Protein 4M70 (pdb70)

Foldseek 3Di:
DVLLLVLLVVLLVLQVVLCVQLVDDCVVLSVLSVVLSVLVCQVVLSVQSNVLSVVLSVLSVVLSVQCVVDPDDVSNVVSSVSNVVSSVVSSVSSVVSSVVNVVVVVD/DACPPPDPVRLVVQLVVQLCLQAPDDPVQVVFDHDHSVVSSVQSVVQLVVLLVVLVVVVVVDPDDRSVSSVVSSVVSSVVVSVVVRVD/DFLVLLLVLLVLLLVLQVVLCVQLVDDCVVLSVLSVVLSVVSVVVVSVVLSVQSNVLSVVLSVLSVVLSVQLVVPPDDVSNVVSVVSNVVSSVVSSVSSVVSSVVNVVVVVD/DACPPPDPVVLVVQLVVQLCVQAPPDPVQPVFDHDHSVVSSVQSVVQLVVLLVVLVVVVVPDDVDSSVVSVVSSVCSSVVVSVVVRVVD/DLLLVLLVLLLVLLVVLCVQLVDDCPVLNVLSVVLSVVVVVVLVVLSVVSNVLSVVLSVLSNVLSVQLVVPPDDVSNVVSVVSNVVSSVVSSVSSVVSSVVNVVVVVD/DAAPPPDDPVVLVVQLVVQLCPQADPDPVQPVFDHDHSVVSSVLSNVQLVVLLVVLVVVCVVDDDDNSVSSVVSSVVSSVVSSCVVRVVGD/DLVLLLVLLVLLLVLQVVLCVQLVDDCVVLSVLSVVLSVLSVPDVLVVLSVQSNVLSVVLSVLSNVLSVQCVVPPDDVSNVVSSVSNVVSSVVSSVSSVVSSVVVVVVVVVD/DLLLVLLVLLLVLQVVLCVLQVDDCVVLSVLSVVLSVLVCVVLVVLSVVSNVLSNVLSVLSNVLSVQLNVPPDPVSNVVSVVSNVVSSVVSSVVSVVSSVVNVVVVVD/DCQLVVQLVPVVDPDPVLPVVVSNVLSVVQQVVQVVFPVCSSVVSSVVSSCVVSVD/DLVVQLVVLLVLDPPDDVVQLVVQLVVQLVVVSVVVNPVNVVCSNVSSVVSNVVRD

Secondary structure (P-SEA, 3-state):
caaaaaaaaaaaaaaaaaaaaccccaaaaaaaaaaaaaaaccaaaaaaaaaaaaaaaaaaaaaaaaaaacccaaaaaaaaaaaaaaaaaaaaaaaaaaaaaaaaaac/ccccccccaaaaaaaaaaaaaaaaccccccccbbbbcaaaaaaaaaaaaaaaaaaaaaaaaacccccaaaaaaaaaaaaaaaaaaaaaacc/cccccccaaaaaaaaaaaaaaacccccccccbbbbcaaaaaaaaaaaaaaaaaaaaaaaaacccccaaaaaaaaaaaaaaaaaaaaac/caaaaaaaaaaaaaaaaaaaaaccccaaaaaaaaaaaacccccaaaaaaaaaaaaaaaaaaaaaaaaaaaaaacccaaaaaaaaaaaaaaaaaaaaaaaaaaaaaaaaaacc/caaaaaaaaaaaaaaaaaaaccccaaaaaaaaaaaaaaaaccaaaaaaaaaaaaaaaaaaaaaaaaaaaacccaaaaaaaaaaaaaaaaaaaaaaaaaaaaaaaaacc/cccccccaaaaaaaaaaaaaaaccccccccccccccaaaaaaaaaaaaaaaaaaaaaaaaacccccaaaaaaaaaaaaaaaaaaaaaac/caaaaaaaaaaacccccccccaaaaaaaaaaaaaaaccaaaaaaaaaaaaaaaaac/ccaaaaaaaaaaaaaaaaaaaaaccccaaaaaaaaaaaaccccccaaaaaaaaaaaaaaaaaaaaaaaaaaaaacccaaaaaaaaaaaaaaaaaaaaaaaaaaaaaaaaaac/caaaaaaaaaaaaaaaaaaaccccaaaaaaaaaaaacccccaaaaaaaaaaaaaaaaaaaaaaaaaaaaacccaaaaaaaaaaaaaaaaaaaaaaaaaaaaaaaaaac/caaaaaaaaaccccccccaaaaaaaaaaaaaaaaaaaaccccaaaaaaaaaaaacc

CATH classification: 1.20.5.4130

InterPro domains:
  IPR002182 NB-ARC [PF00931] (146-310)
  IPR027417 P-loop containing nucleoside triphosphate hydrolase [G3DSA:3.40.50.300] (124-285)
  IPR027417 P-loop containing nucleoside triphosphate hydrolase [SSF52540] (133-393)
  IPR032675 Leucine-rich repeat domain superfamily [G3DSA:3.80.10.10] (493-711)
  IPR032675 Leucine-rich repeat domain superfamily [G3DSA:3.80.10.10] (739-885)
  IPR036388 Winged helix-like DNA-binding domain superfamily [G3DSA:1.10.10.10] (379-469)
  IPR038005 Virus X resistance protein-like, coiled-coil domain [cd14798] (2-115)
  IPR042197 Apoptotic protease-activating factors, helical domain [G3DSA:1.10.8.430] (293-378)
  IPR044974 Disease resistance protein, plants [PTHR23155] (49-838)
  IPR055414 Disease resistance R13L4/SHOC-2-like, LRR domain [PF23598] (522-821)
  IPR058922 Disease resistance protein, winged helix domain [PF23559] (395-465)

Nearest PDB structures (foldseek):
  4m70-assembly2_E  TM=9.970E-01  e=7.737E-13  Solanum tuberosum
  5a5i-assembly1_A  TM=3.729E-01  e=7.135E+00  Homo sapiens
  6tay-assembly1_A  TM=3.222E-01  e=8.067E+00  Mus musculus
  4m70-assembly3_I  TM=1.009E+00  e=3.673E-14  Solanum tuberosum
  4m70-assembly5_Q  TM=9.892E-01  e=1.577E-13  Solanum tuberosum

Solvent-accessible surface area: 43031 Å² total; per-residue (Å²): 49,66,111,0,80,49,0,0,34,23,0,8,139,8,0,59,109,4,44,152,93,12,53,3,91,0,57,74,19,36,90,42,0,94,21,2,38,40,17,16,166,88,103,127,9,22,86,69,1,32,116,21,0,89,52,0,24,96,85,0,54,43,36,7,140,66,8,146,122,30,160,73,154,92,73,102,53,120,3,18,32,54,0,5,38,4,0,13,16,0,2,65,23,1,14,62,14,1,45,100,33,35,56,61,75,127,135,106,130,16,1,63,11,62,150,71,6,41,146,26,0,35,105,33,0,22,76,20,0,17,55,84,65,38,12,6,101,136,57,221,52,60,70,159,145,82,0,37,115,37,0,96,98,10,6,79,28,0,31,59,4,0,30,14,21,50,118,139,76,136,119,70,61,8,18,48,0,3,38,17,0,0,40,0,0,13,34,21,6,19,34,42,13,84,195,102,71,1,40,2,0,68,4,1,0,15,5,0,6,68,7,0,65,69,4,42,153,34,6,43,6,48,0,52,62,13,45,88,55,0,102,33,1,35,31,1,3,115,131,133,38,47,22,50,19,7,8,30,1,0,24,6,1,8,39,0,10,57,74,0,12,38,35,8,12,54,14,44,46,13,168,81,126,91,70,87,28,113,1,7,1,35,1,2,5,0,0,27,15,0,4,43,24,1,6,49,10,0,40,90,2,3,59,60,56,93,129,110,93,16,5,74,8,41,152,82,1,52,149,48,0,31,111,34,1,22,82,16,0,24,58,76,63,35,11,6,124,136,51,168,45,43,65,161,140,79,0,39,111,34,0,102,85,9,7,71,8,0,36,58,3,0,38,24,22,40,110,142,60,116,138,30,83,2,33,39,0,4,36,18,0,0,46,0,0,13,32,20,8,20,23,40,2,76,142,63,85,13,1,60,6,0,0,23,6,0,6,58,5,0,65,57,3,39,144,27,6,57,9,53,0,56,65,12,39,86,55,0,97,34,2,42,31,0,7,117,143,83,58,64,125,15,23,55,29,1,4,67,5,0,12,42,0,9,76,78,0,13,38,35,6,13,62,0,49,66,25,169,88,130,72,68,62,13,69,6,0,1,39,0,5,2,1,0,28,18,0,6,46,21,0,5,48,3,0,42,90,4,6,56,71,48,86,123,157,79,94,7,2,73,13,40,154,89,4,59,136,77,4,35,100,69,0,27,88,6,1,29,56,83,49,39,13,4,103,112,36,149,46,22,71,174,152,79,0,42,107,13,0,101,88,8,7,77,41,0,30,70,86,0,37,117,62,28,99,160,137,74,130,42,57,5,33,63,1,5,30,37,4,0,119,42,0,0,80,50,0,6,90,43,2,85,161,34,102,122,2,53,5,0,75,9,0,0,20,6,0,5,79,6,0,64,69,4,46,157,33,15,64,5,83,0,57,73,11,41,86,108,0,102,72,18,41,62,68,11,146,148,102,29,24,20,63,18,7,10,21,1,0,15,1,0,6,37,0,6,54,73,1,13,37,33,5,10,62,3,49,49,28,163,76,78,60,75,62,6,77,3,8,2,20,1,2,2,4,0,18,3,0,7,40,18,1,36,47,0,1,117,84,17,76,68,43,62,128,90,217,90,65,1,71,25,0,1,28,8,0,4,113,5,0,67,78,4,46,160,43,30,65,10,88,0,58,78,12,40,88,55,0,105,34,2,35,34,8,18,151,159,46,61,63,108,18,33,18,34,0,16,15,3,0,10,26,0,17,48,70,0,21,43,34,4,8,56,9,96,55,22,167,77,128,132,35,108,46,151,4,35,19,28,0,5,6,4,0,34,5,0,4,28,19,2,8,46,4,0,38,64,31,3,54,65,54,91,132,189,134,22,36,117,84,1,29,84,12,40,75,67,102,43,42,16,15,100,192,181,128,16,46,147,35,0,103,121,8,34,85,16,3,153,80,38,118,52,49,72,56,0,55,0,0,1,27,11,0,17,12,62,62,85,179,99,74,78,35,29,22,64,66,41,51,117,93,25,74,118,88,68,124,130,138,86,18,24,58,41,0,48,12,4,0,16,15,36,22,26,62,23,97,157,143,84,90,47,13,70,67,10,22,62,34,4,54,62,15,9,109

Organism: Solanum tuberosum (NCBI:txid4113)

Structure (mmCIF, N/CA/C/O backbone):
data_4M70
#
_entry.id   4M70
#
_cell.length_a   74.085
_cell.length_b   91.142
_cell.length_c   87.762
_cell.angle_alpha   90.00
_cell.angle_beta   101.26
_cell.angle_gamma   90.00
#
_symmetry.space_group_name_H-M   'P 1 21 1'
#
loop_
_entity.id
_entity.type
_entity.pdbx_description
1 polymer 'Rx protein'
2 polymer 'Ran GTPase activating protein 2'
3 polymer 'Ran GTPase activating protein 2'
4 water water
#
loop_
_atom_site.group_PDB
_atom_site.id
_atom_site.type_symbol
_atom_site.label_atom_id
_atom_site.label_alt_id
_atom_site.label_comp_id
_atom_site.label_asym_id
_atom_site.label_entity_id
_atom_site.label_seq_id
_atom_site.pdbx_PDB_ins_code
_atom_site.Cartn_x
_atom_site.Cartn_y
_atom_site.Cartn_z
_atom_site.occupancy
_atom_site.B_iso_or_equiv
_atom_site.auth_seq_id
_atom_site.auth_comp_id
_atom_site.auth_asym_id
_atom_site.auth_atom_id
_atom_site.pdbx_PDB_model_num
ATOM 1 N N . GLY A 1 3 ? -26.271 6.085 69.716 1.00 59.84 -1 GLY A N 1
ATOM 2 C CA . GLY A 1 3 ? -26.399 5.053 68.702 1.00 66.87 -1 GLY A CA 1
ATOM 3 C C . GLY A 1 3 ? -27.348 3.940 69.109 1.00 63.85 -1 GLY A C 1
ATOM 4 O O . GLY A 1 3 ? -27.732 3.103 68.290 1.00 72.61 -1 GLY A O 1
ATOM 5 N N . ALA A 1 4 ? -27.733 3.939 70.381 1.00 64.02 0 ALA A N 1
ATOM 6 C CA . ALA A 1 4 ? -28.571 2.887 70.953 1.00 60.90 0 ALA A CA 1
ATOM 7 C C . ALA A 1 4 ? -29.984 2.845 70.365 1.00 55.94 0 ALA A C 1
ATOM 8 O O . ALA A 1 4 ? -30.542 1.767 70.128 1.00 59.34 0 ALA A O 1
ATOM 10 N N . MET A 1 5 ? -30.561 4.021 70.147 1.00 59.85 1 MET A N 1
ATOM 11 C CA . MET A 1 5 ? -31.920 4.123 69.631 1.00 60.25 1 MET A CA 1
ATOM 12 C C . MET A 1 5 ? -31.978 3.647 68.196 1.00 57.90 1 MET A C 1
ATOM 13 O O . MET A 1 5 ? -32.897 2.922 67.801 1.00 53.42 1 MET A O 1
ATOM 18 N N . ALA A 1 6 ? -30.979 4.062 67.425 1.00 62.23 2 ALA A N 1
ATOM 19 C CA . ALA A 1 6 ? -30.846 3.644 66.042 1.00 55.87 2 ALA A CA 1
ATOM 20 C C . ALA A 1 6 ? -30.604 2.142 65.954 1.00 56.49 2 ALA A C 1
ATOM 21 O O . ALA A 1 6 ? -31.201 1.462 65.120 1.00 61.01 2 ALA A O 1
ATOM 23 N N . TYR A 1 7 ? -29.717 1.630 66.805 1.00 57.97 3 TYR A N 1
ATOM 24 C CA . TYR A 1 7 ? -29.434 0.197 66.835 1.00 56.42 3 TYR A CA 1
ATOM 25 C C . TYR A 1 7 ? -30.719 -0.583 67.105 1.00 59.20 3 TYR A C 1
ATOM 26 O O . TYR A 1 7 ? -31.028 -1.553 66.402 1.00 55.26 3 TYR A O 1
ATOM 35 N N . ALA A 1 8 ? -31.473 -0.143 68.109 1.00 54.28 4 ALA A N 1
ATOM 36 C CA . ALA A 1 8 ? -32.709 -0.828 68.479 1.00 53.44 4 ALA A CA 1
ATOM 37 C C . ALA A 1 8 ? -33.744 -0.784 67.358 1.00 46.35 4 ALA A C 1
ATOM 38 O O . ALA A 1 8 ? -34.385 -1.791 67.046 1.00 47.95 4 ALA A O 1
ATOM 40 N N . ALA A 1 9 ? -33.897 0.385 66.747 1.00 50.87 5 ALA A N 1
ATOM 41 C CA . ALA A 1 9 ? -34.864 0.556 65.671 1.00 52.29 5 ALA A CA 1
ATOM 42 C C . ALA A 1 9 ? -34.528 -0.285 64.436 1.00 53.00 5 ALA A C 1
ATOM 43 O O . ALA A 1 9 ? -35.407 -0.942 63.866 1.00 49.48 5 ALA A O 1
ATOM 45 N N . VAL A 1 10 ? -33.262 -0.258 64.027 1.00 51.89 6 VAL A N 1
ATOM 46 C CA . VAL A 1 10 ? -32.806 -1.050 62.885 1.00 46.08 6 VAL A CA 1
ATOM 47 C C . VAL A 1 10 ? -32.953 -2.543 63.167 1.00 49.05 6 VAL A C 1
ATOM 48 O O . VAL A 1 10 ? -33.358 -3.312 62.294 1.00 50.23 6 VAL A O 1
ATOM 52 N N . THR A 1 11 ? -32.664 -2.944 64.403 1.00 55.28 7 THR A N 1
ATOM 53 C CA . THR A 1 11 ? -32.842 -4.339 64.814 1.00 56.09 7 THR A CA 1
ATOM 54 C C . THR A 1 11 ? -34.303 -4.765 64.683 1.00 51.95 7 THR A C 1
ATOM 55 O O . THR A 1 11 ? -34.623 -5.854 64.167 1.00 50.44 7 THR A O 1
ATOM 59 N N . SER A 1 12 ? -35.187 -3.884 65.133 1.00 50.42 8 SER A N 1
ATOM 60 C CA . SER A 1 12 ? -36.612 -4.149 65.054 1.00 56.55 8 SER A CA 1
ATOM 61 C C . SER A 1 12 ? -37.064 -4.251 63.593 1.00 53.60 8 SER A C 1
ATOM 62 O O . SER A 1 12 ? -37.881 -5.108 63.248 1.00 53.56 8 SER A O 1
ATOM 65 N N . LEU A 1 13 ? -36.512 -3.394 62.737 1.00 46.91 9 LEU A N 1
ATOM 66 C CA . LEU A 1 13 ? -36.831 -3.420 61.309 1.00 52.90 9 LEU A CA 1
ATOM 67 C C . LEU A 1 13 ? -36.356 -4.717 60.642 1.00 51.79 9 LEU A C 1
ATOM 68 O O . LEU A 1 13 ? -37.035 -5.264 59.769 1.00 50.24 9 LEU A O 1
ATOM 73 N N . MET A 1 14 ? -35.179 -5.188 61.046 1.00 48.84 10 MET A N 1
ATOM 74 C CA . MET A 1 14 ? -34.630 -6.448 60.554 1.00 49.52 10 MET A CA 1
ATOM 75 C C . MET A 1 14 ? -35.595 -7.577 60.916 1.00 56.63 10 MET A C 1
ATOM 76 O O . MET A 1 14 ? -35.973 -8.403 60.066 1.00 52.66 10 MET A O 1
ATOM 81 N N . ARG A 1 15 ? -35.997 -7.601 62.184 1.00 49.29 11 ARG A N 1
ATOM 82 C CA . ARG A 1 15 ? -36.937 -8.610 62.671 1.00 49.98 11 ARG A CA 1
ATOM 83 C C . ARG A 1 15 ? -38.275 -8.560 61.914 1.00 50.37 11 ARG A C 1
ATOM 84 O O . ARG A 1 15 ? -38.856 -9.600 61.572 1.00 54.06 11 ARG A O 1
ATOM 92 N N . THR A 1 16 ? -38.749 -7.344 61.648 1.00 51.50 12 THR A N 1
ATOM 93 C CA . THR A 1 16 ? -39.998 -7.135 60.919 1.00 48.96 12 THR A CA 1
ATOM 94 C C . THR A 1 16 ? -39.892 -7.660 59.493 1.00 53.92 12 THR A C 1
ATOM 95 O O . THR A 1 16 ? -40.811 -8.303 58.971 1.00 48.90 12 THR A O 1
ATOM 99 N N . ILE A 1 17 ? -38.743 -7.405 58.878 1.00 54.43 13 ILE A N 1
ATOM 100 C CA . ILE A 1 17 ? -38.483 -7.884 57.532 1.00 50.21 13 ILE A CA 1
ATOM 101 C C . ILE A 1 17 ? -38.506 -9.408 57.497 1.00 53.47 13 ILE A C 1
ATOM 102 O O . ILE A 1 17 ? -39.126 -9.999 56.612 1.00 54.85 13 ILE A O 1
ATOM 107 N N . HIS A 1 18 ? -37.852 -10.050 58.462 1.00 48.67 14 HIS A N 1
ATOM 108 C CA . HIS A 1 18 ? -37.913 -11.510 58.523 1.00 55.91 14 HIS A CA 1
ATOM 109 C C . HIS A 1 18 ? -39.335 -12.051 58.744 1.00 59.95 14 HIS A C 1
ATOM 110 O O . HIS A 1 18 ? -39.704 -13.076 58.156 1.00 56.43 14 HIS A O 1
ATOM 117 N N . GLN A 1 19 ? -40.127 -11.381 59.585 1.00 53.62 15 GLN A N 1
ATOM 118 C CA . GLN A 1 19 ? -41.526 -11.779 59.773 1.00 54.78 15 GLN A CA 1
ATOM 119 C C . GLN A 1 19 ? -42.308 -11.691 58.458 1.00 55.44 15 GLN A C 1
ATOM 120 O O . GLN A 1 19 ? -43.099 -12.590 58.118 1.00 53.76 15 GLN A O 1
ATOM 126 N N . SER A 1 20 ? -42.072 -10.608 57.720 1.00 46.62 16 SER A N 1
ATOM 127 C CA . SER A 1 20 ? -42.692 -10.430 56.415 1.00 56.09 16 SER A CA 1
ATOM 128 C C . SER A 1 20 ? -42.244 -11.526 55.455 1.00 58.26 16 SER A C 1
ATOM 129 O O . SER A 1 20 ? -43.040 -12.006 54.662 1.00 60.74 16 SER A O 1
ATOM 132 N N . MET A 1 21 ? -40.972 -11.913 55.526 1.00 59.54 17 MET A N 1
ATOM 133 C CA . MET A 1 21 ? -40.452 -12.980 54.667 1.00 62.73 17 MET A CA 1
ATOM 134 C C . MET A 1 21 ? -41.143 -14.300 54.964 1.00 68.81 17 MET A C 1
ATOM 135 O O . MET A 1 21 ? -41.548 -15.022 54.053 1.00 63.72 17 MET A O 1
ATOM 140 N N . GLU A 1 22 ? -41.277 -14.603 56.252 1.00 60.92 18 GLU A N 1
ATOM 141 C CA . GLU A 1 22 ? -41.949 -15.820 56.685 1.00 63.91 18 GLU A CA 1
ATOM 142 C C . GLU A 1 22 ? -43.390 -15.856 56.199 1.00 67.16 18 GLU A C 1
ATOM 143 O O . GLU A 1 22 ? -43.883 -16.902 55.773 1.00 70.42 18 GLU A O 1
ATOM 149 N N . LEU A 1 23 ? -44.069 -14.714 56.261 1.00 63.18 19 LEU A N 1
ATOM 150 C CA . LEU A 1 23 ? -45.472 -14.685 55.859 1.00 62.87 19 LEU A CA 1
ATOM 151 C C . LEU A 1 23 ? -45.683 -14.675 54.345 1.00 62.03 19 LEU A C 1
ATOM 152 O O . LEU A 1 23 ? -46.553 -15.377 53.824 1.00 66.61 19 LEU A O 1
ATOM 157 N N . THR A 1 24 ? -44.873 -13.890 53.647 1.00 56.58 20 THR A N 1
ATOM 158 C CA . THR A 1 24 ? -45.098 -13.589 52.240 1.00 61.33 20 THR A CA 1
ATOM 159 C C . THR A 1 24 ? -44.234 -14.438 51.317 1.00 64.42 20 THR A C 1
ATOM 160 O O . THR A 1 24 ? -44.605 -14.686 50.170 1.00 63.97 20 THR A O 1
ATOM 164 N N . GLY A 1 25 ? -43.073 -14.865 51.803 1.00 62.14 21 GLY A N 1
ATOM 165 C CA . GLY A 1 25 ? -42.179 -15.644 50.969 1.00 64.09 21 GLY A CA 1
ATOM 166 C C . GLY A 1 25 ? -41.316 -14.753 50.097 1.00 69.77 21 GLY A C 1
ATOM 167 O O . GLY A 1 25 ? -40.476 -15.242 49.339 1.00 70.85 21 GLY A O 1
ATOM 168 N N . CYS A 1 26 ? -41.525 -13.442 50.208 1.00 63.57 22 CYS A N 1
ATOM 169 C CA . CYS A 1 26 ? -40.778 -12.473 49.413 1.00 63.69 22 CYS A CA 1
ATOM 170 C C . CYS A 1 26 ? -39.287 -12.556 49.684 1.00 67.09 22 CYS A C 1
ATOM 171 O O . CYS A 1 26 ? -38.859 -12.928 50.781 1.00 64.28 22 CYS A O 1
ATOM 174 N N . ASP A 1 27 ? -38.503 -12.196 48.672 1.00 62.39 23 ASP A N 1
ATOM 175 C CA . ASP A 1 27 ? -37.057 -12.215 48.791 1.00 61.02 23 ASP A CA 1
ATOM 176 C C . ASP A 1 27 ? -36.615 -10.876 49.344 1.00 63.17 23 ASP A C 1
ATOM 177 O O . ASP A 1 27 ? -36.352 -9.935 48.596 1.00 64.03 23 ASP A O 1
ATOM 182 N N . LEU A 1 28 ? -36.558 -10.790 50.668 1.00 62.02 24 LEU A N 1
ATOM 183 C CA . LEU A 1 28 ? -36.211 -9.542 51.328 1.00 58.35 24 LEU A CA 1
ATOM 184 C C . LEU A 1 28 ? -34.859 -9.641 52.032 1.00 55.67 24 LEU A C 1
ATOM 185 O O . LEU A 1 28 ? -34.397 -8.674 52.639 1.00 56.74 24 LEU A O 1
ATOM 190 N N . GLN A 1 29 ? -34.226 -10.807 51.945 1.00 61.03 25 GLN A N 1
ATOM 191 C CA . GLN A 1 29 ? -32.933 -11.024 52.597 1.00 61.71 25 GLN A CA 1
ATOM 192 C C . GLN A 1 29 ? -31.835 -10.009 52.221 1.00 59.77 25 GLN A C 1
ATOM 193 O O . GLN A 1 29 ? -31.020 -9.662 53.072 1.00 63.97 25 GLN A O 1
ATOM 199 N N . PRO A 1 30 ? -31.787 -9.547 50.952 1.00 63.56 26 PRO A N 1
ATOM 200 C CA . PRO A 1 30 ? -30.796 -8.497 50.671 1.00 62.84 26 PRO A CA 1
ATOM 201 C C . PRO A 1 30 ? -31.002 -7.235 51.509 1.00 59.00 26 PRO A C 1
ATOM 202 O O . PRO A 1 30 ? -30.018 -6.640 51.971 1.00 57.60 26 PRO A O 1
ATOM 206 N N . PHE A 1 31 ? -32.259 -6.845 51.713 1.00 63.35 27 PHE A N 1
ATOM 207 C CA . PHE A 1 31 ? -32.568 -5.703 52.566 1.00 53.53 27 PHE A CA 1
ATOM 208 C C . PHE A 1 31 ? -32.086 -5.969 53.983 1.00 50.51 27 PHE A C 1
ATOM 209 O O . PHE A 1 31 ? -31.477 -5.107 54.615 1.00 57.57 27 PHE A O 1
ATOM 217 N N . TYR A 1 32 ? -32.363 -7.173 54.466 1.00 48.45 28 TYR A N 1
ATOM 218 C CA . TYR A 1 32 ? -31.961 -7.599 55.801 1.00 52.25 28 TYR A CA 1
ATOM 219 C C . TYR A 1 32 ? -30.441 -7.483 55.966 1.00 59.55 28 TYR A C 1
ATOM 220 O O . TYR A 1 32 ? -29.961 -6.934 56.956 1.00 56.95 28 TYR A O 1
ATOM 229 N N . GLU A 1 33 ? -29.693 -7.993 54.991 1.00 59.93 29 GLU A N 1
ATOM 230 C CA . GLU A 1 33 ? -28.231 -7.976 55.044 1.00 53.85 29 GLU A CA 1
ATOM 231 C C . GLU A 1 33 ? -27.668 -6.560 54.986 1.00 53.42 29 GLU A C 1
ATOM 232 O O . GLU A 1 33 ? -26.721 -6.225 55.708 1.00 58.80 29 GLU A O 1
ATOM 238 N N . LYS A 1 34 ? -28.253 -5.727 54.131 1.00 51.34 30 L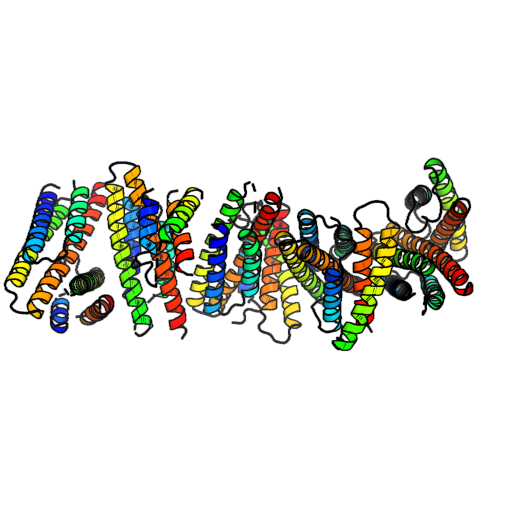YS A N 1
ATOM 239 C CA . LYS A 1 34 ? -27.820 -4.340 54.035 1.00 50.33 30 LYS A CA 1
ATOM 240 C C . LYS A 1 34 ? -28.079 -3.597 55.344 1.00 51.76 30 LYS A C 1
ATOM 241 O O . LYS A 1 34 ? -27.245 -2.806 55.812 1.00 51.34 30 LYS A O 1
ATOM 247 N N . LEU A 1 35 ? -29.219 -3.898 55.957 1.00 52.87 31 LEU A N 1
ATOM 248 C CA . LEU A 1 35 ? -29.583 -3.303 57.234 1.00 44.57 31 LEU A CA 1
ATOM 249 C C . LEU A 1 35 ? -28.651 -3.714 58.352 1.00 51.10 31 LEU A C 1
ATOM 250 O O . LEU A 1 35 ? -28.189 -2.879 59.128 1.00 54.14 31 LEU A O 1
ATOM 255 N N . LYS A 1 36 ? -28.368 -5.011 58.409 1.00 55.17 32 LYS A N 1
ATOM 256 C CA . LYS A 1 36 ? -27.466 -5.577 59.400 1.00 56.38 32 LYS A CA 1
ATOM 257 C C . LYS A 1 36 ? -26.093 -4.937 59.274 1.00 58.18 32 LYS A C 1
ATOM 258 O O . LYS A 1 36 ? -25.473 -4.569 60.272 1.00 60.94 32 LYS A O 1
ATOM 264 N N . SER A 1 37 ? -25.615 -4.827 58.039 1.00 53.93 33 SER A N 1
ATOM 265 C CA . SER A 1 37 ? -24.316 -4.219 57.776 1.00 51.99 33 SER A CA 1
ATOM 266 C C . SER A 1 37 ? -24.258 -2.749 58.211 1.00 59.39 33 SER A C 1
ATOM 267 O O . SER A 1 37 ? -23.289 -2.310 58.853 1.00 61.16 33 SER A O 1
ATOM 270 N N . LEU A 1 38 ? -25.315 -1.999 57.901 1.00 57.77 34 LEU A N 1
ATOM 271 C CA . LEU A 1 38 ? -25.367 -0.596 58.294 1.00 53.34 34 LEU A CA 1
ATOM 272 C C . LEU A 1 38 ? -25.408 -0.466 59.818 1.00 56.97 34 LEU A C 1
ATOM 273 O O . LEU A 1 38 ? -24.797 0.447 60.401 1.00 54.67 34 LEU A O 1
ATOM 278 N N . ARG A 1 39 ? -26.111 -1.398 60.460 1.00 54.05 35 ARG A N 1
ATOM 279 C CA . ARG A 1 39 ? -26.233 -1.384 61.909 1.00 55.31 35 ARG A CA 1
ATOM 280 C C . ARG A 1 39 ? -24.860 -1.658 62.507 1.00 60.63 35 ARG A C 1
ATOM 281 O O . ARG A 1 39 ? -24.458 -1.035 63.495 1.00 56.77 35 ARG A O 1
ATOM 289 N N . ALA A 1 40 ? -24.149 -2.597 61.886 1.00 56.04 36 ALA A N 1
ATOM 290 C CA . ALA A 1 40 ? -22.789 -2.935 62.279 1.00 58.31 36 ALA A CA 1
ATOM 291 C C . ALA A 1 40 ? -21.899 -1.707 62.215 1.00 57.66 36 ALA A C 1
ATOM 292 O O . ALA A 1 40 ? -21.029 -1.504 63.063 1.00 65.13 36 ALA A O 1
ATOM 294 N N . ILE A 1 41 ? -22.131 -0.886 61.197 1.00 55.38 37 ILE A N 1
ATOM 295 C CA . ILE A 1 41 ? -21.393 0.361 61.071 1.00 51.71 37 ILE A CA 1
ATOM 296 C C . ILE A 1 41 ? -21.711 1.301 62.228 1.00 63.36 37 ILE A C 1
ATOM 297 O O . ILE A 1 41 ? -20.798 1.900 62.803 1.00 64.33 37 ILE A O 1
ATOM 302 N N . LEU A 1 42 ? -22.993 1.431 62.576 1.00 66.15 38 LEU A N 1
ATOM 303 C CA . LEU A 1 42 ? -23.359 2.320 63.683 1.00 61.91 38 LEU A CA 1
ATOM 304 C C . LEU A 1 42 ? -22.709 1.947 65.011 1.00 68.63 38 LEU A C 1
ATOM 305 O O . LEU A 1 42 ? -22.227 2.821 65.732 1.00 74.62 38 LEU A O 1
ATOM 310 N N . GLU A 1 43 ? -22.669 0.654 65.321 1.00 65.44 39 GLU A N 1
ATOM 311 C CA . GLU A 1 43 ? -22.107 0.207 66.593 1.00 68.84 39 GLU A CA 1
ATOM 312 C C . GLU A 1 43 ? -20.605 0.472 66.661 1.00 76.63 39 GLU A C 1
ATOM 313 O O . GLU A 1 43 ? -20.166 1.450 67.266 1.00 78.18 39 GLU A O 1
ATOM 319 N N . LEU A 1 55 ? -25.655 14.763 65.831 1.00 62.49 51 LEU A N 1
ATOM 320 C CA . LEU A 1 55 ? -25.743 13.315 65.679 1.00 67.91 51 LEU A CA 1
ATOM 321 C C . LEU A 1 55 ? -27.055 12.781 66.248 1.00 69.45 51 LEU A C 1
ATOM 322 O O . LEU A 1 55 ? -27.648 11.851 65.698 1.00 70.51 51 LEU A O 1
ATOM 327 N N . THR A 1 56 ? -27.495 13.366 67.357 1.00 63.80 52 THR A N 1
ATOM 328 C CA . THR A 1 56 ? -28.753 12.971 67.982 1.00 66.98 52 THR A CA 1
ATOM 329 C C . THR A 1 56 ? -29.881 13.192 66.981 1.00 64.30 52 THR A C 1
ATOM 330 O O . THR A 1 56 ? -30.826 12.407 66.902 1.00 63.52 52 THR A O 1
ATOM 334 N N . ILE A 1 57 ? -29.755 14.260 66.199 1.00 64.04 53 ILE A N 1
ATOM 335 C CA . ILE A 1 57 ? -30.714 14.560 65.146 1.00 66.20 53 ILE A CA 1
ATOM 336 C C . ILE A 1 57 ? -30.742 13.428 64.122 1.00 64.62 53 ILE A C 1
ATOM 337 O O . ILE A 1 57 ? -31.818 12.960 63.737 1.00 67.59 53 ILE A O 1
ATOM 342 N N . LEU A 1 58 ? -29.563 12.970 63.709 1.00 62.14 54 LEU A N 1
ATOM 343 C CA . LEU A 1 58 ? -29.473 11.842 62.785 1.00 62.44 54 LEU A CA 1
ATOM 344 C C . LEU A 1 58 ? -30.106 10.587 63.380 1.00 60.40 54 LEU A C 1
ATOM 345 O O . LEU A 1 58 ? -30.770 9.824 62.675 1.00 58.57 54 LEU A O 1
ATOM 350 N N . GLU A 1 59 ? -29.900 10.378 64.677 1.00 59.20 55 GLU A N 1
ATOM 351 C CA . GLU A 1 59 ? -30.462 9.215 65.352 1.00 62.28 55 GLU A CA 1
ATOM 352 C C . GLU A 1 59 ? -31.988 9.289 65.347 1.00 57.84 55 GLU A C 1
ATOM 353 O O . GLU A 1 59 ? -32.664 8.276 65.171 1.00 63.23 55 GLU A O 1
ATOM 359 N N . VAL A 1 60 ? -32.523 10.490 65.553 1.00 57.24 56 VAL A N 1
ATOM 360 C CA . VAL A 1 60 ? -33.962 10.714 65.459 1.00 62.03 56 VAL A CA 1
ATOM 361 C C . VAL A 1 60 ? -34.442 10.339 64.058 1.00 62.48 56 VAL A C 1
ATOM 362 O O . VAL A 1 60 ? -35.445 9.628 63.898 1.00 59.39 56 VAL A O 1
ATOM 366 N N . GLU A 1 61 ? -33.700 10.795 63.052 1.00 55.30 57 GLU A N 1
ATOM 367 C CA . GLU A 1 61 ? -34.029 10.500 61.657 1.00 59.62 57 GLU A CA 1
ATOM 368 C C . GLU A 1 61 ? -34.104 8.989 61.380 1.00 61.12 57 GLU A C 1
ATOM 369 O O . GLU A 1 61 ? -35.102 8.489 60.834 1.00 60.03 57 GLU A O 1
ATOM 375 N N . ILE A 1 62 ? -33.067 8.266 61.803 1.00 51.48 58 ILE A N 1
ATOM 376 C CA . ILE A 1 62 ? -33.014 6.819 61.624 1.00 50.61 58 ILE A CA 1
ATOM 377 C C . ILE A 1 62 ? -34.133 6.102 62.372 1.00 58.41 58 ILE A C 1
ATOM 378 O O . ILE A 1 62 ? -34.796 5.216 61.822 1.00 54.95 58 ILE A O 1
ATOM 383 N N . VAL A 1 63 ? -34.336 6.486 63.627 1.00 51.33 59 VAL A N 1
ATOM 384 C CA . VAL A 1 63 ? -35.374 5.878 64.449 1.00 52.72 59 VAL A CA 1
ATOM 385 C C . VAL A 1 63 ? -36.767 6.011 63.843 1.00 52.41 59 VAL A C 1
ATOM 386 O O . VAL A 1 63 ? -37.470 5.003 63.651 1.00 55.66 59 VAL A O 1
ATOM 390 N N . GLU A 1 64 ? -37.160 7.242 63.522 1.00 54.30 60 GLU A N 1
ATOM 391 C CA . GLU A 1 64 ? -38.498 7.450 62.977 1.00 57.00 60 GLU A CA 1
ATOM 392 C C . GLU A 1 64 ? -38.642 6.770 61.614 1.00 56.89 60 GLU A C 1
ATOM 393 O O . GLU A 1 64 ? -39.667 6.129 61.352 1.00 57.60 60 GLU A O 1
ATOM 399 N N . VAL A 1 65 ? -37.642 6.924 60.744 1.00 54.31 61 VAL A N 1
ATOM 400 C CA . VAL A 1 65 ? -37.695 6.264 59.436 1.00 52.96 61 VAL A CA 1
ATOM 401 C C . VAL A 1 65 ? -37.880 4.746 59.568 1.00 52.29 61 VAL A C 1
ATOM 402 O O . VAL A 1 65 ? -38.730 4.147 58.895 1.00 57.66 61 VAL A O 1
ATOM 406 N N . ALA A 1 66 ? -37.103 4.134 60.454 1.00 49.52 62 ALA A N 1
ATOM 407 C CA . ALA A 1 66 ? -37.159 2.691 60.654 1.00 49.16 62 ALA A CA 1
ATOM 408 C C . ALA A 1 66 ? -38.521 2.232 61.181 1.00 54.56 62 ALA A C 1
ATOM 409 O O . ALA A 1 66 ? -39.101 1.258 60.690 1.00 51.32 62 ALA A O 1
ATOM 411 N N . TYR A 1 67 ? -39.023 2.929 62.194 1.00 53.30 63 TYR A N 1
ATOM 412 C CA . TYR A 1 67 ? -40.303 2.557 62.780 1.00 52.32 63 TYR A CA 1
ATOM 413 C C . TYR A 1 67 ? -41.458 2.723 61.772 1.00 52.03 63 TYR A C 1
ATOM 414 O O . TYR A 1 67 ? -42.333 1.847 61.652 1.00 51.65 63 TYR A O 1
ATOM 423 N N . THR A 1 68 ? -41.432 3.826 61.025 1.00 46.37 64 THR A N 1
ATOM 424 C CA . THR A 1 68 ? -42.424 4.081 59.974 1.00 53.17 64 THR A CA 1
ATOM 425 C C . THR A 1 68 ? -42.417 2.957 58.933 1.00 52.60 64 THR A C 1
ATOM 426 O O . THR A 1 68 ? -43.473 2.409 58.544 1.00 51.52 64 THR A O 1
ATOM 430 N N . THR A 1 69 ? -41.212 2.613 58.492 1.00 49.45 65 THR A N 1
ATOM 431 C CA . THR A 1 69 ? -41.034 1.542 57.522 1.00 49.66 65 THR A CA 1
ATOM 432 C C . THR A 1 69 ? -41.601 0.242 58.075 1.00 49.11 65 THR A C 1
ATOM 433 O O . THR A 1 69 ? -42.219 -0.544 57.350 1.00 47.82 65 THR A O 1
ATOM 437 N N . GLU A 1 70 ? -41.380 0.025 59.368 1.00 47.03 66 GLU A N 1
ATOM 438 C CA . GLU A 1 70 ? -41.901 -1.155 60.048 1.00 52.71 66 GLU A CA 1
ATOM 439 C C . GLU A 1 70 ? -43.403 -1.231 59.911 1.00 48.64 66 GLU A C 1
ATOM 440 O O . GLU A 1 70 ? -43.955 -2.275 59.542 1.00 49.68 66 GLU A O 1
ATOM 446 N N . ASP A 1 71 ? -44.056 -0.110 60.198 1.00 52.65 67 ASP A N 1
ATOM 447 C CA . ASP A 1 71 ? -45.510 -0.048 60.109 1.00 50.56 67 ASP A CA 1
ATOM 448 C C . ASP A 1 71 ? -46.001 -0.377 58.701 1.00 53.47 67 ASP A C 1
ATOM 449 O O . ASP A 1 71 ? -46.949 -1.159 58.520 1.00 53.94 67 ASP A O 1
ATOM 454 N N . MET A 1 72 ? -45.332 0.196 57.703 1.00 52.32 68 MET A N 1
ATOM 455 C CA . MET A 1 72 ? -45.708 -0.035 56.305 1.00 50.88 68 MET A CA 1
ATOM 456 C C . MET A 1 72 ? -45.516 -1.485 55.839 1.00 50.21 68 MET A C 1
ATOM 457 O O . MET A 1 72 ? -46.373 -2.049 55.148 1.00 46.67 68 MET A O 1
ATOM 462 N N . VAL A 1 73 ? -44.390 -2.083 56.216 1.00 48.33 69 VAL A N 1
ATOM 463 C CA . VAL A 1 73 ? -44.117 -3.473 55.877 1.00 47.35 69 VAL A CA 1
ATOM 464 C C . VAL A 1 73 ? -45.130 -4.405 56.553 1.00 52.56 69 VAL A C 1
ATOM 465 O O . VAL A 1 73 ? -45.634 -5.344 55.930 1.00 49.58 69 VAL A O 1
ATOM 469 N N . ASP A 1 74 ? -45.427 -4.138 57.824 1.00 50.70 70 ASP A N 1
ATOM 470 C CA . ASP A 1 74 ? -46.439 -4.907 58.550 1.00 46.67 70 ASP A CA 1
ATOM 471 C C . ASP A 1 74 ? -47.792 -4.843 57.831 1.00 44.60 70 ASP A C 1
ATOM 472 O O . ASP A 1 74 ? -48.453 -5.873 57.595 1.00 49.85 70 ASP A O 1
ATOM 477 N N . SER A 1 75 ? -48.188 -3.622 57.475 1.00 45.09 71 SER A N 1
ATOM 478 C CA . SER A 1 75 ? -49.480 -3.385 56.838 1.00 48.82 71 SER A CA 1
ATOM 479 C C . SER A 1 75 ? -49.594 -4.071 55.481 1.00 55.16 71 SER A C 1
ATOM 480 O O . SER A 1 75 ? -50.575 -4.769 55.197 1.00 54.99 71 SER A O 1
ATOM 483 N N . GLU A 1 76 ? -48.566 -3.900 54.655 1.00 56.65 72 GLU A N 1
ATOM 484 C CA . GLU A 1 76 ? -48.581 -4.466 53.317 1.00 48.97 72 GLU A CA 1
ATOM 485 C C . GLU A 1 76 ? -48.460 -5.986 53.327 1.00 50.24 72 GLU A C 1
ATOM 486 O O . GLU A 1 76 ? -49.024 -6.663 52.468 1.00 56.30 72 GLU A O 1
ATOM 492 N N . SER A 1 77 ? -47.743 -6.521 54.309 1.00 46.52 73 SER A N 1
ATOM 493 C CA . SER A 1 77 ? -47.679 -7.965 54.488 1.00 46.82 73 SER A CA 1
ATOM 494 C C . SER A 1 77 ? -49.066 -8.490 54.854 1.00 59.90 73 SER A C 1
ATOM 495 O O . SER A 1 77 ? -49.482 -9.565 54.386 1.00 56.27 73 SER A O 1
ATOM 498 N N . ARG A 1 78 ? -49.774 -7.744 55.706 1.00 52.06 74 ARG A N 1
ATOM 499 C CA . ARG A 1 78 ? -51.166 -8.081 55.988 1.00 56.39 74 ARG A CA 1
ATOM 500 C C . ARG A 1 78 ? -51.988 -8.066 54.699 1.00 57.92 74 ARG A C 1
ATOM 501 O O . ARG A 1 78 ? -52.846 -8.928 54.494 1.00 55.99 74 ARG A O 1
ATOM 509 N N . ASN A 1 79 ? -51.711 -7.104 53.822 1.00 53.93 75 ASN A N 1
ATOM 510 C CA . ASN A 1 79 ? -52.393 -7.058 52.529 1.00 59.65 75 ASN A CA 1
ATOM 511 C C . ASN A 1 79 ? -52.069 -8.267 51.644 1.00 57.06 75 ASN A C 1
ATOM 512 O O . ASN A 1 79 ? -52.922 -8.722 50.881 1.00 63.84 75 ASN A O 1
ATOM 517 N N . VAL A 1 80 ? -50.849 -8.793 51.762 1.00 59.91 76 VAL A N 1
ATOM 518 C CA . VAL A 1 80 ? -50.464 -10.027 51.071 1.00 56.32 76 VAL A CA 1
ATOM 519 C C . VAL A 1 80 ? -51.268 -11.209 51.613 1.00 65.55 76 VAL A C 1
ATOM 520 O O . VAL A 1 80 ? -51.743 -12.054 50.849 1.00 62.27 76 VAL A O 1
ATOM 524 N N . PHE A 1 81 ? -51.418 -11.267 52.934 1.00 58.71 77 PHE A N 1
ATOM 525 C CA . PHE A 1 81 ? -52.198 -12.341 53.547 1.00 56.67 77 PHE A CA 1
ATOM 526 C C . PHE A 1 81 ? -53.640 -12.319 53.058 1.00 55.15 77 PHE A C 1
ATOM 527 O O . PHE A 1 81 ? -54.243 -13.365 52.824 1.00 61.84 77 PHE A O 1
ATOM 535 N N . LEU A 1 82 ? -54.181 -11.120 52.893 1.00 52.87 78 LEU A N 1
ATOM 536 C CA . LEU A 1 82 ? -55.575 -10.951 52.522 1.00 54.38 78 LEU A CA 1
ATOM 537 C C . LEU A 1 82 ? -55.782 -11.022 51.014 1.00 64.45 78 LEU A C 1
ATOM 538 O O . LEU A 1 82 ? -56.914 -10.923 50.539 1.00 65.33 78 LEU A O 1
ATOM 543 N N . ALA A 1 83 ? -54.690 -11.180 50.266 1.00 64.22 79 ALA A N 1
ATOM 544 C CA . ALA A 1 83 ? -54.761 -11.162 48.808 1.00 60.24 79 ALA A CA 1
ATOM 545 C C . ALA A 1 83 ? -55.724 -12.211 48.262 1.00 62.57 79 ALA A C 1
ATOM 546 O O . ALA A 1 83 ? -55.588 -13.406 48.530 1.00 65.25 79 ALA A O 1
ATOM 548 N N . GLN A 1 84 ? -56.696 -11.739 47.489 1.00 63.03 80 GLN A N 1
ATOM 549 C CA . GLN A 1 84 ? -57.716 -12.590 46.892 1.00 66.55 80 GLN A CA 1
ATOM 550 C C . GLN A 1 84 ? -57.354 -12.976 45.461 1.00 71.13 80 GLN A C 1
ATOM 551 O O . GLN A 1 84 ? -57.952 -13.881 44.876 1.00 70.48 80 GLN A O 1
ATOM 557 N N . ASN A 1 85 ? -56.366 -12.279 44.906 1.00 64.30 81 ASN A N 1
ATOM 558 C CA . ASN A 1 85 ? -55.939 -12.515 43.532 1.00 61.01 81 ASN A CA 1
ATOM 559 C C . ASN A 1 85 ? -54.490 -12.142 43.249 1.00 65.75 81 ASN A C 1
ATOM 560 O O . ASN A 1 85 ? -53.768 -11.678 44.133 1.00 67.86 81 ASN A O 1
ATOM 565 N N . LEU A 1 86 ? -54.074 -12.368 42.007 1.00 62.75 82 LEU A N 1
ATOM 566 C CA . LEU A 1 86 ? -52.704 -12.117 41.583 1.00 61.10 82 LEU A CA 1
ATOM 567 C C . LEU A 1 86 ? -52.354 -10.625 41.612 1.00 63.87 82 LEU A C 1
ATOM 568 O O . LEU A 1 86 ? -51.246 -10.249 42.010 1.00 64.27 82 LEU A O 1
ATOM 573 N N . GLU A 1 87 ? -53.301 -9.777 41.213 1.00 62.83 83 GLU A N 1
ATOM 574 C CA . GLU A 1 87 ? -53.070 -8.331 41.177 1.00 60.22 83 GLU A CA 1
ATOM 575 C C . GLU A 1 87 ? -52.874 -7.725 42.566 1.00 61.94 83 GLU A C 1
ATOM 576 O O . GLU A 1 87 ? -51.948 -6.938 42.784 1.00 63.85 83 GLU A O 1
ATOM 582 N N . GLU A 1 88 ? -53.743 -8.101 43.501 1.00 61.48 84 GLU A N 1
ATOM 583 C CA . GLU A 1 88 ? -53.687 -7.577 44.863 1.00 58.23 84 GLU A CA 1
ATOM 584 C C . GLU A 1 88 ? -52.373 -8.005 45.508 1.00 58.86 84 GLU A C 1
ATOM 585 O O . GLU A 1 88 ? -51.681 -7.210 46.168 1.00 68.36 84 GLU A O 1
ATOM 591 N N . ARG A 1 89 ? -52.029 -9.267 45.272 1.00 52.45 85 ARG A N 1
ATOM 592 C CA . ARG A 1 89 ? -50.801 -9.863 45.772 1.00 55.93 85 ARG A CA 1
ATOM 593 C C . ARG A 1 89 ? -49.569 -9.118 45.277 1.00 63.78 85 ARG A C 1
ATOM 594 O O . ARG A 1 89 ? -48.705 -8.714 46.068 1.00 62.03 85 ARG A O 1
ATOM 602 N N . SER A 1 90 ? -49.498 -8.932 43.963 1.00 59.73 86 SER A N 1
ATOM 603 C CA . SER A 1 90 ? -48.347 -8.271 43.364 1.00 56.78 86 SER A CA 1
ATOM 604 C C . SER A 1 90 ? -48.225 -6.818 43.797 1.00 57.40 86 SER A C 1
ATOM 605 O O . SER A 1 90 ? -47.125 -6.338 44.056 1.00 60.52 86 SER A O 1
ATOM 608 N N . ARG A 1 91 ? -49.353 -6.119 43.862 1.00 55.17 87 ARG A N 1
ATOM 609 C CA . ARG A 1 91 ? -49.344 -4.733 44.313 1.00 58.90 87 ARG A CA 1
ATOM 610 C C . ARG A 1 91 ? -48.788 -4.641 45.735 1.00 63.18 87 ARG A C 1
ATOM 611 O O . ARG A 1 91 ? -47.959 -3.773 46.030 1.00 59.29 87 ARG A O 1
ATOM 619 N N . ALA A 1 92 ? -49.241 -5.536 46.612 1.00 59.53 88 ALA A N 1
ATOM 620 C CA . ALA A 1 92 ? -48.736 -5.542 47.988 1.00 60.62 88 ALA A CA 1
ATOM 621 C C . ALA A 1 92 ? -47.233 -5.865 48.089 1.00 55.41 88 ALA A C 1
ATOM 622 O O . ALA A 1 92 ? -46.488 -5.189 48.824 1.00 58.43 88 ALA A O 1
ATOM 624 N N . MET A 1 93 ? -46.787 -6.883 47.350 1.00 57.81 89 MET A N 1
ATOM 625 C CA . MET A 1 93 ? -45.364 -7.232 47.329 1.00 55.52 89 MET A CA 1
ATOM 626 C C . MET A 1 93 ? -44.536 -6.047 46.853 1.00 58.69 89 MET A C 1
ATOM 627 O O . MET A 1 93 ? -43.527 -5.680 47.468 1.00 62.82 89 MET A O 1
ATOM 632 N N . TRP A 1 94 ? -44.999 -5.437 45.766 1.00 58.79 90 TRP A N 1
ATOM 633 C CA . TRP A 1 94 ? -44.341 -4.288 45.166 1.00 56.68 90 TRP A CA 1
ATOM 634 C C . TRP A 1 94 ? -44.224 -3.177 46.187 1.00 59.77 90 TRP A C 1
ATOM 635 O O . TRP A 1 94 ? -43.194 -2.497 46.277 1.00 61.02 90 TRP A O 1
ATOM 646 N N . GLU A 1 95 ? -45.293 -2.986 46.950 1.00 54.94 91 GLU A N 1
ATOM 647 C CA . GLU A 1 95 ? -45.302 -1.944 47.957 1.00 55.28 91 GLU A CA 1
ATOM 648 C C . GLU A 1 95 ? -44.232 -2.214 49.023 1.00 54.01 91 GLU A C 1
ATOM 649 O O . GLU A 1 95 ? -43.523 -1.293 49.461 1.00 55.40 91 GLU A O 1
ATOM 655 N N . ILE A 1 96 ? -44.112 -3.478 49.431 1.00 53.07 92 ILE A N 1
ATOM 656 C CA . ILE A 1 96 ? -43.058 -3.866 50.375 1.00 50.00 92 ILE A CA 1
ATOM 657 C C . ILE A 1 96 ? -41.651 -3.565 49.844 1.00 53.45 92 ILE A C 1
ATOM 658 O O . ILE A 1 96 ? -40.821 -2.967 50.548 1.00 53.08 92 ILE A O 1
ATOM 663 N N . PHE A 1 97 ? -41.394 -3.982 48.605 1.00 51.22 93 PHE A N 1
ATOM 664 C CA . PHE A 1 97 ? -40.085 -3.768 47.981 1.00 57.08 93 PHE A CA 1
ATOM 665 C C . PHE A 1 97 ? -39.742 -2.284 47.915 1.00 50.70 93 PHE A C 1
ATOM 666 O O . PHE A 1 97 ? -38.646 -1.860 48.298 1.00 56.68 93 PHE A O 1
ATOM 674 N N . PHE A 1 98 ? -40.704 -1.502 47.438 1.00 54.62 94 PHE A N 1
ATOM 675 C CA . PHE A 1 98 ? -40.520 -0.072 47.245 1.00 48.16 94 PHE A CA 1
ATOM 676 C C . PHE A 1 98 ? -40.237 0.643 48.557 1.00 57.75 94 PHE A C 1
ATOM 677 O O . PHE A 1 98 ? -39.309 1.466 48.646 1.00 58.48 94 PHE A O 1
ATOM 685 N N . VAL A 1 99 ? -41.034 0.331 49.578 1.00 53.50 95 VAL A N 1
ATOM 686 C CA . VAL A 1 99 ? -40.831 0.977 50.867 1.00 53.73 95 VAL A CA 1
ATOM 687 C C . VAL A 1 99 ? -39.481 0.588 51.471 1.00 53.33 95 VAL A C 1
ATOM 688 O O . VAL A 1 99 ? -38.777 1.443 52.020 1.00 51.14 95 VAL A O 1
ATOM 692 N N . LEU A 1 100 ? -39.094 -0.678 51.327 1.00 50.13 96 LEU A N 1
ATOM 693 C CA . LEU A 1 100 ? -37.816 -1.104 51.884 1.00 52.24 96 LEU A CA 1
ATOM 694 C C . LEU A 1 100 ? -36.616 -0.466 51.191 1.00 52.22 96 LEU A C 1
ATOM 695 O O . LEU A 1 100 ? -35.639 -0.105 51.848 1.00 55.43 96 LEU A O 1
ATOM 700 N N . GLU A 1 101 ? -36.686 -0.317 49.872 1.00 54.88 97 GLU A N 1
ATOM 701 C CA . GLU A 1 101 ? -35.625 0.391 49.153 1.00 56.90 97 GLU A CA 1
ATOM 702 C C . GLU A 1 101 ? -35.564 1.885 49.527 1.00 61.24 97 GLU A C 1
ATOM 703 O O . GLU A 1 101 ? -34.468 2.433 49.707 1.00 51.52 97 GLU A O 1
ATOM 709 N N . GLN A 1 102 ? -36.721 2.548 49.616 1.00 54.66 98 GLN A N 1
ATOM 710 C CA . GLN A 1 102 ? -36.739 3.956 50.038 1.00 55.13 98 GLN A CA 1
ATOM 711 C C . GLN A 1 102 ? -36.100 4.119 51.422 1.00 53.25 98 GLN A C 1
ATOM 712 O O . GLN A 1 102 ? -35.250 5.002 51.657 1.00 60.78 98 GLN A O 1
ATOM 718 N N . ALA A 1 103 ? -36.517 3.241 52.329 1.00 57.84 99 ALA A N 1
ATOM 719 C CA . ALA A 1 103 ? -36.034 3.241 53.702 1.00 52.87 99 ALA A CA 1
ATOM 720 C C . ALA A 1 103 ? -34.530 3.019 53.743 1.00 53.58 99 ALA A C 1
ATOM 721 O O . ALA A 1 103 ? -33.811 3.725 54.450 1.00 54.27 99 ALA A O 1
ATOM 723 N N . LEU A 1 104 ? -34.058 2.032 52.987 1.00 46.85 100 LEU A N 1
ATOM 724 C CA . LEU A 1 104 ? -32.631 1.733 52.955 1.00 56.12 100 LEU A CA 1
ATOM 725 C C . LEU A 1 104 ? -31.804 2.864 52.359 1.00 53.01 100 LEU A C 1
ATOM 726 O O . LEU A 1 104 ? -30.675 3.091 52.789 1.00 54.76 100 LEU A O 1
ATOM 731 N N . GLU A 1 105 ? -32.352 3.565 51.370 1.00 54.80 101 GLU A N 1
ATOM 732 C CA . GLU A 1 105 ? -31.656 4.727 50.828 1.00 54.65 101 GLU A CA 1
ATOM 733 C C . GLU A 1 105 ? -31.518 5.804 51.904 1.00 58.86 101 GLU A C 1
ATOM 734 O O . GLU A 1 105 ? -30.428 6.369 52.105 1.00 53.40 101 GLU A O 1
ATOM 740 N N . CYS A 1 106 ? -32.617 6.067 52.613 1.00 53.68 102 CYS A N 1
ATOM 741 C CA . CYS A 1 106 ? -32.576 7.058 53.688 1.00 50.62 102 CYS A CA 1
ATOM 742 C C . CYS A 1 106 ? -31.590 6.701 54.805 1.00 54.93 102 CYS A C 1
ATOM 743 O O . CYS A 1 106 ? -30.767 7.531 55.208 1.00 57.68 102 CYS A O 1
ATOM 746 N N . ILE A 1 107 ? -31.667 5.464 55.289 1.00 52.22 103 ILE A N 1
ATOM 747 C CA . ILE A 1 107 ? -30.789 5.006 56.362 1.00 49.70 103 ILE A CA 1
ATOM 748 C C . ILE A 1 107 ? -29.323 4.969 55.932 1.00 52.60 103 ILE A C 1
ATOM 749 O O . ILE A 1 107 ? -28.442 5.330 56.709 1.00 55.58 103 ILE A O 1
ATOM 754 N N . ASP A 1 108 ? -29.064 4.556 54.694 1.00 54.09 104 ASP A N 1
ATOM 755 C CA . ASP A 1 108 ? -27.698 4.558 54.175 1.00 48.42 104 ASP A CA 1
ATOM 756 C C . ASP A 1 108 ? -27.136 5.979 54.161 1.00 57.66 104 ASP A C 1
ATOM 757 O O . ASP A 1 108 ? -26.025 6.231 54.658 1.00 60.97 104 ASP A O 1
ATOM 762 N N . SER A 1 109 ? -27.925 6.910 53.627 1.00 55.37 105 SER A N 1
ATOM 763 C CA . SER A 1 109 ? -27.524 8.314 53.588 1.00 57.76 105 SER A CA 1
ATOM 764 C C . SER A 1 109 ? -27.235 8.866 54.987 1.00 60.63 105 SER A C 1
ATOM 765 O O . SER A 1 109 ? -26.190 9.496 55.227 1.00 60.47 105 SER A O 1
ATOM 768 N N . THR A 1 110 ? -28.147 8.591 55.916 1.00 58.32 106 THR A N 1
ATOM 769 C CA . THR A 1 110 ? -28.012 9.093 57.276 1.00 54.72 106 THR A CA 1
ATOM 770 C C . THR A 1 110 ? -26.797 8.498 57.983 1.00 57.61 106 THR A C 1
ATOM 771 O O . THR A 1 110 ? -26.119 9.187 58.736 1.00 61.00 106 THR A O 1
ATOM 775 N N . VAL A 1 111 ? -26.522 7.222 57.738 1.00 57.92 107 VAL A N 1
ATOM 776 C CA . VAL A 1 111 ? -25.382 6.563 58.371 1.00 56.13 107 VAL A CA 1
ATOM 777 C C . VAL A 1 111 ? -24.055 7.084 57.814 1.00 62.54 107 VAL A C 1
ATOM 778 O O . VAL A 1 111 ? -23.076 7.230 58.555 1.00 61.01 107 VAL A O 1
ATOM 782 N N . LYS A 1 112 ? -24.023 7.385 56.517 1.00 58.25 108 LYS A N 1
ATOM 783 C CA . LYS A 1 112 ? -22.822 7.985 55.930 1.00 58.41 108 LYS A CA 1
ATOM 784 C C . LYS A 1 112 ? -22.565 9.387 56.493 1.00 65.93 108 LYS A C 1
ATOM 785 O O . LYS A 1 112 ? -21.429 9.737 56.855 1.00 65.76 108 LYS A O 1
ATOM 791 N N . GLN A 1 113 ? -23.634 10.170 56.608 1.00 63.68 109 GLN A N 1
ATOM 792 C CA . GLN A 1 113 ? -23.539 11.478 57.250 1.00 63.67 109 GLN A CA 1
ATOM 793 C C . GLN A 1 113 ? -23.078 11.327 58.702 1.00 68.18 109 GLN A C 1
ATOM 794 O O . GLN A 1 113 ? -22.323 12.150 59.223 1.00 75.65 109 GLN A O 1
ATOM 800 N N . TRP A 1 114 ? -23.560 10.269 59.344 1.00 67.21 110 TRP A N 1
ATOM 801 C CA . TRP A 1 114 ? -23.205 9.929 60.714 1.00 64.85 110 TRP A CA 1
ATOM 802 C C . TRP A 1 114 ? -21.699 9.716 60.804 1.00 69.41 110 TRP A C 1
ATOM 803 O O . TRP A 1 114 ? -21.066 10.145 61.764 1.00 68.36 110 TRP A O 1
ATOM 814 N N . MET A 1 115 ? -21.136 9.028 59.815 1.00 64.11 111 MET A N 1
ATOM 815 C CA . MET A 1 115 ? -19.693 8.798 59.768 1.00 68.33 111 MET A CA 1
ATOM 816 C C . MET A 1 115 ? -18.921 10.108 59.588 1.00 70.05 111 MET A C 1
ATOM 817 O O . MET A 1 115 ? -17.902 10.356 60.257 1.00 73.36 111 MET A O 1
ATOM 822 N N . ALA A 1 116 ? -19.424 10.950 58.689 1.00 68.21 112 ALA A N 1
ATOM 823 C CA . ALA A 1 116 ? -18.788 12.236 58.414 1.00 66.90 112 ALA A CA 1
ATOM 824 C C . ALA A 1 116 ? -18.752 13.101 59.669 1.00 78.39 112 ALA A C 1
ATOM 825 O O . ALA A 1 116 ? -17.764 13.785 59.938 1.00 77.44 112 ALA A O 1
ATOM 827 N N . THR A 1 117 ? -19.838 13.057 60.434 1.00 74.24 113 THR A N 1
ATOM 828 C CA . THR A 1 117 ? -19.946 13.808 61.679 1.00 69.68 113 THR A CA 1
ATOM 829 C C . THR A 1 117 ? -19.047 13.160 62.730 1.00 76.66 113 THR A C 1
ATOM 830 O O . THR A 1 117 ? -18.484 13.839 63.590 1.00 84.01 113 THR A O 1
ATOM 834 N N . SER A 1 118 ? -18.925 11.838 62.651 1.00 74.08 114 SER A N 1
ATOM 835 C CA . SER A 1 118 ? -18.088 11.072 63.569 1.00 76.13 114 SER A CA 1
ATOM 836 C C . SER A 1 118 ? -16.615 11.423 63.378 1.00 81.80 114 SER A C 1
ATOM 837 O O . SER A 1 118 ? -15.807 11.250 64.293 1.00 85.03 114 SER A O 1
ATOM 840 N N . ASP A 1 119 ? -16.263 11.913 62.191 1.00 79.81 115 ASP A N 1
ATOM 841 C CA . ASP A 1 119 ? -14.907 12.416 61.980 1.00 78.43 115 ASP A CA 1
ATOM 842 C C . ASP A 1 119 ? -14.770 13.847 62.513 1.00 85.66 115 ASP A C 1
ATOM 843 O O . ASP A 1 119 ? -13.983 14.097 63.427 1.00 94.14 115 ASP A O 1
ATOM 848 N N . SER A 1 120 ? -15.539 14.775 61.943 1.00 86.22 116 SER A N 1
ATOM 849 C CA . SER A 1 120 ? -15.592 16.165 62.411 1.00 89.53 116 SER A CA 1
ATOM 850 C C . SER A 1 120 ? -16.709 16.941 61.722 1.00 86.76 116 SER A C 1
ATOM 851 O O . SER A 1 120 ? -17.358 16.437 60.809 1.00 89.93 116 SER A O 1
ATOM 854 N N . ILE B 2 2 ? 25.190 -16.378 9.620 1.00 71.09 16 ILE E N 1
ATOM 855 C CA . ILE B 2 2 ? 24.388 -17.565 9.347 1.00 74.27 16 ILE E CA 1
ATOM 856 C C . ILE B 2 2 ? 24.818 -18.122 7.972 1.00 72.99 16 ILE E C 1
ATOM 857 O O . ILE B 2 2 ? 25.607 -17.480 7.280 1.00 67.43 16 ILE E O 1
ATOM 862 N N . LYS B 2 3 ? 24.312 -19.291 7.571 1.00 69.48 17 LYS E N 1
ATOM 863 C CA . LYS B 2 3 ? 24.654 -19.875 6.278 1.00 56.94 17 LYS E CA 1
ATOM 864 C C . LYS B 2 3 ? 23.416 -20.084 5.423 1.00 48.80 17 LYS E C 1
ATOM 865 O O . LYS B 2 3 ? 22.664 -21.039 5.621 1.00 59.47 17 LYS E O 1
ATOM 871 N N . LEU B 2 4 ? 23.244 -19.206 4.445 1.00 51.78 18 LEU E N 1
ATOM 872 C CA . LEU B 2 4 ? 22.107 -19.238 3.536 1.00 54.14 18 LEU E CA 1
ATOM 873 C C . LEU B 2 4 ? 22.488 -19.922 2.249 1.00 46.37 18 LEU E C 1
ATOM 874 O O . LEU B 2 4 ? 21.637 -20.480 1.555 1.00 50.69 18 LEU E O 1
ATOM 879 N N . TRP B 2 5 ? 23.769 -19.849 1.913 1.00 44.63 19 TRP E N 1
ATOM 880 C CA . TRP B 2 5 ? 24.226 -20.401 0.649 1.00 46.14 19 TRP E CA 1
ATOM 881 C C . TRP B 2 5 ? 24.606 -21.875 0.769 1.00 50.72 19 TRP E C 1
ATOM 882 O O . TRP B 2 5 ? 25.233 -22.292 1.747 1.00 46.25 19 TRP E O 1
ATOM 893 N N . PRO B 2 6 ? 24.186 -22.679 -0.218 1.00 49.38 20 PRO E N 1
ATOM 894 C CA . PRO B 2 6 ? 23.324 -22.208 -1.309 1.00 42.81 20 PRO E CA 1
ATOM 895 C C . PRO B 2 6 ? 21.844 -22.352 -0.981 1.00 48.88 20 PRO E C 1
ATOM 896 O O . PRO B 2 6 ? 21.465 -23.196 -0.173 1.00 45.53 20 PRO E O 1
ATOM 900 N N . PRO B 2 7 ? 21.006 -21.511 -1.600 1.00 50.14 21 PRO E N 1
ATOM 901 C CA . PRO B 2 7 ? 19.571 -21.643 -1.365 1.00 47.30 21 PRO E CA 1
ATOM 902 C C . PRO B 2 7 ? 19.054 -22.944 -1.964 1.00 50.83 21 PRO E C 1
ATOM 903 O O . PRO B 2 7 ? 19.546 -23.387 -2.998 1.00 45.19 21 PRO E O 1
ATOM 907 N N . SER B 2 8 ? 18.066 -23.545 -1.315 1.00 46.49 22 SER E N 1
ATOM 908 C CA . SER B 2 8 ? 17.432 -24.747 -1.833 1.00 44.78 22 SER E CA 1
ATOM 909 C C . SER B 2 8 ? 16.673 -24.436 -3.117 1.00 50.08 22 SER E C 1
ATOM 910 O O . SER B 2 8 ? 16.400 -23.269 -3.421 1.00 47.51 22 SER E O 1
ATOM 913 N N . GLU B 2 9 ? 16.317 -25.482 -3.860 1.00 46.90 23 GLU E N 1
ATOM 914 C CA . GLU B 2 9 ? 15.518 -25.320 -5.068 1.00 53.08 23 GLU E CA 1
ATOM 915 C C . GLU B 2 9 ? 14.177 -24.645 -4.764 1.00 52.84 23 GLU E C 1
ATOM 916 O O . GLU B 2 9 ? 13.688 -23.838 -5.557 1.00 50.14 23 GLU E O 1
ATOM 922 N N . ASN B 2 10 ? 13.585 -24.975 -3.620 1.00 49.80 24 ASN E N 1
ATOM 923 C CA . ASN B 2 10 ? 12.327 -24.355 -3.213 1.00 48.95 24 ASN E CA 1
ATOM 924 C C . ASN B 2 10 ? 12.473 -22.851 -2.939 1.00 46.61 24 ASN E C 1
ATOM 925 O O . ASN B 2 10 ? 11.642 -22.039 -3.372 1.00 50.03 24 ASN E O 1
ATOM 930 N N . THR B 2 11 ? 13.539 -22.490 -2.226 1.00 44.50 25 THR E N 1
ATOM 931 C CA . THR B 2 11 ? 13.870 -21.083 -1.986 1.00 52.08 25 THR E CA 1
ATOM 932 C C . THR B 2 11 ? 14.114 -20.336 -3.292 1.00 47.90 25 THR E C 1
ATOM 933 O O . THR B 2 11 ? 13.615 -19.224 -3.491 1.00 46.45 25 THR E O 1
ATOM 937 N N . ARG B 2 12 ? 14.878 -20.956 -4.185 1.00 43.17 26 ARG E N 1
ATOM 938 C CA . ARG B 2 12 ? 15.158 -20.355 -5.484 1.00 50.32 26 ARG E CA 1
ATOM 939 C C . ARG B 2 12 ? 13.867 -20.162 -6.273 1.00 50.93 26 ARG E C 1
ATOM 940 O O . ARG B 2 12 ? 13.710 -19.183 -6.991 1.00 48.23 26 ARG E O 1
ATOM 948 N N . LYS B 2 13 ? 12.939 -21.095 -6.111 1.00 52.75 27 LYS E N 1
ATOM 949 C CA . LYS B 2 13 ? 11.642 -21.036 -6.770 1.00 47.85 27 LYS E CA 1
ATOM 950 C C . LYS B 2 13 ? 10.832 -19.846 -6.251 1.00 49.02 27 LYS E C 1
ATOM 951 O O . LYS B 2 13 ? 10.195 -19.108 -7.027 1.00 47.95 27 LYS E O 1
ATOM 957 N N . MET B 2 14 ? 10.864 -19.646 -4.936 1.00 40.50 28 MET E N 1
ATOM 958 C CA . MET B 2 14 ? 10.211 -18.475 -4.377 1.00 43.78 28 MET E CA 1
ATOM 959 C C . MET B 2 14 ? 10.849 -17.194 -4.896 1.00 46.64 28 MET E C 1
ATOM 960 O O . MET B 2 14 ? 10.157 -16.211 -5.164 1.00 43.18 28 MET E O 1
ATOM 965 N N . LEU B 2 15 ? 12.174 -17.188 -5.004 1.00 44.41 29 LEU E N 1
ATOM 966 C CA . LEU B 2 15 ? 12.859 -15.988 -5.467 1.00 45.82 29 LEU E CA 1
ATOM 967 C C . LEU B 2 15 ? 12.529 -15.694 -6.927 1.00 51.02 29 LEU E C 1
ATOM 968 O O . LEU B 2 15 ? 12.386 -14.532 -7.305 1.00 46.15 29 LEU E O 1
ATOM 973 N N . VAL B 2 16 ? 12.389 -16.744 -7.736 1.00 49.63 30 VAL E N 1
ATOM 974 C CA . VAL B 2 16 ? 11.936 -16.601 -9.119 1.00 45.40 30 VAL E CA 1
ATOM 975 C C . VAL B 2 16 ? 10.547 -15.976 -9.145 1.00 51.15 30 VAL E C 1
ATOM 976 O O . VAL B 2 16 ? 10.259 -15.108 -9.975 1.00 44.01 30 VAL E O 1
ATOM 980 N N . GLU B 2 17 ? 9.689 -16.412 -8.223 1.00 44.74 31 GLU E N 1
ATOM 981 C CA . GLU B 2 17 ? 8.351 -15.831 -8.126 1.00 55.81 31 GLU E CA 1
ATOM 982 C C . GLU B 2 17 ? 8.405 -14.340 -7.773 1.00 51.65 31 GLU E C 1
ATOM 983 O O . GLU B 2 17 ? 7.729 -13.508 -8.394 1.00 48.62 31 GLU E O 1
ATOM 989 N N . ARG B 2 18 ? 9.209 -14.014 -6.768 1.00 44.61 32 ARG E N 1
ATOM 990 C CA . ARG B 2 18 ? 9.427 -12.633 -6.361 1.00 50.88 32 ARG E CA 1
ATOM 991 C C . ARG B 2 18 ? 9.925 -11.769 -7.520 1.00 47.46 32 ARG E C 1
ATOM 992 O O . ARG B 2 18 ? 9.438 -10.662 -7.722 1.00 44.29 32 ARG E O 1
ATOM 1000 N N . MET B 2 19 ? 10.880 -12.284 -8.285 1.00 46.34 33 MET E N 1
ATOM 1001 C CA . MET B 2 19 ? 11.461 -11.540 -9.403 1.00 50.09 33 MET E CA 1
ATOM 1002 C C . MET B 2 19 ? 10.447 -11.355 -10.534 1.00 52.49 33 MET E C 1
ATOM 1003 O O . MET B 2 19 ? 10.417 -10.311 -11.212 1.00 44.68 33 MET E O 1
ATOM 1008 N N . THR B 2 20 ? 9.597 -12.366 -10.702 1.00 47.58 34 THR E N 1
ATOM 1009 C CA . THR B 2 20 ? 8.494 -12.311 -11.656 1.00 49.20 34 THR E CA 1
ATOM 1010 C C . THR B 2 20 ? 7.520 -11.192 -11.291 1.00 53.42 34 THR E C 1
ATOM 1011 O O . THR B 2 20 ? 7.127 -10.389 -12.142 1.00 49.55 34 THR E O 1
ATOM 1015 N N . ASN B 2 21 ? 7.149 -11.144 -10.015 1.00 45.14 35 ASN E N 1
ATOM 1016 C CA . ASN B 2 21 ? 6.298 -10.079 -9.491 1.00 52.27 35 ASN E CA 1
ATOM 1017 C C . ASN B 2 21 ? 6.969 -8.715 -9.668 1.00 57.84 35 ASN E C 1
ATOM 1018 O O . ASN B 2 21 ? 6.309 -7.712 -9.951 1.00 52.66 35 ASN E O 1
ATOM 1023 N N . ASN B 2 22 ? 8.283 -8.691 -9.464 1.00 49.20 36 ASN E N 1
ATOM 1024 C CA . ASN B 2 22 ? 9.083 -7.485 -9.620 1.00 54.58 36 ASN E CA 1
ATOM 1025 C C . ASN B 2 22 ? 8.976 -6.912 -11.025 1.00 53.76 36 ASN E C 1
ATOM 1026 O O . ASN B 2 22 ? 8.848 -5.701 -11.211 1.00 50.21 36 ASN E O 1
ATOM 1031 N N . LEU B 2 23 ? 9.029 -7.793 -12.017 1.00 51.94 37 LEU E N 1
ATOM 1032 C CA . LEU B 2 23 ? 8.956 -7.353 -13.404 1.00 60.13 37 LEU E CA 1
ATOM 1033 C C . LEU B 2 23 ? 7.521 -7.052 -13.849 1.00 62.53 37 LEU E C 1
ATOM 1034 O O . LEU B 2 23 ? 7.304 -6.205 -14.716 1.00 58.04 37 LEU E O 1
ATOM 1039 N N . SER B 2 24 ? 6.548 -7.739 -13.252 1.00 57.93 38 SER E N 1
ATOM 1040 C CA . SER B 2 24 ? 5.161 -7.640 -13.712 1.00 64.53 38 SER E CA 1
ATOM 1041 C C . SER B 2 24 ? 4.273 -6.610 -13.004 1.00 64.24 38 SER E C 1
ATOM 1042 O O . SER B 2 24 ? 3.295 -6.137 -13.585 1.00 66.43 38 SER E O 1
ATOM 1045 N N . SER B 2 25 ? 4.588 -6.267 -11.759 1.00 53.87 39 SER E N 1
ATOM 1046 C CA . SER B 2 25 ? 3.751 -5.318 -11.027 1.00 62.49 39 SER E CA 1
ATOM 1047 C C . SER B 2 25 ? 4.580 -4.380 -10.160 1.00 61.43 39 SER E C 1
ATOM 1048 O O . SER B 2 25 ? 5.410 -4.823 -9.367 1.00 53.95 39 SER E O 1
ATOM 1051 N N . PRO B 2 26 ? 4.320 -3.071 -10.289 1.00 66.10 40 PRO E N 1
ATOM 1052 C CA . PRO B 2 26 ? 5.138 -2.011 -9.689 1.00 65.18 40 PRO E CA 1
ATOM 1053 C C . PRO B 2 26 ? 4.947 -1.858 -8.182 1.00 65.37 40 PRO E C 1
ATOM 1054 O O . PRO B 2 26 ? 3.848 -2.042 -7.665 1.00 57.68 40 PRO E O 1
ATOM 1058 N N . THR B 2 27 ? 6.040 -1.551 -7.491 1.00 61.59 41 THR E N 1
ATOM 1059 C CA . THR B 2 27 ? 6.019 -1.173 -6.080 1.00 50.32 41 THR E CA 1
ATOM 1060 C C . THR B 2 27 ? 6.659 0.202 -5.940 1.00 58.48 41 THR E C 1
ATOM 1061 O O . THR B 2 27 ? 6.945 0.861 -6.944 1.00 56.45 41 THR E O 1
ATOM 1065 N N . ILE B 2 28 ? 6.901 0.633 -4.704 1.00 53.59 42 ILE E N 1
ATOM 1066 C CA . ILE B 2 28 ? 7.547 1.920 -4.465 1.00 61.11 42 ILE E CA 1
ATOM 1067 C C . ILE B 2 28 ? 8.966 1.929 -5.043 1.00 57.75 42 ILE E C 1
ATOM 1068 O O . ILE B 2 28 ? 9.490 2.988 -5.389 1.00 54.84 42 ILE E O 1
ATOM 1073 N N . PHE B 2 29 ? 9.560 0.745 -5.194 1.00 48.52 43 PHE E N 1
ATOM 1074 C CA . PHE B 2 29 ? 10.936 0.634 -5.681 1.00 59.03 43 PHE E CA 1
ATOM 1075 C C . PHE B 2 29 ? 11.036 0.724 -7.205 1.00 52.99 43 PHE E C 1
ATOM 1076 O O . PHE B 2 29 ? 12.112 0.986 -7.750 1.00 50.51 43 PHE E O 1
ATOM 1084 N N . THR B 2 30 ? 9.921 0.504 -7.896 1.00 54.73 44 THR E N 1
ATOM 1085 C CA . THR B 2 30 ? 9.937 0.440 -9.359 1.00 59.01 44 THR E CA 1
ATOM 1086 C C . THR B 2 30 ? 8.862 1.308 -10.017 1.00 58.63 44 THR E C 1
ATOM 1087 O O . THR B 2 30 ? 8.517 1.109 -11.183 1.00 61.11 44 THR E O 1
ATOM 1091 N N . ARG B 2 31 ? 8.346 2.274 -9.269 1.00 52.55 45 ARG E N 1
ATOM 1092 C CA . ARG B 2 31 ? 7.258 3.127 -9.742 1.00 71.41 45 ARG E CA 1
ATOM 1093 C C . ARG B 2 31 ? 7.656 4.065 -10.883 1.00 69.84 45 ARG E C 1
ATOM 1094 O O . ARG B 2 31 ? 6.796 4.542 -11.627 1.00 70.90 45 ARG E O 1
ATOM 1102 N N . LYS B 2 32 ? 8.955 4.315 -11.025 1.00 69.47 46 LYS E N 1
ATOM 1103 C CA . LYS B 2 32 ? 9.463 5.171 -12.093 1.00 70.68 46 LYS E CA 1
ATOM 1104 C C . LYS B 2 32 ? 9.420 4.462 -13.446 1.00 73.88 46 LYS E C 1
ATOM 1105 O O . LYS B 2 32 ? 9.578 5.093 -14.492 1.00 69.55 46 LYS E O 1
ATOM 1111 N N . TYR B 2 33 ? 9.227 3.145 -13.419 1.00 66.46 47 TYR E N 1
ATOM 1112 C CA . TYR B 2 33 ? 9.300 2.337 -14.633 1.00 64.27 47 TYR E CA 1
ATOM 1113 C C . TYR B 2 33 ? 7.974 1.666 -14.949 1.00 66.47 47 TYR E C 1
ATOM 1114 O O . TYR B 2 33 ? 7.158 1.445 -14.060 1.00 68.35 47 TYR E O 1
ATOM 1123 N N . ARG B 2 34 ? 7.765 1.333 -16.217 1.00 68.45 48 ARG E N 1
ATOM 1124 C CA . ARG B 2 34 ? 6.590 0.560 -16.607 1.00 72.93 48 ARG E CA 1
ATOM 1125 C C . ARG B 2 34 ? 6.821 -0.920 -16.297 1.00 67.63 48 ARG E C 1
ATOM 1126 O O . ARG B 2 34 ? 7.914 -1.316 -15.892 1.00 58.72 48 ARG E O 1
ATOM 1134 N N . SER B 2 35 ? 5.789 -1.737 -16.447 1.00 77.64 49 SER E N 1
ATOM 1135 C CA . SER B 2 35 ? 5.917 -3.153 -16.127 1.00 74.58 49 SER E CA 1
ATOM 1136 C C . SER B 2 35 ? 5.900 -4.041 -17.362 1.00 72.22 49 SER E C 1
ATOM 1137 O O . SER B 2 35 ? 5.529 -3.609 -18.454 1.00 70.89 49 SER E O 1
ATOM 1140 N N . LEU B 2 36 ? 6.307 -5.291 -17.176 1.00 71.46 50 LEU E N 1
ATOM 1141 C CA . LEU B 2 36 ? 6.225 -6.293 -18.226 1.00 71.24 50 LEU E CA 1
ATOM 1142 C C . LEU B 2 36 ? 4.990 -7.137 -17.970 1.00 64.00 50 LEU E C 1
ATOM 1143 O O . LEU B 2 36 ? 4.400 -7.074 -16.890 1.00 67.87 50 LEU E O 1
ATOM 1148 N N . SER B 2 37 ? 4.606 -7.943 -18.951 1.00 66.66 51 SER E N 1
ATOM 1149 C CA . SER B 2 37 ? 3.525 -8.903 -18.758 1.00 74.75 51 SER E CA 1
ATOM 1150 C C . SER B 2 37 ? 4.024 -10.084 -17.921 1.00 72.12 51 SER E C 1
ATOM 1151 O O . SER B 2 37 ? 5.229 -10.350 -17.870 1.00 61.51 51 SER E O 1
ATOM 1154 N N . LYS B 2 38 ? 3.106 -10.784 -17.257 1.00 64.84 52 LYS E N 1
ATOM 1155 C CA . LYS B 2 38 ? 3.487 -11.885 -16.375 1.00 62.30 52 LYS E CA 1
ATOM 1156 C C . LYS B 2 38 ? 4.270 -12.973 -17.106 1.00 58.50 52 LYS E C 1
ATOM 1157 O O . LYS B 2 38 ? 5.147 -13.606 -16.521 1.00 61.29 52 LYS E O 1
ATOM 1163 N N . GLU B 2 39 ? 3.949 -13.189 -18.379 1.00 67.40 53 GLU E N 1
ATOM 1164 C CA . GLU B 2 39 ? 4.640 -14.182 -19.200 1.00 70.47 53 GLU E CA 1
ATOM 1165 C C . GLU B 2 39 ? 6.114 -13.801 -19.397 1.00 65.78 53 GLU E C 1
ATOM 1166 O O . GLU B 2 39 ? 7.030 -14.578 -19.065 1.00 59.61 53 GLU E O 1
ATOM 1172 N N . GLU B 2 40 ? 6.342 -12.606 -19.940 1.00 72.74 54 GLU E N 1
ATOM 1173 C CA . GLU B 2 40 ? 7.705 -12.123 -20.161 1.00 66.59 54 GLU E CA 1
ATOM 1174 C C . GLU B 2 40 ? 8.452 -11.951 -18.857 1.00 65.09 54 GLU E C 1
ATOM 1175 O O . GLU B 2 40 ? 9.661 -12.211 -18.782 1.00 59.53 54 GLU E O 1
ATOM 1181 N N . ALA B 2 41 ? 7.722 -11.523 -17.833 1.00 65.22 55 ALA E N 1
ATOM 1182 C CA . ALA B 2 41 ? 8.298 -11.379 -16.512 1.00 63.80 55 ALA E CA 1
ATOM 1183 C C . ALA B 2 41 ? 8.841 -12.719 -16.050 1.00 61.51 55 ALA E C 1
ATOM 1184 O O . ALA B 2 41 ? 9.978 -12.799 -15.591 1.00 46.65 55 ALA E O 1
ATOM 1186 N N . ALA B 2 42 ? 8.032 -13.769 -16.191 1.00 49.41 56 ALA E N 1
ATOM 1187 C CA . ALA B 2 42 ? 8.430 -15.103 -15.753 1.00 56.09 56 ALA E CA 1
ATOM 1188 C C . ALA B 2 42 ? 9.639 -15.625 -16.521 1.00 56.08 56 ALA E C 1
ATOM 1189 O O . ALA B 2 42 ? 10.575 -16.181 -15.925 1.00 52.27 56 ALA E O 1
ATOM 1191 N N . LYS B 2 43 ? 9.615 -15.461 -17.841 1.00 54.87 57 LYS E N 1
ATOM 1192 C CA . LYS B 2 43 ? 10.737 -15.911 -18.669 1.00 59.96 57 LYS E CA 1
ATOM 1193 C C . LYS B 2 43 ? 12.054 -15.230 -18.247 1.00 57.55 57 LYS E C 1
ATOM 1194 O O . LYS B 2 43 ? 13.089 -15.897 -17.988 1.00 51.45 57 LYS E O 1
ATOM 1200 N N . ASN B 2 44 ? 12.011 -13.900 -18.167 1.00 51.63 58 ASN E N 1
ATOM 1201 C CA . ASN B 2 44 ? 13.204 -13.160 -17.769 1.00 57.53 58 ASN E CA 1
ATOM 1202 C C . ASN B 2 44 ? 13.675 -13.541 -16.373 1.00 57.74 58 ASN E C 1
ATOM 1203 O O . ASN B 2 44 ? 14.857 -13.808 -16.163 1.00 48.23 58 ASN E O 1
ATOM 1208 N N . ALA B 2 45 ? 12.731 -13.628 -15.441 1.00 47.33 59 ALA E N 1
ATOM 1209 C CA . ALA B 2 45 ? 13.038 -13.958 -14.055 1.00 50.48 59 ALA E CA 1
ATOM 1210 C C . ALA B 2 45 ? 13.738 -15.302 -13.921 1.00 50.87 59 ALA E C 1
ATOM 1211 O O . ALA B 2 45 ? 14.765 -15.409 -13.243 1.00 48.75 59 ALA E O 1
ATOM 1213 N N . GLU B 2 46 ? 13.193 -16.323 -14.575 1.00 45.57 60 GLU E N 1
ATOM 1214 C CA . GLU B 2 46 ? 13.782 -17.651 -14.470 1.00 53.43 60 GLU E CA 1
ATOM 1215 C C . GLU B 2 46 ? 15.195 -17.703 -15.082 1.00 50.03 60 GLU E C 1
ATOM 1216 O O . GLU B 2 46 ? 16.134 -18.270 -14.469 1.00 51.30 60 GLU E O 1
ATOM 1222 N N . GLU B 2 47 ? 15.366 -17.077 -16.251 1.00 47.78 61 GLU E N 1
ATOM 1223 C CA . GLU B 2 47 ? 16.697 -17.059 -16.868 1.00 53.51 61 GLU E CA 1
ATOM 1224 C C . GLU B 2 47 ? 17.739 -16.316 -16.009 1.00 49.49 61 GLU E C 1
ATOM 1225 O O . GLU B 2 47 ? 18.873 -16.799 -15.791 1.00 51.02 61 GLU E O 1
ATOM 1231 N N . ILE B 2 48 ? 17.349 -15.137 -15.531 1.00 47.98 62 ILE E N 1
ATOM 1232 C CA . ILE B 2 48 ? 18.230 -14.312 -14.712 1.00 50.80 62 ILE E CA 1
ATOM 1233 C C . ILE B 2 48 ? 18.629 -15.056 -13.453 1.00 49.09 62 ILE E C 1
ATOM 1234 O O . ILE B 2 48 ? 19.811 -15.114 -13.106 1.00 41.13 62 ILE E O 1
ATOM 1239 N N . GLU B 2 49 ? 17.637 -15.628 -12.772 1.00 43.93 63 GLU E N 1
ATOM 1240 C CA . GLU B 2 49 ? 17.908 -16.340 -11.532 1.00 46.39 63 GLU E CA 1
ATOM 1241 C C . GLU B 2 49 ? 18.893 -17.470 -11.758 1.00 42.40 63 GLU E C 1
ATOM 1242 O O . GLU B 2 49 ? 19.812 -17.665 -10.956 1.00 40.97 63 GLU E O 1
ATOM 1248 N N . ASP B 2 50 ? 18.704 -18.228 -12.835 1.00 42.82 64 ASP E N 1
ATOM 1249 C CA . ASP B 2 50 ? 19.630 -19.331 -13.080 1.00 48.05 64 ASP E CA 1
ATOM 1250 C C . ASP B 2 50 ? 21.066 -18.842 -13.361 1.00 47.89 64 ASP E C 1
ATOM 1251 O O . ASP B 2 50 ? 22.038 -19.413 -12.840 1.00 42.19 64 ASP E O 1
ATOM 1256 N N . ALA B 2 51 ? 21.214 -17.819 -14.202 1.00 51.37 65 ALA E N 1
ATOM 1257 C CA . ALA B 2 51 ? 22.559 -17.292 -14.484 1.00 50.34 65 ALA E CA 1
ATOM 1258 C C . ALA B 2 51 ? 23.247 -16.753 -13.216 1.00 48.02 65 ALA E C 1
ATOM 1259 O O . ALA B 2 51 ? 24.429 -17.042 -12.945 1.00 41.91 65 ALA E O 1
ATOM 1261 N N . ALA B 2 52 ? 22.500 -15.961 -12.450 1.00 43.46 66 ALA E N 1
ATOM 1262 C CA . ALA B 2 52 ? 22.991 -15.399 -11.193 1.00 45.11 66 ALA E CA 1
ATOM 1263 C C . ALA B 2 52 ? 23.398 -16.489 -10.197 1.00 45.27 66 ALA E C 1
ATOM 1264 O O . ALA B 2 52 ? 24.439 -16.379 -9.537 1.00 44.16 66 ALA E O 1
ATOM 1266 N N . PHE B 2 53 ? 22.563 -17.519 -10.060 1.00 42.20 67 PHE E N 1
ATOM 1267 C CA . PHE B 2 53 ? 22.901 -18.641 -9.190 1.00 42.35 67 PHE E CA 1
ATOM 1268 C C . PHE B 2 53 ? 24.177 -19.321 -9.655 1.00 38.81 67 PHE E C 1
ATOM 1269 O O . PHE B 2 53 ? 25.038 -19.643 -8.846 1.00 41.98 67 PHE E O 1
ATOM 1277 N N . THR B 2 54 ? 24.283 -19.580 -10.952 1.00 43.57 68 THR E N 1
ATOM 1278 C CA . THR B 2 54 ? 25.490 -20.218 -11.485 1.00 45.69 68 THR E CA 1
ATOM 1279 C C . THR B 2 54 ? 26.764 -19.437 -11.147 1.00 44.36 68 THR E C 1
ATOM 1280 O O . THR B 2 54 ? 27.746 -20.011 -10.640 1.00 42.86 68 THR E O 1
ATOM 1284 N N . ILE B 2 55 ? 26.755 -18.136 -11.431 1.00 42.60 69 ILE E N 1
ATOM 1285 C CA . ILE B 2 55 ? 27.924 -17.307 -11.122 1.00 45.66 69 ILE E CA 1
ATOM 1286 C C . ILE B 2 55 ? 28.223 -17.316 -9.617 1.00 44.64 69 ILE E C 1
ATOM 1287 O O . ILE B 2 55 ? 29.356 -17.591 -9.197 1.00 42.47 69 ILE E O 1
ATOM 1292 N N . ALA B 2 56 ? 27.204 -17.038 -8.804 1.00 45.96 70 ALA E N 1
ATOM 1293 C CA . ALA B 2 56 ? 27.407 -16.928 -7.360 1.00 44.46 70 ALA E CA 1
ATOM 1294 C C . ALA B 2 56 ? 27.878 -18.241 -6.723 1.00 42.77 70 ALA E C 1
ATOM 1295 O O . ALA B 2 56 ? 28.681 -18.239 -5.784 1.00 38.87 70 ALA E O 1
ATOM 1297 N N . ASN B 2 57 ? 27.343 -19.354 -7.208 1.00 37.34 71 ASN E N 1
ATOM 1298 C CA . ASN B 2 57 ? 27.718 -20.674 -6.705 1.00 52.92 71 ASN E CA 1
ATOM 1299 C C . ASN B 2 57 ? 29.134 -21.037 -7.118 1.00 46.35 71 ASN E C 1
ATOM 1300 O O . ASN B 2 57 ? 29.884 -21.623 -6.335 1.00 48.09 71 ASN E O 1
ATOM 1305 N N . GLN B 2 58 ? 29.500 -20.698 -8.353 1.00 50.52 72 GLN E N 1
ATOM 1306 C CA . GLN B 2 58 ? 30.877 -20.912 -8.794 1.00 46.50 72 GLN E CA 1
ATOM 1307 C C . GLN B 2 58 ? 31.826 -20.124 -7.890 1.00 52.07 72 GLN E C 1
ATOM 1308 O O . GLN B 2 58 ? 32.899 -20.609 -7.520 1.00 52.36 72 GLN E O 1
ATOM 1314 N N . HIS B 2 59 ? 31.423 -18.903 -7.543 1.00 47.41 73 HIS E N 1
ATOM 1315 C CA . HIS B 2 59 ? 32.169 -18.097 -6.577 1.00 49.69 73 HIS E CA 1
ATOM 1316 C C . HIS B 2 59 ? 32.291 -18.794 -5.231 1.00 48.83 73 HIS E C 1
ATOM 1317 O O . HIS B 2 59 ? 33.370 -18.849 -4.638 1.00 44.26 73 HIS E O 1
ATOM 1324 N N . TYR B 2 60 ? 31.172 -19.341 -4.768 1.00 48.31 74 TYR E N 1
ATOM 1325 C CA . TYR B 2 60 ? 31.097 -19.993 -3.473 1.00 50.48 74 TYR E CA 1
ATOM 1326 C C . TYR B 2 60 ? 31.986 -21.225 -3.367 1.00 50.24 74 TYR E C 1
ATOM 1327 O O . TYR B 2 60 ? 32.631 -21.437 -2.342 1.00 50.86 74 TYR E O 1
ATOM 1336 N N . GLU B 2 61 ? 32.020 -22.026 -4.427 1.00 47.43 75 GLU E N 1
ATOM 1337 C CA . GLU B 2 61 ? 32.827 -23.249 -4.458 1.00 68.59 75 GLU E CA 1
ATOM 1338 C C . GLU B 2 61 ? 34.339 -22.999 -4.450 1.00 64.54 75 GLU E C 1
ATOM 1339 O O . GLU B 2 61 ? 35.129 -23.895 -4.140 1.00 53.44 75 GLU E O 1
ATOM 1345 N N . LYS B 2 62 ? 34.732 -21.808 -4.882 1.00 58.78 76 LYS E N 1
ATOM 1346 C CA . LYS B 2 62 ? 36.128 -21.379 -4.823 1.00 72.91 76 LYS E CA 1
ATOM 1347 C C . LYS B 2 62 ? 36.473 -20.697 -3.492 1.00 72.28 76 LYS E C 1
ATOM 1348 O O . LYS B 2 62 ? 37.595 -20.229 -3.301 1.00 71.00 76 LYS E O 1
ATOM 1354 N N . GLU B 2 63 ? 35.507 -20.641 -2.579 1.00 62.55 77 GLU E N 1
ATOM 1355 C CA . GLU B 2 63 ? 35.681 -19.899 -1.334 1.00 73.40 77 GLU E CA 1
ATOM 1356 C C . GLU B 2 63 ? 35.696 -20.883 -0.163 1.00 77.09 77 GLU E C 1
ATOM 1357 O O . GLU B 2 63 ? 34.651 -21.391 0.251 1.00 79.29 77 GLU E O 1
ATOM 1363 N N . PRO B 2 64 ? 36.897 -21.142 0.385 1.00 79.46 78 PRO E N 1
ATOM 1364 C CA . PRO B 2 64 ? 37.130 -22.055 1.515 1.00 82.96 78 PRO E CA 1
ATOM 1365 C C . PRO B 2 64 ? 36.618 -21.515 2.846 1.00 87.42 78 PRO E C 1
ATOM 1366 O O . PRO B 2 64 ? 36.036 -22.269 3.628 1.00 86.68 78 PRO E O 1
ATOM 1370 N N . ASP B 2 65 ? 36.898 -20.246 3.113 1.00 87.43 79 ASP E N 1
ATOM 1371 C CA . ASP B 2 65 ? 36.603 -19.596 4.383 1.00 87.93 79 ASP E CA 1
ATOM 1372 C C . ASP B 2 65 ? 35.127 -19.165 4.510 1.00 82.31 79 ASP E C 1
ATOM 1373 O O . ASP B 2 65 ? 34.328 -19.337 3.588 1.00 73.87 79 ASP E O 1
ATOM 1378 N N . GLY B 2 66 ? 34.787 -18.616 5.674 1.00 84.29 80 GLY E N 1
ATOM 1379 C CA . GLY B 2 66 ? 33.492 -18.016 5.971 1.00 79.02 80 GLY E CA 1
ATOM 1380 C C . GLY B 2 66 ? 32.184 -18.792 5.945 1.00 66.97 80 GLY E C 1
ATOM 1381 O O . GLY B 2 66 ? 32.157 -20.014 6.036 1.00 70.20 80 GLY E O 1
ATOM 1382 N N . ASP B 2 67 ? 31.093 -18.032 5.877 1.00 54.67 81 ASP E N 1
ATOM 1383 C CA . ASP B 2 67 ? 29.715 -18.533 5.912 1.00 67.73 81 ASP E CA 1
ATOM 1384 C C . ASP B 2 67 ? 28.968 -18.626 4.578 1.00 65.00 81 ASP E C 1
ATOM 1385 O O . ASP B 2 67 ? 27.832 -19.106 4.538 1.00 72.87 81 ASP E O 1
ATOM 1390 N N . GLY B 2 68 ? 29.581 -18.146 3.504 1.00 50.89 82 GLY E N 1
ATOM 1391 C CA . GLY B 2 68 ? 28.903 -18.060 2.222 1.00 49.84 82 GLY E CA 1
ATOM 1392 C C . GLY B 2 68 ? 28.191 -16.728 2.017 1.00 53.72 82 GLY E C 1
ATOM 1393 O O . GLY B 2 68 ? 27.451 -16.548 1.046 1.00 42.79 82 GLY E O 1
ATOM 1394 N N . SER B 2 69 ? 28.433 -15.782 2.922 1.00 47.08 83 SER E N 1
ATOM 1395 C CA . SER B 2 69 ? 27.822 -14.458 2.835 1.00 55.48 83 SER E CA 1
ATOM 1396 C C . SER B 2 69 ? 28.159 -13.752 1.523 1.00 47.69 83 SER E C 1
ATOM 1397 O O . SER B 2 69 ? 27.300 -13.097 0.934 1.00 46.70 83 SER E O 1
ATOM 1400 N N . SER B 2 70 ? 29.401 -13.891 1.062 1.00 49.00 84 SER E N 1
ATOM 1401 C CA . SER B 2 70 ? 29.830 -13.234 -0.172 1.00 43.57 84 SER E CA 1
ATOM 1402 C C . SER B 2 70 ? 29.053 -13.748 -1.386 1.00 47.49 84 SER E C 1
ATOM 1403 O O . SER B 2 70 ? 28.763 -12.992 -2.327 1.00 47.98 84 SER E O 1
ATOM 1406 N N . ALA B 2 71 ? 28.722 -15.035 -1.365 1.00 44.10 85 ALA E N 1
ATOM 1407 C CA . ALA B 2 71 ? 27.929 -15.636 -2.433 1.00 45.13 85 ALA E CA 1
ATOM 1408 C C . ALA B 2 71 ? 26.494 -15.112 -2.392 1.00 41.86 85 ALA E C 1
ATOM 1409 O O . ALA B 2 71 ? 25.905 -14.807 -3.432 1.00 47.21 85 ALA E O 1
ATOM 1411 N N . VAL B 2 72 ? 25.942 -15.017 -1.186 1.00 45.32 86 VAL E N 1
ATOM 1412 C CA . VAL B 2 72 ? 24.601 -14.477 -0.980 1.00 40.73 86 VAL E CA 1
ATOM 1413 C C . VAL B 2 72 ? 24.500 -13.063 -1.530 1.00 41.44 86 VAL E C 1
ATOM 1414 O O . VAL B 2 72 ? 23.573 -12.736 -2.288 1.00 45.81 86 VAL E O 1
ATOM 1418 N N . GLN B 2 73 ? 25.469 -12.234 -1.151 1.00 41.38 87 GLN E N 1
ATOM 1419 C CA . GLN B 2 73 ? 25.527 -10.842 -1.583 1.00 48.11 87 GLN E CA 1
ATOM 1420 C C . GLN B 2 73 ? 25.678 -10.708 -3.086 1.00 48.59 87 GLN E C 1
ATOM 1421 O O . GLN B 2 73 ? 24.975 -9.908 -3.726 1.00 45.73 87 GLN E O 1
ATOM 1427 N N . LEU B 2 74 ? 26.581 -11.508 -3.650 1.00 39.68 88 LEU E N 1
ATOM 1428 C CA . LEU B 2 74 ? 26.785 -11.501 -5.087 1.00 38.69 88 LEU E CA 1
ATOM 1429 C C . LEU B 2 74 ? 25.526 -11.894 -5.864 1.00 38.31 88 LEU E C 1
ATOM 1430 O O . LEU B 2 74 ? 25.152 -11.237 -6.841 1.00 43.97 88 LEU E O 1
ATOM 1435 N N . TYR B 2 75 ? 24.877 -12.961 -5.414 1.00 38.66 89 TYR E N 1
ATOM 1436 C CA . TYR B 2 75 ? 23.623 -13.450 -5.987 1.00 41.30 89 TYR E CA 1
ATOM 1437 C C . TYR B 2 75 ? 22.500 -12.409 -5.961 1.00 39.51 89 TYR E C 1
ATOM 1438 O O . TYR B 2 75 ? 21.880 -12.108 -6.992 1.00 41.80 89 TYR E O 1
ATOM 1447 N N . ALA B 2 76 ? 22.244 -11.860 -4.777 1.00 35.88 90 ALA E N 1
ATOM 1448 C CA . ALA B 2 76 ? 21.163 -10.885 -4.618 1.00 42.71 90 ALA E CA 1
ATOM 1449 C C . ALA B 2 76 ? 21.420 -9.648 -5.477 1.00 36.92 90 ALA E C 1
ATOM 1450 O O . ALA B 2 76 ? 20.508 -9.112 -6.140 1.00 42.86 90 ALA E O 1
ATOM 1452 N N . ARG B 2 77 ? 22.677 -9.215 -5.493 1.00 50.30 91 ARG E N 1
ATOM 1453 C CA . ARG B 2 77 ? 23.075 -8.093 -6.334 1.00 44.53 91 ARG E CA 1
ATOM 1454 C C . ARG B 2 77 ? 22.859 -8.361 -7.829 1.00 43.04 91 ARG E C 1
ATOM 1455 O O . ARG B 2 77 ? 22.323 -7.512 -8.546 1.00 42.21 91 ARG E O 1
ATOM 1463 N N . GLU B 2 78 ? 23.291 -9.529 -8.301 1.00 45.61 92 GLU E N 1
ATOM 1464 C CA . GLU B 2 78 ? 23.063 -9.906 -9.695 1.00 45.64 92 GLU E CA 1
ATOM 1465 C C . GLU B 2 78 ? 21.582 -9.884 -10.068 1.00 44.82 92 GLU E C 1
ATOM 1466 O O . GLU B 2 78 ? 21.189 -9.277 -11.077 1.00 38.72 92 GLU E O 1
ATOM 1472 N N . CYS B 2 79 ? 20.768 -10.552 -9.250 1.00 38.51 93 CYS E N 1
ATOM 1473 C CA . CYS B 2 79 ? 19.329 -10.618 -9.504 1.00 46.76 93 CYS E CA 1
ATOM 1474 C C . CYS B 2 79 ? 18.696 -9.230 -9.614 1.00 39.84 93 CYS E C 1
ATOM 1475 O O . CYS B 2 79 ? 18.023 -8.908 -10.611 1.00 43.71 93 CYS E O 1
ATOM 1478 N N . SER B 2 80 ? 18.934 -8.402 -8.600 1.00 36.87 94 SER E N 1
ATOM 1479 C CA . SER B 2 80 ? 18.350 -7.067 -8.586 1.00 43.84 94 SER E CA 1
ATOM 1480 C C . SER B 2 80 ? 18.822 -6.207 -9.756 1.00 47.39 94 SER E C 1
ATOM 1481 O O . SER B 2 80 ? 18.025 -5.506 -10.404 1.00 43.01 94 SER E O 1
ATOM 1484 N N . LYS B 2 81 ? 20.125 -6.256 -10.019 1.00 44.69 95 LYS E N 1
ATOM 1485 C CA . LYS B 2 81 ? 20.701 -5.420 -11.060 1.00 45.93 95 LYS E CA 1
ATOM 1486 C C . LYS B 2 81 ? 20.164 -5.808 -12.438 1.00 49.25 95 LYS E C 1
ATOM 1487 O O . LYS B 2 81 ? 19.927 -4.945 -13.285 1.00 49.84 95 LYS E O 1
ATOM 1493 N N . LEU B 2 82 ? 19.983 -7.100 -12.688 1.00 49.13 96 LEU E N 1
ATOM 1494 C CA . LEU B 2 82 ? 19.394 -7.463 -13.973 1.00 48.18 96 LEU E CA 1
ATOM 1495 C C . LEU B 2 82 ? 17.906 -7.121 -14.085 1.00 54.89 96 LEU E C 1
ATOM 1496 O O . LEU B 2 82 ? 17.442 -6.714 -15.164 1.00 49.32 96 LEU E O 1
ATOM 1501 N N . ILE B 2 83 ? 17.166 -7.269 -12.984 1.00 49.52 97 ILE E N 1
ATOM 1502 C CA . ILE B 2 83 ? 15.765 -6.854 -12.983 1.00 53.58 97 ILE E CA 1
ATOM 1503 C C . ILE B 2 83 ? 15.665 -5.377 -13.380 1.00 51.60 97 ILE E C 1
ATOM 1504 O O . ILE B 2 83 ? 14.858 -5.001 -14.249 1.00 51.10 97 ILE E O 1
ATOM 1509 N N . LEU B 2 84 ? 16.507 -4.545 -12.769 1.00 51.04 98 LEU E N 1
ATOM 1510 C CA . LEU B 2 84 ? 16.511 -3.117 -13.100 1.00 60.76 98 LEU E CA 1
ATOM 1511 C C . LEU B 2 84 ? 16.995 -2.838 -14.516 1.00 60.60 98 LEU E C 1
ATOM 1512 O O . LEU B 2 84 ? 16.496 -1.926 -15.169 1.00 65.73 98 LEU E O 1
ATOM 1517 N N . GLU B 2 85 ? 17.982 -3.596 -14.977 1.00 54.93 99 GLU E N 1
ATOM 1518 C CA . GLU B 2 85 ? 18.460 -3.426 -16.344 1.00 63.82 99 GLU E CA 1
ATOM 1519 C C . GLU B 2 85 ? 17.323 -3.675 -17.330 1.00 67.82 99 GLU E C 1
ATOM 1520 O O . GLU B 2 85 ? 17.254 -3.041 -18.388 1.00 67.92 99 GLU E O 1
ATOM 1526 N N . ILE B 2 86 ? 16.429 -4.600 -16.986 1.00 58.25 100 ILE E N 1
ATOM 1527 C CA . ILE B 2 86 ? 15.245 -4.810 -17.812 1.00 59.84 100 ILE E CA 1
ATOM 1528 C C . ILE B 2 86 ? 14.220 -3.681 -17.694 1.00 66.30 100 ILE E C 1
ATOM 1529 O O . ILE B 2 86 ? 13.722 -3.193 -18.709 1.00 65.20 100 ILE E O 1
ATOM 1534 N N . LEU B 2 87 ? 13.933 -3.238 -16.471 1.00 57.56 101 LEU E N 1
ATOM 1535 C CA . LEU B 2 87 ? 12.925 -2.187 -16.281 1.00 59.28 101 LEU E CA 1
ATOM 1536 C C . LEU B 2 87 ? 13.309 -0.806 -16.843 1.00 67.78 101 LEU E C 1
ATOM 1537 O O . LEU B 2 87 ? 12.451 -0.069 -17.338 1.00 67.78 101 LEU E O 1
ATOM 1542 N N . LYS B 2 88 ? 14.591 -0.461 -16.758 1.00 65.91 102 LYS E N 1
ATOM 1543 C CA . LYS B 2 88 ? 15.083 0.849 -17.191 1.00 77.01 102 LYS E CA 1
ATOM 1544 C C . LYS B 2 88 ? 14.912 1.112 -18.684 1.00 72.24 102 LYS E C 1
ATOM 1545 O O . LYS B 2 88 ? 14.784 2.263 -19.106 1.00 79.54 102 LYS E O 1
ATOM 1551 N N . LYS B 2 89 ? 14.913 0.047 -19.478 1.00 66.65 103 LYS E N 1
ATOM 1552 C CA . LYS B 2 89 ? 14.747 0.171 -20.922 1.00 71.01 103 LYS E CA 1
ATOM 1553 C C . LYS B 2 89 ? 13.330 0.598 -21.297 1.00 75.10 103 LYS E C 1
ATOM 1554 O O . LYS B 2 89 ? 12.505 0.893 -20.431 1.00 78.76 103 LYS E O 1
ATOM 1560 N N . ALA C 1 1 ? 17.408 22.980 7.716 1.00 72.83 -3 ALA L N 1
ATOM 1561 C CA . ALA C 1 1 ? 16.143 22.252 7.719 1.00 76.07 -3 ALA L CA 1
ATOM 1562 C C . ALA C 1 1 ? 16.109 21.215 6.601 1.00 67.38 -3 ALA L C 1
ATOM 1563 O O . ALA C 1 1 ? 15.688 20.074 6.805 1.00 67.19 -3 ALA L O 1
ATOM 1565 N N . ALA C 1 2 ? 16.549 21.623 5.415 1.00 74.34 -2 ALA L N 1
ATOM 1566 C CA . ALA C 1 2 ? 16.558 20.735 4.258 1.00 68.51 -2 ALA L CA 1
ATOM 1567 C C . ALA C 1 2 ? 17.516 19.566 4.461 1.00 63.64 -2 ALA L C 1
ATOM 1568 O O . ALA C 1 2 ? 18.655 19.755 4.891 1.00 64.55 -2 ALA L O 1
ATOM 1570 N N . GLY C 1 3 ? 17.045 18.359 4.154 1.00 68.07 -1 GLY L N 1
ATOM 1571 C CA . GLY C 1 3 ? 17.859 17.160 4.277 1.00 57.08 -1 GLY L CA 1
ATOM 1572 C C . GLY C 1 3 ? 17.702 16.460 5.618 1.00 58.84 -1 GLY L C 1
ATOM 1573 O O . GLY C 1 3 ? 18.132 15.317 5.782 1.00 52.86 -1 GLY L O 1
ATOM 1574 N N . ALA C 1 4 ? 17.068 17.135 6.573 1.00 57.98 0 ALA L N 1
ATOM 1575 C CA . ALA C 1 4 ? 16.933 16.611 7.933 1.00 57.30 0 ALA L CA 1
ATOM 1576 C C . ALA C 1 4 ? 16.049 15.367 8.028 1.00 51.18 0 ALA L C 1
ATOM 1577 O O . ALA C 1 4 ? 16.381 14.408 8.737 1.00 56.14 0 ALA L O 1
ATOM 1579 N N . MET C 1 5 ? 14.917 15.387 7.326 1.00 55.87 1 MET L N 1
ATOM 1580 C CA . MET C 1 5 ? 13.993 14.252 7.359 1.00 59.34 1 MET L CA 1
ATOM 1581 C C . MET C 1 5 ? 14.591 13.032 6.651 1.00 52.72 1 MET L C 1
ATOM 1582 O O . MET C 1 5 ? 14.480 11.904 7.136 1.00 51.78 1 MET L O 1
ATOM 1587 N N . ALA C 1 6 ? 15.220 13.258 5.502 1.00 58.63 2 ALA L N 1
ATOM 1588 C CA . ALA C 1 6 ? 15.876 12.171 4.778 1.00 55.17 2 ALA L CA 1
ATOM 1589 C C . ALA C 1 6 ? 17.029 11.604 5.600 1.00 51.87 2 ALA L C 1
ATOM 1590 O O . ALA C 1 6 ? 17.184 10.388 5.696 1.00 52.57 2 ALA L O 1
ATOM 1592 N N . TYR C 1 7 ? 17.833 12.487 6.192 1.00 54.69 3 TYR L N 1
ATOM 1593 C CA . TYR C 1 7 ? 18.931 12.061 7.058 1.00 55.57 3 TYR L CA 1
ATOM 1594 C C . TYR C 1 7 ? 18.411 11.176 8.188 1.00 58.52 3 TYR L C 1
ATOM 1595 O O . TYR C 1 7 ? 18.972 10.107 8.461 1.00 52.48 3 TYR L O 1
ATOM 1604 N N . ALA C 1 8 ? 17.337 11.626 8.837 1.00 48.00 4 ALA L N 1
ATOM 1605 C CA . ALA C 1 8 ? 16.750 10.888 9.954 1.00 51.22 4 ALA L CA 1
ATOM 1606 C C . ALA C 1 8 ? 16.203 9.528 9.529 1.00 46.64 4 ALA L C 1
ATOM 1607 O O . ALA C 1 8 ? 16.342 8.534 10.249 1.00 45.73 4 ALA L O 1
ATOM 1609 N N . ALA C 1 9 ? 15.530 9.497 8.385 1.00 45.67 5 ALA L N 1
ATOM 1610 C CA . ALA C 1 9 ? 14.974 8.251 7.869 1.00 46.22 5 ALA L CA 1
ATOM 1611 C C . ALA C 1 9 ? 16.083 7.252 7.518 1.00 52.19 5 ALA L C 1
ATOM 1612 O O . ALA C 1 9 ? 15.995 6.064 7.848 1.00 44.20 5 ALA L O 1
ATOM 1614 N N . VAL C 1 10 ? 17.126 7.729 6.845 1.00 43.46 6 VAL L N 1
ATOM 1615 C CA . VAL C 1 10 ? 18.232 6.846 6.494 1.00 44.33 6 VAL L CA 1
ATOM 1616 C C . VAL C 1 10 ? 18.915 6.316 7.765 1.00 45.58 6 VAL L C 1
ATOM 1617 O O . VAL C 1 10 ? 19.261 5.132 7.852 1.00 43.52 6 VAL L O 1
ATOM 1621 N N . THR C 1 11 ? 19.054 7.185 8.768 1.00 47.35 7 THR L N 1
ATOM 1622 C CA . THR C 1 11 ? 19.624 6.794 10.062 1.00 50.61 7 THR L CA 1
ATOM 1623 C C . THR C 1 11 ? 18.791 5.711 10.749 1.00 48.44 7 THR L C 1
ATOM 1624 O O . THR C 1 11 ? 19.318 4.727 11.298 1.00 51.13 7 THR L O 1
ATOM 1628 N N . SER C 1 12 ? 17.480 5.900 10.706 1.00 51.27 8 SER L N 1
ATOM 1629 C CA . SER C 1 12 ? 16.557 4.945 11.290 1.00 55.30 8 SER L CA 1
ATOM 1630 C C . SER C 1 12 ? 16.631 3.596 10.569 1.00 50.57 8 SER L C 1
ATOM 1631 O O . SER C 1 12 ? 16.553 2.538 11.201 1.00 53.47 8 SER L O 1
ATOM 1634 N N . LEU C 1 13 ? 16.776 3.640 9.248 1.00 46.84 9 LEU L N 1
ATOM 1635 C CA . LEU C 1 13 ? 16.919 2.422 8.454 1.00 50.54 9 LEU L CA 1
ATOM 1636 C C . LEU C 1 13 ? 18.215 1.683 8.788 1.00 46.03 9 LEU L C 1
ATOM 1637 O O . LEU C 1 13 ? 18.233 0.454 8.853 1.00 44.86 9 LEU L O 1
ATOM 1642 N N . MET C 1 14 ? 19.293 2.442 8.990 1.00 47.89 10 MET L N 1
ATOM 1643 C CA . MET C 1 14 ? 20.583 1.876 9.389 1.00 50.71 10 MET L CA 1
ATOM 1644 C C . MET C 1 14 ? 20.442 1.140 10.711 1.00 52.72 10 MET L C 1
ATOM 1645 O O . MET C 1 14 ? 20.885 -0.015 10.843 1.00 49.45 10 MET L O 1
ATOM 1650 N N . ARG C 1 15 ? 19.829 1.813 11.691 1.00 44.86 11 ARG L N 1
ATOM 1651 C CA . ARG C 1 15 ? 19.599 1.198 12.997 1.00 46.12 11 ARG L CA 1
ATOM 1652 C C . ARG C 1 15 ? 18.761 -0.072 12.868 1.00 48.89 11 ARG L C 1
ATOM 1653 O O . ARG C 1 15 ? 19.046 -1.095 13.508 1.00 50.90 11 ARG L O 1
ATOM 1661 N N . THR C 1 16 ? 17.737 -0.006 12.020 1.00 45.10 12 THR L N 1
ATOM 1662 C CA . THR C 1 16 ? 16.849 -1.148 11.808 1.00 47.95 12 THR L CA 1
ATOM 1663 C C . THR C 1 16 ? 17.616 -2.330 11.220 1.00 48.57 12 THR L C 1
ATOM 1664 O O . THR C 1 16 ? 17.401 -3.488 11.593 1.00 52.29 12 THR L O 1
ATOM 1668 N N . ILE C 1 17 ? 18.516 -2.018 10.299 1.00 51.86 13 ILE L N 1
ATOM 1669 C CA . ILE C 1 17 ? 19.355 -3.028 9.673 1.00 53.47 13 ILE L CA 1
ATOM 1670 C C . ILE C 1 17 ? 20.259 -3.694 10.709 1.00 55.22 13 ILE L C 1
ATOM 1671 O O . ILE C 1 17 ? 20.370 -4.923 10.733 1.00 57.36 13 ILE L O 1
ATOM 1676 N N . HIS C 1 18 ? 20.891 -2.897 11.572 1.00 50.90 14 HIS L N 1
ATOM 1677 C CA . HIS C 1 18 ? 21.704 -3.478 12.650 1.00 54.35 14 HIS L CA 1
ATOM 1678 C C . HIS C 1 18 ? 20.905 -4.350 13.628 1.00 55.37 14 HIS L C 1
ATOM 1679 O O . HIS C 1 18 ? 21.387 -5.406 14.065 1.00 58.10 14 HIS L O 1
ATOM 1686 N N . GLN C 1 19 ? 19.697 -3.915 13.977 1.00 52.41 15 GLN L N 1
ATOM 1687 C CA . GLN C 1 19 ? 18.826 -4.721 14.833 1.00 55.42 15 GLN L CA 1
ATOM 1688 C C . GLN C 1 19 ? 18.487 -6.056 14.168 1.00 55.73 15 GLN L C 1
ATOM 1689 O O . GLN C 1 19 ? 18.471 -7.129 14.814 1.00 51.97 15 GLN L O 1
ATOM 1695 N N . SER C 1 20 ? 18.217 -5.986 12.869 1.00 48.93 16 SER L N 1
ATOM 1696 C CA . SER C 1 20 ? 17.934 -7.187 12.106 1.00 51.94 16 SER L CA 1
ATOM 1697 C C . SER C 1 20 ? 19.154 -8.105 12.117 1.00 55.63 16 SER L C 1
ATOM 1698 O O . SER C 1 20 ? 19.013 -9.321 12.226 1.00 52.75 16 SER L O 1
ATOM 1701 N N . MET C 1 21 ? 20.347 -7.522 12.024 1.00 54.66 17 MET L N 1
ATOM 1702 C CA . MET C 1 21 ? 21.577 -8.317 12.073 1.00 58.39 17 MET L CA 1
ATOM 1703 C C . MET C 1 21 ? 21.735 -9.023 13.412 1.00 70.11 17 MET L C 1
ATOM 1704 O O . MET C 1 21 ? 22.110 -10.200 13.445 1.00 67.17 17 MET L O 1
ATOM 1709 N N . GLU C 1 22 ? 21.467 -8.314 14.511 1.00 59.37 18 GLU L N 1
ATOM 1710 C CA . GLU C 1 22 ? 21.521 -8.944 15.832 1.00 59.64 18 GLU L CA 1
ATOM 1711 C C . GLU C 1 22 ? 20.542 -10.102 15.945 1.00 66.46 18 GLU L C 1
ATOM 1712 O O . GLU C 1 22 ? 20.843 -11.119 16.573 1.00 69.05 18 GLU L O 1
ATOM 1718 N N . LEU C 1 23 ? 19.353 -9.947 15.373 1.00 60.12 19 LEU L N 1
ATOM 1719 C CA . LEU C 1 23 ? 18.368 -11.016 15.502 1.00 57.50 19 LEU L CA 1
ATOM 1720 C C . LEU C 1 23 ? 18.639 -12.218 14.585 1.00 61.82 19 LEU L C 1
ATOM 1721 O O . LEU C 1 23 ? 18.473 -13.366 14.993 1.00 60.17 19 LEU L O 1
ATOM 1726 N N . THR C 1 24 ? 19.057 -11.958 13.352 1.00 60.19 20 THR L N 1
ATOM 1727 C CA . THR C 1 24 ? 19.126 -13.006 12.337 1.00 60.70 20 THR L CA 1
ATOM 1728 C C . THR C 1 24 ? 20.527 -13.573 12.135 1.00 61.42 20 THR L C 1
ATOM 1729 O O . THR C 1 24 ? 20.674 -14.719 11.726 1.00 63.95 20 THR L O 1
ATOM 1733 N N . GLY C 1 25 ? 21.547 -12.763 12.402 1.00 58.33 21 GLY L N 1
ATOM 1734 C CA . GLY C 1 25 ? 22.927 -13.173 12.212 1.00 57.78 21 GLY L CA 1
ATOM 1735 C C . GLY C 1 25 ? 23.395 -12.976 10.782 1.00 66.51 21 GLY L C 1
ATOM 1736 O O . GLY C 1 25 ? 24.567 -13.195 10.463 1.00 65.59 21 GLY L O 1
ATOM 1737 N N . CYS C 1 26 ? 22.471 -12.572 9.916 1.00 59.56 22 CYS L N 1
ATOM 1738 C CA . CYS C 1 26 ? 22.802 -12.296 8.527 1.00 58.03 22 CYS L CA 1
ATOM 1739 C C . CYS C 1 26 ? 23.733 -11.095 8.440 1.00 61.23 22 CYS L C 1
ATOM 1740 O O . CYS C 1 26 ? 23.674 -10.188 9.280 1.00 56.60 22 CYS L O 1
ATOM 1743 N N . ASP C 1 27 ? 24.586 -11.095 7.420 1.00 56.37 23 ASP L N 1
ATOM 1744 C CA . ASP C 1 27 ? 25.534 -10.013 7.201 1.00 53.42 23 ASP L CA 1
ATOM 1745 C C . ASP C 1 27 ? 24.976 -8.930 6.280 1.00 62.53 23 ASP L C 1
ATOM 1746 O O . ASP C 1 27 ? 25.078 -9.025 5.055 1.00 53.76 23 ASP L O 1
ATOM 1751 N N . LEU C 1 28 ? 24.410 -7.889 6.879 1.00 56.21 24 LEU L N 1
ATOM 1752 C CA . LEU C 1 28 ? 23.770 -6.819 6.127 1.00 52.92 24 LEU L CA 1
ATOM 1753 C C . LEU C 1 28 ? 24.652 -5.581 6.146 1.00 52.97 24 LEU L C 1
ATOM 1754 O O . LEU C 1 28 ? 24.279 -4.525 5.632 1.00 55.91 24 LEU L O 1
ATOM 1759 N N . GLN C 1 29 ? 25.830 -5.726 6.744 1.00 57.05 25 GLN L N 1
ATOM 1760 C CA . GLN C 1 29 ? 26.771 -4.619 6.902 1.00 55.98 25 GLN L CA 1
ATOM 1761 C C . GLN C 1 29 ? 27.157 -3.851 5.627 1.00 56.56 25 GLN L C 1
ATOM 1762 O O . GLN C 1 29 ? 27.352 -2.643 5.691 1.00 56.27 25 GLN L O 1
ATOM 1768 N N . PRO C 1 30 ? 27.305 -4.539 4.478 1.00 57.98 26 PRO L N 1
ATOM 1769 C CA . PRO C 1 30 ? 27.561 -3.727 3.279 1.00 58.91 26 PRO L CA 1
ATOM 1770 C C . PRO C 1 30 ? 26.442 -2.730 2.979 1.00 51.23 26 PRO L C 1
ATOM 1771 O O . PRO C 1 30 ? 26.727 -1.603 2.561 1.00 51.36 26 PRO L O 1
ATOM 1775 N N . PHE C 1 31 ? 25.195 -3.141 3.196 1.00 57.30 27 PHE L N 1
ATOM 1776 C CA . PHE C 1 31 ? 24.057 -2.247 3.007 1.00 52.96 27 PHE L CA 1
ATOM 1777 C C . PHE C 1 31 ? 24.144 -1.078 3.983 1.00 46.40 27 PHE L C 1
ATOM 1778 O O . PHE C 1 31 ? 23.896 0.071 3.619 1.00 45.89 27 PHE L O 1
ATOM 1786 N N . TYR C 1 32 ? 24.475 -1.390 5.233 1.00 48.42 28 TYR L N 1
ATOM 1787 C CA . TYR C 1 32 ? 24.643 -0.388 6.282 1.00 49.73 28 TYR L CA 1
ATOM 1788 C C . TYR C 1 32 ? 25.689 0.648 5.888 1.00 56.30 28 TYR L C 1
ATOM 1789 O O . TYR C 1 32 ? 25.449 1.855 5.985 1.00 57.06 28 TYR L O 1
ATOM 1798 N N . GLU C 1 33 ? 26.840 0.166 5.426 1.00 54.46 29 GLU L N 1
ATOM 1799 C CA . GLU C 1 33 ? 27.960 1.025 5.066 1.00 49.72 29 GLU L CA 1
ATOM 1800 C C . GLU C 1 33 ? 27.626 1.907 3.872 1.00 52.63 29 GLU L C 1
ATOM 1801 O O . GLU C 1 33 ? 27.970 3.097 3.836 1.00 54.19 29 GLU L O 1
ATOM 1807 N N . LYS C 1 34 ? 26.966 1.316 2.882 1.00 47.93 30 LYS L N 1
ATOM 1808 C CA . LYS C 1 34 ? 26.563 2.084 1.713 1.00 50.19 30 LYS L CA 1
ATOM 1809 C C . LYS C 1 34 ? 25.529 3.144 2.099 1.00 44.74 30 LYS L C 1
ATOM 1810 O O . LYS C 1 34 ? 25.534 4.247 1.554 1.00 45.74 30 LYS L O 1
ATOM 1816 N N . LEU C 1 35 ? 24.654 2.805 3.046 1.00 49.09 31 LEU L N 1
ATOM 1817 C CA . LEU C 1 35 ? 23.658 3.755 3.540 1.00 49.75 31 LEU L CA 1
ATOM 1818 C C . LEU C 1 35 ? 24.322 4.926 4.252 1.00 48.74 31 LEU L C 1
ATOM 1819 O O . LEU C 1 35 ? 23.970 6.071 4.006 1.00 52.69 31 LEU L O 1
ATOM 1824 N N . LYS C 1 36 ? 25.303 4.636 5.102 1.00 51.28 32 LYS L N 1
ATOM 1825 C CA . LYS C 1 36 ? 26.065 5.675 5.797 1.00 53.85 32 LYS L CA 1
ATOM 1826 C C . LYS C 1 36 ? 26.729 6.611 4.797 1.00 55.81 32 LYS L C 1
ATOM 1827 O O . LYS C 1 36 ? 26.629 7.859 4.899 1.00 51.71 32 LYS L O 1
ATOM 1833 N N . SER C 1 37 ? 27.374 6.001 3.804 1.00 46.20 33 SER L N 1
ATOM 1834 C CA . SER C 1 37 ? 28.061 6.775 2.781 1.00 47.21 33 SER L CA 1
ATOM 1835 C C . SER C 1 37 ? 27.092 7.676 2.021 1.00 48.69 33 SER L C 1
ATOM 1836 O O . SER C 1 37 ? 27.384 8.850 1.789 1.00 49.04 33 SER L O 1
ATOM 1839 N N . LEU C 1 38 ? 25.929 7.139 1.664 1.00 47.16 34 LEU L N 1
ATOM 1840 C CA . LEU C 1 38 ? 24.919 7.926 0.956 1.00 49.90 34 LEU L CA 1
ATOM 1841 C C . LEU C 1 38 ? 24.359 9.052 1.823 1.00 50.98 34 LEU L C 1
ATOM 1842 O O . LEU C 1 38 ? 24.093 10.157 1.335 1.00 46.39 34 LEU L O 1
ATOM 1847 N N . ARG C 1 39 ? 24.217 8.770 3.114 1.00 50.40 35 ARG L N 1
ATOM 1848 C CA . ARG C 1 39 ? 23.654 9.712 4.073 1.00 51.74 35 ARG L CA 1
ATOM 1849 C C . ARG C 1 39 ? 24.555 10.927 4.213 1.00 57.43 35 ARG L C 1
ATOM 1850 O O . ARG C 1 39 ? 24.075 12.050 4.437 1.00 52.51 35 ARG L O 1
ATOM 1858 N N . ALA C 1 40 ? 25.862 10.701 4.090 1.00 52.27 36 ALA L N 1
ATOM 1859 C CA . ALA C 1 40 ? 26.808 11.816 4.170 1.00 48.70 36 ALA L CA 1
ATOM 1860 C C . ALA C 1 40 ? 26.441 12.984 3.245 1.00 47.67 36 ALA L C 1
ATOM 1861 O O . ALA C 1 40 ? 26.637 14.146 3.607 1.00 54.38 36 ALA L O 1
ATOM 1863 N N . ILE C 1 41 ? 25.907 12.683 2.063 1.00 44.66 37 ILE L N 1
ATOM 1864 C CA . ILE C 1 41 ? 25.481 13.735 1.138 1.00 47.48 37 ILE L CA 1
ATOM 1865 C C . ILE C 1 41 ? 24.339 14.549 1.745 1.00 59.21 37 ILE L C 1
ATOM 1866 O O . ILE C 1 41 ? 24.350 15.781 1.699 1.00 58.15 37 ILE L O 1
ATOM 1871 N N . LEU C 1 42 ? 23.364 13.851 2.322 1.00 54.23 38 LEU L N 1
ATOM 1872 C CA . LEU C 1 42 ? 22.213 14.501 2.938 1.00 60.83 38 LEU L CA 1
ATOM 1873 C C . LEU C 1 42 ? 22.671 15.409 4.071 1.00 66.24 38 LEU L C 1
ATOM 1874 O O . LEU C 1 42 ? 22.118 16.491 4.272 1.00 71.82 38 LEU L O 1
ATOM 1879 N N . GLU C 1 43 ? 23.681 14.961 4.812 1.00 59.39 39 GLU L N 1
ATOM 1880 C CA . GLU C 1 43 ? 24.208 15.742 5.930 1.00 64.25 39 GLU L CA 1
ATOM 1881 C C . GLU C 1 43 ? 24.880 17.045 5.482 1.00 76.64 39 GLU L C 1
ATOM 1882 O O . GLU C 1 43 ? 25.157 17.919 6.310 1.00 75.62 39 GLU L O 1
ATOM 1888 N N . LYS C 1 44 ? 25.109 17.176 4.173 1.00 74.21 40 LYS L N 1
ATOM 1889 C CA . LYS C 1 44 ? 25.876 18.288 3.596 1.00 75.50 40 LYS L CA 1
ATOM 1890 C C . LYS C 1 44 ? 27.341 18.272 4.032 1.00 78.41 40 LYS L C 1
ATOM 1891 O O . LYS C 1 44 ? 28.245 18.285 3.196 1.00 74.26 40 LYS L O 1
ATOM 1897 N N . GLU C 1 53 ? 13.267 23.321 -3.842 1.00 63.65 49 GLU L N 1
ATOM 1898 C CA . GLU C 1 53 ? 12.017 22.600 -4.060 1.00 64.65 49 GLU L CA 1
ATOM 1899 C C . GLU C 1 53 ? 12.209 21.273 -4.796 1.00 63.25 49 GLU L C 1
ATOM 1900 O O . GLU C 1 53 ? 11.546 20.282 -4.478 1.00 55.18 49 GLU L O 1
ATOM 1906 N N . GLY C 1 54 ? 13.091 21.252 -5.791 1.00 59.27 50 GLY L N 1
ATOM 1907 C CA . GLY C 1 54 ? 13.394 20.003 -6.471 1.00 62.29 50 GLY L CA 1
ATOM 1908 C C . GLY C 1 54 ? 14.045 19.043 -5.491 1.00 59.37 50 GLY L C 1
ATOM 1909 O O . GLY C 1 54 ? 13.768 17.827 -5.473 1.00 64.67 50 GLY L O 1
ATOM 1910 N N . LEU C 1 55 ? 14.876 19.615 -4.626 1.00 52.08 51 LEU L N 1
ATOM 1911 C CA . LEU C 1 55 ? 15.546 18.845 -3.598 1.00 59.80 51 LEU L CA 1
ATOM 1912 C C . LEU C 1 55 ? 14.549 18.313 -2.586 1.00 66.71 51 LEU L C 1
ATOM 1913 O O . LEU C 1 55 ? 14.725 17.208 -2.073 1.00 56.54 51 LEU L O 1
ATOM 1918 N N . THR C 1 56 ? 13.523 19.104 -2.277 1.00 60.30 52 THR L N 1
ATOM 1919 C CA . THR C 1 56 ? 12.498 18.667 -1.341 1.00 61.09 52 THR L CA 1
ATOM 1920 C C . THR C 1 56 ? 11.791 17.429 -1.890 1.00 52.15 52 THR L C 1
ATOM 1921 O O . THR C 1 56 ? 11.496 16.488 -1.156 1.00 53.23 52 THR L O 1
ATOM 1925 N N . ILE C 1 57 ? 11.546 17.434 -3.197 1.00 51.23 53 ILE L N 1
ATOM 1926 C CA . ILE C 1 57 ? 10.923 16.303 -3.876 1.00 58.98 53 ILE L CA 1
ATOM 1927 C C . ILE C 1 57 ? 11.810 15.052 -3.786 1.00 64.03 53 ILE L C 1
ATOM 1928 O O . ILE C 1 57 ? 11.334 13.952 -3.432 1.00 60.85 53 ILE L O 1
ATOM 1933 N N . LEU C 1 58 ? 13.103 15.218 -4.070 1.00 52.23 54 LEU L N 1
ATOM 1934 C CA . LEU C 1 58 ? 14.023 14.085 -3.933 1.00 59.40 54 LEU L CA 1
ATOM 1935 C C . LEU C 1 58 ? 14.041 13.575 -2.481 1.00 54.99 54 LEU L C 1
ATOM 1936 O O . LEU C 1 58 ? 14.081 12.360 -2.227 1.00 54.77 54 LEU L O 1
ATOM 1941 N N . GLU C 1 59 ? 13.967 14.507 -1.534 1.00 53.40 55 GLU L N 1
ATOM 1942 C CA . GLU C 1 59 ? 13.942 14.172 -0.113 1.00 57.16 55 GLU L CA 1
ATOM 1943 C C . GLU C 1 59 ? 12.697 13.355 0.244 1.00 51.14 55 GLU L C 1
ATOM 1944 O O . GLU C 1 59 ? 12.767 12.417 1.049 1.00 48.46 55 GLU L O 1
ATOM 1950 N N . VAL C 1 60 ? 11.560 13.723 -0.346 1.00 48.43 56 VAL L N 1
ATOM 1951 C CA . VAL C 1 60 ? 10.333 12.960 -0.166 1.00 53.89 56 VAL L CA 1
ATOM 1952 C C . VAL C 1 60 ? 10.562 11.531 -0.628 1.00 55.92 56 VAL L C 1
ATOM 1953 O O . VAL C 1 60 ? 10.212 10.582 0.086 1.00 47.29 56 VAL L O 1
ATOM 1957 N N . GLU C 1 61 ? 11.175 11.376 -1.805 1.00 54.31 57 GLU L N 1
ATOM 1958 C CA . GLU C 1 61 ? 11.463 10.020 -2.293 1.00 54.49 57 GLU L CA 1
ATOM 1959 C C . GLU C 1 61 ? 12.314 9.204 -1.316 1.00 47.80 57 GLU L C 1
ATOM 1960 O O . GLU C 1 61 ? 12.015 8.029 -1.043 1.00 48.89 57 GLU L O 1
ATOM 1966 N N . ILE C 1 62 ? 13.374 9.817 -0.795 1.00 47.00 58 ILE L N 1
ATOM 1967 C CA . ILE C 1 62 ? 14.229 9.106 0.157 1.00 45.60 58 ILE L CA 1
ATOM 1968 C C . ILE C 1 62 ? 13.471 8.701 1.414 1.00 53.21 58 ILE L C 1
ATOM 1969 O O . ILE C 1 62 ? 13.572 7.556 1.873 1.00 43.73 58 ILE L O 1
ATOM 1974 N N . VAL C 1 63 ? 12.701 9.636 1.960 1.00 44.39 59 VAL L N 1
ATOM 1975 C CA . VAL C 1 63 ? 11.909 9.374 3.156 1.00 49.61 59 VAL L CA 1
ATOM 1976 C C . VAL C 1 63 ? 10.950 8.195 2.950 1.00 44.99 59 VAL L C 1
ATOM 1977 O O . VAL C 1 63 ? 10.887 7.278 3.783 1.00 48.72 59 VAL L O 1
ATOM 1981 N N . GLU C 1 64 ? 10.214 8.216 1.840 1.00 48.92 60 GLU L N 1
ATOM 1982 C CA . GLU C 1 64 ? 9.258 7.148 1.532 1.00 51.26 60 GLU L CA 1
ATOM 1983 C C . GLU C 1 64 ? 9.940 5.780 1.404 1.00 48.38 60 GLU L C 1
ATOM 1984 O O . GLU C 1 64 ? 9.512 4.780 2.017 1.00 50.27 60 GLU L O 1
ATOM 1990 N N . VAL C 1 65 ? 10.998 5.740 0.599 1.00 49.23 61 VAL L N 1
ATOM 1991 C CA . VAL C 1 65 ? 11.724 4.490 0.396 1.00 49.74 61 VAL L CA 1
ATOM 1992 C C . VAL C 1 65 ? 12.274 3.929 1.702 1.00 40.65 61 VAL L C 1
ATOM 1993 O O . VAL C 1 65 ? 12.075 2.754 2.025 1.00 45.98 61 VAL L O 1
ATOM 1997 N N . ALA C 1 66 ? 12.914 4.795 2.479 1.00 47.75 62 ALA L N 1
ATOM 1998 C CA . ALA C 1 66 ? 13.513 4.386 3.743 1.00 45.70 62 ALA L CA 1
ATOM 1999 C C . ALA C 1 66 ? 12.468 3.862 4.720 1.00 51.97 62 ALA L C 1
ATOM 2000 O O . ALA C 1 66 ? 12.685 2.823 5.358 1.00 44.38 62 ALA L O 1
ATOM 2002 N N . TYR C 1 67 ? 11.345 4.570 4.862 1.00 46.11 63 TYR L N 1
ATOM 2003 C CA . TYR C 1 67 ? 10.331 4.112 5.813 1.00 47.90 63 TYR L CA 1
ATOM 2004 C C . TYR C 1 67 ? 9.728 2.766 5.423 1.00 44.71 63 TYR L C 1
ATOM 2005 O O . TYR C 1 67 ? 9.572 1.867 6.268 1.00 47.14 63 TYR L O 1
ATOM 2014 N N . THR C 1 68 ? 9.395 2.633 4.140 1.00 40.06 64 THR L N 1
ATOM 2015 C CA . THR C 1 68 ? 8.828 1.385 3.642 1.00 45.74 64 THR L CA 1
ATOM 2016 C C . THR C 1 68 ? 9.783 0.222 3.901 1.00 51.91 64 THR L C 1
ATOM 2017 O O . THR C 1 68 ? 9.399 -0.833 4.431 1.00 44.42 64 THR L O 1
ATOM 2021 N N . THR C 1 69 ? 11.037 0.438 3.524 1.00 47.43 65 THR L N 1
ATOM 2022 C CA . THR C 1 69 ? 12.072 -0.573 3.687 1.00 47.66 65 THR L CA 1
ATOM 2023 C C . THR C 1 69 ? 12.257 -0.959 5.143 1.00 46.17 65 THR L C 1
ATOM 2024 O O . THR C 1 69 ? 12.420 -2.132 5.469 1.00 45.69 65 THR L O 1
ATOM 2028 N N . GLU C 1 70 ? 12.214 0.043 6.014 1.00 43.78 66 GLU L N 1
ATOM 2029 C CA . GLU C 1 70 ? 12.344 -0.157 7.452 1.00 45.80 66 GLU L CA 1
ATOM 2030 C C . GLU C 1 70 ? 11.260 -1.093 7.956 1.00 50.60 66 GLU L C 1
ATOM 2031 O O . GLU C 1 70 ? 11.527 -2.073 8.679 1.00 46.67 66 GLU L O 1
ATOM 2037 N N . ASP C 1 71 ? 10.028 -0.782 7.560 1.00 46.77 67 ASP L N 1
ATOM 2038 C CA . ASP C 1 71 ? 8.892 -1.611 7.932 1.00 48.79 67 ASP L CA 1
ATOM 2039 C C . ASP C 1 71 ? 9.058 -3.053 7.437 1.00 47.19 67 ASP L C 1
ATOM 2040 O O . ASP C 1 71 ? 8.773 -4.008 8.170 1.00 49.03 67 ASP L O 1
ATOM 2045 N N . MET C 1 72 ? 9.519 -3.202 6.196 1.00 45.89 68 MET L N 1
ATOM 2046 C CA . MET C 1 72 ? 9.735 -4.526 5.597 1.00 50.40 68 MET L CA 1
ATOM 2047 C C . MET C 1 72 ? 10.830 -5.346 6.300 1.00 39.88 68 MET L C 1
ATOM 2048 O O . MET C 1 72 ? 10.664 -6.542 6.541 1.00 44.14 68 MET L O 1
ATOM 2053 N N . VAL C 1 73 ? 11.941 -4.698 6.635 1.00 44.46 69 VAL L N 1
ATOM 2054 C CA . VAL C 1 73 ? 13.033 -5.365 7.336 1.00 48.13 69 VAL L CA 1
ATOM 2055 C C . VAL C 1 73 ? 12.562 -5.807 8.723 1.00 49.53 69 VAL L C 1
ATOM 2056 O O . VAL C 1 73 ? 12.846 -6.930 9.152 1.00 47.33 69 VAL L O 1
ATOM 2060 N N . ASP C 1 74 ? 11.836 -4.927 9.418 1.00 47.32 70 ASP L N 1
ATOM 2061 C CA . ASP C 1 74 ? 11.262 -5.291 10.719 1.00 41.93 70 ASP L CA 1
ATOM 2062 C C . ASP C 1 74 ? 10.356 -6.515 10.614 1.00 40.59 70 ASP L C 1
ATOM 2063 O O . ASP C 1 74 ? 10.464 -7.473 11.400 1.00 47.73 70 ASP L O 1
ATOM 2068 N N . SER C 1 75 ? 9.457 -6.471 9.636 1.00 45.71 71 SER L N 1
ATOM 2069 C CA . SER C 1 75 ? 8.474 -7.533 9.446 1.00 47.68 71 SER L CA 1
ATOM 2070 C C . SER C 1 75 ? 9.136 -8.870 9.122 1.00 49.01 71 SER L C 1
ATOM 2071 O O . SER C 1 75 ? 8.785 -9.905 9.697 1.00 45.97 71 SER L O 1
ATOM 2074 N N . GLU C 1 76 ? 10.093 -8.849 8.203 1.00 45.47 72 GLU L N 1
ATOM 2075 C CA . GLU C 1 76 ? 10.765 -10.081 7.811 1.00 46.44 72 GLU L CA 1
ATOM 2076 C C . GLU C 1 76 ? 11.673 -10.628 8.908 1.00 45.37 72 GLU L C 1
ATOM 2077 O O . GLU C 1 76 ? 11.818 -11.840 9.035 1.00 45.66 72 GLU L O 1
ATOM 2083 N N . SER C 1 77 ? 12.252 -9.745 9.718 1.00 45.18 73 SER L N 1
ATOM 2084 C CA . SER C 1 77 ? 13.016 -10.195 10.876 1.00 46.08 73 SER L CA 1
ATOM 2085 C C . SER C 1 77 ? 12.093 -10.917 11.858 1.00 53.68 73 SER L C 1
ATOM 2086 O O . SER C 1 77 ? 12.447 -11.967 12.429 1.00 52.39 73 SER L O 1
ATOM 2089 N N . ARG C 1 78 ? 10.904 -10.352 12.060 1.00 47.84 74 ARG L N 1
ATOM 2090 C CA . ARG C 1 78 ? 9.903 -11.035 12.867 1.00 53.61 74 ARG L CA 1
ATOM 2091 C C . ARG C 1 78 ? 9.540 -12.389 12.255 1.00 53.98 74 ARG L C 1
ATOM 2092 O O . ARG C 1 78 ? 9.332 -13.368 12.977 1.00 48.13 74 ARG L O 1
ATOM 2100 N N . ASN C 1 79 ? 9.457 -12.447 10.928 1.00 51.08 75 ASN L N 1
ATOM 2101 C CA . ASN C 1 79 ? 9.180 -13.716 10.260 1.00 52.56 75 ASN L CA 1
ATOM 2102 C C . ASN C 1 79 ? 10.299 -14.731 10.476 1.00 48.67 75 ASN L C 1
ATOM 2103 O O . ASN C 1 79 ? 10.050 -15.935 10.516 1.00 51.94 75 ASN L O 1
ATOM 2108 N N . VAL C 1 80 ? 11.530 -14.239 10.604 1.00 50.15 76 VAL L N 1
ATOM 2109 C CA . VAL C 1 80 ? 12.668 -15.102 10.911 1.00 52.27 76 VAL L CA 1
ATOM 2110 C C . VAL C 1 80 ? 12.469 -15.683 12.300 1.00 61.63 76 VAL L C 1
ATOM 2111 O O . VAL C 1 80 ? 12.655 -16.883 12.511 1.00 52.29 76 VAL L O 1
ATOM 2115 N N . PHE C 1 81 ? 12.071 -14.831 13.243 1.00 55.65 77 PHE L N 1
ATOM 2116 C CA . PHE C 1 81 ? 11.813 -15.302 14.606 1.00 52.59 77 PHE L CA 1
ATOM 2117 C C . PHE C 1 81 ? 10.651 -16.296 14.674 1.00 54.11 77 PHE L C 1
ATOM 2118 O O . PHE C 1 81 ? 10.696 -17.262 15.437 1.00 56.57 77 PHE L O 1
ATOM 2126 N N . LEU C 1 82 ? 9.607 -16.055 13.885 1.00 53.78 78 LEU L N 1
ATOM 2127 C CA . LEU C 1 82 ? 8.398 -16.872 13.956 1.00 51.83 78 LEU L CA 1
ATOM 2128 C C . LEU C 1 82 ? 8.489 -18.136 13.111 1.00 59.78 78 LEU L C 1
ATOM 2129 O O . LEU C 1 82 ? 7.614 -19.000 13.177 1.00 54.73 78 LEU L O 1
ATOM 2134 N N . ALA C 1 83 ? 9.562 -18.253 12.338 1.00 59.95 79 ALA L N 1
ATOM 2135 C CA . ALA C 1 83 ? 9.730 -19.378 11.428 1.00 55.75 79 ALA L CA 1
ATOM 2136 C C . ALA C 1 83 ? 9.693 -20.707 12.170 1.00 54.82 79 ALA L C 1
ATOM 2137 O O . ALA C 1 83 ? 10.400 -20.887 13.163 1.00 51.56 79 ALA L O 1
ATOM 2139 N N . GLN C 1 84 ? 8.855 -21.625 11.701 1.00 48.51 80 GLN L N 1
ATOM 2140 C CA . GLN C 1 84 ? 8.727 -22.930 12.338 1.00 58.91 80 GLN L CA 1
ATOM 2141 C C . GLN C 1 84 ? 9.666 -23.974 11.720 1.00 64.40 80 GLN L C 1
ATOM 2142 O O . GLN C 1 84 ? 9.790 -25.081 12.246 1.00 60.91 80 GLN L O 1
ATOM 2148 N N . ASN C 1 85 ? 10.298 -23.625 10.599 1.00 55.92 81 ASN L N 1
ATOM 2149 C CA . ASN C 1 85 ? 11.300 -24.489 9.964 1.00 56.84 81 ASN L CA 1
ATOM 2150 C C . ASN C 1 85 ? 12.323 -23.672 9.173 1.00 58.97 81 ASN L C 1
ATOM 2151 O O . ASN C 1 85 ? 12.194 -22.452 9.058 1.00 50.82 81 ASN L O 1
ATOM 2156 N N . LEU C 1 86 ? 13.341 -24.342 8.636 1.00 56.10 82 LEU L N 1
ATOM 2157 C CA . LEU C 1 86 ? 14.408 -23.657 7.909 1.00 55.32 82 LEU L CA 1
ATOM 2158 C C . LEU C 1 86 ? 13.981 -23.008 6.597 1.00 51.62 82 LEU L C 1
ATOM 2159 O O . LEU C 1 86 ? 14.530 -21.982 6.221 1.00 53.11 82 LEU L O 1
ATOM 2164 N N . GLU C 1 87 ? 13.045 -23.619 5.882 1.00 49.56 83 GLU L N 1
ATOM 2165 C CA . GLU C 1 87 ? 12.604 -23.070 4.602 1.00 51.56 83 GLU L CA 1
ATOM 2166 C C . GLU C 1 87 ? 11.979 -21.686 4.762 1.00 53.83 83 GLU L C 1
ATOM 2167 O O . GLU C 1 87 ? 12.302 -20.751 4.023 1.00 51.09 83 GLU L O 1
ATOM 2173 N N . GLU C 1 88 ? 11.094 -21.563 5.743 1.00 53.83 84 GLU L N 1
ATOM 2174 C CA . GLU C 1 88 ? 10.410 -20.312 6.037 1.00 47.74 84 GLU L CA 1
ATOM 2175 C C . GLU C 1 88 ? 11.384 -19.243 6.518 1.00 44.30 84 GLU L C 1
ATOM 2176 O O . GLU C 1 88 ? 11.345 -18.083 6.075 1.00 56.60 84 GLU L O 1
ATOM 2182 N N . ARG C 1 89 ? 12.285 -19.663 7.399 1.00 45.13 85 ARG L N 1
ATOM 2183 C CA . ARG C 1 89 ? 13.302 -18.794 7.984 1.00 53.44 85 ARG L CA 1
ATOM 2184 C C . ARG C 1 89 ? 14.199 -18.219 6.899 1.00 55.77 85 ARG L C 1
ATOM 2185 O O . ARG C 1 89 ? 14.428 -17.002 6.822 1.00 50.20 85 ARG L O 1
ATOM 2193 N N . SER C 1 90 ? 14.689 -19.123 6.054 1.00 51.04 86 SER L N 1
ATOM 2194 C CA . SER C 1 90 ? 15.586 -18.782 4.967 1.00 50.89 86 SER L CA 1
ATOM 2195 C C . SER C 1 90 ? 14.874 -17.861 3.994 1.00 45.44 86 SER L C 1
ATOM 2196 O O . SER C 1 90 ? 15.451 -16.883 3.520 1.00 46.11 86 SER L O 1
ATOM 2199 N N . ARG C 1 91 ? 13.606 -18.156 3.728 1.00 46.32 87 ARG L N 1
ATOM 2200 C CA . ARG C 1 91 ? 12.795 -17.282 2.892 1.00 51.82 87 ARG L CA 1
ATOM 2201 C C . ARG C 1 91 ? 12.774 -15.848 3.408 1.00 53.54 87 ARG L C 1
ATOM 2202 O O . ARG C 1 91 ? 12.986 -14.896 2.644 1.00 49.35 87 ARG L O 1
ATOM 2210 N N . ALA C 1 92 ? 12.547 -15.703 4.709 1.00 48.78 88 ALA L N 1
ATOM 2211 C CA . ALA C 1 92 ? 12.512 -14.381 5.319 1.00 51.16 88 ALA L CA 1
ATOM 2212 C C . ALA C 1 92 ? 13.854 -13.645 5.221 1.00 48.53 88 ALA L C 1
ATOM 2213 O O . ALA C 1 92 ? 13.907 -12.437 4.899 1.00 49.04 88 ALA L O 1
ATOM 2215 N N . MET C 1 93 ? 14.938 -14.367 5.497 1.00 52.46 89 MET L N 1
ATOM 2216 C CA . MET C 1 93 ? 16.270 -13.768 5.381 1.00 54.46 89 MET L CA 1
ATOM 2217 C C . MET C 1 93 ? 16.546 -13.275 3.949 1.00 43.85 89 MET L C 1
ATOM 2218 O O . MET C 1 93 ? 17.016 -12.131 3.721 1.00 49.09 89 MET L O 1
ATOM 2223 N N . TRP C 1 94 ? 16.240 -14.139 2.984 1.00 50.17 90 TRP L N 1
ATOM 2224 C CA . TRP C 1 94 ? 16.429 -13.807 1.576 1.00 50.65 90 TRP L CA 1
ATOM 2225 C C . TRP C 1 94 ? 15.628 -12.571 1.209 1.00 53.25 90 TRP L C 1
ATOM 2226 O O . TRP C 1 94 ? 16.113 -11.708 0.461 1.00 49.33 90 TRP L O 1
ATOM 2237 N N . GLU C 1 95 ? 14.410 -12.482 1.735 1.00 47.87 91 GLU L N 1
ATOM 2238 C CA . GLU C 1 95 ? 13.599 -11.298 1.494 1.00 47.67 91 GLU L CA 1
ATOM 2239 C C . GLU C 1 95 ? 14.296 -10.051 2.006 1.00 43.22 91 GLU L C 1
ATOM 2240 O O . GLU C 1 95 ? 14.308 -9.031 1.319 1.00 40.79 91 GLU L O 1
ATOM 2246 N N . ILE C 1 96 ? 14.911 -10.140 3.184 1.00 41.73 92 ILE L N 1
ATOM 2247 C CA . ILE C 1 96 ? 15.651 -8.985 3.701 1.00 44.69 92 ILE L CA 1
ATOM 2248 C C . ILE C 1 96 ? 16.739 -8.537 2.720 1.00 51.67 92 ILE L C 1
ATOM 2249 O O . ILE C 1 96 ? 16.821 -7.339 2.374 1.00 42.33 92 ILE L O 1
ATOM 2254 N N . PHE C 1 97 ? 17.542 -9.488 2.237 1.00 46.09 93 PHE L N 1
ATOM 2255 C CA . PHE C 1 97 ? 18.562 -9.151 1.226 1.00 46.53 93 PHE L CA 1
ATOM 2256 C C . PHE C 1 97 ? 18.010 -8.512 -0.055 1.00 43.00 93 PHE L C 1
ATOM 2257 O O . PHE C 1 97 ? 18.529 -7.492 -0.535 1.00 42.52 93 PHE L O 1
ATOM 2265 N N . PHE C 1 98 ? 16.974 -9.118 -0.627 1.00 42.04 94 PHE L N 1
ATOM 2266 C CA . PHE C 1 98 ? 16.431 -8.625 -1.897 1.00 43.77 94 PHE L CA 1
ATOM 2267 C C . PHE C 1 98 ? 15.830 -7.215 -1.753 1.00 43.61 94 PHE L C 1
ATOM 2268 O O . PHE C 1 98 ? 16.089 -6.311 -2.576 1.00 48.15 94 PHE L O 1
ATOM 2276 N N . VAL C 1 99 ? 15.057 -7.014 -0.690 1.00 47.19 95 VAL L N 1
ATOM 2277 C CA . VAL C 1 99 ? 14.463 -5.696 -0.457 1.00 48.83 95 VAL L CA 1
ATOM 2278 C C . VAL C 1 99 ? 15.542 -4.632 -0.199 1.00 43.25 95 VAL L C 1
ATOM 2279 O O . VAL C 1 99 ? 15.411 -3.494 -0.649 1.00 39.90 95 VAL L O 1
ATOM 2283 N N . LEU C 1 100 ? 16.604 -4.993 0.520 1.00 43.20 96 LEU L N 1
ATOM 2284 C CA . LEU C 1 100 ? 17.681 -4.031 0.768 1.00 48.42 96 LEU L CA 1
ATOM 2285 C C . LEU C 1 100 ? 18.443 -3.687 -0.523 1.00 47.73 96 LEU L C 1
ATOM 2286 O O . LEU C 1 100 ? 18.925 -2.559 -0.687 1.00 44.77 96 LEU L O 1
ATOM 2291 N N . GLU C 1 101 ? 18.567 -4.653 -1.434 1.00 45.27 97 GLU L N 1
ATOM 2292 C CA . GLU C 1 101 ? 19.165 -4.341 -2.737 1.00 52.06 97 GLU L CA 1
ATOM 2293 C C . GLU C 1 101 ? 18.319 -3.305 -3.483 1.00 53.52 97 GLU L C 1
ATOM 2294 O O . GLU C 1 101 ? 18.847 -2.302 -4.013 1.00 47.60 97 GLU L O 1
ATOM 2300 N N . GLN C 1 102 ? 17.008 -3.543 -3.523 1.00 40.76 98 GLN L N 1
ATOM 2301 C CA . GLN C 1 102 ? 16.110 -2.580 -4.173 1.00 48.61 98 GLN L CA 1
ATOM 2302 C C . GLN C 1 102 ? 16.171 -1.181 -3.534 1.00 43.21 98 GLN L C 1
ATOM 2303 O O . GLN C 1 102 ? 16.259 -0.154 -4.230 1.00 44.16 98 GLN L O 1
ATOM 2309 N N . ALA C 1 103 ? 16.121 -1.157 -2.207 1.00 43.79 99 ALA L N 1
ATOM 2310 C CA . ALA C 1 103 ? 16.136 0.086 -1.449 1.00 47.95 99 ALA L CA 1
ATOM 2311 C C . ALA C 1 103 ? 17.418 0.870 -1.686 1.00 50.63 99 ALA L C 1
ATOM 2312 O O . ALA C 1 103 ? 17.366 2.074 -1.954 1.00 45.74 99 ALA L O 1
ATOM 2314 N N . LEU C 1 104 ? 18.561 0.190 -1.604 1.00 44.36 100 LEU L N 1
ATOM 2315 C CA . LEU C 1 104 ? 19.843 0.862 -1.810 1.00 49.29 100 LEU L CA 1
ATOM 2316 C C . LEU C 1 104 ? 19.981 1.384 -3.224 1.00 47.09 100 LEU L C 1
ATOM 2317 O O . LEU C 1 104 ? 20.528 2.470 -3.426 1.00 51.22 100 LEU L O 1
ATOM 2322 N N . GLU C 1 105 ? 19.475 0.642 -4.207 1.00 48.42 101 GLU L N 1
ATOM 2323 C CA . GLU C 1 105 ? 19.491 1.186 -5.565 1.00 48.95 101 GLU L CA 1
ATOM 2324 C C . GLU C 1 105 ? 18.647 2.453 -5.718 1.00 51.89 101 GLU L C 1
ATOM 2325 O O . GLU C 1 105 ? 19.100 3.429 -6.337 1.00 47.86 101 GLU L O 1
ATOM 2331 N N . CYS C 1 106 ? 17.428 2.440 -5.173 1.00 45.99 102 CYS L N 1
ATOM 2332 C CA . CYS C 1 106 ? 16.573 3.629 -5.242 1.00 47.05 102 CYS L CA 1
ATOM 2333 C C . CYS C 1 106 ? 17.205 4.841 -4.560 1.00 42.92 102 CYS L C 1
ATOM 2334 O O . CYS C 1 106 ? 17.238 5.951 -5.116 1.00 47.49 102 CYS L O 1
ATOM 2337 N N . ILE C 1 107 ? 17.708 4.624 -3.351 1.00 39.83 103 ILE L N 1
ATOM 2338 C CA . ILE C 1 107 ? 18.307 5.713 -2.593 1.00 44.36 103 ILE L CA 1
ATOM 2339 C C . ILE C 1 107 ? 19.558 6.233 -3.297 1.00 47.38 103 ILE L C 1
ATOM 2340 O O . ILE C 1 107 ? 19.789 7.437 -3.323 1.00 44.41 103 ILE L O 1
ATOM 2345 N N . ASP C 1 108 ? 20.341 5.334 -3.896 1.00 46.59 104 ASP L N 1
ATOM 2346 C CA . ASP C 1 108 ? 21.519 5.739 -4.669 1.00 42.74 104 ASP L CA 1
ATOM 2347 C C . ASP C 1 108 ? 21.145 6.621 -5.855 1.00 47.71 104 ASP L C 1
ATOM 2348 O O . ASP C 1 108 ? 21.773 7.660 -6.101 1.00 46.93 104 ASP L O 1
ATOM 2353 N N . SER C 1 109 ? 20.134 6.194 -6.606 1.00 43.31 105 SER L N 1
ATOM 2354 C CA . SER C 1 109 ? 19.660 6.991 -7.735 1.00 53.49 105 SER L CA 1
ATOM 2355 C C . SER C 1 109 ? 19.206 8.391 -7.305 1.00 52.41 105 SER L C 1
ATOM 2356 O O . SER C 1 109 ? 19.590 9.413 -7.905 1.00 51.18 105 SER L O 1
ATOM 2359 N N . THR C 1 110 ? 18.410 8.435 -6.241 1.00 51.56 106 THR L N 1
ATOM 2360 C CA . THR C 1 110 ? 17.887 9.708 -5.766 1.00 50.81 106 THR L CA 1
ATOM 2361 C C . THR C 1 110 ? 19.003 10.613 -5.251 1.00 50.73 106 THR L C 1
ATOM 2362 O O . THR C 1 110 ? 18.979 11.819 -5.479 1.00 48.16 106 THR L O 1
ATOM 2366 N N . VAL C 1 111 ? 19.987 10.026 -4.575 1.00 47.18 107 VAL L N 1
ATOM 2367 C CA . VAL C 1 111 ? 21.108 10.790 -4.031 1.00 48.51 107 VAL L CA 1
ATOM 2368 C C . VAL C 1 111 ? 22.014 11.329 -5.142 1.00 52.73 107 VAL L C 1
ATOM 2369 O O . VAL C 1 111 ? 22.542 12.438 -5.029 1.00 45.60 107 VAL L O 1
ATOM 2373 N N . LYS C 1 112 ? 22.185 10.562 -6.218 1.00 53.11 108 LYS L N 1
ATOM 2374 C CA . LYS C 1 112 ? 22.933 11.061 -7.376 1.00 56.50 108 LYS L CA 1
ATOM 2375 C C . LYS C 1 112 ? 22.201 12.238 -8.022 1.00 60.61 108 LYS L C 1
ATOM 2376 O O . LYS C 1 112 ? 22.830 13.227 -8.446 1.00 51.06 108 LYS L O 1
ATOM 2382 N N . GLN C 1 113 ? 20.875 12.125 -8.104 1.00 53.83 109 GLN L N 1
ATOM 2383 C CA . GLN C 1 113 ? 20.056 13.250 -8.560 1.00 57.57 109 GLN L CA 1
ATOM 2384 C C . GLN C 1 113 ? 20.201 14.459 -7.628 1.00 59.84 109 GLN L C 1
ATOM 2385 O O . GLN C 1 113 ? 20.241 15.607 -8.080 1.00 58.98 109 GLN L O 1
ATOM 2391 N N . TRP C 1 114 ? 20.273 14.189 -6.327 1.00 58.11 110 TRP L N 1
ATOM 2392 C CA . TRP C 1 114 ? 20.452 15.219 -5.309 1.00 58.88 110 TRP L CA 1
ATOM 2393 C C . TRP C 1 114 ? 21.765 15.960 -5.538 1.00 65.12 110 TRP L C 1
ATOM 2394 O O . TRP C 1 114 ? 21.812 17.185 -5.489 1.00 58.07 110 TRP L O 1
ATOM 2405 N N . MET C 1 115 ? 22.830 15.211 -5.797 1.00 60.44 111 MET L N 1
ATOM 2406 C CA . MET C 1 115 ? 24.139 15.808 -6.043 1.00 60.97 111 MET L CA 1
ATOM 2407 C C . MET C 1 115 ? 24.106 16.652 -7.315 1.00 58.61 111 MET L C 1
ATOM 2408 O O . MET C 1 115 ? 24.621 17.777 -7.341 1.00 54.39 111 MET L O 1
ATOM 2413 N N . ALA C 1 116 ? 23.474 16.121 -8.359 1.00 53.35 112 ALA L N 1
ATOM 2414 C CA . ALA C 1 116 ? 23.375 16.847 -9.622 1.00 59.75 112 ALA L CA 1
ATOM 2415 C C . ALA C 1 116 ? 22.601 18.163 -9.501 1.00 73.05 112 ALA L C 1
ATOM 2416 O O . ALA C 1 116 ? 22.982 19.172 -10.099 1.00 66.27 112 ALA L O 1
ATOM 2418 N N . THR C 1 117 ? 21.508 18.144 -8.742 1.00 68.34 113 THR L N 1
ATOM 2419 C CA . THR C 1 117 ? 20.686 19.338 -8.556 1.00 66.63 113 THR L CA 1
ATOM 2420 C C . THR C 1 117 ? 21.358 20.345 -7.623 1.00 70.82 113 THR L C 1
ATOM 2421 O O . THR C 1 117 ? 21.305 21.555 -7.849 1.00 73.53 113 THR L O 1
ATOM 2425 N N . SER C 1 118 ? 22.009 19.832 -6.585 1.00 65.12 114 SER L N 1
ATOM 2426 C CA . SER C 1 118 ? 22.718 20.667 -5.626 1.00 66.47 114 SER L CA 1
ATOM 2427 C C . SER C 1 118 ? 23.949 21.317 -6.259 1.00 78.94 114 SER L C 1
ATOM 2428 O O . SER C 1 118 ? 24.400 22.373 -5.811 1.00 77.39 114 SER L O 1
ATOM 2431 N N . ASP C 1 119 ? 24.477 20.699 -7.314 1.00 73.28 115 ASP L N 1
ATOM 2432 C CA . ASP C 1 119 ? 25.600 21.282 -8.041 1.00 76.88 115 ASP L CA 1
ATOM 2433 C C . ASP C 1 119 ? 25.154 22.357 -9.030 1.00 77.33 115 ASP L C 1
ATOM 2434 O O . ASP C 1 119 ? 25.971 23.139 -9.509 1.00 85.80 115 ASP L O 1
ATOM 2439 N N . SER C 1 120 ? 23.858 22.402 -9.325 1.00 79.93 116 SER L N 1
ATOM 2440 C CA . SER C 1 120 ? 23.316 23.439 -10.202 1.00 86.61 116 SER L CA 1
ATOM 2441 C C . SER C 1 120 ? 23.080 24.741 -9.448 1.00 85.65 116 SER L C 1
ATOM 2442 O O . SER C 1 120 ? 21.995 24.974 -8.926 1.00 85.75 116 SER L O 1
ATOM 2445 N N . ILE D 2 2 ? -12.545 11.670 8.520 1.00 77.66 16 ILE J N 1
ATOM 2446 C CA . ILE D 2 2 ? -12.739 12.610 7.419 1.00 77.06 16 ILE J CA 1
ATOM 2447 C C . ILE D 2 2 ? -11.426 12.945 6.703 1.00 74.14 16 ILE J C 1
ATOM 2448 O O . ILE D 2 2 ? -10.633 12.045 6.417 1.00 80.17 16 ILE J O 1
ATOM 2453 N N . LYS D 2 3 ? -11.191 14.224 6.412 1.00 70.33 17 LYS J N 1
ATOM 2454 C CA . LYS D 2 3 ? -9.958 14.624 5.733 1.00 60.09 17 LYS J CA 1
ATOM 2455 C C . LYS D 2 3 ? -9.181 15.598 6.606 1.00 57.02 17 LYS J C 1
ATOM 2456 O O . LYS D 2 3 ? -9.617 16.723 6.851 1.00 62.78 17 LYS J O 1
ATOM 2462 N N . LEU D 2 4 ? -8.022 15.146 7.067 1.00 50.92 18 LEU J N 1
ATOM 2463 C CA . LEU D 2 4 ? -7.213 15.885 8.027 1.00 49.03 18 LEU J CA 1
ATOM 2464 C C . LEU D 2 4 ? -6.155 16.747 7.367 1.00 52.76 18 LEU J C 1
ATOM 2465 O O . LEU D 2 4 ? -5.747 17.768 7.922 1.00 58.30 18 LEU J O 1
ATOM 2470 N N . TRP D 2 5 ? -5.701 16.343 6.186 1.00 48.76 19 TRP J N 1
ATOM 2471 C CA . TRP D 2 5 ? -4.636 17.080 5.535 1.00 49.09 19 TRP J CA 1
ATOM 2472 C C . TRP D 2 5 ? -5.163 18.232 4.683 1.00 51.60 19 TRP J C 1
ATOM 2473 O O . TRP D 2 5 ? -6.121 18.067 3.931 1.00 50.71 19 TRP J O 1
ATOM 2484 N N . PRO D 2 6 ? -4.526 19.410 4.800 1.00 52.36 20 PRO J N 1
ATOM 2485 C CA . PRO D 2 6 ? -3.421 19.671 5.733 1.00 46.52 20 PRO J CA 1
ATOM 2486 C C . PRO D 2 6 ? -3.908 20.184 7.081 1.00 55.02 20 PRO J C 1
ATOM 2487 O O . PRO D 2 6 ? -4.991 20.756 7.158 1.00 52.99 20 PRO J O 1
ATOM 2491 N N . PRO D 2 7 ? -3.121 19.972 8.145 1.00 55.42 21 PRO J N 1
ATOM 2492 C CA . PRO D 2 7 ? -3.536 20.560 9.419 1.00 46.96 21 PRO J CA 1
ATOM 2493 C C . PRO D 2 7 ? -3.439 22.080 9.340 1.00 56.85 21 PRO J C 1
ATOM 2494 O O . PRO D 2 7 ? -2.551 22.615 8.658 1.00 41.40 21 PRO J O 1
ATOM 2498 N N . SER D 2 8 ? -4.343 22.762 10.036 1.00 42.59 22 SER J N 1
ATOM 2499 C CA . SER D 2 8 ? -4.344 24.212 10.114 1.00 43.27 22 SER J CA 1
ATOM 2500 C C . SER D 2 8 ? -3.117 24.695 10.864 1.00 49.17 22 SER J C 1
ATOM 2501 O O . SER D 2 8 ? -2.443 23.909 11.538 1.00 44.62 22 SER J O 1
ATOM 2504 N N . GLU D 2 9 ? -2.842 25.992 10.765 1.00 44.69 23 GLU J N 1
ATOM 2505 C CA . GLU D 2 9 ? -1.736 26.589 11.500 1.00 49.65 23 GLU J CA 1
ATOM 2506 C C . GLU D 2 9 ? -1.898 26.373 12.994 1.00 49.05 23 GLU J C 1
ATOM 2507 O O . GLU D 2 9 ? -0.920 26.122 13.699 1.00 52.03 23 GLU J O 1
ATOM 2513 N N . ASN D 2 10 ? -3.135 26.461 13.476 1.00 54.31 24 ASN J N 1
ATOM 2514 C CA . ASN D 2 10 ? -3.408 26.228 14.884 1.00 43.51 24 ASN J CA 1
ATOM 2515 C C . ASN D 2 10 ? -3.143 24.781 15.308 1.00 47.21 24 ASN J C 1
ATOM 2516 O O . ASN D 2 10 ? -2.567 24.533 16.369 1.00 50.53 24 ASN J O 1
ATOM 2521 N N . THR D 2 11 ? -3.589 23.830 14.491 1.00 44.96 25 THR J N 1
ATOM 2522 C CA . THR D 2 11 ? -3.314 22.414 14.743 1.00 49.35 25 THR J CA 1
ATOM 2523 C C . THR D 2 11 ? -1.805 22.134 14.731 1.00 48.88 25 THR J C 1
ATOM 2524 O O . THR D 2 11 ? -1.291 21.408 15.586 1.00 52.83 25 THR J O 1
ATOM 2528 N N . ARG D 2 12 ? -1.102 22.707 13.758 1.00 47.93 26 ARG J N 1
ATOM 2529 C CA . ARG D 2 12 ? 0.349 22.566 13.690 1.00 50.70 26 ARG J CA 1
ATOM 2530 C C . ARG D 2 12 ? 1.019 23.169 14.927 1.00 54.27 26 ARG J C 1
ATOM 2531 O O . ARG D 2 12 ? 2.000 22.632 15.434 1.00 49.92 26 ARG J O 1
ATOM 2539 N N . LYS D 2 13 ? 0.463 24.270 15.422 1.00 56.67 27 LYS J N 1
ATOM 2540 C CA . LYS D 2 13 ? 0.977 24.934 16.616 1.00 48.05 27 LYS J CA 1
ATOM 2541 C C . LYS D 2 13 ? 0.764 24.058 17.851 1.00 54.54 27 LYS J C 1
ATOM 2542 O O . LYS D 2 13 ? 1.647 23.945 18.714 1.00 55.96 27 LYS J O 1
ATOM 2548 N N . MET D 2 14 ? -0.411 23.435 17.923 1.00 48.89 28 MET J N 1
ATOM 2549 C CA . MET D 2 14 ? -0.724 22.500 18.995 1.00 47.01 28 MET J CA 1
ATOM 2550 C C . MET D 2 14 ? 0.251 21.336 18.976 1.00 51.78 28 MET J C 1
ATOM 2551 O O . MET D 2 14 ? 0.714 20.883 20.021 1.00 51.04 28 MET J O 1
ATOM 2556 N N . LEU D 2 15 ? 0.546 20.850 17.776 1.00 49.17 29 LEU J N 1
ATOM 2557 C CA . LEU D 2 15 ? 1.460 19.729 17.615 1.00 50.34 29 LEU J CA 1
ATOM 2558 C C . LEU D 2 15 ? 2.896 20.112 17.988 1.00 53.60 29 LEU J C 1
ATOM 2559 O O . LEU D 2 15 ? 3.612 19.317 18.599 1.00 54.29 29 LEU J O 1
ATOM 2564 N N . VAL D 2 16 ? 3.301 21.335 17.652 1.00 48.36 30 VAL J N 1
ATOM 2565 C CA . VAL D 2 16 ? 4.585 21.856 18.118 1.00 50.57 30 VAL J CA 1
ATOM 2566 C C . VAL D 2 16 ? 4.627 21.892 19.648 1.00 57.54 30 VAL J C 1
ATOM 2567 O O . VAL D 2 16 ? 5.634 21.519 20.255 1.00 55.70 30 VAL J O 1
ATOM 2571 N N . GLU D 2 17 ? 3.522 22.307 20.267 1.00 50.54 31 GLU J N 1
ATOM 2572 C CA . GLU D 2 17 ? 3.439 22.336 21.726 1.00 54.11 31 GLU J CA 1
ATOM 2573 C C . GLU D 2 17 ? 3.579 20.938 22.324 1.00 56.09 31 GLU J C 1
ATOM 2574 O O . GLU D 2 17 ? 4.351 20.724 23.263 1.00 58.99 31 GLU J O 1
ATOM 2580 N N . ARG D 2 18 ? 2.823 19.997 21.766 1.00 50.11 32 ARG J N 1
ATOM 2581 C CA . ARG D 2 18 ? 2.876 18.596 22.167 1.00 53.71 32 ARG J CA 1
ATOM 2582 C C . ARG D 2 18 ? 4.285 18.018 22.065 1.00 49.78 32 ARG J C 1
ATOM 2583 O O . ARG D 2 18 ? 4.732 17.287 22.946 1.00 55.07 32 ARG J O 1
ATOM 2591 N N . MET D 2 19 ? 4.967 18.331 20.972 1.00 49.47 33 MET J N 1
ATOM 2592 C CA . MET D 2 19 ? 6.317 17.824 20.740 1.00 56.56 33 MET J CA 1
ATOM 2593 C C . MET D 2 19 ? 7.315 18.467 21.706 1.00 63.52 33 MET J C 1
ATOM 2594 O O . MET D 2 19 ? 8.281 17.827 22.153 1.00 62.79 33 MET J O 1
ATOM 2599 N N . THR D 2 20 ? 7.053 19.729 22.042 1.00 58.63 34 THR J N 1
ATOM 2600 C CA . THR D 2 20 ? 7.831 20.433 23.053 1.00 56.08 34 THR J CA 1
ATOM 2601 C C . THR D 2 20 ? 7.682 19.722 24.391 1.00 62.22 34 THR J C 1
ATOM 2602 O O . THR D 2 20 ? 8.672 19.500 25.084 1.00 66.57 34 THR J O 1
ATOM 2606 N N . ASN D 2 21 ? 6.451 19.369 24.756 1.00 52.31 35 ASN J N 1
ATOM 2607 C CA . ASN D 2 21 ? 6.231 18.588 25.967 1.00 53.78 35 ASN J CA 1
ATOM 2608 C C . ASN D 2 21 ? 6.935 17.235 25.907 1.00 65.34 35 ASN J C 1
ATOM 2609 O O . ASN D 2 21 ? 7.517 16.790 26.898 1.00 68.78 35 ASN J O 1
ATOM 2614 N N . ASN D 2 22 ? 6.878 16.587 24.745 1.00 57.27 36 ASN J N 1
ATOM 2615 C CA . ASN D 2 22 ? 7.509 15.283 24.565 1.00 58.92 36 ASN J CA 1
ATOM 2616 C C . ASN D 2 22 ? 8.999 15.366 24.860 1.00 60.96 36 ASN J C 1
ATOM 2617 O O . ASN D 2 22 ? 9.559 14.490 25.515 1.00 61.82 36 ASN J O 1
ATOM 2622 N N . LEU D 2 23 ? 9.630 16.439 24.391 1.00 56.96 37 LEU J N 1
ATOM 2623 C CA . LEU D 2 23 ? 11.063 16.620 24.605 1.00 63.01 37 LEU J 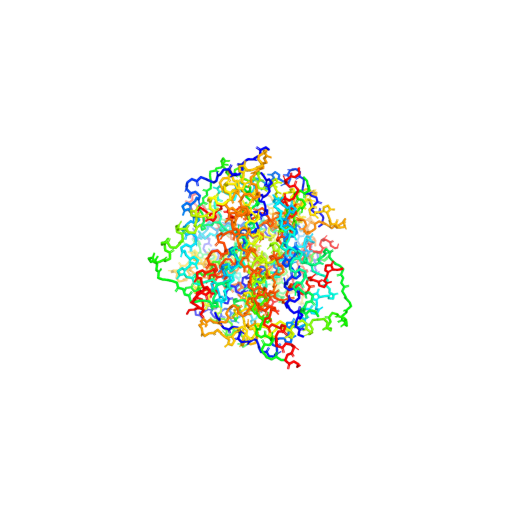CA 1
ATOM 2624 C C . LEU D 2 23 ? 11.413 17.131 26.006 1.00 70.68 37 LEU J C 1
ATOM 2625 O O . LEU D 2 23 ? 12.482 16.821 26.533 1.00 74.00 37 LEU J O 1
ATOM 2630 N N . SER D 2 24 ? 10.511 17.903 26.609 1.00 66.53 38 SER J N 1
ATOM 2631 C CA . SER D 2 24 ? 10.797 18.563 27.882 1.00 66.43 38 SER J CA 1
ATOM 2632 C C . SER D 2 24 ? 10.355 17.772 29.112 1.00 69.72 38 SER J C 1
ATOM 2633 O O . SER D 2 24 ? 10.920 17.938 30.193 1.00 77.30 38 SER J O 1
ATOM 2636 N N . SER D 2 25 ? 9.358 16.907 28.953 1.00 61.68 39 SER J N 1
ATOM 2637 C CA . SER D 2 25 ? 8.851 16.157 30.093 1.00 64.21 39 SER J CA 1
ATOM 2638 C C . SER D 2 25 ? 8.505 14.726 29.717 1.00 69.16 39 SER J C 1
ATOM 2639 O O . SER D 2 25 ? 7.762 14.487 28.766 1.00 70.57 39 SER J O 1
ATOM 2642 N N . PRO D 2 26 ? 9.041 13.768 30.484 1.00 75.42 40 PRO J N 1
ATOM 2643 C CA . PRO D 2 26 ? 8.929 12.340 30.183 1.00 73.86 40 PRO J CA 1
ATOM 2644 C C . PRO D 2 26 ? 7.561 11.783 30.536 1.00 68.38 40 PRO J C 1
ATOM 2645 O O . PRO D 2 26 ? 6.978 12.162 31.550 1.00 72.34 40 PRO J O 1
ATOM 2649 N N . THR D 2 27 ? 7.071 10.877 29.700 1.00 64.94 41 THR J N 1
ATOM 2650 C CA . THR D 2 27 ? 5.869 10.111 29.988 1.00 58.10 41 THR J CA 1
ATOM 2651 C C . THR D 2 27 ? 6.255 8.641 29.937 1.00 66.08 41 THR J C 1
ATOM 2652 O O . THR D 2 27 ? 7.441 8.310 29.876 1.00 64.49 41 THR J O 1
ATOM 2656 N N . ILE D 2 28 ? 5.261 7.761 29.960 1.00 58.46 42 ILE J N 1
ATOM 2657 C CA . ILE D 2 28 ? 5.509 6.329 29.869 1.00 62.47 42 ILE J CA 1
ATOM 2658 C C . ILE D 2 28 ? 6.183 5.945 28.549 1.00 61.94 42 ILE J C 1
ATOM 2659 O O . ILE D 2 28 ? 6.894 4.940 28.473 1.00 68.33 42 ILE J O 1
ATOM 2664 N N . PHE D 2 29 ? 5.994 6.767 27.522 1.00 59.66 43 PHE J N 1
ATOM 2665 C CA . PHE D 2 29 ? 6.535 6.450 26.205 1.00 61.53 43 PHE J CA 1
ATOM 2666 C C . PHE D 2 29 ? 8.005 6.837 26.089 1.00 60.51 43 PHE J C 1
ATOM 2667 O O . PHE D 2 29 ? 8.711 6.367 25.196 1.00 54.50 43 PHE J O 1
ATOM 2675 N N . THR D 2 30 ? 8.464 7.697 26.992 1.00 63.07 44 THR J N 1
ATOM 2676 C CA . THR D 2 30 ? 9.827 8.216 26.922 1.00 64.09 44 THR J CA 1
ATOM 2677 C C . THR D 2 30 ? 10.572 8.117 28.255 1.00 65.37 44 THR J C 1
ATOM 2678 O O . THR D 2 30 ? 11.554 8.830 28.461 1.00 66.58 44 THR J O 1
ATOM 2682 N N . ARG D 2 31 ? 10.129 7.239 29.155 1.00 61.53 45 ARG J N 1
ATOM 2683 C CA . ARG D 2 31 ? 10.743 7.182 30.486 1.00 73.95 45 ARG J CA 1
ATOM 2684 C C . ARG D 2 31 ? 12.190 6.691 30.454 1.00 74.80 45 ARG J C 1
ATOM 2685 O O . ARG D 2 31 ? 12.956 6.933 31.387 1.00 79.25 45 ARG J O 1
ATOM 2693 N N . LYS D 2 32 ? 12.560 5.995 29.386 1.00 76.43 46 LYS J N 1
ATOM 2694 C CA . LYS D 2 32 ? 13.919 5.483 29.248 1.00 72.94 46 LYS J CA 1
ATOM 2695 C C . LYS D 2 32 ? 14.937 6.561 28.900 1.00 76.37 46 LYS J C 1
ATOM 2696 O O . LYS D 2 32 ? 16.144 6.345 29.013 1.00 75.07 46 LYS J O 1
ATOM 2702 N N . TYR D 2 33 ? 14.453 7.723 28.481 1.00 72.77 47 TYR J N 1
ATOM 2703 C CA . TYR D 2 33 ? 15.345 8.758 27.984 1.00 66.25 47 TYR J CA 1
ATOM 2704 C C . TYR D 2 33 ? 15.309 10.002 28.856 1.00 71.45 47 TYR J C 1
ATOM 2705 O O . TYR D 2 33 ? 14.328 10.257 29.559 1.00 74.63 47 TYR J O 1
ATOM 2714 N N . ARG D 2 34 ? 16.391 10.774 28.807 1.00 72.14 48 ARG J N 1
ATOM 2715 C CA . ARG D 2 34 ? 16.447 12.056 29.495 1.00 76.11 48 ARG J CA 1
ATOM 2716 C C . ARG D 2 34 ? 15.705 13.110 28.682 1.00 76.52 48 ARG J C 1
ATOM 2717 O O . ARG D 2 34 ? 15.306 12.856 27.546 1.00 74.12 48 ARG J O 1
ATOM 2725 N N . SER D 2 35 ? 15.517 14.289 29.262 1.00 80.96 49 SER J N 1
ATOM 2726 C CA . SER D 2 35 ? 14.775 15.351 28.594 1.00 77.03 49 SE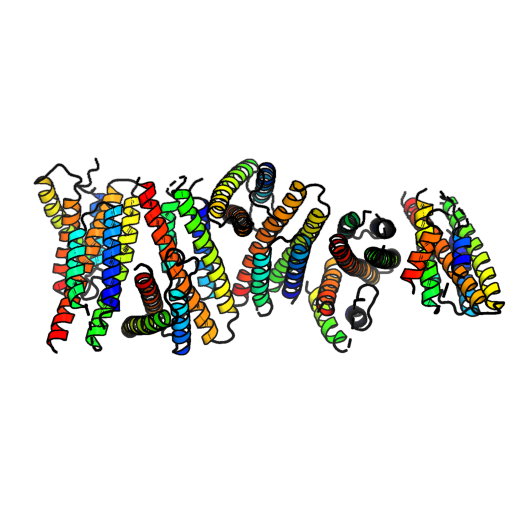R J CA 1
ATOM 2727 C C . SER D 2 35 ? 15.679 16.486 28.133 1.00 75.15 49 SER J C 1
ATOM 2728 O O . SER D 2 35 ? 16.839 16.577 28.535 1.00 81.39 49 SER J O 1
ATOM 2731 N N . LEU D 2 36 ? 15.134 17.344 27.278 1.00 72.89 50 LEU J N 1
ATOM 2732 C CA . LEU D 2 36 ? 15.809 18.562 26.859 1.00 73.94 50 LEU J CA 1
ATOM 2733 C C . LEU D 2 36 ? 15.232 19.691 27.698 1.00 73.28 50 LEU J C 1
ATOM 2734 O O . LEU D 2 36 ? 14.223 19.508 28.382 1.00 74.20 50 LEU J O 1
ATOM 2739 N N . SER D 2 37 ? 15.866 20.856 27.658 1.00 73.17 51 SER J N 1
ATOM 2740 C CA . SER D 2 37 ? 15.297 22.030 28.308 1.00 78.93 51 SER J CA 1
ATOM 2741 C C . SER D 2 37 ? 14.152 22.558 27.449 1.00 77.64 51 SER J C 1
ATOM 2742 O O . SER D 2 37 ? 14.138 22.327 26.238 1.00 71.67 51 SER J O 1
ATOM 2745 N N . LYS D 2 38 ? 13.206 23.267 28.068 1.00 69.39 52 LYS J N 1
ATOM 2746 C CA . LYS D 2 38 ? 12.022 23.775 27.365 1.00 66.78 52 LYS J CA 1
ATOM 2747 C C . LYS D 2 38 ? 12.408 24.663 26.194 1.00 70.13 52 LYS J C 1
ATOM 2748 O O . LYS D 2 38 ? 11.715 24.718 25.181 1.00 76.95 52 LYS J O 1
ATOM 2754 N N . GLU D 2 39 ? 13.517 25.370 26.362 1.00 74.68 53 GLU J N 1
ATOM 2755 C CA . GLU D 2 39 ? 14.044 26.269 25.352 1.00 73.82 53 GLU J CA 1
ATOM 2756 C C . GLU D 2 39 ? 14.429 25.499 24.086 1.00 74.58 53 GLU J C 1
ATOM 2757 O O . GLU D 2 39 ? 13.872 25.710 22.985 1.00 73.36 53 GLU J O 1
ATOM 2763 N N . GLU D 2 40 ? 15.366 24.574 24.261 1.00 75.26 54 GLU J N 1
ATOM 2764 C CA . GLU D 2 40 ? 15.860 23.765 23.159 1.00 75.06 54 GLU J CA 1
ATOM 2765 C C . GLU D 2 40 ? 14.745 22.862 22.637 1.00 73.83 54 GLU J C 1
ATOM 2766 O O . GLU D 2 40 ? 14.664 22.592 21.439 1.00 72.90 54 GLU J O 1
ATOM 2772 N N . ALA D 2 41 ? 13.896 22.394 23.549 1.00 72.49 55 ALA J N 1
ATOM 2773 C CA . ALA D 2 41 ? 12.751 21.563 23.186 1.00 68.55 55 ALA J CA 1
ATOM 2774 C C . ALA D 2 41 ? 11.833 22.300 22.225 1.00 67.28 55 ALA J C 1
ATOM 2775 O O . ALA D 2 41 ? 11.399 21.735 21.227 1.00 61.80 55 ALA J O 1
ATOM 2777 N N . ALA D 2 42 ? 11.520 23.551 22.545 1.00 62.83 56 ALA J N 1
ATOM 2778 C CA . ALA D 2 42 ? 10.652 24.360 21.698 1.00 61.75 56 ALA J CA 1
ATOM 2779 C C . ALA D 2 42 ? 11.296 24.566 20.335 1.00 61.05 56 ALA J C 1
ATOM 2780 O O . ALA D 2 42 ? 10.637 24.425 19.288 1.00 66.73 56 ALA J O 1
ATOM 2782 N N . LYS D 2 43 ? 12.590 24.889 20.354 1.00 64.75 57 LYS J N 1
ATOM 2783 C CA . LYS D 2 43 ? 13.333 25.096 19.110 1.00 67.17 57 LYS J CA 1
ATOM 2784 C C . LYS D 2 43 ? 13.283 23.862 18.190 1.00 63.66 57 LYS J C 1
ATOM 2785 O O . LYS D 2 43 ? 12.871 23.942 17.014 1.00 63.40 57 LYS J O 1
ATOM 2791 N N . ASN D 2 44 ? 13.676 22.718 18.744 1.00 59.58 58 ASN J N 1
ATOM 2792 C CA . ASN D 2 44 ? 13.681 21.466 17.998 1.00 62.04 58 ASN J CA 1
ATOM 2793 C C . ASN D 2 44 ? 12.291 21.090 17.520 1.00 61.93 58 ASN J C 1
ATOM 2794 O O . ASN D 2 44 ? 12.122 20.673 16.377 1.00 60.68 58 ASN J O 1
ATOM 2799 N N . ALA D 2 45 ? 11.300 21.257 18.392 1.00 56.04 59 ALA J N 1
ATOM 2800 C CA . ALA D 2 45 ? 9.921 20.923 18.054 1.00 56.45 59 ALA J CA 1
ATOM 2801 C C . ALA D 2 45 ? 9.460 21.696 16.826 1.00 60.28 59 ALA J C 1
ATOM 2802 O O . ALA D 2 45 ? 8.886 21.111 15.898 1.00 61.98 59 ALA J O 1
ATOM 2804 N N . GLU D 2 46 ? 9.702 23.006 16.813 1.00 58.18 60 GLU J N 1
ATOM 2805 C CA . GLU D 2 46 ? 9.277 23.794 15.657 1.00 57.41 60 GLU J CA 1
ATOM 2806 C C . GLU D 2 46 ? 10.047 23.430 14.377 1.00 58.05 60 GLU J C 1
ATOM 2807 O O . GLU D 2 46 ? 9.458 23.355 13.286 1.00 63.57 60 GLU J O 1
ATOM 2813 N N . GLU D 2 47 ? 11.355 23.202 14.503 1.00 58.06 61 GLU J N 1
ATOM 2814 C CA . GLU D 2 47 ? 12.150 22.827 13.329 1.00 62.13 61 GLU J CA 1
ATOM 2815 C C . GLU D 2 47 ? 11.659 21.508 12.717 1.00 50.30 61 GLU J C 1
ATOM 2816 O O . GLU D 2 47 ? 11.446 21.398 11.495 1.00 60.25 61 GLU J O 1
ATOM 2822 N N . ILE D 2 48 ? 11.470 20.520 13.586 1.00 55.44 62 ILE J N 1
ATOM 2823 C CA . ILE D 2 48 ? 11.003 19.198 13.185 1.00 59.47 62 ILE J CA 1
ATOM 2824 C C . ILE D 2 48 ? 9.638 19.286 12.534 1.00 51.97 62 ILE J C 1
ATOM 2825 O O . ILE D 2 48 ? 9.419 18.719 11.463 1.00 44.23 62 ILE J O 1
ATOM 2830 N N . GLU D 2 49 ? 8.718 19.994 13.187 1.00 51.56 63 GLU J N 1
ATOM 2831 C CA . GLU D 2 49 ? 7.375 20.137 12.639 1.00 47.50 63 GLU J CA 1
ATOM 2832 C C . GLU D 2 49 ? 7.416 20.770 11.256 1.00 47.17 63 GLU J C 1
ATOM 2833 O O . GLU D 2 49 ? 6.706 20.328 10.352 1.00 47.73 63 GLU J O 1
ATOM 2839 N N . ASP D 2 50 ? 8.243 21.803 11.096 1.00 50.70 64 ASP J N 1
ATOM 2840 C CA . ASP D 2 50 ? 8.367 22.489 9.809 1.00 51.57 64 ASP J CA 1
ATOM 2841 C C . ASP D 2 50 ? 8.886 21.586 8.681 1.00 53.10 64 ASP J C 1
ATOM 2842 O O . ASP D 2 50 ? 8.313 21.542 7.573 1.00 51.27 64 ASP J O 1
ATOM 2847 N N . ALA D 2 51 ? 9.969 20.864 8.958 1.00 58.38 65 ALA J N 1
ATOM 2848 C CA . ALA D 2 51 ? 10.526 19.957 7.955 1.00 51.65 65 ALA J CA 1
ATOM 2849 C C . ALA D 2 51 ? 9.535 18.846 7.599 1.00 48.23 65 ALA J C 1
ATOM 2850 O O . ALA D 2 51 ? 9.277 18.555 6.417 1.00 48.11 65 ALA J O 1
ATOM 2852 N N . ALA D 2 52 ? 8.968 18.246 8.638 1.00 49.75 66 ALA J N 1
ATOM 2853 C CA . ALA D 2 52 ? 7.997 17.174 8.473 1.00 45.86 66 ALA J CA 1
ATOM 2854 C C . ALA D 2 52 ? 6.808 17.623 7.639 1.00 44.99 66 ALA J C 1
ATOM 2855 O O . ALA D 2 52 ? 6.380 16.906 6.731 1.00 48.06 66 ALA J O 1
ATOM 2857 N N . PHE D 2 53 ? 6.283 18.810 7.942 1.00 50.29 67 PHE J N 1
ATOM 2858 C CA . PHE D 2 53 ? 5.163 19.360 7.189 1.00 48.32 67 PHE J CA 1
ATOM 2859 C C . PHE D 2 53 ? 5.529 19.543 5.737 1.00 45.02 67 PHE J C 1
ATOM 2860 O O . PHE D 2 53 ? 4.772 19.147 4.850 1.00 48.88 67 PHE J O 1
ATOM 2868 N N . THR D 2 54 ? 6.693 20.137 5.494 1.00 49.96 68 THR J N 1
ATOM 2869 C CA . THR D 2 54 ? 7.140 20.369 4.124 1.00 47.24 68 THR J CA 1
ATOM 2870 C C . THR D 2 54 ? 7.162 19.0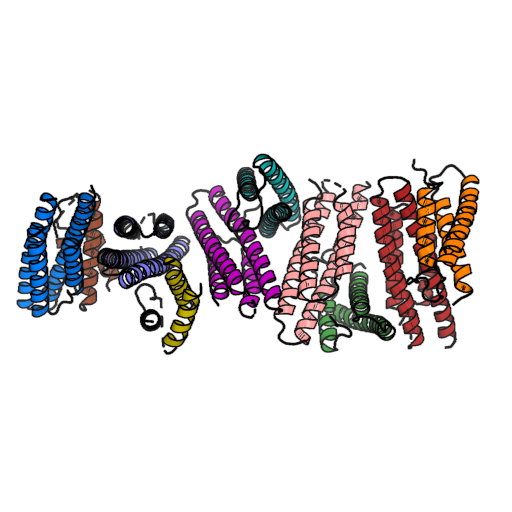64 3.324 1.00 48.75 68 THR J C 1
ATOM 2871 O O . THR D 2 54 ? 6.589 18.975 2.221 1.00 46.57 68 THR J O 1
ATOM 2875 N N . ILE D 2 55 ? 7.798 18.047 3.901 1.00 47.26 69 ILE J N 1
ATOM 2876 C CA . ILE D 2 55 ? 7.870 16.733 3.267 1.00 44.53 69 ILE J CA 1
ATOM 2877 C C . ILE D 2 55 ? 6.494 16.119 3.009 1.00 51.67 69 ILE J C 1
ATOM 2878 O O . ILE D 2 55 ? 6.191 15.692 1.888 1.00 44.86 69 ILE J O 1
ATOM 2883 N N . ALA D 2 56 ? 5.669 16.076 4.054 1.00 45.00 70 ALA J N 1
ATOM 2884 C CA . ALA D 2 56 ? 4.365 15.427 3.976 1.00 48.26 70 ALA J CA 1
ATOM 2885 C C . ALA D 2 56 ? 3.438 16.114 2.981 1.00 51.06 70 ALA J C 1
ATOM 2886 O O . ALA D 2 56 ? 2.707 15.449 2.248 1.00 49.51 70 ALA J O 1
ATOM 2888 N N . ASN D 2 57 ? 3.475 17.444 2.957 1.00 46.40 71 ASN J N 1
ATOM 2889 C CA . ASN D 2 57 ? 2.646 18.216 2.045 1.00 51.85 71 ASN J CA 1
ATOM 2890 C C . ASN D 2 57 ? 3.117 18.036 0.611 1.00 54.63 71 ASN J C 1
ATOM 2891 O O . ASN D 2 57 ? 2.299 17.944 -0.303 1.00 58.70 71 ASN J O 1
ATOM 2896 N N . GLN D 2 58 ? 4.435 17.995 0.412 1.00 55.01 72 GLN J N 1
ATOM 2897 C CA . GLN D 2 58 ? 4.968 17.699 -0.916 1.00 53.39 72 GLN J CA 1
ATOM 2898 C C . GLN D 2 58 ? 4.482 16.320 -1.371 1.00 55.76 72 GLN J C 1
ATOM 2899 O O . GLN D 2 58 ? 4.099 16.130 -2.531 1.00 53.81 72 GLN J O 1
ATOM 2905 N N . HIS D 2 59 ? 4.484 15.367 -0.442 1.00 50.76 73 HIS J N 1
ATOM 2906 C CA . HIS D 2 59 ? 3.942 14.034 -0.694 1.00 56.74 73 HIS J CA 1
ATOM 2907 C C . HIS D 2 59 ? 2.474 14.111 -1.106 1.00 51.08 73 HIS J C 1
ATOM 2908 O O . HIS D 2 59 ? 2.034 13.412 -2.017 1.00 57.58 73 HIS J O 1
ATOM 2915 N N . TYR D 2 60 ? 1.720 14.956 -0.413 1.00 53.45 74 TYR J N 1
ATOM 2916 C CA . TYR D 2 60 ? 0.295 15.124 -0.671 1.00 57.74 74 TYR J CA 1
ATOM 2917 C C . TYR D 2 60 ? 0.057 15.695 -2.067 1.00 61.17 74 TYR J C 1
ATOM 2918 O O . TYR D 2 60 ? -0.869 15.277 -2.763 1.00 60.63 74 TYR J O 1
ATOM 2927 N N . GLU D 2 61 ? 0.897 16.642 -2.477 1.00 56.27 75 GLU J N 1
ATOM 2928 C CA . GLU D 2 61 ? 0.758 17.256 -3.794 1.00 65.93 75 GLU J CA 1
ATOM 2929 C C . GLU D 2 61 ? 1.030 16.270 -4.930 1.00 70.56 75 GLU J C 1
ATOM 2930 O O . GLU D 2 61 ? 0.494 16.416 -6.028 1.00 66.79 75 GLU J O 1
ATOM 2936 N N . LYS D 2 62 ? 1.849 15.257 -4.656 1.00 66.83 76 LYS J N 1
ATOM 2937 C CA . LYS D 2 62 ? 2.124 14.214 -5.639 1.00 74.10 76 LYS J CA 1
ATOM 2938 C C . LYS D 2 62 ? 1.061 13.128 -5.612 1.00 72.41 76 LYS J C 1
ATOM 2939 O O . LYS D 2 62 ? 1.046 12.238 -6.462 1.00 77.59 76 LYS J O 1
ATOM 2945 N N . GLU D 2 63 ? 0.161 13.220 -4.641 1.00 74.62 77 GLU J N 1
ATOM 2946 C CA . GLU D 2 63 ? -0.874 12.215 -4.466 1.00 78.07 77 GLU J CA 1
ATOM 2947 C C . GLU D 2 63 ? -2.035 12.670 -5.344 1.00 84.35 77 GLU J C 1
ATOM 2948 O O . GLU D 2 63 ? -2.282 13.872 -5.466 1.00 83.99 77 GLU J O 1
ATOM 2954 N N . PRO D 2 64 ? -2.748 11.721 -5.971 1.00 85.39 78 PRO J N 1
ATOM 2955 C CA . PRO D 2 64 ? -3.876 12.124 -6.821 1.00 87.19 78 PRO J CA 1
ATOM 2956 C C . PRO D 2 64 ? -5.131 12.583 -6.083 1.00 92.04 78 PRO J C 1
ATOM 2957 O O . PRO D 2 64 ? -6.097 11.818 -6.031 1.00 94.26 78 PRO J O 1
ATOM 2961 N N . ASP D 2 65 ? -5.109 13.799 -5.533 1.00 90.58 79 ASP J N 1
ATOM 2962 C CA . ASP D 2 65 ? -6.309 14.455 -5.005 1.00 89.60 79 ASP J CA 1
ATOM 2963 C C . ASP D 2 65 ? -7.014 13.543 -4.000 1.00 88.20 79 ASP J C 1
ATOM 2964 O O . ASP D 2 65 ? -8.227 13.622 -3.801 1.00 85.67 79 ASP J O 1
ATOM 2969 N N . GLY D 2 66 ? -6.230 12.675 -3.370 1.00 86.69 80 GLY J N 1
ATOM 2970 C CA . GLY D 2 66 ? -6.727 11.745 -2.373 1.00 81.08 80 GLY J CA 1
ATOM 2971 C C . GLY D 2 66 ? -7.329 12.332 -1.113 1.00 70.47 80 GLY J C 1
ATOM 2972 O O . GLY D 2 66 ? -7.735 13.495 -1.070 1.00 76.14 80 GLY J O 1
ATOM 2973 N N . ASP D 2 67 ? -7.362 11.511 -0.069 1.00 67.46 81 ASP J N 1
ATOM 2974 C CA . ASP D 2 67 ? -7.947 11.900 1.206 1.00 67.04 81 ASP J CA 1
ATOM 2975 C C . ASP D 2 67 ? -6.890 12.491 2.124 1.00 71.08 81 ASP J C 1
ATOM 2976 O O . ASP D 2 67 ? -7.208 13.036 3.184 1.00 73.93 81 ASP J O 1
ATOM 2981 N N . GLY D 2 68 ? -5.630 12.359 1.720 1.00 62.25 82 GLY J N 1
ATOM 2982 C CA . GLY D 2 68 ? -4.528 12.863 2.512 1.00 55.94 82 GLY J CA 1
ATOM 2983 C C . GLY D 2 68 ? -4.120 11.902 3.609 1.00 52.87 82 GLY J C 1
ATOM 2984 O O . GLY D 2 68 ? -3.309 12.249 4.467 1.00 53.81 82 GLY J O 1
ATOM 2985 N N . SER D 2 69 ? -4.694 10.702 3.594 1.00 50.56 83 SER J N 1
ATOM 2986 C CA . SER D 2 69 ? -4.420 9.716 4.634 1.00 54.22 83 SER J CA 1
ATOM 2987 C C . SER D 2 69 ? -2.946 9.350 4.726 1.00 49.24 83 SER J C 1
ATOM 2988 O O . SER D 2 69 ? -2.379 9.291 5.825 1.00 47.17 83 SER J O 1
ATOM 2991 N N . SER D 2 70 ? -2.325 9.138 3.566 1.00 54.79 84 SER J N 1
ATOM 2992 C CA . SER D 2 70 ? -0.912 8.793 3.510 1.00 46.96 84 SER J CA 1
ATOM 2993 C C . SER D 2 70 ? -0.077 9.967 4.008 1.00 47.81 84 SER J C 1
ATOM 2994 O O . SER D 2 70 ? 0.973 9.779 4.625 1.00 49.90 84 SER J O 1
ATOM 2997 N N . ALA D 2 71 ? -0.549 11.178 3.729 1.00 46.52 85 ALA J N 1
ATOM 2998 C CA . ALA D 2 71 ? 0.139 12.390 4.168 1.00 46.85 85 ALA J CA 1
ATOM 2999 C C . ALA D 2 71 ? 0.061 12.562 5.679 1.00 43.58 85 ALA J C 1
ATOM 3000 O O . ALA D 2 71 ? 1.058 12.898 6.324 1.00 46.74 85 ALA J O 1
ATOM 3002 N N . VAL D 2 72 ? -1.125 12.333 6.239 1.00 49.54 86 VAL J N 1
ATOM 3003 C CA . VAL D 2 72 ? -1.307 12.377 7.686 1.00 43.83 86 VAL J CA 1
ATOM 3004 C C . VAL D 2 72 ? -0.382 11.370 8.354 1.00 37.76 86 VAL J C 1
ATOM 3005 O O . VAL D 2 72 ? 0.361 11.701 9.294 1.00 44.59 86 VAL J O 1
ATOM 3009 N N . GLN D 2 73 ? -0.404 10.147 7.838 1.00 43.16 87 GLN J N 1
ATOM 3010 C CA . GLN D 2 73 ? 0.435 9.086 8.390 1.00 47.86 87 GLN J CA 1
ATOM 3011 C C . GLN D 2 73 ? 1.929 9.411 8.310 1.00 43.15 87 GLN J C 1
ATOM 3012 O O . GLN D 2 73 ? 2.647 9.283 9.308 1.00 45.55 87 GLN J O 1
ATOM 3018 N N . LEU D 2 74 ? 2.381 9.880 7.148 1.00 44.75 88 LEU J N 1
ATOM 3019 C CA . LEU D 2 74 ? 3.785 10.252 6.957 1.00 42.05 88 LEU J CA 1
ATOM 3020 C C . LEU D 2 74 ? 4.230 11.385 7.887 1.00 44.54 88 LEU J C 1
ATOM 3021 O O . LEU D 2 74 ? 5.308 11.323 8.477 1.00 47.21 88 LEU J O 1
ATOM 3026 N N . TYR D 2 75 ? 3.399 12.417 7.996 1.00 43.57 89 TYR J N 1
ATOM 3027 C CA . TYR D 2 75 ? 3.636 13.550 8.896 1.00 44.69 89 TYR J CA 1
ATOM 3028 C C . TYR D 2 75 ? 3.798 13.113 10.356 1.00 43.61 89 TYR J C 1
ATOM 3029 O O . TYR D 2 75 ? 4.817 13.417 11.009 1.00 44.34 89 TYR J O 1
ATOM 3038 N N . ALA D 2 76 ? 2.814 12.367 10.858 1.00 40.83 90 ALA J N 1
ATOM 3039 C CA . ALA D 2 76 ? 2.861 11.925 12.257 1.00 42.25 90 ALA J CA 1
ATOM 3040 C C . ALA D 2 76 ? 4.078 11.028 12.513 1.00 43.33 90 ALA J C 1
ATOM 3041 O O . ALA D 2 76 ? 4.766 11.141 13.547 1.00 48.27 90 ALA J O 1
ATOM 3043 N N . ARG D 2 77 ? 4.343 10.147 11.555 1.00 49.77 91 ARG J N 1
ATOM 3044 C CA . ARG D 2 77 ? 5.509 9.272 11.636 1.00 47.70 91 ARG J CA 1
ATOM 3045 C C . ARG D 2 77 ? 6.822 10.064 11.690 1.00 42.25 91 ARG J C 1
ATOM 3046 O O . ARG D 2 77 ? 7.679 9.782 12.522 1.00 48.94 91 ARG J O 1
ATOM 3054 N N . GLU D 2 78 ? 6.979 11.043 10.807 1.00 41.44 92 GLU J N 1
ATOM 3055 C CA . GLU D 2 78 ? 8.173 11.894 10.811 1.00 45.45 92 GLU J CA 1
ATOM 3056 C C . GLU D 2 78 ? 8.404 12.609 12.138 1.00 52.08 92 GLU J C 1
ATOM 3057 O O . GLU D 2 78 ? 9.511 12.567 12.702 1.00 46.12 92 GLU J O 1
ATOM 3063 N N . CYS D 2 79 ? 7.354 13.280 12.621 1.00 49.82 93 CYS J N 1
ATOM 3064 C CA . CYS D 2 79 ? 7.433 14.008 13.887 1.00 45.26 93 CYS J CA 1
ATOM 3065 C C . CYS D 2 79 ? 7.855 13.095 15.038 1.00 42.66 93 CYS J C 1
ATOM 3066 O O . CYS D 2 79 ? 8.794 13.400 15.797 1.00 52.88 93 CYS J O 1
ATOM 3069 N N . SER D 2 80 ? 7.156 11.972 15.164 1.00 41.18 94 SER J N 1
ATOM 3070 C CA . SER D 2 80 ? 7.468 11.029 16.233 1.00 47.22 94 SER J CA 1
ATOM 3071 C C . SER D 2 80 ? 8.897 10.481 16.120 1.00 49.38 94 SER J C 1
ATOM 3072 O O . SER D 2 80 ? 9.655 10.433 17.108 1.00 50.88 94 SER J O 1
ATOM 3075 N N . LYS D 2 81 ? 9.273 10.107 14.901 1.00 49.49 95 LYS J N 1
ATOM 3076 C CA . LYS D 2 81 ? 10.581 9.506 14.671 1.00 53.81 95 LYS J CA 1
ATOM 3077 C C . LYS D 2 81 ? 11.705 10.463 15.022 1.00 52.01 95 LYS J C 1
ATOM 3078 O O . LYS D 2 81 ? 12.681 10.059 15.647 1.00 54.69 95 LYS J O 1
ATOM 3084 N N . LEU D 2 82 ? 11.565 11.733 14.657 1.00 50.25 96 LEU J N 1
ATOM 3085 C CA . LEU D 2 82 ? 12.616 12.687 15.001 1.00 53.26 96 LEU J CA 1
ATOM 3086 C C . LEU D 2 82 ? 12.666 13.034 16.485 1.00 61.15 96 LEU J C 1
ATOM 3087 O O . LEU D 2 82 ? 13.762 13.247 17.037 1.00 57.21 96 LEU J O 1
ATOM 3092 N N . ILE D 2 83 ? 11.495 13.089 17.127 1.00 56.34 97 ILE J N 1
ATOM 3093 C CA . ILE D 2 83 ? 11.470 13.265 18.576 1.00 57.40 97 ILE J CA 1
ATOM 3094 C C . ILE D 2 83 ? 12.310 12.159 19.221 1.00 56.28 97 ILE J C 1
ATOM 3095 O O . ILE D 2 83 ? 13.179 12.421 20.069 1.00 59.50 97 ILE J O 1
ATOM 3100 N N . LEU D 2 84 ? 12.083 10.923 18.792 1.00 57.50 98 LEU J N 1
ATOM 3101 C CA . LEU D 2 84 ? 12.881 9.821 19.329 1.00 62.28 98 LEU J CA 1
ATOM 3102 C C . LEU D 2 84 ? 14.358 9.865 18.945 1.00 65.11 98 LEU J C 1
ATOM 3103 O O . LEU D 2 84 ? 15.205 9.483 19.740 1.00 70.69 98 LEU J O 1
ATOM 3108 N N . GLU D 2 85 ? 14.667 10.285 17.723 1.00 62.69 99 GLU J N 1
ATOM 3109 C CA . GLU D 2 85 ? 16.063 10.368 17.305 1.00 66.88 99 GLU J CA 1
ATOM 3110 C C . GLU D 2 85 ? 16.808 11.343 18.213 1.00 69.49 99 GLU J C 1
ATOM 3111 O O . GLU D 2 85 ? 17.996 11.165 18.498 1.00 72.24 99 GLU J O 1
ATOM 3117 N N . ILE D 2 86 ? 16.105 12.381 18.659 1.00 64.95 100 ILE J N 1
ATOM 3118 C CA . ILE D 2 86 ? 16.674 13.300 19.641 1.00 63.48 100 ILE J CA 1
ATOM 3119 C C . ILE D 2 86 ? 16.777 12.706 21.059 1.00 70.40 100 ILE J C 1
ATOM 3120 O O . ILE D 2 86 ? 17.810 12.847 21.715 1.00 75.24 100 ILE J O 1
ATOM 3125 N N . LEU D 2 87 ? 15.727 12.035 21.531 1.00 62.84 101 LEU J N 1
ATOM 3126 C CA . LEU D 2 87 ? 15.766 11.463 22.884 1.00 66.66 101 LEU J CA 1
ATOM 3127 C C . LEU D 2 87 ? 16.751 10.295 23.061 1.00 71.72 101 LEU J C 1
ATOM 3128 O O . LEU D 2 87 ? 17.348 10.138 24.127 1.00 75.83 101 LEU J O 1
ATOM 3133 N N . LYS D 2 88 ? 16.908 9.478 22.023 1.00 74.37 102 LYS J N 1
ATOM 3134 C CA . LYS D 2 88 ? 17.776 8.299 22.076 1.00 80.46 102 LYS J CA 1
ATOM 3135 C C . LYS D 2 88 ? 19.245 8.665 22.286 1.00 79.19 102 LYS J C 1
ATOM 3136 O O . LYS D 2 88 ? 20.026 7.872 22.811 1.00 86.70 102 LYS J O 1
ATOM 3142 N N . LYS D 2 89 ? 19.613 9.872 21.870 1.00 80.47 103 LYS J N 1
ATOM 3143 C CA . LYS D 2 89 ? 20.979 10.359 22.031 1.00 81.99 103 LYS J CA 1
ATOM 3144 C C . LYS D 2 89 ? 21.253 10.940 23.420 1.00 90.41 103 LYS J C 1
ATOM 3145 O O . LYS D 2 89 ? 22.382 11.321 23.726 1.00 100.44 103 LYS J O 1
ATOM 3151 N N . ILE D 2 90 ? 20.218 11.011 24.253 1.00 89.74 104 ILE J N 1
ATOM 3152 C CA . ILE D 2 90 ? 20.366 11.492 25.625 1.00 88.36 104 ILE J CA 1
ATOM 3153 C C . ILE D 2 90 ? 19.588 10.633 26.615 1.00 86.73 104 ILE J C 1
ATOM 3154 O O . ILE D 2 90 ? 19.623 9.404 26.547 1.00 93.11 104 ILE J O 1
ATOM 3159 N N . ALA E 1 4 ? 1.140 -14.311 27.769 1.00 63.92 0 ALA I N 1
ATOM 3160 C CA . ALA E 1 4 ? -0.315 -14.406 27.819 1.00 59.79 0 ALA I CA 1
ATOM 3161 C C . ALA E 1 4 ? -0.970 -13.062 28.136 1.00 52.71 0 ALA I C 1
ATOM 3162 O O . ALA E 1 4 ? -2.022 -12.730 27.587 1.00 56.68 0 ALA I O 1
ATOM 3164 N N . MET E 1 5 ? -0.375 -12.318 29.064 1.00 59.45 1 MET I N 1
ATOM 3165 C CA . MET E 1 5 ? -0.927 -11.029 29.480 1.00 62.21 1 MET I CA 1
ATOM 3166 C C . MET E 1 5 ? -0.742 -9.977 28.411 1.00 62.55 1 MET I C 1
ATOM 3167 O O . MET E 1 5 ? -1.654 -9.193 28.108 1.00 54.46 1 MET I O 1
ATOM 3172 N N . ALA E 1 6 ? 0.458 -9.980 27.842 1.00 59.47 2 ALA I N 1
ATOM 3173 C CA . ALA E 1 6 ? 0.803 -9.064 26.775 1.00 53.92 2 ALA I CA 1
ATOM 3174 C C . ALA E 1 6 ? -0.067 -9.328 25.560 1.00 53.89 2 ALA I C 1
ATOM 3175 O O . ALA E 1 6 ? -0.584 -8.392 24.964 1.00 54.62 2 ALA I O 1
ATOM 3177 N N . TYR E 1 7 ? -0.244 -10.599 25.207 1.00 55.80 3 TYR I N 1
ATOM 3178 C CA . TYR E 1 7 ? -1.104 -10.964 24.082 1.00 54.59 3 TYR I CA 1
ATOM 3179 C C . TYR E 1 7 ? -2.508 -10.393 24.267 1.00 57.80 3 TYR I C 1
ATOM 3180 O O . TYR E 1 7 ? -3.076 -9.806 23.339 1.00 51.49 3 TYR I O 1
ATOM 3189 N N . ALA E 1 8 ? -3.059 -10.560 25.467 1.00 57.32 4 ALA I N 1
ATOM 3190 C CA . ALA E 1 8 ? -4.400 -10.078 25.771 1.00 50.62 4 ALA I CA 1
ATOM 3191 C C . ALA E 1 8 ? -4.498 -8.554 25.688 1.00 48.06 4 ALA I C 1
ATOM 3192 O O . ALA E 1 8 ? -5.467 -8.011 25.149 1.00 47.52 4 ALA I O 1
ATOM 3194 N N . ALA E 1 9 ? -3.502 -7.871 26.246 1.00 46.44 5 ALA I N 1
ATOM 3195 C CA . ALA E 1 9 ? -3.461 -6.413 26.236 1.00 50.20 5 ALA I CA 1
ATOM 3196 C C . ALA E 1 9 ? -3.311 -5.827 24.821 1.00 53.69 5 ALA I C 1
ATOM 3197 O O . ALA E 1 9 ? -3.974 -4.845 24.467 1.00 48.20 5 ALA I O 1
ATOM 3199 N N . VAL E 1 10 ? -2.408 -6.400 24.031 1.00 45.77 6 VAL I N 1
ATOM 3200 C CA . VA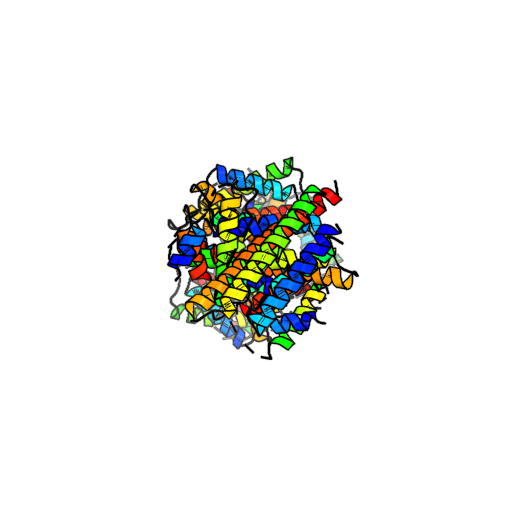L E 1 10 ? -2.221 -5.960 22.654 1.00 44.60 6 VAL I CA 1
ATOM 3201 C C . VAL E 1 10 ? -3.500 -6.237 21.851 1.00 49.24 6 VAL I C 1
ATOM 3202 O O . VAL E 1 10 ? -3.911 -5.421 21.024 1.00 52.02 6 VAL I O 1
ATOM 3206 N N . THR E 1 11 ? -4.148 -7.369 22.122 1.00 46.63 7 THR I N 1
ATOM 3207 C CA . THR E 1 11 ? -5.416 -7.694 21.459 1.00 50.25 7 THR I CA 1
ATOM 3208 C C . THR E 1 11 ? -6.496 -6.654 21.781 1.00 52.50 7 THR I C 1
ATOM 3209 O O . THR E 1 11 ? -7.238 -6.191 20.895 1.00 52.99 7 THR I O 1
ATOM 3213 N N . SER E 1 12 ? -6.568 -6.282 23.053 1.00 49.09 8 SER I N 1
ATOM 3214 C CA . SER E 1 12 ? -7.527 -5.279 23.493 1.00 58.71 8 SER I CA 1
ATOM 3215 C C . SER E 1 12 ? -7.231 -3.931 22.839 1.00 50.58 8 SER I C 1
ATOM 3216 O O . SER E 1 12 ? -8.151 -3.188 22.468 1.00 53.80 8 SER I O 1
ATOM 3219 N N . LEU E 1 13 ? -5.945 -3.618 22.703 1.00 47.71 9 LEU I N 1
ATOM 3220 C CA . LEU E 1 13 ? -5.545 -2.373 22.062 1.00 52.01 9 LEU I CA 1
ATOM 3221 C C . LEU E 1 13 ? -5.962 -2.373 20.591 1.00 49.86 9 LEU I C 1
ATOM 3222 O O . LEU E 1 13 ? -6.445 -1.358 20.089 1.00 50.76 9 LEU I O 1
ATOM 3227 N N . MET E 1 14 ? -5.808 -3.518 19.922 1.00 45.31 10 MET I N 1
ATOM 3228 C CA . MET E 1 14 ? -6.224 -3.669 18.527 1.00 46.09 10 MET I CA 1
ATOM 3229 C C . MET E 1 14 ? -7.705 -3.430 18.355 1.00 55.75 10 MET I C 1
ATOM 3230 O O . MET E 1 14 ? -8.124 -2.659 17.479 1.00 48.35 10 MET I O 1
ATOM 3235 N N . ARG E 1 15 ? -8.500 -4.116 19.174 1.00 48.80 11 ARG I N 1
ATOM 3236 C CA . ARG E 1 15 ? -9.947 -3.962 19.096 1.00 47.84 11 ARG I CA 1
ATOM 3237 C C . ARG E 1 15 ? -10.345 -2.509 19.369 1.00 47.34 11 ARG I C 1
ATOM 3238 O O . ARG E 1 15 ? -11.277 -1.992 18.748 1.00 52.28 11 ARG I O 1
ATOM 3246 N N . THR E 1 16 ? -9.656 -1.863 20.312 1.00 49.92 12 THR I N 1
ATOM 3247 C CA . THR E 1 16 ? -9.929 -0.462 20.647 1.00 51.13 12 THR I CA 1
ATOM 3248 C C . THR E 1 16 ? -9.604 0.465 19.472 1.00 51.26 12 THR I C 1
ATOM 3249 O O . THR E 1 16 ? -10.319 1.433 19.198 1.00 50.03 12 THR I O 1
ATOM 3253 N N . ILE E 1 17 ? -8.513 0.161 18.785 1.00 54.23 13 ILE I N 1
ATOM 3254 C CA . ILE E 1 17 ? -8.116 0.916 17.605 1.00 49.96 13 ILE I CA 1
ATOM 3255 C C . ILE E 1 17 ? -9.189 0.779 16.529 1.00 53.49 13 ILE I C 1
ATOM 3256 O O . ILE E 1 17 ? -9.603 1.773 15.925 1.00 55.31 13 ILE I O 1
ATOM 3261 N N . HIS E 1 18 ? -9.666 -0.447 16.323 1.00 53.25 14 HIS I N 1
ATOM 3262 C CA . HIS E 1 18 ? -10.749 -0.685 15.368 1.00 53.88 14 HIS I CA 1
ATOM 3263 C C . HIS E 1 18 ? -12.032 0.052 15.730 1.00 58.74 14 HIS I C 1
ATOM 3264 O O . HIS E 1 18 ? -12.697 0.599 14.855 1.00 58.80 14 HIS I O 1
ATOM 3271 N N . GLN E 1 19 ? -12.374 0.061 17.015 1.00 52.70 15 GLN I N 1
ATOM 3272 C CA . GLN E 1 19 ? -13.538 0.797 17.498 1.00 57.00 15 GLN I CA 1
ATOM 3273 C C . GLN E 1 19 ? -13.394 2.299 17.233 1.00 55.86 15 GLN I C 1
ATOM 3274 O O . GLN E 1 19 ? -14.351 2.973 16.812 1.00 54.78 15 GLN I O 1
ATOM 3280 N N . SER E 1 20 ? -12.189 2.814 17.472 1.00 49.12 16 SER I N 1
ATOM 3281 C CA . SER E 1 20 ? -11.902 4.217 17.200 1.00 55.33 16 SER I CA 1
ATOM 3282 C C . SER E 1 20 ? -12.102 4.498 15.727 1.00 52.71 16 SER I C 1
ATOM 3283 O O . SER E 1 20 ? -12.694 5.510 15.371 1.00 52.13 16 SER I O 1
ATOM 3286 N N . MET E 1 21 ? -11.659 3.567 14.889 1.00 51.00 17 MET I N 1
ATOM 3287 C CA . MET E 1 21 ? -11.820 3.682 13.441 1.00 60.82 17 MET I CA 1
ATOM 3288 C C . MET E 1 21 ? -13.285 3.697 13.034 1.00 65.27 17 MET I C 1
ATOM 3289 O O . MET E 1 21 ? -13.685 4.487 12.176 1.00 57.61 17 MET I O 1
ATOM 3294 N N . GLU E 1 22 ? -14.075 2.815 13.645 1.00 57.50 18 GLU I N 1
ATOM 3295 C CA . GLU E 1 22 ? -15.503 2.719 13.365 1.00 58.65 18 GLU I CA 1
ATOM 3296 C C . GLU E 1 22 ? -16.161 4.050 13.676 1.00 62.97 18 GLU I C 1
ATOM 3297 O O . GLU E 1 22 ? -17.051 4.507 12.956 1.00 65.53 18 GLU I O 1
ATOM 3303 N N . LEU E 1 23 ? -15.722 4.654 14.777 1.00 56.75 19 LEU I N 1
ATOM 3304 C CA . LEU E 1 23 ? -16.322 5.892 15.264 1.00 60.58 19 LEU I CA 1
ATOM 3305 C C . LEU E 1 23 ? -15.901 7.132 14.480 1.00 61.25 19 LEU I C 1
ATOM 3306 O O . LEU E 1 23 ? -16.725 7.991 14.166 1.00 64.78 19 LEU I O 1
ATOM 3311 N N . THR E 1 24 ? -14.617 7.214 14.163 1.00 52.97 20 THR I N 1
ATOM 3312 C CA . THR E 1 24 ? -14.036 8.429 13.616 1.00 60.74 20 THR I CA 1
ATOM 3313 C C . THR E 1 24 ? -13.847 8.352 12.108 1.00 58.02 20 THR I C 1
ATOM 3314 O O . THR E 1 24 ? -13.901 9.368 11.425 1.00 64.13 20 THR I O 1
ATOM 3318 N N . GLY E 1 25 ? -13.637 7.145 11.594 1.00 64.22 21 GLY I N 1
ATOM 3319 C CA . GLY E 1 25 ? -13.385 6.955 10.176 1.00 62.58 21 GLY I CA 1
ATOM 3320 C C . GLY E 1 25 ? -11.928 7.130 9.793 1.00 64.62 21 GLY I C 1
ATOM 3321 O O . GLY E 1 25 ? -11.558 6.946 8.631 1.00 67.39 21 GLY I O 1
ATOM 3322 N N . CYS E 1 26 ? -11.096 7.487 10.766 1.00 60.06 22 CYS I N 1
ATOM 3323 C CA . CYS E 1 26 ? -9.667 7.663 10.514 1.00 60.81 22 CYS I CA 1
ATOM 3324 C C . CYS E 1 26 ? -9.018 6.352 10.094 1.00 59.68 22 CYS I C 1
ATOM 3325 O O . CYS E 1 26 ? -9.461 5.278 10.509 1.00 60.22 22 CYS I O 1
ATOM 3328 N N . ASP E 1 27 ? -7.966 6.435 9.285 1.00 57.76 23 ASP I N 1
ATOM 3329 C CA . ASP E 1 27 ? -7.268 5.233 8.849 1.00 57.83 23 ASP I CA 1
ATOM 3330 C C . ASP E 1 27 ? -6.124 4.894 9.800 1.00 61.33 23 ASP I C 1
ATOM 3331 O O . ASP E 1 27 ? -5.004 5.393 9.657 1.00 56.20 23 ASP I O 1
ATOM 3336 N N . LEU E 1 28 ? -6.420 4.020 10.754 1.00 54.57 24 LEU I N 1
ATOM 3337 C CA . LEU E 1 28 ? -5.482 3.622 11.791 1.00 52.73 24 LEU I CA 1
ATOM 3338 C C . LEU E 1 28 ? -4.981 2.217 11.488 1.00 53.15 24 LEU I C 1
ATOM 3339 O O . LEU E 1 28 ? -4.267 1.617 12.291 1.00 54.94 24 LEU I O 1
ATOM 3344 N N . GLN E 1 29 ? -5.384 1.694 10.331 1.00 60.44 25 GLN I N 1
ATOM 3345 C CA . GLN E 1 29 ? -5.025 0.336 9.900 1.00 58.70 25 GLN I CA 1
ATOM 3346 C C . GLN E 1 29 ? -3.523 0.000 9.909 1.00 49.99 25 GLN I C 1
ATOM 3347 O O . GLN E 1 29 ? -3.156 -1.130 10.222 1.00 57.14 25 GLN I O 1
ATOM 3353 N N . PRO E 1 30 ? -2.650 0.958 9.542 1.00 59.58 26 PRO I N 1
ATOM 3354 C CA . PRO E 1 30 ? -1.230 0.613 9.688 1.00 59.32 26 PRO I CA 1
ATOM 3355 C C . PRO E 1 30 ? -0.844 0.281 11.131 1.00 52.92 26 PRO I C 1
ATOM 3356 O O . PRO E 1 30 ? -0.073 -0.658 11.363 1.00 50.18 26 PRO I O 1
ATOM 3360 N N . PHE E 1 31 ? -1.390 1.034 12.083 1.00 51.17 27 PHE I N 1
ATOM 3361 C CA . PHE E 1 31 ? -1.148 0.765 13.496 1.00 54.12 27 PHE I CA 1
ATOM 3362 C C . PHE E 1 31 ? -1.708 -0.601 13.888 1.00 47.41 27 PHE I C 1
ATOM 3363 O O . PHE E 1 31 ? -1.064 -1.369 14.603 1.00 50.87 27 PHE I O 1
ATOM 3371 N N . TYR E 1 32 ? -2.921 -0.890 13.429 1.00 46.53 28 TYR I N 1
ATOM 3372 C CA . TYR E 1 32 ? -3.564 -2.170 13.711 1.00 49.77 28 TYR I CA 1
ATOM 3373 C C . TYR E 1 32 ? -2.751 -3.361 13.211 1.00 56.55 28 TYR I C 1
ATOM 3374 O O . TYR E 1 32 ? -2.508 -4.311 13.958 1.00 49.70 28 TYR I O 1
ATOM 3383 N N . GLU E 1 33 ? -2.341 -3.308 11.944 1.00 54.51 29 GLU I N 1
ATOM 3384 C CA . GLU E 1 33 ? -1.596 -4.402 11.335 1.00 51.74 29 GLU I CA 1
ATOM 3385 C C . GLU E 1 33 ? -0.216 -4.559 11.957 1.00 51.76 29 GLU I C 1
ATOM 3386 O O . GLU E 1 33 ? 0.249 -5.684 12.167 1.00 52.45 29 GLU I O 1
ATOM 3392 N N . LYS E 1 34 ? 0.447 -3.441 12.245 1.00 47.74 30 LYS I N 1
ATOM 3393 C CA . LYS E 1 34 ? 1.747 -3.533 12.898 1.00 47.69 30 LYS I CA 1
ATOM 3394 C C . LYS E 1 34 ? 1.612 -4.133 14.304 1.00 50.42 30 LYS I C 1
ATOM 3395 O O . LYS E 1 34 ? 2.459 -4.934 14.739 1.00 41.72 30 LYS I O 1
ATOM 3401 N N . LEU E 1 35 ? 0.528 -3.783 14.998 1.00 47.09 31 LEU I N 1
ATOM 3402 C CA . LEU E 1 35 ? 0.268 -4.362 16.308 1.00 48.26 31 LEU I CA 1
ATOM 3403 C C . LEU E 1 35 ? 0.028 -5.851 16.201 1.00 45.07 31 LEU I C 1
ATOM 3404 O O . LEU E 1 35 ? 0.524 -6.608 17.019 1.00 52.24 31 LEU I O 1
ATOM 3409 N N . LYS E 1 36 ? -0.743 -6.260 15.197 1.00 50.49 32 LYS I N 1
ATOM 3410 C CA . LYS E 1 36 ? -1.026 -7.673 14.943 1.00 50.20 32 LYS I CA 1
ATOM 3411 C C . LYS E 1 36 ? 0.258 -8.463 14.721 1.00 51.74 32 LYS I C 1
ATOM 3412 O O . LYS E 1 36 ? 0.470 -9.533 15.318 1.00 48.92 32 LYS I O 1
ATOM 3418 N N . SER E 1 37 ? 1.118 -7.916 13.871 1.00 46.90 33 SER I N 1
ATOM 3419 C CA . SER E 1 37 ? 2.393 -8.548 13.554 1.00 51.62 33 SER I CA 1
ATOM 3420 C C . SER E 1 37 ? 3.266 -8.669 14.806 1.00 50.14 33 SER I C 1
ATOM 3421 O O . SER E 1 37 ? 3.944 -9.677 15.005 1.00 51.34 33 SER I O 1
ATOM 3424 N N . LEU E 1 38 ? 3.272 -7.625 15.631 1.00 49.96 34 LEU I N 1
ATOM 3425 C CA . LEU E 1 38 ? 4.024 -7.664 16.885 1.00 55.27 34 LEU I CA 1
ATOM 3426 C C . LEU E 1 38 ? 3.427 -8.676 17.872 1.00 53.36 34 LEU I C 1
ATOM 3427 O O . LEU E 1 38 ? 4.152 -9.326 18.628 1.00 54.32 34 LEU I O 1
ATOM 3432 N N . ARG E 1 39 ? 2.105 -8.798 17.870 1.00 50.80 35 ARG I N 1
ATOM 3433 C CA . ARG E 1 39 ? 1.421 -9.713 18.776 1.00 57.23 35 ARG I CA 1
ATOM 3434 C C . ARG E 1 39 ? 1.772 -11.142 18.424 1.00 57.86 35 ARG I C 1
ATOM 3435 O O . ARG E 1 39 ? 1.852 -11.997 19.306 1.00 52.95 35 ARG I O 1
ATOM 3443 N N . ALA E 1 40 ? 1.955 -11.404 17.131 1.00 53.31 36 ALA I N 1
ATOM 3444 C CA . ALA E 1 40 ? 2.341 -12.745 16.695 1.00 53.16 36 ALA I CA 1
ATOM 3445 C C . ALA E 1 40 ? 3.574 -13.254 17.445 1.00 52.80 36 ALA I C 1
ATOM 3446 O O . ALA E 1 40 ? 3.679 -14.443 17.743 1.00 60.52 36 ALA I O 1
ATOM 3448 N N . ILE E 1 41 ? 4.497 -12.348 17.752 1.00 49.76 37 ILE I N 1
ATOM 3449 C CA . ILE E 1 41 ? 5.700 -12.703 18.498 1.00 48.11 37 ILE I CA 1
ATOM 3450 C C . ILE E 1 41 ? 5.378 -13.207 19.902 1.00 63.03 37 ILE I C 1
ATOM 3451 O O . ILE E 1 41 ? 5.886 -14.244 20.333 1.00 64.43 37 ILE I O 1
ATOM 3456 N N . LEU E 1 42 ? 4.520 -12.468 20.599 1.00 59.32 38 LEU I N 1
ATOM 3457 C CA . LEU E 1 42 ? 4.112 -12.797 21.959 1.00 61.04 38 LEU I CA 1
ATOM 3458 C C . LEU E 1 42 ? 3.409 -14.145 22.009 1.00 65.45 38 LEU I C 1
ATOM 3459 O O . LEU E 1 42 ? 3.548 -14.891 22.974 1.00 71.70 38 LEU I O 1
ATOM 3464 N N . GLU E 1 43 ? 2.642 -14.447 20.967 1.00 63.19 39 GLU I N 1
ATOM 3465 C CA . GLU E 1 43 ? 1.914 -15.708 20.876 1.00 65.33 39 GLU I CA 1
ATOM 3466 C C . GLU E 1 43 ? 2.902 -16.882 20.772 1.00 78.19 39 GLU I C 1
ATOM 3467 O O . GLU E 1 43 ? 2.503 -18.046 20.846 1.00 76.60 39 GLU I O 1
ATOM 3473 N N . LYS E 1 44 ? 4.185 -16.552 20.600 1.00 69.83 40 LYS I N 1
ATOM 3474 C CA . LYS E 1 44 ? 5.264 -17.520 20.361 1.00 81.74 40 LYS I CA 1
ATOM 3475 C C . LYS E 1 44 ? 5.117 -18.268 19.038 1.00 77.00 40 LYS I C 1
ATOM 3476 O O . LYS E 1 44 ? 6.097 -18.768 18.488 1.00 74.34 40 LYS I O 1
ATOM 3482 N N . GLY E 1 54 ? 12.891 -12.646 33.218 1.00 76.28 50 GLY I N 1
ATOM 3483 C CA . GLY E 1 54 ? 13.401 -11.584 32.369 1.00 80.22 50 GLY I CA 1
ATOM 3484 C C . GLY E 1 54 ? 12.393 -11.156 31.320 1.00 76.65 50 GLY I C 1
ATOM 3485 O O . GLY E 1 54 ? 12.306 -9.981 30.966 1.00 79.69 50 GLY I O 1
ATOM 3486 N N . LEU E 1 55 ? 11.647 -12.127 30.802 1.00 67.77 51 LEU I N 1
ATOM 3487 C CA . LEU E 1 55 ? 10.574 -11.867 29.847 1.00 66.62 51 LEU I CA 1
ATOM 3488 C C . LEU E 1 55 ? 9.390 -11.176 30.520 1.00 69.85 51 LEU I C 1
ATOM 3489 O O . LEU E 1 55 ? 8.735 -10.319 29.923 1.00 70.60 51 LEU I O 1
ATOM 3494 N N . THR E 1 56 ? 9.132 -11.558 31.768 1.00 68.22 52 THR I N 1
ATOM 3495 C CA . THR E 1 56 ? 8.009 -11.036 32.543 1.00 67.21 52 THR I CA 1
ATOM 3496 C C . THR E 1 56 ? 8.044 -9.516 32.713 1.00 64.27 52 THR I C 1
ATOM 3497 O O . THR E 1 56 ? 7.004 -8.857 32.650 1.00 63.87 52 THR I O 1
ATOM 3501 N N . ILE E 1 57 ? 9.238 -8.964 32.906 1.00 61.98 53 ILE I N 1
ATOM 3502 C CA . ILE E 1 57 ? 9.398 -7.520 33.033 1.00 60.76 53 ILE I CA 1
ATOM 3503 C C . ILE E 1 57 ? 8.977 -6.805 31.741 1.00 67.36 53 ILE I C 1
ATOM 3504 O O . ILE E 1 57 ? 8.221 -5.822 31.769 1.00 67.50 53 ILE I O 1
ATOM 3509 N N . LEU E 1 58 ? 9.458 -7.319 30.610 1.00 62.59 54 LEU I N 1
ATOM 3510 C CA . LEU E 1 58 ? 9.104 -6.783 29.300 1.00 62.53 54 LEU I CA 1
ATOM 3511 C C . LEU E 1 58 ? 7.602 -6.904 29.060 1.00 60.99 54 LEU I C 1
ATOM 3512 O O . LEU E 1 58 ? 6.980 -6.012 28.480 1.00 60.81 54 LEU I O 1
ATOM 3517 N N . GLU E 1 59 ? 7.030 -8.018 29.507 1.00 55.82 55 GLU I N 1
ATOM 3518 C CA . GLU E 1 59 ? 5.596 -8.249 29.386 1.00 61.71 55 GLU I CA 1
ATOM 3519 C C . GLU E 1 59 ? 4.781 -7.235 30.189 1.00 59.38 55 GLU I C 1
ATOM 3520 O O . GLU E 1 59 ? 3.759 -6.741 29.714 1.00 60.63 55 GLU I O 1
ATOM 3526 N N . VAL E 1 60 ? 5.235 -6.939 31.404 1.00 58.40 56 VAL I N 1
ATOM 3527 C CA . VAL E 1 60 ? 4.600 -5.925 32.238 1.00 64.38 56 VAL I CA 1
ATOM 3528 C C . VAL E 1 60 ? 4.652 -4.586 31.522 1.00 62.78 56 VAL I C 1
ATOM 3529 O O . VAL E 1 60 ? 3.667 -3.846 31.493 1.00 56.80 56 VAL I O 1
ATOM 3533 N N . GLU E 1 61 ? 5.816 -4.285 30.953 1.00 58.42 57 GLU I N 1
ATOM 3534 C CA . GLU E 1 61 ? 6.016 -3.052 30.193 1.00 60.69 57 GLU I CA 1
ATOM 3535 C C . GLU E 1 61 ? 5.026 -2.925 29.019 1.00 61.03 57 GLU I C 1
ATOM 3536 O O . GLU E 1 61 ? 4.383 -1.875 28.833 1.00 64.80 57 GLU I O 1
ATOM 3542 N N . ILE E 1 62 ? 4.889 -4.007 28.254 1.00 57.72 58 ILE I N 1
ATOM 3543 C CA . ILE E 1 62 ? 3.954 -4.058 27.130 1.00 54.90 58 ILE I CA 1
ATOM 3544 C C . ILE E 1 62 ? 2.526 -3.856 27.620 1.00 56.46 58 ILE I C 1
ATOM 3545 O O . ILE E 1 62 ? 1.756 -3.117 27.011 1.00 57.08 58 ILE I O 1
ATOM 3550 N N . VAL E 1 63 ? 2.178 -4.528 28.713 1.00 56.41 59 VAL I N 1
ATOM 3551 C CA . VAL E 1 63 ? 0.855 -4.394 29.322 1.00 52.74 59 VAL I CA 1
ATOM 3552 C C . VAL E 1 63 ? 0.537 -2.944 29.694 1.00 51.35 59 VAL I C 1
ATOM 3553 O O . VAL E 1 63 ? -0.520 -2.415 29.333 1.00 53.81 59 VAL I O 1
ATOM 3557 N N . GLU E 1 64 ? 1.473 -2.305 30.390 1.00 56.28 60 GLU I N 1
ATOM 3558 C CA . GLU E 1 64 ? 1.313 -0.927 30.835 1.00 51.58 60 GLU I CA 1
ATOM 3559 C C . GLU E 1 64 ? 1.111 0.017 29.647 1.00 59.38 60 GLU I C 1
ATOM 3560 O O . GLU E 1 64 ? 0.145 0.805 29.611 1.00 57.68 60 GLU I O 1
ATOM 3566 N N . VAL E 1 65 ? 2.017 -0.074 28.670 1.00 55.03 61 VAL I N 1
ATOM 3567 C CA . VAL E 1 65 ? 1.921 0.771 27.480 1.00 52.91 61 VAL I CA 1
ATOM 3568 C C . VAL E 1 65 ? 0.591 0.553 26.755 1.00 46.84 61 VAL I C 1
ATOM 3569 O O . VAL E 1 65 ? -0.102 1.512 26.402 1.00 54.49 61 VAL I O 1
ATOM 3573 N N . ALA E 1 66 ? 0.219 -0.709 26.574 1.00 46.52 62 ALA I N 1
ATOM 3574 C CA . ALA E 1 66 ? -1.001 -1.041 25.847 1.00 46.59 62 ALA I CA 1
ATOM 3575 C C . ALA E 1 66 ? -2.269 -0.514 26.517 1.00 56.01 62 ALA I C 1
ATOM 3576 O O . ALA E 1 66 ? -3.120 0.089 25.857 1.00 50.65 62 ALA I O 1
ATOM 3578 N N . TYR E 1 67 ? -2.410 -0.755 27.816 1.00 51.35 63 TYR I N 1
ATOM 3579 C CA . TYR E 1 67 ? -3.595 -0.285 28.528 1.00 52.70 63 TYR I CA 1
ATOM 3580 C C . TYR E 1 67 ? -3.662 1.241 28.585 1.00 45.87 63 TYR I C 1
ATOM 3581 O O . TYR E 1 67 ? -4.724 1.829 28.346 1.00 55.21 63 TYR I O 1
ATOM 3590 N N . THR E 1 68 ? -2.530 1.884 28.863 1.00 44.40 64 THR I N 1
ATOM 3591 C CA . THR E 1 68 ? -2.495 3.347 28.883 1.00 50.52 64 THR I CA 1
ATOM 3592 C C . THR E 1 68 ? -2.911 3.946 27.533 1.00 57.05 64 THR I C 1
ATOM 3593 O O . THR E 1 68 ? -3.799 4.821 27.464 1.00 45.61 64 THR I O 1
ATOM 3597 N N . THR E 1 69 ? -2.287 3.450 26.462 1.00 50.20 65 THR I N 1
ATOM 3598 C CA . THR E 1 69 ? -2.592 3.920 25.115 1.00 51.03 65 THR I CA 1
ATOM 3599 C C . THR E 1 69 ? -4.056 3.691 24.798 1.00 48.38 65 THR I C 1
ATOM 3600 O O . THR E 1 69 ? -4.723 4.542 24.216 1.00 49.01 65 THR I O 1
ATOM 3604 N N . GLU E 1 70 ? -4.553 2.536 25.213 1.00 44.28 66 GLU I N 1
ATOM 3605 C CA . GLU E 1 70 ? -5.946 2.178 25.014 1.00 52.18 66 GLU I CA 1
ATOM 3606 C C . GLU E 1 70 ? -6.874 3.218 25.643 1.00 53.98 66 GLU I C 1
ATOM 3607 O O . GLU E 1 70 ? -7.844 3.665 25.010 1.00 49.32 66 GLU I O 1
ATOM 3613 N N . ASP E 1 71 ? -6.586 3.589 26.890 1.00 54.50 67 ASP I N 1
ATOM 3614 C CA . ASP E 1 71 ? -7.371 4.618 27.574 1.00 52.90 67 ASP I CA 1
ATOM 3615 C C . ASP E 1 71 ? -7.326 5.954 26.836 1.00 51.61 67 ASP I C 1
ATOM 3616 O O . ASP E 1 71 ? -8.354 6.631 26.692 1.00 51.57 67 ASP I O 1
ATOM 3621 N N . MET E 1 72 ? -6.136 6.330 26.371 1.00 53.43 68 MET I N 1
ATOM 3622 C CA . MET E 1 72 ? -5.984 7.591 25.642 1.00 48.59 68 MET I CA 1
ATOM 3623 C C . MET E 1 72 ? -6.779 7.609 24.332 1.00 48.65 68 MET I C 1
ATOM 3624 O O . MET E 1 72 ? -7.437 8.606 24.006 1.00 46.23 68 MET I O 1
ATOM 3629 N N . VAL E 1 73 ? -6.718 6.507 23.588 1.00 48.08 69 VAL I N 1
ATOM 3630 C CA . VAL E 1 73 ? -7.455 6.384 22.332 1.00 48.03 69 VAL I CA 1
ATOM 3631 C C . VAL E 1 73 ? -8.960 6.411 22.555 1.00 52.61 69 VAL I C 1
ATOM 3632 O O . VAL E 1 73 ? -9.687 7.082 21.817 1.00 48.81 69 VAL I O 1
ATOM 3636 N N . ASP E 1 74 ? -9.429 5.686 23.570 1.00 48.49 70 ASP I N 1
ATOM 3637 C CA . ASP E 1 74 ? -10.843 5.727 23.925 1.00 45.35 70 ASP I CA 1
ATOM 3638 C C . ASP E 1 74 ? -11.284 7.156 24.227 1.00 45.58 70 ASP I C 1
ATOM 3639 O O . ASP E 1 74 ? -12.327 7.624 23.744 1.00 48.51 70 ASP I O 1
ATOM 3644 N N . SER E 1 75 ? -10.486 7.842 25.040 1.00 44.30 71 SER I N 1
ATOM 3645 C CA . SER E 1 75 ? -10.821 9.192 25.463 1.00 46.88 71 SER I CA 1
ATOM 3646 C C . SER E 1 75 ? -10.875 10.157 24.282 1.00 51.58 71 SER I C 1
ATOM 3647 O O . SER E 1 75 ? -11.810 10.954 24.159 1.00 45.91 71 SER I O 1
ATOM 3650 N N . GLU E 1 76 ? -9.871 10.096 23.415 1.00 47.98 72 GLU I N 1
ATOM 3651 C CA . GLU E 1 76 ? -9.850 10.994 22.271 1.00 46.61 72 GLU I CA 1
ATOM 3652 C C . GLU E 1 76 ? -10.933 10.653 21.247 1.00 46.54 72 GLU I C 1
ATOM 3653 O O . GLU E 1 76 ? -11.435 11.540 20.562 1.00 48.86 72 GLU I O 1
ATOM 3659 N N . SER E 1 77 ? -11.295 9.378 21.145 1.00 42.13 73 SER I N 1
ATOM 3660 C CA . SER E 1 77 ? -12.403 8.989 20.280 1.00 48.27 73 SER I CA 1
ATOM 3661 C C . SER E 1 77 ? -13.693 9.614 20.810 1.00 54.02 73 SER I C 1
ATOM 3662 O O . SER E 1 77 ? -14.534 10.121 20.035 1.00 47.48 73 SER I O 1
ATOM 3665 N N . ARG E 1 78 ? -13.846 9.584 22.134 1.00 45.18 74 ARG I N 1
ATOM 3666 C CA . ARG E 1 78 ? -14.956 10.296 22.758 1.00 52.25 74 ARG I CA 1
ATOM 3667 C C . ARG E 1 78 ? -14.900 11.796 22.456 1.00 54.89 74 ARG I C 1
ATOM 3668 O O . ARG E 1 78 ? -15.940 12.426 22.226 1.00 51.28 74 ARG I O 1
ATOM 3676 N N . ASN E 1 79 ? -13.695 12.367 22.448 1.00 47.56 75 ASN I N 1
ATOM 3677 C CA . ASN E 1 79 ? -13.548 13.782 22.120 1.00 53.37 75 ASN I CA 1
ATOM 3678 C C . ASN E 1 79 ? -13.966 14.085 20.694 1.00 50.45 75 ASN I C 1
ATOM 3679 O O . ASN E 1 79 ? -14.531 15.145 20.411 1.00 52.24 75 ASN I O 1
ATOM 3684 N N . VAL E 1 80 ? -13.718 13.129 19.808 1.00 52.94 76 VAL I N 1
ATOM 3685 C CA . VAL E 1 80 ? -14.127 13.255 18.419 1.00 54.91 76 VAL I CA 1
ATOM 3686 C C . VAL E 1 80 ? -15.645 13.291 18.383 1.00 60.57 76 VAL I C 1
ATOM 3687 O O . VAL E 1 80 ? -16.237 14.133 17.702 1.00 51.22 76 VAL I O 1
ATOM 3691 N N . PHE E 1 81 ? -16.273 12.402 19.147 1.00 54.47 77 PHE I N 1
ATOM 3692 C CA . PHE E 1 81 ? -17.736 12.392 19.206 1.00 51.29 77 PHE I CA 1
ATOM 3693 C C . PHE E 1 81 ? -18.314 13.689 19.768 1.00 51.19 77 PHE I C 1
ATOM 3694 O O . PHE E 1 81 ? -19.318 14.193 19.268 1.00 56.34 77 PHE I O 1
ATOM 3702 N N . LEU E 1 82 ? -17.675 14.232 20.801 1.00 50.62 78 LEU I N 1
ATOM 3703 C CA . LEU E 1 82 ? -18.201 15.403 21.496 1.00 47.42 78 LEU I CA 1
ATOM 3704 C C . LEU E 1 82 ? -17.806 16.734 20.870 1.00 58.55 78 LEU I C 1
ATOM 3705 O O . LEU E 1 82 ? -18.249 17.792 21.321 1.00 50.36 78 LEU I O 1
ATOM 3710 N N . ALA E 1 83 ? -16.979 16.681 19.833 1.00 52.60 79 ALA I N 1
ATOM 3711 C CA . ALA E 1 83 ? -16.463 17.890 19.193 1.00 54.38 79 ALA I CA 1
ATOM 3712 C C . ALA E 1 83 ? -17.585 18.807 18.714 1.00 52.07 79 ALA I C 1
ATOM 3713 O O . ALA E 1 83 ? -18.544 18.348 18.092 1.00 50.86 79 ALA I O 1
ATOM 3715 N N . GLN E 1 84 ? -17.492 20.088 19.052 1.00 52.43 80 GLN I N 1
ATOM 3716 C CA . GLN E 1 84 ? -18.508 21.062 18.654 1.00 60.03 80 GLN I CA 1
ATOM 3717 C C . GLN E 1 84 ? -18.199 21.762 17.320 1.00 63.56 80 GLN I C 1
ATOM 3718 O O . GLN E 1 84 ? -19.036 22.500 16.800 1.00 55.08 80 GLN I O 1
ATOM 3724 N N . ASN E 1 85 ? -16.999 21.554 16.784 1.00 50.69 81 ASN I N 1
ATOM 3725 C CA . ASN E 1 85 ? -16.660 22.079 15.458 1.00 55.78 81 ASN I CA 1
ATOM 3726 C C . ASN E 1 85 ? -15.597 21.203 14.783 1.00 51.89 81 ASN I C 1
ATOM 3727 O O . ASN E 1 85 ? -15.049 20.293 15.408 1.00 48.76 81 ASN I O 1
ATOM 3732 N N . LEU E 1 86 ? -15.298 21.479 13.518 1.00 54.84 82 LEU I N 1
ATOM 3733 C CA . LEU E 1 86 ? -14.405 20.611 12.742 1.00 54.46 82 LEU I CA 1
ATOM 3734 C C . LEU E 1 86 ? -12.969 20.605 13.251 1.00 50.93 82 LEU I C 1
ATOM 3735 O O . LEU E 1 86 ? -12.321 19.557 13.279 1.00 48.41 82 LEU I O 1
ATOM 3740 N N . GLU E 1 87 ? -12.479 21.770 13.665 1.00 46.33 83 GLU I N 1
ATOM 3741 C CA . GLU E 1 87 ? -11.115 21.890 14.180 1.00 52.90 83 GLU I CA 1
ATOM 3742 C C . GLU E 1 87 ? -10.896 21.107 15.466 1.00 54.31 83 GLU I C 1
ATOM 3743 O O . GLU E 1 87 ? -9.894 20.422 15.589 1.00 40.89 83 GLU I O 1
ATOM 3749 N N . GLU E 1 88 ? -11.828 21.192 16.411 1.00 48.52 84 GLU I N 1
ATOM 3750 C CA . GLU E 1 88 ? -11.696 20.467 17.679 1.00 49.27 84 GLU I CA 1
ATOM 3751 C C . GLU E 1 88 ? -11.709 18.949 17.431 1.00 41.59 84 GLU I C 1
ATOM 3752 O O . GLU E 1 88 ? -10.912 18.184 18.019 1.00 51.87 84 GLU I O 1
ATOM 3758 N N . ARG E 1 89 ? -12.593 18.530 16.526 1.00 41.14 85 ARG I N 1
ATOM 3759 C CA . ARG E 1 89 ? -12.695 17.136 16.093 1.00 50.63 85 ARG I CA 1
ATOM 3760 C C . ARG E 1 89 ? -11.348 16.678 15.543 1.00 57.75 85 ARG I C 1
ATOM 3761 O O . ARG E 1 89 ? -10.822 15.605 15.915 1.00 48.01 85 ARG I O 1
ATOM 3769 N N . SER E 1 90 ? -10.794 17.513 14.663 1.00 49.37 86 SER I N 1
ATOM 3770 C CA . SER E 1 90 ? -9.523 17.221 14.014 1.00 47.75 86 SER I CA 1
ATOM 3771 C C . SER E 1 90 ? -8.388 17.131 15.014 1.00 45.21 86 SER I C 1
ATOM 3772 O O . SER E 1 90 ? -7.541 16.249 14.914 1.00 49.28 86 SER I O 1
ATOM 3775 N N . ARG E 1 91 ? -8.379 18.040 15.983 1.00 46.65 87 ARG I N 1
ATOM 3776 C CA . ARG E 1 91 ? -7.370 18.020 17.031 1.00 49.25 87 ARG I CA 1
ATOM 3777 C C . ARG E 1 91 ? -7.400 16.685 17.761 1.00 53.12 87 ARG I C 1
ATOM 3778 O O . ARG E 1 91 ? -6.344 16.076 18.004 1.00 47.33 87 ARG I O 1
ATOM 3786 N N . ALA E 1 92 ? -8.601 16.208 18.089 1.00 46.11 88 ALA I N 1
ATOM 3787 C CA . ALA E 1 92 ? -8.689 14.905 18.752 1.00 50.65 88 ALA I CA 1
ATOM 3788 C C . ALA E 1 92 ? -8.144 13.760 17.874 1.00 50.66 88 ALA I C 1
ATOM 3789 O O . ALA E 1 92 ? -7.374 12.896 18.346 1.00 48.41 88 ALA I O 1
ATOM 3791 N N . MET E 1 93 ? -8.519 13.767 16.595 1.00 45.16 89 MET I N 1
ATOM 3792 C CA . MET E 1 93 ? -8.020 12.751 15.660 1.00 53.68 89 MET I CA 1
ATOM 3793 C C . MET E 1 93 ? -6.486 12.749 15.556 1.00 48.52 89 MET I C 1
ATOM 3794 O O . MET E 1 93 ? -5.829 11.684 15.573 1.00 52.21 89 MET I O 1
ATOM 3799 N N . TRP E 1 94 ? -5.921 13.947 15.430 1.00 48.53 90 TRP I N 1
ATOM 3800 C CA . TRP E 1 94 ? -4.475 14.117 15.349 1.00 51.96 90 TRP I CA 1
ATOM 3801 C C . TRP E 1 94 ? -3.814 13.545 16.583 1.00 55.88 90 TRP I C 1
ATOM 3802 O O . TRP E 1 94 ? -2.755 12.903 16.490 1.00 49.54 90 TRP I O 1
ATOM 3813 N N . GLU E 1 95 ? -4.431 13.787 17.738 1.00 45.97 91 GLU I N 1
ATOM 3814 C CA . GLU E 1 95 ? -3.908 13.217 18.969 1.00 46.48 91 GLU I CA 1
ATOM 3815 C C . GLU E 1 95 ? -3.876 11.701 18.912 1.00 49.13 91 GLU I C 1
ATOM 3816 O O . GLU E 1 95 ? -2.876 11.086 19.311 1.00 45.20 91 GLU I O 1
ATOM 3822 N N . ILE E 1 96 ? -4.936 11.101 18.372 1.00 44.34 92 ILE I N 1
ATOM 3823 C CA . ILE E 1 96 ? -4.939 9.648 18.212 1.00 45.18 92 ILE I CA 1
ATOM 3824 C C . ILE E 1 96 ? -3.749 9.176 17.369 1.00 51.52 92 ILE I C 1
ATOM 3825 O O . ILE E 1 96 ? -3.022 8.246 17.767 1.00 47.51 92 ILE I O 1
ATOM 3830 N N . PHE E 1 97 ? -3.534 9.820 16.221 1.00 47.23 93 PHE I N 1
ATOM 3831 C CA . PHE E 1 97 ? -2.378 9.472 15.383 1.00 48.09 93 PHE I CA 1
ATOM 3832 C C . PHE E 1 97 ? -1.032 9.593 16.102 1.00 48.01 93 PHE I C 1
ATOM 3833 O O . PHE E 1 97 ? -0.211 8.663 16.059 1.00 45.44 93 PHE I O 1
ATOM 3841 N N . PHE E 1 98 ? -0.799 10.720 16.768 1.00 44.48 94 PHE I N 1
ATOM 3842 C CA . PHE E 1 98 ? 0.487 10.914 17.435 1.00 46.60 94 PHE I CA 1
ATOM 3843 C C . PHE E 1 98 ? 0.726 9.917 18.582 1.00 51.16 94 PHE I C 1
ATOM 3844 O O . PHE E 1 98 ? 1.822 9.316 18.689 1.00 53.13 94 PHE I O 1
ATOM 3852 N N . VAL E 1 99 ? -0.288 9.721 19.422 1.00 49.35 95 VAL I N 1
ATOM 3853 C CA . VAL E 1 99 ? -0.139 8.791 20.542 1.00 50.22 95 VAL I CA 1
ATOM 3854 C C . VAL E 1 99 ? 0.064 7.349 20.049 1.00 49.35 95 VAL I C 1
ATOM 3855 O O . VAL E 1 99 ? 0.882 6.615 20.608 1.00 48.71 95 VAL I O 1
ATOM 3859 N N . LEU E 1 100 ? -0.644 6.953 18.990 1.00 48.71 96 LEU I N 1
ATOM 3860 C CA . LEU E 1 100 ? -0.446 5.611 18.436 1.00 50.37 96 LEU I CA 1
ATOM 3861 C C . LEU E 1 100 ? 0.962 5.467 17.840 1.00 47.21 96 LEU I C 1
ATOM 3862 O O . LEU E 1 100 ? 1.545 4.379 17.885 1.00 50.67 96 LEU I O 1
ATOM 3867 N N . GLU E 1 101 ? 1.514 6.545 17.285 1.00 47.29 97 GLU I N 1
ATOM 3868 C CA . GLU E 1 101 ? 2.905 6.475 16.837 1.00 52.96 97 GLU I CA 1
ATOM 3869 C C . GLU E 1 101 ? 3.840 6.177 18.019 1.00 60.26 97 GLU I C 1
ATOM 3870 O O . GLU E 1 101 ? 4.678 5.244 17.957 1.00 47.94 97 GLU I O 1
ATOM 3876 N N . GLN E 1 102 ? 3.673 6.931 19.109 1.00 47.33 98 GLN I N 1
ATOM 3877 C CA . GLN E 1 102 ? 4.514 6.700 20.294 1.00 51.72 98 GLN I CA 1
ATOM 3878 C C . GLN E 1 102 ? 4.392 5.274 20.841 1.00 48.53 98 GLN I C 1
ATOM 3879 O O . GLN E 1 102 ? 5.400 4.594 21.117 1.00 50.50 98 GLN I O 1
ATOM 3885 N N . ALA E 1 103 ? 3.147 4.828 20.978 1.00 50.72 99 ALA I N 1
ATOM 3886 C CA . ALA E 1 103 ? 2.843 3.508 21.504 1.00 46.00 99 ALA I CA 1
ATOM 3887 C C . ALA E 1 103 ? 3.439 2.399 20.650 1.00 52.79 99 ALA I C 1
ATOM 3888 O O . ALA E 1 103 ? 4.031 1.447 21.179 1.00 49.56 99 ALA I O 1
ATOM 3890 N N . LEU E 1 104 ? 3.268 2.512 19.334 1.00 48.06 100 LEU I N 1
ATOM 3891 C CA . LEU E 1 104 ? 3.782 1.485 18.433 1.00 52.79 100 LEU I CA 1
ATOM 3892 C C . LEU E 1 104 ? 5.292 1.410 18.480 1.00 49.46 100 LEU I C 1
ATOM 3893 O O . LEU E 1 104 ? 5.860 0.313 18.459 1.00 50.55 100 LEU I O 1
ATOM 3898 N N . GLU E 1 105 ? 5.951 2.562 18.582 1.00 51.19 101 GLU I N 1
ATOM 3899 C CA . GLU E 1 105 ? 7.403 2.522 18.732 1.00 52.55 101 GLU I CA 1
ATOM 3900 C C . GLU E 1 105 ? 7.865 1.871 20.040 1.00 58.85 101 GLU I C 1
ATOM 3901 O O . GLU E 1 105 ? 8.793 1.046 20.032 1.00 52.50 101 GLU I O 1
ATOM 3907 N N . CYS E 1 106 ? 7.228 2.230 21.154 1.00 53.39 102 CYS I N 1
ATOM 3908 C CA . CYS E 1 106 ? 7.585 1.632 22.441 1.00 48.15 102 CYS I CA 1
ATOM 3909 C C . CYS E 1 106 ? 7.405 0.111 22.443 1.00 50.55 102 CYS I C 1
ATOM 3910 O O . CYS E 1 106 ? 8.285 -0.647 22.889 1.00 54.02 102 CYS I O 1
ATOM 3913 N N . ILE E 1 107 ? 6.253 -0.326 21.946 1.00 45.30 103 ILE I N 1
ATOM 3914 C CA . ILE E 1 107 ? 5.948 -1.746 21.886 1.00 44.46 103 ILE I CA 1
ATOM 3915 C C . ILE E 1 107 ? 6.910 -2.469 20.942 1.00 52.60 103 ILE I C 1
ATOM 3916 O O . ILE E 1 107 ? 7.302 -3.602 21.215 1.00 54.18 103 ILE I O 1
ATOM 3921 N N . ASP E 1 108 ? 7.283 -1.824 19.838 1.00 47.45 104 ASP I N 1
ATOM 3922 C CA . ASP E 1 108 ? 8.256 -2.415 18.912 1.00 47.16 104 ASP I CA 1
ATOM 3923 C C . ASP E 1 108 ? 9.601 -2.631 19.590 1.00 54.22 104 ASP I C 1
ATOM 3924 O O . ASP E 1 108 ? 10.179 -3.719 19.512 1.00 54.42 104 ASP I O 1
ATOM 3929 N N . SER E 1 109 ? 10.088 -1.596 20.271 1.00 55.38 105 SER I N 1
ATOM 3930 C CA . SER E 1 109 ? 11.358 -1.693 20.982 1.00 55.51 105 SER I CA 1
ATOM 3931 C C . SER E 1 109 ? 11.322 -2.831 22.004 1.00 60.51 105 SER I C 1
ATOM 3932 O O . SER E 1 109 ? 12.253 -3.654 22.079 1.00 62.18 105 SER I O 1
ATOM 3935 N N . THR E 1 110 ? 10.234 -2.892 22.768 1.00 54.64 106 THR I N 1
ATOM 3936 C CA . THR E 1 110 ? 10.096 -3.920 23.795 1.00 56.96 106 THR I CA 1
ATOM 3937 C C . THR E 1 110 ? 10.004 -5.329 23.203 1.00 59.24 106 THR I C 1
ATOM 3938 O O . THR E 1 110 ? 10.570 -6.269 23.751 1.00 61.01 106 THR I O 1
ATOM 3942 N N . VAL E 1 111 ? 9.307 -5.471 22.079 1.00 55.56 107 VAL I N 1
ATOM 3943 C CA . VAL E 1 111 ? 9.166 -6.773 21.432 1.00 55.05 107 VAL I CA 1
ATOM 3944 C C . VAL E 1 111 ? 10.512 -7.221 20.839 1.00 57.35 107 VAL I C 1
ATOM 3945 O O . VAL E 1 111 ? 10.823 -8.414 20.822 1.00 59.87 107 VAL I O 1
ATOM 3949 N N . LYS E 1 112 ? 11.307 -6.270 20.354 1.00 58.00 108 LYS I N 1
ATOM 3950 C CA . LYS E 1 112 ? 12.662 -6.593 19.905 1.00 59.21 108 LYS I CA 1
ATOM 3951 C C . LYS E 1 112 ? 13.544 -7.059 21.066 1.00 66.15 108 LYS I C 1
ATOM 3952 O O . LYS E 1 112 ? 14.322 -8.018 20.920 1.00 61.61 108 LYS I O 1
ATOM 3958 N N . GLN E 1 113 ? 13.422 -6.393 22.215 1.00 60.26 109 GLN I N 1
ATOM 3959 C CA . GLN E 1 113 ? 14.114 -6.868 23.417 1.00 62.84 109 GLN I CA 1
ATOM 3960 C C . GLN E 1 113 ? 13.642 -8.274 23.797 1.00 61.92 109 GLN I C 1
ATOM 3961 O O . GLN E 1 113 ? 14.438 -9.122 24.208 1.00 68.13 109 GLN I O 1
ATOM 3967 N N . TRP E 1 114 ? 12.341 -8.507 23.648 1.00 66.51 110 TRP I N 1
ATOM 3968 C CA . TRP E 1 114 ? 11.730 -9.804 23.923 1.00 60.14 110 TRP I CA 1
ATOM 3969 C C . TRP E 1 114 ? 12.339 -10.895 23.056 1.00 69.57 110 TRP I C 1
ATOM 3970 O O . TRP E 1 114 ? 12.664 -11.981 23.547 1.00 62.42 110 TRP I O 1
ATOM 3981 N N . MET E 1 115 ? 12.489 -10.603 21.769 1.00 58.59 111 MET I N 1
ATOM 3982 C CA . MET E 1 115 ? 13.075 -11.564 20.842 1.00 68.13 111 MET I CA 1
ATOM 3983 C C . MET E 1 115 ? 14.531 -11.823 21.205 1.00 62.26 111 MET I C 1
ATOM 3984 O O . MET E 1 115 ? 14.970 -12.973 21.233 1.00 66.74 111 MET I O 1
ATOM 3989 N N . ALA E 1 116 ? 15.266 -10.757 21.518 1.00 60.31 112 ALA I N 1
ATOM 3990 C CA . ALA E 1 116 ? 16.680 -10.896 21.872 1.00 64.52 112 ALA I CA 1
ATOM 3991 C C . ALA E 1 116 ? 16.916 -11.729 23.136 1.00 77.16 112 ALA I C 1
ATOM 3992 O O . ALA E 1 116 ? 17.833 -12.555 23.173 1.00 78.47 112 ALA I O 1
ATOM 3994 N N . THR E 1 117 ? 16.102 -11.521 24.169 1.00 72.31 113 THR I N 1
ATOM 3995 C CA . THR E 1 117 ? 16.264 -12.285 25.407 1.00 70.98 113 THR I CA 1
ATOM 3996 C C . THR E 1 117 ? 15.754 -13.716 25.263 1.00 74.74 113 THR I C 1
ATOM 3997 O O . THR E 1 117 ? 16.348 -14.650 25.803 1.00 78.43 113 THR I O 1
ATOM 4001 N N . SER E 1 118 ? 14.656 -13.884 24.529 1.00 69.07 114 SER I N 1
ATOM 4002 C CA . SER E 1 118 ? 14.078 -15.208 24.321 1.00 69.31 114 SER I CA 1
ATOM 4003 C C . SER E 1 118 ? 14.980 -16.088 23.454 1.00 79.16 114 SER I C 1
ATOM 4004 O O . SER E 1 118 ? 14.910 -17.316 23.519 1.00 83.43 114 SER I O 1
ATOM 4007 N N . ASP E 1 119 ? 15.822 -15.459 22.639 1.00 74.63 115 ASP I N 1
ATOM 4008 C CA . ASP E 1 119 ? 16.818 -16.192 21.865 1.00 79.01 115 ASP I CA 1
ATOM 4009 C C . ASP E 1 119 ? 18.050 -16.478 22.718 1.00 80.19 115 ASP I C 1
ATOM 4010 O O . ASP E 1 119 ? 19.177 -16.272 22.273 1.00 89.36 115 ASP I O 1
ATOM 4015 N N . SER E 1 120 ? 17.832 -16.943 23.945 1.00 85.92 116 SER I N 1
ATOM 4016 C CA . SER E 1 120 ? 18.929 -17.294 24.837 1.00 88.13 116 SER I CA 1
ATOM 4017 C C . SER E 1 120 ? 18.550 -18.451 25.758 1.00 84.51 116 SER I C 1
ATOM 4020 N N . ALA F 2 1 ? 38.018 27.565 -10.940 1.00 95.87 15 ALA B N 1
ATOM 4021 C CA . ALA F 2 1 ? 39.431 27.891 -11.117 1.00 96.21 15 ALA B CA 1
ATOM 4022 C C . ALA F 2 1 ? 40.311 27.035 -10.206 1.00 91.84 15 ALA B C 1
ATOM 4023 O O . ALA F 2 1 ? 41.312 27.514 -9.666 1.00 83.18 15 ALA B O 1
ATOM 4025 N N . ILE F 2 2 ? 39.932 25.768 -10.048 1.00 74.39 16 ILE B N 1
ATOM 4026 C CA . ILE F 2 2 ? 40.645 24.859 -9.157 1.00 76.18 16 ILE B CA 1
ATOM 4027 C C . ILE F 2 2 ? 41.952 24.362 -9.757 1.00 68.92 16 ILE B C 1
ATOM 4028 O O . ILE F 2 2 ? 42.068 24.187 -10.971 1.00 72.26 16 ILE B O 1
ATOM 4033 N N . LYS F 2 3 ? 42.946 24.178 -8.898 1.00 64.57 17 LYS B N 1
ATOM 4034 C CA . LYS F 2 3 ? 44.234 23.635 -9.312 1.00 61.30 17 LYS B CA 1
ATOM 4035 C C . LYS F 2 3 ? 44.593 22.409 -8.478 1.00 60.48 17 LYS B C 1
ATOM 4036 O O . LYS F 2 3 ? 44.795 22.519 -7.270 1.00 60.51 17 LYS B O 1
ATOM 4042 N N . LEU F 2 4 ? 44.672 21.246 -9.116 1.00 59.79 18 LEU B N 1
ATOM 4043 C CA . LEU F 2 4 ? 44.885 20.005 -8.381 1.00 56.85 18 LEU B CA 1
ATOM 4044 C C . LEU F 2 4 ? 46.356 19.584 -8.304 1.00 56.43 18 LEU B C 1
ATOM 4045 O O . LEU F 2 4 ? 46.781 18.987 -7.314 1.00 60.34 18 LEU B O 1
ATOM 4050 N N . TRP F 2 5 ? 47.128 19.876 -9.346 1.00 54.58 19 TRP B N 1
ATOM 4051 C CA . TRP F 2 5 ? 48.546 19.518 -9.354 1.00 49.99 19 TRP B CA 1
ATOM 4052 C C . TRP F 2 5 ? 49.427 20.656 -8.845 1.00 55.32 19 TRP B C 1
ATOM 4053 O O . TRP F 2 5 ? 49.217 21.807 -9.218 1.00 52.69 19 TRP B O 1
ATOM 4064 N N . PRO F 2 6 ? 50.436 20.341 -8.012 1.00 57.32 20 PRO B N 1
ATOM 4065 C CA . PRO F 2 6 ? 50.787 19.026 -7.454 1.00 47.97 20 PRO B CA 1
ATOM 4066 C C . PRO F 2 6 ? 50.129 18.721 -6.101 1.00 53.47 20 PRO B C 1
ATOM 4067 O O . PRO F 2 6 ? 49.779 19.645 -5.363 1.00 53.17 20 PRO B O 1
ATOM 4071 N N . PRO F 2 7 ? 49.969 17.423 -5.780 1.00 56.50 21 PRO B N 1
ATOM 4072 C CA . PRO F 2 7 ? 49.403 16.974 -4.502 1.00 51.66 21 PRO B CA 1
ATOM 4073 C C . PRO F 2 7 ? 50.325 17.333 -3.344 1.00 52.46 21 PRO B C 1
ATOM 4074 O O . PRO F 2 7 ? 51.536 17.412 -3.539 1.00 51.58 21 PRO B O 1
ATOM 4078 N N . SER F 2 8 ? 49.765 17.555 -2.159 1.00 48.36 22 SER B N 1
ATOM 4079 C CA . SER F 2 8 ? 50.588 17.872 -0.997 1.00 48.42 22 SER B CA 1
ATOM 4080 C C . SER F 2 8 ? 51.515 16.719 -0.648 1.00 53.15 22 SER B C 1
ATOM 4081 O O . SER F 2 8 ? 51.320 15.589 -1.096 1.00 56.47 22 SER B O 1
ATOM 4084 N N . GLU F 2 9 ? 52.524 17.015 0.162 1.00 51.04 23 GLU B N 1
ATOM 4085 C CA . GLU F 2 9 ? 53.448 16.005 0.658 1.00 54.73 23 GLU B CA 1
ATOM 4086 C C . GLU F 2 9 ? 52.697 14.938 1.452 1.00 52.81 23 GLU B C 1
ATOM 4087 O O . GLU F 2 9 ? 52.992 13.742 1.353 1.00 57.99 23 GLU B O 1
ATOM 4093 N N . ASN F 2 10 ? 51.707 15.385 2.221 1.00 51.55 24 ASN B N 1
ATOM 4094 C CA . ASN F 2 10 ? 50.878 14.487 3.015 1.00 49.21 24 ASN B CA 1
ATOM 4095 C C . ASN F 2 10 ? 50.052 13.557 2.132 1.00 49.12 24 ASN B C 1
ATOM 4096 O O . ASN F 2 10 ? 49.952 12.364 2.405 1.00 57.48 24 ASN B O 1
ATOM 4101 N N . THR F 2 11 ? 49.479 14.109 1.066 1.00 51.94 25 THR B N 1
ATOM 4102 C CA . THR F 2 11 ? 48.734 13.316 0.092 1.00 54.24 25 THR B CA 1
ATOM 4103 C C . THR F 2 11 ? 49.620 12.233 -0.516 1.00 53.42 25 THR B C 1
ATOM 4104 O O . THR F 2 11 ? 49.204 11.076 -0.637 1.00 58.90 25 THR B O 1
ATOM 4108 N N . ARG F 2 12 ? 50.842 12.609 -0.880 1.00 49.57 26 ARG B N 1
ATOM 4109 C CA . ARG F 2 12 ? 51.805 11.659 -1.429 1.00 52.06 26 ARG B CA 1
ATOM 4110 C C . ARG F 2 12 ? 52.166 10.564 -0.420 1.00 56.86 26 ARG B C 1
ATOM 4111 O O . ARG F 2 12 ? 52.356 9.401 -0.797 1.00 55.18 26 ARG B O 1
ATOM 4119 N N . LYS F 2 13 ? 52.255 10.933 0.857 1.00 54.00 27 LYS B N 1
ATOM 4120 C CA . LYS F 2 13 ? 52.550 9.951 1.899 1.00 51.61 27 LYS B CA 1
ATOM 4121 C C . LYS F 2 13 ? 51.383 8.980 2.032 1.00 53.95 27 LYS B C 1
ATOM 4122 O O . LYS F 2 13 ? 51.575 7.770 2.184 1.00 58.67 27 LYS B O 1
ATOM 4128 N N . MET F 2 14 ? 50.171 9.524 1.961 1.00 52.93 28 MET B N 1
ATOM 4129 C CA . MET F 2 14 ? 48.953 8.726 2.009 1.00 49.95 28 MET B CA 1
ATOM 4130 C C . MET F 2 14 ? 48.921 7.730 0.856 1.00 51.59 28 MET B C 1
ATOM 4131 O O . MET F 2 14 ? 48.532 6.576 1.040 1.00 57.30 28 MET B O 1
ATOM 4136 N N . LEU F 2 15 ? 49.323 8.175 -0.330 1.00 49.54 29 LEU B N 1
ATOM 4137 C CA . LEU F 2 15 ? 49.341 7.290 -1.493 1.00 50.81 29 LEU B CA 1
ATOM 4138 C C . LEU F 2 15 ? 50.413 6.204 -1.368 1.00 53.17 29 LEU B C 1
ATOM 4139 O O . LEU F 2 15 ? 50.187 5.049 -1.757 1.00 55.34 29 LEU B O 1
ATOM 4144 N N . VAL F 2 16 ? 51.564 6.560 -0.800 1.00 53.67 30 VAL B N 1
ATOM 4145 C CA . VAL F 2 16 ? 52.577 5.549 -0.499 1.00 51.98 30 VAL B CA 1
ATOM 4146 C C . VAL F 2 16 ? 52.016 4.502 0.469 1.00 55.13 30 VAL B C 1
ATOM 4147 O O . VAL F 2 16 ? 52.261 3.309 0.306 1.00 56.23 30 VAL B O 1
ATOM 4151 N N . GLU F 2 17 ? 51.251 4.947 1.466 1.00 54.08 31 GLU B N 1
ATOM 4152 C CA . GLU F 2 17 ? 50.623 4.021 2.410 1.00 55.02 31 GLU B CA 1
ATOM 4153 C C . GLU F 2 17 ? 49.617 3.085 1.727 1.00 59.05 31 GLU B C 1
ATOM 4154 O O . GLU F 2 17 ? 49.647 1.858 1.922 1.00 60.13 31 GLU B O 1
ATOM 4160 N N . ARG F 2 18 ? 48.743 3.676 0.914 1.00 53.03 32 ARG B N 1
ATOM 4161 C CA . ARG F 2 18 ? 47.754 2.922 0.149 1.00 54.77 32 ARG B CA 1
ATOM 4162 C C . ARG F 2 18 ? 48.405 1.856 -0.730 1.00 52.60 32 ARG B C 1
ATOM 4163 O O . ARG F 2 18 ? 47.965 0.702 -0.753 1.00 58.09 32 ARG B O 1
ATOM 4171 N N . MET F 2 19 ? 49.463 2.240 -1.437 1.00 48.32 33 MET B N 1
ATOM 4172 C CA . MET F 2 19 ? 50.146 1.309 -2.328 1.00 52.26 33 MET B CA 1
ATOM 4173 C C . MET F 2 19 ? 50.939 0.252 -1.560 1.00 61.36 33 MET B C 1
ATOM 4174 O O . MET F 2 19 ? 51.098 -0.876 -2.030 1.00 60.17 33 MET B O 1
ATOM 4179 N N . THR F 2 20 ? 51.443 0.622 -0.385 1.00 60.95 34 THR B N 1
ATOM 4180 C CA . THR F 2 20 ? 52.113 -0.336 0.488 1.00 57.38 34 THR B CA 1
ATOM 4181 C C . THR F 2 20 ? 51.128 -1.435 0.858 1.00 61.15 34 THR B C 1
ATOM 4182 O O . THR F 2 20 ? 51.450 -2.629 0.782 1.00 63.75 34 THR B O 1
ATOM 4186 N N . ASN F 2 21 ? 49.922 -1.033 1.245 1.00 54.29 35 ASN B N 1
ATOM 4187 C CA . ASN F 2 21 ? 48.875 -2.014 1.507 1.00 57.93 35 ASN B CA 1
ATOM 4188 C C . ASN F 2 21 ? 48.540 -2.841 0.266 1.00 62.35 35 ASN B C 1
ATOM 4189 O O . ASN F 2 21 ? 48.333 -4.050 0.353 1.00 66.66 35 ASN B O 1
ATOM 4194 N N . ASN F 2 22 ? 48.482 -2.175 -0.882 1.00 60.29 36 ASN B N 1
ATOM 4195 C CA . ASN F 2 22 ? 48.168 -2.834 -2.145 1.00 58.68 36 ASN B CA 1
ATOM 4196 C C . ASN F 2 22 ? 49.161 -3.950 -2.472 1.00 61.87 36 ASN B C 1
ATOM 4197 O O . ASN F 2 22 ? 48.771 -5.023 -2.931 1.00 62.92 36 ASN B O 1
ATOM 4202 N N . LEU F 2 23 ? 50.443 -3.687 -2.231 1.00 61.67 37 LEU B N 1
ATOM 4203 C CA . LEU F 2 23 ? 51.512 -4.647 -2.512 1.00 57.19 37 LEU B CA 1
ATOM 4204 C C . LEU F 2 23 ? 51.680 -5.733 -1.447 1.00 68.16 37 LEU B C 1
ATOM 4205 O O . LEU F 2 23 ? 52.095 -6.853 -1.753 1.00 68.45 37 LEU B O 1
ATOM 4210 N N . SER F 2 24 ? 51.355 -5.405 -0.202 1.00 65.21 38 SER B N 1
ATOM 4211 C CA . SER F 2 24 ? 51.603 -6.321 0.910 1.00 69.66 38 SER B CA 1
ATOM 4212 C C . SER F 2 24 ? 50.405 -7.221 1.183 1.00 68.05 38 SER B C 1
ATOM 4213 O O . SER F 2 24 ? 50.535 -8.286 1.785 1.00 77.66 38 SER B O 1
ATOM 4216 N N . SER F 2 25 ? 49.238 -6.783 0.732 1.00 61.45 39 SER B N 1
ATOM 4217 C CA . SER F 2 25 ? 47.997 -7.496 0.993 1.00 68.31 39 SER B CA 1
ATOM 4218 C C . SER F 2 25 ? 47.116 -7.503 -0.246 1.00 71.64 39 SER B C 1
ATOM 4219 O O . SER F 2 25 ? 46.933 -6.472 -0.894 1.00 73.30 39 SER B O 1
ATOM 4222 N N . PRO F 2 26 ? 46.574 -8.678 -0.584 1.00 76.11 40 PRO B N 1
ATOM 4223 C CA . PRO F 2 26 ? 45.863 -8.874 -1.848 1.00 74.86 40 PRO B CA 1
ATOM 4224 C C . PRO F 2 26 ? 44.496 -8.211 -1.843 1.00 67.22 40 PRO B C 1
ATOM 4225 O O . PRO F 2 26 ? 43.830 -8.197 -0.812 1.00 70.30 40 PRO B O 1
ATOM 4229 N N . THR F 2 27 ? 44.085 -7.677 -2.988 1.00 68.17 41 THR B N 1
ATOM 4230 C CA . THR F 2 27 ? 42.719 -7.203 -3.145 1.00 59.52 41 THR B CA 1
ATOM 4231 C C . THR F 2 27 ? 42.114 -8.032 -4.258 1.00 65.81 41 THR B C 1
ATOM 4232 O O . THR F 2 27 ? 42.730 -8.989 -4.731 1.00 62.29 41 THR B O 1
ATOM 4236 N N . ILE F 2 28 ? 40.903 -7.682 -4.667 1.00 59.82 42 ILE B N 1
ATOM 4237 C CA . ILE F 2 28 ? 40.243 -8.388 -5.751 1.00 62.52 42 ILE B CA 1
ATOM 4238 C C . ILE F 2 28 ? 40.977 -8.164 -7.080 1.00 59.42 42 ILE B C 1
ATOM 4239 O O . ILE F 2 28 ? 40.891 -8.983 -7.992 1.00 62.60 42 ILE B O 1
ATOM 4244 N N . PHE F 2 29 ? 41.698 -7.048 -7.172 1.00 51.72 43 PHE B N 1
ATOM 4245 C CA . PHE F 2 29 ? 42.406 -6.671 -8.394 1.00 61.12 43 PHE B CA 1
ATOM 4246 C C . PHE F 2 29 ? 43.795 -7.302 -8.544 1.00 54.00 43 PHE B C 1
ATOM 4247 O O . PHE F 2 29 ? 44.359 -7.308 -9.637 1.00 54.02 43 PHE B O 1
ATOM 4255 N N . THR F 2 30 ? 44.360 -7.813 -7.456 1.00 56.03 44 THR B N 1
ATOM 4256 C CA . THR F 2 30 ? 45.727 -8.329 -7.509 1.00 59.68 44 THR B CA 1
ATOM 4257 C C . THR F 2 30 ? 45.861 -9.731 -6.919 1.00 64.79 44 THR B C 1
ATOM 4258 O O . THR F 2 30 ? 46.966 -10.169 -6.592 1.00 64.13 44 THR B O 1
ATOM 4262 N N . ARG F 2 31 ? 44.738 -10.431 -6.789 1.00 55.35 45 ARG B N 1
ATOM 4263 C CA . ARG F 2 31 ? 44.740 -11.763 -6.188 1.00 72.67 45 ARG B CA 1
ATOM 4264 C C . ARG F 2 31 ? 45.407 -12.824 -7.070 1.00 70.65 45 ARG B C 1
ATOM 4265 O O . ARG F 2 31 ? 45.792 -13.888 -6.588 1.00 74.28 45 ARG B O 1
ATOM 4273 N N . LYS F 2 32 ? 45.545 -12.535 -8.360 1.00 71.33 46 LYS B N 1
ATOM 4274 C CA . LYS F 2 32 ? 46.221 -13.459 -9.269 1.00 73.08 46 LYS B CA 1
ATOM 4275 C C . LYS F 2 32 ? 47.723 -13.488 -9.031 1.00 72.11 46 LYS B C 1
ATOM 4276 O O . LYS F 2 32 ? 48.423 -14.365 -9.535 1.00 72.90 46 LYS B O 1
ATOM 4282 N N . TYR F 2 33 ? 48.219 -12.524 -8.267 1.00 65.62 47 TYR B N 1
ATOM 4283 C CA . TYR F 2 33 ? 49.648 -12.419 -8.043 1.00 64.79 47 TYR B CA 1
ATOM 4284 C C . TYR F 2 33 ? 49.890 -12.633 -6.563 1.00 69.83 47 TYR B C 1
ATOM 4285 O O . TYR F 2 33 ? 48.996 -12.412 -5.744 1.00 72.05 47 TYR B O 1
ATOM 4294 N N . ARG F 2 34 ? 51.096 -13.055 -6.209 1.00 68.22 48 ARG B N 1
ATOM 4295 C CA . ARG F 2 34 ? 51.432 -13.187 -4.801 1.00 74.29 48 ARG B CA 1
ATOM 4296 C C . ARG F 2 34 ? 51.698 -11.807 -4.230 1.00 71.47 48 ARG B C 1
ATOM 4297 O O . ARG F 2 34 ? 51.758 -10.819 -4.963 1.00 72.57 48 ARG B O 1
ATOM 4305 N N . SER F 2 35 ? 51.873 -11.745 -2.919 1.00 76.70 49 SER B N 1
ATOM 4306 C CA . SER F 2 35 ? 52.061 -10.475 -2.244 1.00 76.58 49 SER B CA 1
ATOM 4307 C C . SER F 2 35 ? 53.517 -10.315 -1.846 1.00 77.17 49 SER B C 1
ATOM 4308 O O . SER F 2 35 ? 54.291 -11.269 -1.899 1.00 82.17 49 SER B O 1
ATOM 4311 N N . LEU F 2 36 ? 53.892 -9.101 -1.468 1.00 74.93 50 LEU B N 1
ATOM 4312 C CA . LEU F 2 36 ? 55.231 -8.854 -0.967 1.00 76.26 50 LEU B CA 1
ATOM 4313 C C . LEU F 2 36 ? 55.205 -8.815 0.554 1.00 72.60 50 LEU B C 1
ATOM 4314 O O . LEU F 2 36 ? 54.141 -8.739 1.172 1.00 75.10 50 LEU B O 1
ATOM 4319 N N . SER F 2 37 ? 56.390 -8.862 1.151 1.00 75.58 51 SER B N 1
ATOM 4320 C CA . SER F 2 37 ? 56.529 -8.669 2.583 1.00 77.00 51 SER B CA 1
ATOM 4321 C C . SER F 2 37 ? 56.366 -7.181 2.863 1.00 73.73 51 SER B C 1
ATOM 4322 O O . SER F 2 37 ? 56.554 -6.352 1.970 1.00 71.21 51 SER B O 1
ATOM 4325 N N . LYS F 2 38 ? 56.008 -6.852 4.099 1.00 73.30 52 LYS B N 1
ATOM 4326 C CA . LYS F 2 38 ? 55.694 -5.482 4.489 1.00 67.76 52 LYS B CA 1
ATOM 4327 C C . LYS F 2 38 ? 56.847 -4.517 4.206 1.00 72.58 52 LYS B C 1
ATOM 4328 O O . LYS F 2 38 ? 56.635 -3.376 3.771 1.00 80.98 52 LYS B O 1
ATOM 4334 N N . GLU F 2 39 ? 58.065 -5.009 4.412 1.00 77.42 53 GLU B N 1
ATOM 4335 C CA . GLU F 2 39 ? 59.287 -4.244 4.184 1.00 76.29 53 GLU B CA 1
ATOM 4336 C C . GLU F 2 39 ? 59.439 -3.897 2.703 1.00 74.21 53 GLU B C 1
ATOM 4337 O O . GLU F 2 39 ? 59.517 -2.717 2.315 1.00 76.48 53 GLU B O 1
ATOM 4343 N N . GLU F 2 40 ? 59.459 -4.940 1.878 1.00 76.90 54 GLU B N 1
ATOM 4344 C CA . GLU F 2 40 ? 59.618 -4.785 0.441 1.00 72.43 54 GLU B CA 1
ATOM 4345 C C . GLU F 2 40 ? 58.437 -4.005 -0.130 1.00 72.92 54 GLU B C 1
ATOM 4346 O O . GLU F 2 40 ? 58.596 -3.227 -1.075 1.00 72.31 54 GLU B O 1
ATOM 4352 N N . ALA F 2 41 ? 57.256 -4.219 0.443 1.00 68.70 55 ALA B N 1
ATOM 4353 C CA . ALA F 2 41 ? 56.067 -3.483 0.030 1.00 66.20 55 ALA B CA 1
ATOM 4354 C C . ALA F 2 41 ? 56.276 -1.989 0.228 1.00 68.56 55 ALA B C 1
ATOM 4355 O O . ALA F 2 41 ? 55.995 -1.191 -0.670 1.00 65.43 55 ALA B O 1
ATOM 4357 N N . ALA F 2 42 ? 56.772 -1.613 1.404 1.00 62.67 56 ALA B N 1
ATOM 4358 C CA . ALA F 2 42 ? 57.005 -0.202 1.696 1.00 63.26 56 ALA B CA 1
ATOM 4359 C C . ALA F 2 42 ? 58.041 0.396 0.740 1.00 63.03 56 ALA B C 1
ATOM 4360 O O . ALA F 2 42 ? 57.837 1.487 0.180 1.00 66.07 56 ALA B O 1
ATOM 4362 N N . LYS F 2 43 ? 59.139 -0.334 0.540 1.00 67.00 57 LYS B N 1
ATOM 4363 C CA . LYS F 2 43 ? 60.205 0.115 -0.360 1.00 65.07 57 LYS B CA 1
ATOM 4364 C C . LYS F 2 43 ? 59.704 0.366 -1.787 1.00 67.70 57 LYS B C 1
ATOM 4365 O O . LYS F 2 43 ? 59.905 1.447 -2.375 1.00 66.42 57 LYS B O 1
ATOM 4371 N N . ASN F 2 44 ? 59.051 -0.646 -2.344 1.00 64.81 58 ASN B N 1
ATOM 4372 C CA . ASN F 2 44 ? 58.535 -0.558 -3.701 1.00 63.62 58 ASN B CA 1
ATOM 4373 C C . ASN F 2 44 ? 57.493 0.549 -3.833 1.00 62.46 58 ASN B C 1
ATOM 4374 O O . ASN F 2 44 ? 57.475 1.282 -4.824 1.00 60.31 58 ASN B O 1
ATOM 4379 N N . ALA F 2 45 ? 56.624 0.660 -2.831 1.00 56.70 59 ALA B N 1
ATOM 4380 C CA . ALA F 2 45 ? 55.603 1.701 -2.823 1.00 58.19 59 ALA B CA 1
ATOM 4381 C C . ALA F 2 45 ? 56.238 3.087 -2.913 1.00 61.44 59 ALA B C 1
ATOM 4382 O O . ALA F 2 45 ? 55.800 3.925 -3.711 1.00 62.98 59 ALA B O 1
ATOM 4384 N N . GLU F 2 46 ? 57.265 3.332 -2.099 1.00 61.44 60 GLU B N 1
ATOM 4385 C CA . GLU F 2 46 ? 57.908 4.643 -2.136 1.00 56.76 60 GLU B CA 1
ATOM 4386 C C . GLU F 2 46 ? 58.581 4.904 -3.491 1.00 58.58 60 GLU B C 1
ATOM 4387 O O . GLU F 2 46 ? 58.456 6.008 -4.051 1.00 65.50 60 GLU B O 1
ATOM 4393 N N . GLU F 2 47 ? 59.252 3.888 -4.039 1.00 58.93 61 GLU B N 1
ATOM 4394 C CA . GLU F 2 47 ? 59.910 4.062 -5.341 1.00 60.74 61 GLU B CA 1
ATOM 4395 C C . GLU F 2 47 ? 58.919 4.387 -6.460 1.00 55.82 61 GLU B C 1
ATOM 4396 O O . GLU F 2 47 ? 59.112 5.338 -7.238 1.00 60.93 61 GLU B O 1
ATOM 4402 N N . ILE F 2 48 ? 57.855 3.592 -6.525 1.00 58.70 62 ILE B N 1
ATOM 4403 C CA . ILE F 2 48 ? 56.821 3.766 -7.535 1.00 57.71 62 ILE B CA 1
ATOM 4404 C C . ILE F 2 48 ? 56.168 5.135 -7.405 1.00 50.77 62 ILE B C 1
ATOM 4405 O O . ILE F 2 48 ? 55.982 5.821 -8.406 1.00 48.38 62 ILE B O 1
ATOM 4410 N N . GLU F 2 49 ? 55.794 5.526 -6.187 1.00 54.86 63 GLU B N 1
ATOM 4411 C CA . GLU F 2 49 ? 55.179 6.843 -6.003 1.00 51.25 63 GLU B CA 1
ATOM 4412 C C . GLU F 2 49 ? 56.115 7.946 -6.490 1.00 56.05 63 GLU B C 1
ATOM 4413 O O . GLU F 2 49 ? 55.673 8.896 -7.145 1.00 53.42 63 GLU B O 1
ATOM 4419 N N . ASP F 2 50 ? 57.403 7.822 -6.179 1.00 52.71 64 ASP B N 1
ATOM 4420 C CA . ASP F 2 50 ? 58.352 8.850 -6.598 1.00 51.26 64 ASP B CA 1
ATOM 4421 C C . ASP F 2 50 ? 58.409 8.956 -8.120 1.00 54.71 64 ASP B C 1
ATOM 4422 O O . ASP F 2 50 ? 58.317 10.052 -8.688 1.00 58.18 64 ASP B O 1
ATOM 4427 N N . ALA F 2 51 ? 58.528 7.809 -8.778 1.00 57.73 65 ALA B N 1
ATOM 4428 C CA . ALA F 2 51 ? 58.584 7.777 -10.235 1.00 53.45 65 ALA B CA 1
ATOM 4429 C C . ALA F 2 51 ? 57.312 8.305 -10.911 1.00 51.31 65 ALA B C 1
ATOM 4430 O O . ALA F 2 51 ? 57.369 9.147 -11.820 1.00 53.26 65 ALA B O 1
ATOM 4432 N N . ALA F 2 52 ? 56.167 7.811 -10.452 1.00 51.58 66 ALA B N 1
ATOM 4433 C CA . ALA F 2 52 ? 54.874 8.230 -10.973 1.00 50.89 66 ALA B CA 1
ATOM 4434 C C . ALA F 2 52 ? 54.704 9.734 -10.810 1.00 48.17 66 ALA B C 1
ATOM 4435 O O . ALA F 2 52 ? 54.229 10.416 -11.722 1.00 50.48 66 ALA B O 1
ATOM 4437 N N . PHE F 2 53 ? 55.085 10.242 -9.641 1.00 47.58 67 PHE B N 1
ATOM 4438 C CA . PHE F 2 53 ? 55.032 11.677 -9.398 1.00 51.70 67 PHE B CA 1
ATOM 4439 C C . PHE F 2 53 ? 55.908 12.432 -10.389 1.00 46.99 67 PHE B C 1
ATOM 4440 O O . PHE F 2 53 ? 55.473 13.423 -10.961 1.00 52.44 67 PHE B O 1
ATOM 4448 N N . THR F 2 54 ? 57.139 11.974 -10.588 1.00 53.15 68 THR B N 1
ATOM 4449 C CA . THR F 2 54 ? 58.029 12.647 -11.537 1.00 49.47 68 THR B CA 1
ATOM 4450 C C . THR F 2 54 ? 57.421 12.720 -12.938 1.00 54.01 68 THR B C 1
ATOM 4451 O O . THR F 2 54 ? 57.358 13.798 -13.539 1.00 56.51 68 THR B O 1
ATOM 4455 N N . ILE F 2 55 ? 56.948 11.576 -13.434 1.00 54.30 69 ILE B N 1
ATOM 4456 C CA . ILE F 2 55 ? 56.320 11.503 -14.753 1.00 49.87 69 ILE B CA 1
ATOM 4457 C C . ILE F 2 55 ? 55.124 12.449 -14.870 1.00 52.31 69 ILE B C 1
ATOM 4458 O O . ILE F 2 55 ? 55.044 13.256 -15.806 1.00 52.88 69 ILE B O 1
ATOM 4463 N N . ALA F 2 56 ? 54.202 12.353 -13.917 1.00 51.19 70 ALA B N 1
ATOM 4464 C CA . ALA F 2 56 ? 52.983 13.155 -13.953 1.00 49.27 70 ALA B CA 1
ATOM 4465 C C . ALA F 2 56 ? 53.279 14.649 -13.842 1.00 52.90 70 ALA B C 1
ATOM 4466 O O . ALA F 2 56 ? 52.616 15.471 -14.472 1.00 52.44 70 ALA B O 1
ATOM 4468 N N . ASN F 2 57 ? 54.267 14.992 -13.024 1.00 50.91 71 ASN B N 1
ATOM 4469 C CA . ASN F 2 57 ? 54.666 16.379 -12.829 1.00 56.95 71 ASN B CA 1
ATOM 4470 C C . ASN F 2 57 ? 55.289 16.976 -14.073 1.00 53.37 71 ASN B C 1
ATOM 4471 O O . ASN F 2 57 ? 55.010 18.127 -14.440 1.00 59.22 71 ASN B O 1
ATOM 4476 N N . GLN F 2 58 ? 56.140 16.183 -14.715 1.00 55.11 72 GLN B N 1
ATOM 4477 C CA . GLN F 2 58 ? 56.747 16.595 -15.968 1.00 53.23 72 GLN B CA 1
ATOM 4478 C C . GLN F 2 58 ? 55.675 16.821 -17.017 1.00 56.54 72 GLN B C 1
ATOM 4479 O O . GLN F 2 58 ? 55.687 17.822 -17.734 1.00 62.88 72 GLN B O 1
ATOM 4485 N N . HIS F 2 59 ? 54.724 15.896 -17.065 1.00 56.35 73 HIS B N 1
ATOM 4486 C CA . HIS F 2 59 ? 53.582 16.012 -17.958 1.00 54.79 73 HIS B CA 1
ATOM 4487 C C . HIS F 2 59 ? 52.812 17.295 -17.687 1.00 53.29 73 HIS B C 1
ATOM 4488 O O . HIS F 2 59 ? 52.389 17.976 -18.619 1.00 58.96 73 HIS B O 1
ATOM 4495 N N . TYR F 2 60 ? 52.623 17.612 -16.408 1.00 54.25 74 TYR B N 1
ATOM 4496 C CA . TYR F 2 60 ? 51.880 18.804 -16.025 1.00 55.62 74 TYR B CA 1
ATOM 4497 C C . TYR F 2 60 ? 52.584 20.074 -16.482 1.00 62.39 74 TYR B C 1
ATOM 4498 O O . TYR F 2 60 ? 51.943 21.026 -16.932 1.00 61.75 74 TYR B O 1
ATOM 4507 N N . GLU F 2 61 ? 53.905 20.086 -16.336 1.00 58.28 75 GLU B N 1
ATOM 4508 C CA . GLU F 2 61 ? 54.724 21.235 -16.727 1.00 72.07 75 GLU B CA 1
ATOM 4509 C C . GLU F 2 61 ? 54.763 21.498 -18.233 1.00 70.81 75 GLU B C 1
ATOM 4510 O O . GLU F 2 61 ? 55.081 22.607 -18.663 1.00 68.91 75 GLU B O 1
ATOM 4516 N N . LYS F 2 62 ? 54.443 20.485 -19.034 1.00 66.84 76 LYS B N 1
ATOM 4517 C CA . LYS F 2 62 ? 54.461 20.651 -20.484 1.00 75.08 76 LYS B CA 1
ATOM 4518 C C . LYS F 2 62 ? 53.208 21.347 -21.017 1.00 76.48 76 LYS B C 1
ATOM 4519 O O . LYS F 2 62 ? 53.162 21.728 -22.188 1.00 78.98 76 LYS B O 1
ATOM 4525 N N . GLU F 2 63 ? 52.215 21.574 -20.159 1.00 73.16 77 GLU B N 1
ATOM 4526 C CA . GLU F 2 63 ? 50.988 22.217 -20.631 1.00 76.92 77 GLU B CA 1
ATOM 4527 C C . GLU F 2 63 ? 50.087 22.854 -19.566 1.00 83.34 77 GLU B C 1
ATOM 4528 O O . GLU F 2 63 ? 48.932 22.451 -19.395 1.00 83.78 77 GLU B O 1
ATOM 4534 N N . PRO F 2 64 ? 50.625 23.821 -18.805 1.00 84.94 78 PRO B N 1
ATOM 4535 C CA . PRO F 2 64 ? 49.701 24.636 -18.016 1.00 87.14 78 PRO B CA 1
ATOM 4536 C C . PRO F 2 64 ? 49.051 25.621 -18.998 1.00 91.96 78 PRO B C 1
ATOM 4537 O O . PRO F 2 64 ? 49.552 25.735 -20.119 1.00 88.29 78 PRO B O 1
ATOM 4541 N N . ASP F 2 65 ? 47.974 26.307 -18.624 1.00 88.66 79 ASP B N 1
ATOM 4542 C CA . ASP F 2 65 ? 47.327 26.127 -17.341 1.00 89.99 79 ASP B CA 1
ATOM 4543 C C . ASP F 2 65 ? 46.174 25.152 -17.540 1.00 87.22 79 ASP B C 1
ATOM 4544 O O . ASP F 2 65 ? 45.718 24.924 -18.664 1.00 85.03 79 ASP B O 1
ATOM 4549 N N . GLY F 2 66 ? 45.732 24.556 -16.442 1.00 89.31 80 GLY B N 1
ATOM 4550 C CA . GLY F 2 66 ? 44.576 23.683 -16.445 1.00 80.23 80 GLY B CA 1
ATOM 4551 C C . GLY F 2 66 ? 44.260 23.399 -14.997 1.00 68.38 80 GLY B C 1
ATOM 4552 O O . GLY F 2 66 ? 44.736 24.112 -14.114 1.00 75.50 80 GLY B O 1
ATOM 4553 N N . ASP F 2 67 ? 43.491 22.349 -14.739 1.00 64.62 81 ASP B N 1
ATOM 4554 C CA . ASP F 2 67 ? 43.123 22.028 -13.369 1.00 67.23 81 ASP B CA 1
ATOM 4555 C C . ASP F 2 67 ? 44.091 20.997 -12.803 1.00 67.70 81 ASP B C 1
ATOM 4556 O O . ASP F 2 67 ? 44.060 20.690 -11.612 1.00 72.70 81 ASP B O 1
ATOM 4561 N N . GLY F 2 68 ? 44.939 20.459 -13.676 1.00 56.36 82 GLY B N 1
ATOM 4562 C CA . GLY F 2 68 ? 45.908 19.449 -13.295 1.00 56.30 82 GLY B CA 1
ATOM 4563 C C . GLY F 2 68 ? 45.327 18.047 -13.279 1.00 54.06 82 GLY B C 1
ATOM 4564 O O . GLY F 2 68 ? 46.010 17.094 -12.896 1.00 53.66 82 GLY B O 1
ATOM 4565 N N . SER F 2 69 ? 44.078 17.918 -13.719 1.00 51.25 83 SER B N 1
ATOM 4566 C CA . SER F 2 69 ? 43.385 16.631 -13.722 1.00 56.03 83 SER B CA 1
ATOM 4567 C C . SER F 2 69 ? 44.122 15.583 -14.554 1.00 50.40 83 SER B C 1
ATOM 4568 O O . SER F 2 69 ? 44.192 14.411 -14.171 1.00 53.45 83 SER B O 1
ATOM 4571 N N . SER F 2 70 ? 44.676 16.005 -15.687 1.00 52.76 84 SER B N 1
ATOM 4572 C CA . SER F 2 70 ? 45.410 15.093 -16.556 1.00 48.96 84 SER B CA 1
ATOM 4573 C C . SER F 2 70 ? 46.652 14.541 -15.854 1.00 50.89 84 SER B C 1
ATOM 4574 O O . SER F 2 70 ? 47.010 13.369 -16.025 1.00 52.94 84 SER B O 1
ATOM 4577 N N . ALA F 2 71 ? 47.291 15.380 -15.045 1.00 47.58 85 ALA B N 1
ATOM 4578 C CA . ALA F 2 71 ? 48.464 14.961 -14.287 1.00 48.24 85 ALA B CA 1
ATOM 4579 C C . ALA F 2 71 ? 48.070 13.971 -13.193 1.00 44.58 85 ALA B C 1
ATOM 4580 O O . ALA F 2 71 ? 48.762 12.984 -12.970 1.00 48.89 85 ALA B O 1
ATOM 4582 N N . VAL F 2 72 ? 46.965 14.249 -12.507 1.00 49.06 86 VAL B N 1
ATOM 4583 C CA . VAL F 2 72 ? 46.459 13.333 -11.489 1.00 45.93 86 VAL B CA 1
ATOM 4584 C C . VAL F 2 72 ? 46.204 11.972 -12.126 1.00 40.51 86 VAL B C 1
ATOM 4585 O O . VAL F 2 72 ? 46.634 10.944 -11.596 1.00 45.46 86 VAL B O 1
ATOM 4589 N N . GLN F 2 73 ? 45.530 11.967 -13.274 1.00 43.54 87 GLN B N 1
ATOM 4590 C CA . GLN F 2 73 ? 45.247 10.716 -13.981 1.00 47.96 87 GLN B CA 1
ATOM 4591 C C . GLN F 2 73 ? 46.512 9.961 -14.398 1.00 47.29 87 GLN B C 1
ATOM 4592 O O . GLN F 2 73 ? 46.590 8.741 -14.233 1.00 43.38 87 GLN B O 1
ATOM 4598 N N . LEU F 2 74 ? 47.491 10.672 -14.956 1.00 45.04 88 LEU B N 1
ATOM 4599 C CA . LEU F 2 74 ? 48.752 10.030 -15.336 1.00 41.63 88 LEU B CA 1
ATOM 4600 C C . LEU F 2 74 ? 49.462 9.443 -14.112 1.00 39.33 88 LEU B C 1
ATOM 4601 O O . LEU F 2 74 ? 50.020 8.356 -14.167 1.00 42.20 88 LEU B O 1
ATOM 4606 N N . TYR F 2 75 ? 49.448 10.194 -13.018 1.00 41.75 89 TYR B N 1
ATOM 4607 C CA . TYR F 2 75 ? 50.011 9.782 -11.730 1.00 50.44 89 TYR B CA 1
ATOM 4608 C C . TYR F 2 75 ? 49.383 8.455 -11.245 1.00 47.13 89 TYR B C 1
ATOM 4609 O O . TYR F 2 75 ? 50.100 7.484 -10.914 1.00 42.71 89 TYR B O 1
ATOM 4618 N N . ALA F 2 76 ? 48.052 8.402 -11.227 1.00 41.49 90 ALA B N 1
ATOM 4619 C CA . ALA F 2 76 ? 47.349 7.178 -10.816 1.00 43.58 90 ALA B CA 1
ATOM 4620 C C . ALA F 2 76 ? 47.651 6.007 -11.763 1.00 40.88 90 ALA B C 1
ATOM 4621 O O . ALA F 2 76 ? 47.862 4.863 -11.334 1.00 47.64 90 ALA B O 1
ATOM 4623 N N . ARG F 2 77 ? 47.689 6.323 -13.054 1.00 49.60 91 ARG B N 1
ATOM 4624 C CA . ARG F 2 77 ? 47.988 5.360 -14.113 1.00 45.59 91 ARG B CA 1
ATOM 4625 C C . ARG F 2 77 ? 49.359 4.706 -13.959 1.00 47.32 91 ARG B C 1
ATOM 4626 O O . ARG F 2 77 ? 49.476 3.480 -13.987 1.00 47.79 91 ARG B O 1
ATOM 4634 N N . GLU F 2 78 ? 50.385 5.540 -13.798 1.00 49.89 92 GLU B N 1
ATOM 4635 C CA . GLU F 2 78 ? 51.753 5.080 -13.566 1.00 50.81 92 GLU B CA 1
ATOM 4636 C C . GLU F 2 78 ? 51.826 4.225 -12.316 1.00 44.72 92 GLU B C 1
ATOM 4637 O O . GLU F 2 78 ? 52.471 3.174 -12.331 1.00 46.95 92 GLU B O 1
ATOM 4643 N N . CYS F 2 79 ? 51.200 4.687 -11.231 1.00 48.43 93 CYS B N 1
ATOM 4644 C CA . CYS F 2 79 ? 51.186 3.888 -10.003 1.00 44.08 93 CYS B CA 1
ATOM 4645 C C . CYS F 2 79 ? 50.671 2.480 -10.303 1.00 45.32 93 CYS B C 1
ATOM 4646 O O . CYS F 2 79 ? 51.319 1.473 -9.965 1.00 51.92 93 CYS B O 1
ATOM 4649 N N . SER F 2 80 ? 49.527 2.413 -10.977 1.00 41.32 94 SER B N 1
ATOM 4650 C CA . SER F 2 80 ? 48.926 1.123 -11.305 1.00 45.48 94 SER B CA 1
ATOM 4651 C C . SER F 2 80 ? 49.840 0.244 -12.166 1.00 49.46 94 SER B C 1
ATOM 4652 O O . SER F 2 80 ? 50.019 -0.955 -11.892 1.00 43.56 94 SER B O 1
ATOM 4655 N N . LYS F 2 81 ? 50.436 0.852 -13.189 1.00 46.40 95 LYS B N 1
ATOM 4656 C CA . LYS F 2 81 ? 51.287 0.120 -14.122 1.00 47.19 95 LYS B CA 1
ATOM 4657 C C . LYS F 2 81 ? 52.542 -0.446 -13.464 1.00 49.28 95 LYS B C 1
ATOM 4658 O O . LYS F 2 81 ? 52.925 -1.583 -13.725 1.00 56.56 95 LYS B O 1
ATOM 4664 N N . LEU F 2 82 ? 53.171 0.342 -12.597 1.00 51.43 96 LEU B N 1
ATOM 4665 C CA . LEU F 2 82 ? 54.375 -0.116 -11.905 1.00 52.22 96 LEU B CA 1
ATOM 4666 C C . LEU F 2 82 ? 54.101 -1.172 -10.846 1.00 55.53 96 LEU B C 1
ATOM 4667 O O . LEU F 2 82 ? 54.879 -2.131 -10.677 1.00 54.87 96 LEU B O 1
ATOM 4672 N N . ILE F 2 83 ? 52.989 -0.992 -10.138 1.00 53.44 97 ILE B N 1
ATOM 4673 C CA . ILE F 2 83 ? 52.546 -2.011 -9.203 1.00 55.58 97 ILE B CA 1
ATOM 4674 C C . ILE F 2 83 ? 52.398 -3.318 -9.970 1.00 55.21 97 ILE B C 1
ATOM 4675 O O . ILE F 2 83 ? 52.886 -4.374 -9.547 1.00 54.06 97 ILE B O 1
ATOM 4680 N N . LEU F 2 84 ? 51.771 -3.222 -11.137 1.00 52.31 98 LEU B N 1
ATOM 4681 C CA . LEU F 2 84 ? 51.523 -4.401 -11.949 1.00 55.92 98 LEU B CA 1
ATOM 4682 C C . LEU F 2 84 ? 52.820 -5.038 -12.442 1.00 65.99 98 LEU B C 1
ATOM 4683 O O . LEU F 2 84 ? 52.942 -6.257 -12.445 1.00 60.72 98 LEU B O 1
ATOM 4688 N N . GLU F 2 85 ? 53.786 -4.217 -12.852 1.00 57.65 99 GLU B N 1
ATOM 4689 C CA . GLU F 2 85 ? 55.070 -4.745 -13.299 1.00 60.86 99 GLU B CA 1
ATOM 4690 C C . GLU F 2 85 ? 55.805 -5.491 -12.189 1.00 64.35 99 GLU B C 1
ATOM 4691 O O . GLU F 2 85 ? 56.445 -6.511 -12.443 1.00 67.50 99 GLU B O 1
ATOM 4697 N N . ILE F 2 86 ? 55.688 -5.015 -10.954 1.00 63.01 100 ILE B N 1
ATOM 4698 C CA . ILE F 2 86 ? 56.276 -5.761 -9.837 1.00 63.48 100 ILE B CA 1
ATOM 4699 C C . ILE F 2 86 ? 55.529 -7.063 -9.527 1.00 70.11 100 ILE B C 1
ATOM 4700 O O . ILE F 2 86 ? 56.149 -8.110 -9.325 1.00 76.18 100 ILE B O 1
ATOM 4705 N N . LEU F 2 87 ? 54.202 -6.999 -9.517 1.00 56.65 101 LEU B N 1
ATOM 4706 C CA . LEU F 2 87 ? 53.382 -8.172 -9.205 1.00 63.19 101 LEU B CA 1
ATOM 4707 C C . LEU F 2 87 ? 53.479 -9.278 -10.263 1.00 69.49 101 LEU B C 1
ATOM 4708 O O . LEU F 2 87 ? 53.388 -10.467 -9.945 1.00 69.44 101 LEU B O 1
ATOM 4713 N N . LYS F 2 88 ? 53.656 -8.869 -11.517 1.00 70.73 102 LYS B N 1
ATOM 4714 C CA . LYS F 2 88 ? 53.718 -9.774 -12.664 1.00 75.33 102 LYS B CA 1
ATOM 4715 C C . LYS F 2 88 ? 54.883 -10.754 -12.582 1.00 75.41 102 LYS B C 1
ATOM 4716 O O . LYS F 2 88 ? 54.837 -11.835 -13.173 1.00 81.51 102 LYS B O 1
ATOM 4722 N N . LYS F 2 89 ? 55.925 -10.377 -11.849 1.00 70.41 103 LYS B N 1
ATOM 4723 C CA . LYS F 2 89 ? 57.098 -11.230 -11.707 1.00 73.37 103 LYS B CA 1
ATOM 4724 C C . LYS F 2 89 ? 56.896 -12.317 -10.655 1.00 84.96 103 LYS B C 1
ATOM 4725 O O . LYS F 2 89 ? 57.741 -13.199 -10.496 1.00 85.73 103 LYS B O 1
ATOM 4731 N N . ILE F 2 90 ? 55.769 -12.252 -9.946 1.00 73.97 104 ILE B N 1
ATOM 4732 C CA . ILE F 2 90 ? 55.429 -13.255 -8.939 1.00 77.93 104 ILE B CA 1
ATOM 4733 C C . ILE F 2 90 ? 53.953 -13.693 -8.942 1.00 84.88 104 ILE B C 1
ATOM 4734 O O . ILE F 2 90 ? 53.264 -13.535 -7.934 1.00 79.93 104 ILE B O 1
ATOM 4739 N N . PRO F 2 91 ? 53.463 -14.258 -10.064 1.00 81.21 105 PRO B N 1
ATOM 4740 C CA . PRO F 2 91 ? 52.054 -14.675 -10.077 1.00 72.54 105 PRO B CA 1
ATOM 4741 C C . PRO F 2 91 ? 51.799 -15.839 -9.121 1.00 82.76 105 PRO B C 1
ATOM 4742 O O . PRO F 2 91 ? 50.818 -16.567 -9.287 1.00 83.34 105 PRO B O 1
ATOM 4746 N N . ALA G 1 2 ? 25.556 -17.967 -21.338 1.00 67.77 -2 ALA H N 1
ATOM 4747 C CA . ALA G 1 2 ? 26.891 -17.672 -20.830 1.00 64.01 -2 ALA H CA 1
ATOM 4748 C C . ALA G 1 2 ? 27.353 -16.300 -21.305 1.00 71.17 -2 ALA H C 1
ATOM 4749 O O . ALA G 1 2 ? 27.073 -15.899 -22.437 1.00 66.66 -2 ALA H O 1
ATOM 4751 N N . GLY G 1 3 ? 28.058 -15.585 -20.433 1.00 72.98 -1 GLY H N 1
ATOM 4752 C CA . GLY G 1 3 ? 28.522 -14.245 -20.744 1.00 65.59 -1 GLY H CA 1
ATOM 4753 C C . GLY G 1 3 ? 27.499 -13.182 -20.372 1.00 66.22 -1 GLY H C 1
ATOM 4754 O O . GLY G 1 3 ? 27.821 -11.995 -20.359 1.00 53.64 -1 GLY H O 1
ATOM 4755 N N . ALA G 1 4 ? 26.275 -13.605 -20.053 1.00 57.94 0 ALA H N 1
ATOM 4756 C CA . ALA G 1 4 ? 25.179 -12.670 -19.781 1.00 56.08 0 ALA H CA 1
ATOM 4757 C C . ALA G 1 4 ? 25.377 -11.836 -18.517 1.00 52.05 0 ALA H C 1
ATOM 4758 O O . ALA G 1 4 ? 25.105 -10.629 -18.508 1.00 57.08 0 ALA H O 1
ATOM 4760 N N . MET G 1 5 ? 25.828 -12.486 -17.447 1.00 59.37 1 MET H N 1
ATOM 4761 C CA . MET G 1 5 ? 26.055 -11.802 -16.173 1.00 57.34 1 MET H CA 1
ATOM 4762 C C . MET G 1 5 ? 27.239 -10.855 -16.271 1.00 53.43 1 MET H C 1
ATOM 4763 O O . MET G 1 5 ? 27.203 -9.748 -15.741 1.00 46.98 1 MET H O 1
ATOM 4768 N N . ALA G 1 6 ? 28.297 -11.302 -16.933 1.00 57.34 2 ALA H N 1
ATOM 4769 C CA . ALA G 1 6 ? 29.455 -10.445 -17.152 1.00 50.91 2 ALA H CA 1
ATOM 4770 C C . ALA G 1 6 ? 29.070 -9.253 -18.028 1.00 47.57 2 ALA H C 1
ATOM 4771 O O . ALA G 1 6 ? 29.460 -8.119 -17.746 1.00 49.19 2 ALA H O 1
ATOM 4773 N N . TYR G 1 7 ? 28.307 -9.513 -19.088 1.00 49.26 3 TYR H N 1
ATOM 4774 C CA . TYR G 1 7 ? 27.836 -8.446 -19.970 1.00 53.51 3 TYR H CA 1
ATOM 4775 C C . TYR G 1 7 ? 27.063 -7.406 -19.168 1.00 58.15 3 TYR H C 1
ATOM 4776 O O . TYR G 1 7 ? 27.293 -6.199 -19.312 1.00 47.76 3 TYR H O 1
ATOM 4785 N N . ALA G 1 8 ? 26.146 -7.878 -18.326 1.00 48.99 4 ALA H N 1
ATOM 4786 C CA . ALA G 1 8 ? 25.336 -6.978 -17.512 1.00 51.43 4 ALA H CA 1
ATOM 4787 C C . ALA G 1 8 ? 26.171 -6.184 -16.504 1.00 44.09 4 ALA H C 1
ATOM 4788 O O . ALA G 1 8 ? 25.954 -4.988 -16.314 1.00 47.13 4 ALA H O 1
ATOM 4790 N N . ALA G 1 9 ? 27.110 -6.854 -15.846 1.00 42.10 5 ALA H N 1
ATOM 4791 C CA . ALA G 1 9 ? 27.955 -6.192 -14.854 1.00 49.33 5 ALA H CA 1
ATOM 4792 C C . ALA G 1 9 ? 28.831 -5.110 -15.499 1.00 48.13 5 ALA H C 1
ATOM 4793 O O . ALA G 1 9 ? 28.959 -3.991 -14.990 1.00 42.40 5 ALA H O 1
ATOM 4795 N N . VAL G 1 10 ? 29.437 -5.448 -16.627 1.00 43.22 6 VAL H N 1
ATOM 4796 C CA . VAL G 1 10 ? 30.253 -4.483 -17.337 1.00 41.93 6 VAL H CA 1
ATOM 4797 C C . VAL G 1 10 ? 29.393 -3.309 -17.828 1.00 47.06 6 VAL H C 1
ATOM 4798 O O . VAL G 1 10 ? 29.806 -2.146 -17.745 1.00 42.28 6 VAL H O 1
ATOM 4802 N N . THR G 1 11 ? 28.180 -3.602 -18.287 1.00 45.63 7 THR H N 1
ATOM 4803 C CA . THR G 1 11 ? 27.262 -2.541 -18.721 1.00 50.16 7 THR H CA 1
ATOM 4804 C C . THR G 1 11 ? 26.929 -1.584 -17.572 1.00 47.40 7 THR H C 1
ATOM 4805 O O . THR G 1 11 ? 26.902 -0.351 -17.735 1.00 43.15 7 THR H O 1
ATOM 4809 N N . SER G 1 12 ? 26.689 -2.166 -16.405 1.00 49.12 8 SER H N 1
ATOM 4810 C CA . SER G 1 12 ? 26.375 -1.393 -15.212 1.00 57.67 8 SER H CA 1
ATOM 4811 C C . SER G 1 12 ? 27.551 -0.506 -14.821 1.00 52.69 8 SER H C 1
ATOM 4812 O O . SER G 1 12 ? 27.361 0.648 -14.418 1.00 50.75 8 SER H O 1
ATOM 4815 N N . LEU G 1 13 ? 28.760 -1.052 -14.952 1.00 43.30 9 LEU H N 1
ATOM 4816 C CA . LEU G 1 13 ? 29.982 -0.306 -14.658 1.00 47.39 9 LEU H CA 1
ATOM 4817 C C . LEU G 1 13 ? 30.166 0.859 -15.632 1.00 47.79 9 LEU H C 1
ATOM 4818 O O . LEU G 1 13 ? 30.633 1.934 -15.247 1.00 44.70 9 LEU H O 1
ATOM 4823 N N . MET G 1 14 ? 29.825 0.630 -16.898 1.00 43.18 10 MET H N 1
ATOM 4824 C CA . MET G 1 14 ? 29.880 1.682 -17.909 1.00 45.86 10 MET H CA 1
ATOM 4825 C C . MET G 1 14 ? 28.947 2.828 -17.512 1.00 53.02 10 MET H C 1
ATOM 4826 O O . MET G 1 14 ? 29.359 4.003 -17.455 1.00 46.86 10 MET H O 1
ATOM 4831 N N . ARG G 1 15 ? 27.700 2.477 -17.199 1.00 45.45 11 ARG H N 1
ATOM 4832 C CA . ARG G 1 15 ? 26.709 3.478 -16.802 1.00 48.76 11 ARG H CA 1
ATOM 4833 C C . ARG G 1 15 ? 27.191 4.263 -15.578 1.00 46.65 11 ARG H C 1
ATOM 4834 O O . ARG G 1 15 ? 27.045 5.494 -15.500 1.00 53.08 11 ARG H O 1
ATOM 4842 N N . THR G 1 16 ? 27.794 3.538 -14.639 1.00 47.23 12 THR H N 1
ATOM 4843 C CA . THR G 1 16 ? 28.316 4.137 -13.415 1.00 51.61 12 THR H CA 1
ATOM 4844 C C . THR G 1 16 ? 29.442 5.119 -13.737 1.00 50.97 12 THR H C 1
ATOM 4845 O O . THR G 1 16 ? 29.535 6.196 -13.141 1.00 46.85 12 THR H O 1
ATOM 4849 N N . ILE G 1 17 ? 30.281 4.744 -14.694 1.00 48.32 13 ILE H N 1
ATOM 4850 C CA . ILE G 1 17 ? 31.374 5.599 -15.141 1.00 48.50 13 ILE H CA 1
ATOM 4851 C C . ILE G 1 17 ? 30.846 6.898 -15.734 1.00 51.51 13 ILE H C 1
ATOM 4852 O O . ILE G 1 17 ? 31.326 7.983 -15.388 1.00 54.13 13 ILE H O 1
ATOM 4857 N N . HIS G 1 18 ? 29.840 6.802 -16.600 1.00 44.87 14 HIS H N 1
ATOM 4858 C CA . HIS G 1 18 ? 29.237 8.019 -17.147 1.00 51.64 14 HIS H CA 1
ATOM 4859 C C . HIS G 1 18 ? 28.632 8.898 -16.048 1.00 52.46 14 HIS H C 1
ATOM 4860 O O . HIS G 1 18 ? 28.761 10.131 -16.085 1.00 52.23 14 HIS H O 1
ATOM 4867 N N . GLN G 1 19 ? 27.990 8.270 -15.062 1.00 48.67 15 GLN H N 1
ATOM 4868 C CA . GLN G 1 19 ? 27.454 9.028 -13.931 1.00 57.26 15 GLN H CA 1
ATOM 4869 C C . GLN G 1 19 ? 28.567 9.767 -13.180 1.00 52.95 15 GLN H C 1
ATOM 4870 O O . GLN G 1 19 ? 28.417 10.944 -12.806 1.00 49.87 15 GLN H O 1
ATOM 4876 N N . SER G 1 20 ? 29.687 9.078 -12.978 1.00 43.62 16 SER H N 1
ATOM 4877 C CA . SER G 1 20 ? 30.830 9.675 -12.304 1.00 50.12 16 SER H CA 1
ATOM 4878 C C . SER G 1 20 ? 31.370 10.853 -13.096 1.00 54.89 16 SER H C 1
ATOM 4879 O O . SER G 1 20 ? 31.749 11.863 -12.519 1.00 53.08 16 SER H O 1
ATOM 4882 N N . MET G 1 21 ? 31.384 10.714 -14.419 1.00 54.82 17 MET H N 1
ATOM 4883 C CA . MET G 1 21 ? 31.849 11.776 -15.307 1.00 57.08 17 MET H CA 1
ATOM 4884 C C . MET G 1 21 ? 30.977 13.021 -15.198 1.00 67.46 17 MET H C 1
ATOM 4885 O O . MET G 1 21 ? 31.490 14.143 -15.117 1.00 54.46 17 MET H O 1
ATOM 4890 N N . GLU G 1 22 ? 29.660 12.818 -15.205 1.00 57.99 18 GLU H N 1
ATOM 4891 C CA . GLU G 1 22 ? 28.729 13.928 -15.050 1.00 61.83 18 GLU H CA 1
ATOM 4892 C C . GLU G 1 22 ? 28.923 14.627 -13.709 1.00 60.67 18 GLU H C 1
ATOM 4893 O O . GLU G 1 22 ? 28.892 15.857 -13.637 1.00 66.82 18 GLU H O 1
ATOM 4899 N N . LEU G 1 23 ? 29.141 13.852 -12.648 1.00 57.39 19 LEU H N 1
ATOM 4900 C CA . LEU G 1 23 ? 29.275 14.454 -11.321 1.00 53.94 19 LEU H CA 1
ATOM 4901 C C . LEU G 1 23 ? 30.621 15.133 -11.050 1.00 61.41 19 LEU H C 1
ATOM 4902 O O . LEU G 1 23 ? 30.670 16.227 -10.491 1.00 59.16 19 LEU H O 1
ATOM 4907 N N . THR G 1 24 ? 31.706 14.486 -11.456 1.00 56.84 20 THR H N 1
ATOM 4908 C CA . THR G 1 24 ? 33.040 14.904 -11.048 1.00 57.73 20 THR H CA 1
ATOM 4909 C C . THR G 1 24 ? 33.727 15.695 -12.140 1.00 56.08 20 THR H C 1
ATOM 4910 O O . THR G 1 24 ? 34.602 16.507 -11.863 1.00 61.92 20 THR H O 1
ATOM 4914 N N . GLY G 1 25 ? 33.341 15.445 -13.386 1.00 56.50 21 GLY H N 1
ATOM 4915 C CA . GLY G 1 25 ? 33.988 16.102 -14.503 1.00 59.57 21 GLY H CA 1
ATOM 4916 C C . GLY G 1 25 ? 35.235 15.367 -14.959 1.00 64.31 21 GLY H C 1
ATOM 4917 O O . GLY G 1 25 ? 35.883 15.789 -15.913 1.00 65.86 21 GLY H O 1
ATOM 4918 N N . CYS G 1 26 ? 35.576 14.273 -14.280 1.00 59.10 22 CYS H N 1
ATOM 4919 C CA . CYS G 1 26 ? 36.760 13.492 -14.641 1.00 60.51 22 CYS H CA 1
ATOM 4920 C C . CYS G 1 26 ? 36.656 12.921 -16.051 1.00 58.71 22 CYS H C 1
ATOM 4921 O O . CYS G 1 26 ? 35.559 12.625 -16.535 1.00 59.38 22 CYS H O 1
ATOM 4924 N N . ASP G 1 27 ? 37.808 12.755 -16.696 1.00 59.25 23 ASP H N 1
ATOM 4925 C CA . ASP G 1 27 ? 37.859 12.210 -18.046 1.00 55.41 23 ASP H CA 1
ATOM 4926 C C . ASP G 1 27 ? 37.997 10.699 -17.992 1.00 60.15 23 ASP H C 1
ATOM 4927 O O . ASP G 1 27 ? 39.111 10.165 -17.992 1.00 55.57 23 ASP H O 1
ATOM 4932 N N . LEU G 1 28 ? 36.860 10.010 -17.975 1.00 54.80 24 LEU H N 1
ATOM 4933 C CA . LEU G 1 28 ? 36.858 8.563 -17.846 1.00 52.25 24 LEU H CA 1
ATOM 4934 C C . LEU G 1 28 ? 36.427 7.865 -19.131 1.00 50.93 24 LEU H C 1
ATOM 4935 O O . LEU G 1 28 ? 36.351 6.637 -19.172 1.00 53.20 24 LEU H O 1
ATOM 4940 N N . GLN G 1 29 ? 36.146 8.639 -20.177 1.00 54.86 25 GLN H N 1
ATOM 4941 C CA . GLN G 1 29 ? 35.681 8.079 -21.454 1.00 58.08 25 GLN H CA 1
ATOM 4942 C C . GLN G 1 29 ? 36.561 6.983 -22.080 1.00 51.01 25 GLN H C 1
ATOM 4943 O O . GLN G 1 29 ? 36.031 6.033 -22.662 1.00 53.68 25 GLN H O 1
ATOM 4949 N N . PRO G 1 30 ? 37.898 7.109 -21.984 1.00 55.43 26 PRO H N 1
ATOM 4950 C CA . PRO G 1 30 ? 38.706 5.985 -22.485 1.00 59.12 26 PRO H CA 1
ATOM 4951 C C . PRO G 1 30 ? 38.420 4.666 -21.766 1.00 52.14 26 PRO H C 1
ATOM 4952 O O . PRO G 1 30 ? 38.433 3.611 -22.409 1.00 51.04 26 PRO H O 1
ATOM 4956 N N . PHE G 1 31 ? 38.184 4.727 -20.459 1.00 53.13 27 PHE H N 1
ATOM 4957 C CA . PHE G 1 31 ? 37.807 3.544 -19.692 1.00 51.74 27 PHE H CA 1
ATOM 4958 C C . PHE G 1 31 ? 36.485 2.990 -20.202 1.00 44.87 27 PHE H C 1
ATOM 4959 O O . PHE G 1 31 ? 36.329 1.784 -20.349 1.00 47.43 27 PHE H O 1
ATOM 4967 N N . TYR G 1 32 ? 35.532 3.882 -20.452 1.00 43.68 28 TYR H N 1
ATOM 4968 C CA . TYR G 1 32 ? 34.225 3.501 -20.974 1.00 49.17 28 TYR H CA 1
ATOM 4969 C C . TYR G 1 32 ? 34.352 2.759 -22.305 1.00 55.38 28 TYR H C 1
ATOM 4970 O O . TYR G 1 32 ? 33.774 1.686 -22.485 1.00 52.52 28 TYR H O 1
ATOM 4979 N N . GLU G 1 33 ? 35.121 3.332 -23.228 1.00 52.67 29 GLU H N 1
ATOM 4980 C CA . GLU G 1 33 ? 35.285 2.765 -24.564 1.00 50.45 29 GLU H CA 1
ATOM 4981 C C . GLU G 1 33 ? 36.013 1.430 -24.522 1.00 48.79 29 GLU H C 1
ATOM 4982 O O . GLU G 1 33 ? 35.680 0.493 -25.261 1.00 52.63 29 GLU H O 1
ATOM 4988 N N . LYS G 1 34 ? 37.034 1.352 -23.677 1.00 42.53 30 LYS H N 1
ATOM 4989 C CA . LYS G 1 34 ? 37.764 0.102 -23.516 1.00 44.93 30 LYS H CA 1
ATOM 4990 C C . LYS G 1 34 ? 36.852 -0.973 -22.898 1.00 51.50 30 LYS H C 1
ATOM 4991 O O . LYS G 1 34 ? 36.904 -2.145 -23.282 1.00 45.35 30 LYS H O 1
ATOM 4997 N N . LEU G 1 35 ? 35.987 -0.563 -21.971 1.00 46.69 31 LEU H N 1
ATOM 4998 C CA . LEU G 1 35 ? 35.042 -1.490 -21.363 1.00 49.54 31 LEU H CA 1
ATOM 4999 C C . LEU G 1 35 ? 34.054 -2.015 -22.393 1.00 47.65 31 LEU H C 1
ATOM 5000 O O . LEU G 1 35 ? 33.773 -3.207 -22.427 1.00 48.63 31 LEU H O 1
ATOM 5005 N N . LYS G 1 36 ? 33.534 -1.120 -23.227 1.00 48.80 32 LYS H N 1
ATOM 5006 C CA . LYS G 1 36 ? 32.621 -1.495 -24.305 1.00 53.15 32 LYS H CA 1
ATOM 5007 C C . LYS G 1 36 ? 33.283 -2.489 -25.268 1.00 51.83 32 LYS H C 1
ATOM 5008 O O . LYS G 1 36 ? 32.697 -3.530 -25.630 1.00 52.37 32 LYS H O 1
ATOM 5014 N N . SER G 1 37 ? 34.515 -2.176 -25.660 1.00 49.85 33 SER H N 1
ATOM 5015 C CA . SER G 1 37 ? 35.264 -3.040 -26.572 1.00 48.82 33 SER H CA 1
ATOM 5016 C C . SER G 1 37 ? 35.462 -4.427 -25.959 1.00 51.78 33 SER H C 1
ATOM 5017 O O . SER G 1 37 ? 35.249 -5.445 -26.621 1.00 48.36 33 SER H O 1
ATOM 5020 N N . LEU G 1 38 ? 35.812 -4.468 -24.677 1.00 51.89 34 LEU H N 1
ATOM 5021 C CA . LEU G 1 38 ? 35.984 -5.744 -23.990 1.00 50.47 34 LEU H CA 1
ATOM 5022 C C . LEU G 1 38 ? 34.659 -6.494 -23.890 1.00 55.46 34 LEU H C 1
ATOM 5023 O O . LEU G 1 38 ? 34.621 -7.723 -23.991 1.00 49.33 34 LEU H O 1
ATOM 5028 N N . ARG G 1 39 ? 33.577 -5.743 -23.713 1.00 49.45 35 ARG H N 1
ATOM 5029 C CA . ARG G 1 39 ? 32.248 -6.317 -23.558 1.00 57.15 35 ARG H CA 1
ATOM 5030 C C . ARG G 1 39 ? 31.802 -7.015 -24.835 1.00 60.73 35 ARG H C 1
ATOM 5031 O O . ARG G 1 39 ? 31.114 -8.037 -24.778 1.00 56.32 35 ARG H O 1
ATOM 5039 N N . ALA G 1 40 ? 32.198 -6.466 -25.982 1.00 52.01 36 ALA H N 1
ATOM 5040 C CA . ALA G 1 40 ? 31.836 -7.067 -27.268 1.00 51.73 36 ALA H CA 1
ATOM 5041 C C . ALA G 1 40 ? 32.173 -8.560 -27.374 1.00 55.08 36 ALA H C 1
ATOM 5042 O O . ALA G 1 40 ? 31.428 -9.328 -27.986 1.00 61.99 36 ALA H O 1
ATOM 5044 N N . ILE G 1 41 ? 33.292 -8.962 -26.781 1.00 54.36 37 ILE H N 1
ATOM 5045 C CA . ILE G 1 41 ? 33.702 -10.366 -26.763 1.00 50.20 37 ILE H CA 1
ATOM 5046 C C . ILE G 1 41 ? 32.724 -11.256 -26.002 1.00 62.95 37 ILE H C 1
ATOM 5047 O O . ILE G 1 41 ? 32.378 -12.346 -26.466 1.00 66.88 37 ILE H O 1
ATOM 5052 N N . LEU G 1 42 ? 32.287 -10.789 -24.836 1.00 59.91 38 LEU H N 1
ATOM 5053 C CA . LEU G 1 42 ? 31.379 -11.557 -23.992 1.00 64.22 38 LEU H CA 1
ATOM 5054 C C . LEU G 1 42 ? 30.079 -11.858 -24.720 1.00 68.48 38 LEU H C 1
ATOM 5055 O O . LEU G 1 42 ? 29.568 -12.976 -24.656 1.00 73.18 38 LEU H O 1
ATOM 5060 N N . GLU G 1 43 ? 29.574 -10.863 -25.445 1.00 67.13 39 GLU H N 1
ATOM 5061 C CA . GLU G 1 43 ? 28.327 -11.006 -26.183 1.00 67.54 39 GLU H CA 1
ATOM 5062 C C . GLU G 1 43 ? 28.467 -12.017 -27.318 1.00 74.96 39 GLU H C 1
ATOM 5068 N N . HIS G 1 52 ? 29.860 -24.429 -20.136 1.00 77.39 48 HIS H N 1
ATOM 5069 C CA . HIS G 1 52 ? 31.314 -24.488 -20.031 1.00 67.92 48 HIS H CA 1
ATOM 5070 C C . HIS G 1 52 ? 31.793 -23.928 -18.690 1.00 70.33 48 HIS H C 1
ATOM 5071 O O . HIS G 1 52 ? 31.477 -22.795 -18.326 1.00 73.81 48 HIS H O 1
ATOM 5078 N N . GLU G 1 53 ? 32.576 -24.732 -17.975 1.00 63.89 49 GLU H N 1
ATOM 5079 C CA . GLU G 1 53 ? 33.005 -24.433 -16.609 1.00 71.65 49 GLU H CA 1
ATOM 5080 C C . GLU G 1 53 ? 34.151 -23.414 -16.466 1.00 66.20 49 GLU H C 1
ATOM 5081 O O . GLU G 1 53 ? 34.100 -22.524 -15.602 1.00 57.26 49 GLU H O 1
ATOM 5087 N N . GLY G 1 54 ? 35.170 -23.528 -17.315 1.00 66.11 50 GLY H N 1
ATOM 5088 C CA . GLY G 1 54 ? 36.278 -22.583 -17.284 1.00 64.55 50 GLY H CA 1
ATOM 5089 C C . GLY G 1 54 ? 35.856 -21.172 -17.648 1.00 58.45 50 GLY H C 1
ATOM 5090 O O . GLY G 1 54 ? 36.294 -20.176 -17.036 1.00 64.04 50 GLY H O 1
ATOM 5091 N N . LEU G 1 55 ? 34.956 -21.091 -18.620 1.00 55.25 51 LEU H N 1
ATOM 5092 C CA . LEU G 1 55 ? 34.424 -19.810 -19.038 1.00 65.79 51 LEU H CA 1
ATOM 5093 C C . LEU G 1 55 ? 33.578 -19.235 -17.914 1.00 65.09 51 LEU H C 1
ATOM 5094 O O . LEU G 1 55 ? 33.584 -18.025 -17.692 1.00 59.87 51 LEU H O 1
ATOM 5099 N N . THR G 1 56 ? 32.845 -20.100 -17.215 1.00 59.63 52 THR H N 1
ATOM 5100 C CA . THR G 1 56 ? 32.026 -19.649 -16.096 1.00 60.51 52 THR H CA 1
ATOM 5101 C C . THR G 1 56 ? 32.899 -19.053 -14.998 1.00 53.48 52 THR H C 1
ATOM 5102 O O . THR G 1 56 ? 32.572 -18.014 -14.434 1.00 49.95 52 THR H O 1
ATOM 5106 N N . ILE G 1 57 ? 34.038 -19.687 -14.733 1.00 58.71 53 ILE H N 1
ATOM 5107 C CA . ILE G 1 57 ? 34.965 -19.163 -13.728 1.00 63.97 53 ILE H CA 1
ATOM 5108 C C . ILE G 1 57 ? 35.495 -17.781 -14.139 1.00 60.90 53 ILE H C 1
ATOM 5109 O O . ILE G 1 57 ? 35.560 -16.840 -13.317 1.00 57.90 53 ILE H O 1
ATOM 5114 N N . LEU G 1 58 ? 35.869 -17.653 -15.408 1.00 55.21 54 LEU H N 1
ATOM 5115 C CA . LEU G 1 58 ? 36.327 -16.350 -15.897 1.00 61.42 54 LEU H CA 1
ATOM 5116 C C . LEU G 1 58 ? 35.228 -15.288 -15.765 1.00 58.29 54 LEU H C 1
ATOM 5117 O O . LEU G 1 58 ? 35.484 -14.138 -15.366 1.00 54.77 54 LEU H O 1
ATOM 5122 N N . GLU G 1 59 ? 33.996 -15.695 -16.059 1.00 53.68 55 GLU H N 1
ATOM 5123 C CA . GLU G 1 59 ? 32.848 -14.802 -15.954 1.00 60.88 55 GLU H CA 1
ATOM 5124 C C . GLU G 1 59 ? 32.658 -14.347 -14.514 1.00 49.92 55 GLU H C 1
ATOM 5125 O O . GLU G 1 59 ? 32.322 -13.189 -14.269 1.00 50.65 55 GLU H O 1
ATOM 5131 N N . VAL G 1 60 ? 32.860 -15.259 -13.564 1.00 50.80 56 VAL H N 1
ATOM 5132 C CA . VAL G 1 60 ? 32.783 -14.898 -12.151 1.00 57.63 56 VAL H CA 1
ATOM 5133 C C . VAL G 1 60 ? 33.807 -13.809 -11.850 1.00 55.60 56 VAL H C 1
ATOM 5134 O O . VAL G 1 60 ? 33.499 -12.807 -11.189 1.00 47.70 56 VAL H O 1
ATOM 5138 N N . GLU G 1 61 ? 35.022 -14.002 -12.352 1.00 52.57 57 GLU H N 1
ATOM 5139 C CA . GLU G 1 61 ? 36.081 -13.010 -12.147 1.00 57.27 57 GLU H CA 1
ATOM 5140 C C . GLU G 1 61 ? 35.667 -11.616 -12.655 1.00 47.96 57 GLU H C 1
ATOM 5141 O O . GLU G 1 61 ? 35.829 -10.597 -11.958 1.00 50.20 57 GLU H O 1
ATOM 5147 N N . ILE G 1 62 ? 35.122 -11.579 -13.869 1.00 43.22 58 ILE H N 1
ATOM 5148 C CA . ILE G 1 62 ? 34.656 -10.320 -14.448 1.00 45.82 58 ILE H CA 1
ATOM 5149 C C . ILE G 1 62 ? 33.496 -9.678 -13.668 1.00 52.52 58 ILE H C 1
ATOM 5150 O O . ILE G 1 62 ? 33.513 -8.476 -13.398 1.00 43.63 58 ILE H O 1
ATOM 5155 N N . VAL G 1 63 ? 32.491 -10.475 -13.308 1.00 44.22 59 VAL H N 1
ATOM 5156 C CA . VAL G 1 63 ? 31.349 -9.970 -12.542 1.00 47.67 59 VAL H CA 1
ATOM 5157 C C . VAL G 1 63 ? 31.796 -9.349 -11.218 1.00 40.88 59 VAL H C 1
ATOM 5158 O O . VAL G 1 63 ? 31.409 -8.220 -10.882 1.00 45.84 59 VAL H O 1
ATOM 5162 N N . GLU G 1 64 ? 32.623 -10.085 -10.479 1.00 40.91 60 GLU H N 1
ATOM 5163 C CA . GLU G 1 64 ? 33.131 -9.612 -9.192 1.00 44.90 60 GLU H CA 1
ATOM 5164 C C . GLU G 1 64 ? 33.924 -8.315 -9.345 1.00 51.74 60 GLU H C 1
ATOM 5165 O O . GLU G 1 64 ? 33.678 -7.333 -8.622 1.00 46.53 60 GLU H O 1
ATOM 5171 N N . VAL G 1 65 ? 34.870 -8.308 -10.288 1.00 49.40 61 VAL H N 1
ATOM 5172 C CA . VAL G 1 65 ? 35.671 -7.106 -10.513 1.00 50.54 61 VAL H CA 1
ATOM 5173 C C . VAL G 1 65 ? 34.796 -5.904 -10.864 1.00 42.82 61 VAL H C 1
ATOM 5174 O O . VAL G 1 65 ? 34.946 -4.828 -10.284 1.00 49.48 61 VAL H O 1
ATOM 5178 N N . ALA G 1 66 ? 33.854 -6.101 -11.781 1.00 41.56 62 ALA H N 1
ATOM 5179 C CA . ALA G 1 66 ? 32.990 -5.011 -12.233 1.00 42.69 62 ALA H CA 1
ATOM 5180 C C . ALA G 1 66 ? 32.133 -4.436 -11.107 1.00 51.79 62 ALA H C 1
ATOM 5181 O O . ALA G 1 66 ? 32.022 -3.211 -10.968 1.00 40.16 62 ALA H O 1
ATOM 5183 N N . TYR G 1 67 ? 31.508 -5.310 -10.320 1.00 48.11 63 TYR H N 1
ATOM 5184 C CA . TYR G 1 67 ? 30.668 -4.840 -9.223 1.00 48.72 63 TYR H CA 1
ATOM 5185 C C . TYR G 1 67 ? 31.469 -4.099 -8.154 1.00 45.29 63 TYR H C 1
ATOM 5186 O O . TYR G 1 67 ? 31.057 -3.031 -7.668 1.00 47.67 63 TYR H O 1
ATOM 5195 N N . THR G 1 68 ? 32.617 -4.665 -7.797 1.00 43.18 64 THR H N 1
ATOM 5196 C CA . THR G 1 68 ? 33.503 -4.031 -6.819 1.00 53.84 64 THR H CA 1
ATOM 5197 C C . THR G 1 68 ? 33.929 -2.642 -7.271 1.00 52.56 64 THR H C 1
ATOM 5198 O O . THR G 1 68 ? 33.841 -1.651 -6.515 1.00 45.20 64 THR H O 1
ATOM 5202 N N . THR G 1 69 ? 34.385 -2.584 -8.519 1.00 42.16 65 THR H N 1
ATOM 5203 C CA . THR G 1 69 ? 34.830 -1.335 -9.116 1.00 51.03 65 THR H CA 1
ATOM 5204 C C . THR G 1 69 ? 33.697 -0.327 -9.127 1.00 46.77 65 THR H C 1
ATOM 5205 O O . THR G 1 69 ? 33.900 0.845 -8.838 1.00 44.05 65 THR H O 1
ATOM 5209 N N . GLU G 1 70 ? 32.497 -0.800 -9.443 1.00 46.60 66 GLU H N 1
ATOM 5210 C CA . GLU G 1 70 ? 31.314 0.049 -9.476 1.00 48.71 66 GLU H CA 1
ATOM 5211 C C . GLU G 1 70 ? 31.068 0.711 -8.124 1.00 51.07 66 GLU H C 1
ATOM 5212 O O . GLU G 1 70 ? 30.858 1.936 -8.038 1.00 48.28 66 GLU H O 1
ATOM 5218 N N . ASP G 1 71 ? 31.100 -0.098 -7.068 1.00 52.98 67 ASP H N 1
ATOM 5219 C CA . ASP G 1 71 ? 30.907 0.438 -5.723 1.00 51.41 67 ASP H CA 1
ATOM 5220 C C . ASP G 1 71 ? 31.966 1.483 -5.374 1.00 52.27 67 ASP H C 1
ATOM 5221 O O . ASP G 1 71 ? 31.659 2.534 -4.793 1.00 48.32 67 ASP H O 1
ATOM 5226 N N . MET G 1 72 ? 33.213 1.186 -5.729 1.00 46.22 68 MET H N 1
ATOM 5227 C CA . MET G 1 72 ? 34.323 2.102 -5.455 1.00 46.46 68 MET H CA 1
ATOM 5228 C C . MET G 1 72 ? 34.219 3.434 -6.212 1.00 44.22 68 MET H C 1
ATOM 5229 O O . MET G 1 72 ? 34.482 4.500 -5.645 1.00 44.66 68 MET H O 1
ATOM 5234 N N . VAL G 1 73 ? 33.843 3.369 -7.487 1.00 41.72 69 VAL H N 1
ATOM 5235 C CA . VAL G 1 73 ? 33.670 4.570 -8.293 1.00 42.15 69 VAL H CA 1
ATOM 5236 C C . VAL G 1 73 ? 32.529 5.423 -7.735 1.00 46.78 69 VAL H C 1
ATOM 5237 O O . VAL G 1 73 ? 32.683 6.636 -7.583 1.00 46.28 69 VAL H O 1
ATOM 5241 N N . ASP G 1 74 ? 31.410 4.782 -7.389 1.00 45.38 70 ASP H N 1
ATOM 5242 C CA . ASP G 1 74 ? 30.289 5.486 -6.750 1.00 43.14 70 ASP H CA 1
ATOM 5243 C C . ASP G 1 74 ? 30.718 6.203 -5.464 1.00 41.64 70 ASP H C 1
ATOM 5244 O O . ASP G 1 74 ? 30.398 7.386 -5.240 1.00 47.08 70 ASP H O 1
ATOM 5249 N N . SER G 1 75 ? 31.438 5.470 -4.619 1.00 42.76 71 SER H N 1
ATOM 5250 C CA . SER G 1 75 ? 31.881 5.986 -3.327 1.00 43.85 71 SER H CA 1
ATOM 5251 C C . SER G 1 75 ? 32.837 7.177 -3.467 1.00 50.25 71 SER H C 1
ATOM 5252 O O . SER G 1 75 ? 32.657 8.223 -2.834 1.00 43.51 71 SER H O 1
ATOM 5255 N N . GLU G 1 76 ? 33.838 7.024 -4.325 1.00 45.58 72 GLU H N 1
ATOM 5256 C CA . GLU G 1 76 ? 34.829 8.078 -4.508 1.00 49.38 72 GLU H CA 1
ATOM 5257 C C . GLU G 1 76 ? 34.256 9.298 -5.226 1.00 44.19 72 GLU H C 1
ATOM 5258 O O . GLU G 1 76 ? 34.724 10.420 -5.024 1.00 44.86 72 GLU H O 1
ATOM 5264 N N . SER G 1 77 ? 33.268 9.074 -6.088 1.00 40.08 73 SER H N 1
ATOM 5265 C CA . SER G 1 77 ? 32.555 10.186 -6.700 1.00 43.46 73 SER H CA 1
ATOM 5266 C C . SER G 1 77 ? 31.803 10.952 -5.617 1.00 49.95 73 SER H C 1
ATOM 5267 O O . SER G 1 77 ? 31.768 12.196 -5.626 1.00 45.85 73 SER H O 1
ATOM 5270 N N . ARG G 1 78 ? 31.192 10.214 -4.684 1.00 47.65 74 ARG H N 1
ATOM 5271 C CA . ARG G 1 78 ? 30.579 10.881 -3.537 1.00 52.18 74 ARG H CA 1
ATOM 5272 C C . ARG G 1 78 ? 31.638 11.687 -2.777 1.00 49.13 74 ARG H C 1
ATOM 5273 O O . ARG G 1 78 ? 31.370 12.795 -2.327 1.00 50.47 74 ARG H O 1
ATOM 5281 N N . ASN G 1 79 ? 32.845 11.138 -2.661 1.00 51.04 75 ASN H N 1
ATOM 5282 C CA . ASN G 1 79 ? 33.939 11.855 -2.009 1.00 55.67 75 ASN H CA 1
ATOM 5283 C C . ASN G 1 79 ? 34.359 13.125 -2.751 1.00 50.56 75 ASN H C 1
ATOM 5284 O O . ASN G 1 79 ? 34.768 14.108 -2.125 1.00 51.92 75 ASN H O 1
ATOM 5289 N N . VAL G 1 80 ? 34.260 13.109 -4.077 1.00 49.72 76 VAL H N 1
ATOM 5290 C CA . VAL G 1 80 ? 34.530 14.315 -4.857 1.00 52.20 76 VAL H CA 1
ATOM 5291 C C . VAL G 1 80 ? 33.453 15.344 -4.530 1.00 59.82 76 VAL H C 1
ATOM 5292 O O . VAL G 1 80 ? 33.762 16.516 -4.309 1.00 49.59 76 VAL H O 1
ATOM 5296 N N . PHE G 1 81 ? 32.195 14.907 -4.468 1.00 54.75 77 PHE H N 1
ATOM 5297 C CA . PHE G 1 81 ? 31.118 15.836 -4.116 1.00 52.28 77 PHE H CA 1
ATOM 5298 C C . PHE G 1 81 ? 31.296 16.437 -2.724 1.00 50.05 77 PHE H C 1
ATOM 5299 O O . PHE G 1 81 ? 31.060 17.627 -2.524 1.00 53.72 77 PHE H O 1
ATOM 5307 N N . LEU G 1 82 ? 31.733 15.620 -1.773 1.00 46.67 78 LEU H N 1
ATOM 5308 C CA . LEU G 1 82 ? 31.856 16.051 -0.386 1.00 52.63 78 LEU H CA 1
ATOM 5309 C C . LEU G 1 82 ? 33.185 16.737 -0.065 1.00 58.02 78 LEU H C 1
ATOM 5310 O O . LEU G 1 82 ? 33.381 17.212 1.058 1.00 52.56 78 LEU H O 1
ATOM 5315 N N . ALA G 1 83 ? 34.088 16.792 -1.040 1.00 54.03 79 ALA H N 1
ATOM 5316 C CA . ALA G 1 83 ? 35.428 17.319 -0.794 1.00 55.20 79 ALA H CA 1
ATOM 5317 C C . ALA G 1 83 ? 35.390 18.736 -0.236 1.00 51.57 79 ALA H C 1
ATOM 5318 O O . ALA G 1 83 ? 34.826 19.645 -0.849 1.00 46.41 79 ALA H O 1
ATOM 5320 N N . GLN G 1 84 ? 36.024 18.919 0.916 1.00 48.78 80 GLN H N 1
ATOM 5321 C CA . GLN G 1 84 ? 36.067 20.221 1.572 1.00 58.64 80 GLN H CA 1
ATOM 5322 C C . GLN G 1 84 ? 37.298 21.013 1.145 1.00 63.81 80 GLN H C 1
ATOM 5323 O O . GLN G 1 84 ? 37.400 22.210 1.422 1.00 51.82 80 GLN H O 1
ATOM 5329 N N . ASN G 1 85 ? 38.227 20.334 0.476 1.00 53.37 81 ASN H N 1
ATOM 5330 C CA . ASN G 1 85 ? 39.446 20.971 -0.014 1.00 55.32 81 ASN H CA 1
ATOM 5331 C C . ASN G 1 85 ? 40.049 20.262 -1.225 1.00 61.85 81 ASN H C 1
ATOM 5332 O O . ASN G 1 85 ? 39.574 19.204 -1.638 1.00 52.75 81 ASN H O 1
ATOM 5337 N N . LEU G 1 86 ? 41.121 20.839 -1.761 1.00 49.94 82 LEU H N 1
ATOM 5338 C CA . LEU G 1 86 ? 41.766 20.341 -2.967 1.00 57.37 82 LEU H CA 1
ATOM 5339 C C . LEU G 1 86 ? 42.392 18.963 -2.777 1.00 52.82 82 LEU H C 1
ATOM 5340 O O . LEU G 1 86 ? 42.422 18.153 -3.705 1.00 50.59 82 LEU H O 1
ATOM 5345 N N . GLU G 1 87 ? 42.936 18.715 -1.590 1.00 50.21 83 GLU H N 1
ATOM 5346 C CA . GLU G 1 87 ? 43.579 17.439 -1.315 1.00 49.29 83 GLU H CA 1
ATOM 5347 C C . GLU G 1 87 ? 42.542 16.301 -1.316 1.00 57.61 83 GLU H C 1
ATOM 5348 O O . GLU G 1 87 ? 42.787 15.233 -1.877 1.00 46.86 83 GLU H O 1
ATOM 5354 N N . GLU G 1 88 ? 41.394 16.517 -0.670 1.00 46.51 84 GLU H N 1
ATOM 5355 C CA . GLU G 1 88 ? 40.368 15.471 -0.616 1.00 50.78 84 GLU H CA 1
ATOM 5356 C C . GLU G 1 88 ? 39.881 15.177 -2.027 1.00 43.40 84 GLU H C 1
ATOM 5357 O O . GLU G 1 88 ? 39.683 14.015 -2.411 1.00 51.60 84 GLU H O 1
ATOM 5363 N N . ARG G 1 89 ? 39.708 16.247 -2.797 1.00 43.55 85 ARG H N 1
ATOM 5364 C CA . ARG G 1 89 ? 39.250 16.159 -4.175 1.00 51.94 85 ARG H CA 1
ATOM 5365 C C . ARG G 1 89 ? 40.218 15.367 -5.058 1.00 54.40 85 ARG H C 1
ATOM 5366 O O . ARG G 1 89 ? 39.819 14.436 -5.768 1.00 45.85 85 ARG H O 1
ATOM 5374 N N . SER G 1 90 ? 41.490 15.751 -5.018 1.00 49.44 86 SER H N 1
ATOM 5375 C CA . SER G 1 90 ? 42.511 15.092 -5.826 1.00 52.09 86 SER H CA 1
ATOM 5376 C C . SER G 1 90 ? 42.715 13.636 -5.415 1.00 45.88 86 SER H C 1
ATOM 5377 O O . SER G 1 90 ? 42.931 12.781 -6.260 1.00 43.64 86 SER H O 1
ATOM 5380 N N . ARG G 1 91 ? 42.696 13.369 -4.114 1.00 44.87 87 ARG H N 1
ATOM 5381 C CA . ARG G 1 91 ? 42.798 12.002 -3.620 1.00 48.21 87 ARG H CA 1
ATOM 5382 C C . ARG G 1 91 ? 41.657 11.126 -4.127 1.00 49.14 87 ARG H C 1
ATOM 5383 O O . ARG G 1 91 ? 41.862 9.975 -4.514 1.00 45.75 87 ARG H O 1
ATOM 5391 N N . ALA G 1 92 ? 40.444 11.663 -4.067 1.00 48.34 88 ALA H N 1
ATOM 5392 C CA . ALA G 1 92 ? 39.274 10.934 -4.543 1.00 50.74 88 ALA H CA 1
ATOM 5393 C C . ALA G 1 92 ? 39.361 10.657 -6.041 1.00 48.65 88 ALA H C 1
ATOM 5394 O O . ALA G 1 92 ? 39.076 9.543 -6.507 1.00 51.08 88 ALA H O 1
ATOM 5396 N N . MET G 1 93 ? 39.769 11.676 -6.793 1.00 49.55 89 MET H N 1
ATOM 5397 C CA . MET G 1 93 ? 39.967 11.540 -8.236 1.00 51.18 89 MET H CA 1
ATOM 5398 C C . MET G 1 93 ? 41.017 10.477 -8.547 1.00 48.49 89 MET H C 1
ATOM 5399 O O . MET G 1 93 ? 40.842 9.638 -9.448 1.00 44.26 89 MET H O 1
ATOM 5404 N N . TRP G 1 94 ? 42.120 10.538 -7.807 1.00 43.10 90 TRP H N 1
ATOM 5405 C CA . TRP G 1 94 ? 43.211 9.585 -7.962 1.00 51.67 90 TRP H CA 1
ATOM 5406 C C . TRP G 1 94 ? 42.704 8.187 -7.718 1.00 53.65 90 TRP H C 1
ATOM 5407 O O . TRP G 1 94 ? 43.040 7.259 -8.448 1.00 45.39 90 TRP H O 1
ATOM 5418 N N . GLU G 1 95 ? 41.885 8.054 -6.683 1.00 51.32 91 GLU H N 1
ATOM 5419 C CA . GLU G 1 95 ? 41.347 6.764 -6.321 1.00 50.87 91 GLU H CA 1
ATOM 5420 C C . GLU G 1 95 ? 40.501 6.231 -7.473 1.00 44.59 91 GLU H C 1
ATOM 5421 O O . GLU G 1 95 ? 40.603 5.061 -7.838 1.00 46.06 91 GLU H O 1
ATOM 5427 N N . ILE G 1 96 ? 39.695 7.108 -8.069 1.00 47.35 92 ILE H N 1
ATOM 5428 C CA . ILE G 1 96 ? 38.884 6.723 -9.224 1.00 45.47 92 ILE H CA 1
ATOM 5429 C C . ILE G 1 96 ? 39.709 6.223 -10.410 1.00 50.20 92 ILE H C 1
ATOM 5430 O O . ILE G 1 96 ? 39.450 5.128 -10.939 1.00 46.91 92 ILE H O 1
ATOM 5435 N N . PHE G 1 97 ? 40.709 7.010 -10.812 1.00 45.83 93 PHE H N 1
ATOM 5436 C CA . PHE G 1 97 ? 41.568 6.630 -11.932 1.00 46.68 93 PHE H CA 1
ATOM 5437 C C . PHE G 1 97 ? 42.304 5.315 -11.647 1.00 45.82 93 PHE H C 1
ATOM 5438 O O . PHE G 1 97 ? 42.451 4.462 -12.527 1.00 44.71 93 PHE H O 1
ATOM 5446 N N . PHE G 1 98 ? 42.829 5.196 -10.430 1.00 45.26 94 PHE H N 1
ATOM 5447 C CA . PHE G 1 98 ? 43.608 4.030 -10.022 1.00 44.67 94 PHE H CA 1
ATOM 5448 C C . PHE G 1 98 ? 42.778 2.746 -10.021 1.00 53.12 94 PHE H C 1
ATOM 5449 O O . PHE G 1 98 ? 43.194 1.708 -10.568 1.00 49.14 94 PHE H O 1
ATOM 5457 N N . VAL G 1 99 ? 41.594 2.821 -9.422 1.00 45.92 95 VAL H N 1
ATOM 5458 C CA . VAL G 1 99 ? 40.724 1.656 -9.366 1.00 46.76 95 VAL H CA 1
ATOM 5459 C C . VAL G 1 99 ? 40.280 1.261 -10.763 1.00 43.25 95 VAL H C 1
ATOM 5460 O O . VAL G 1 99 ? 40.238 0.077 -11.086 1.00 42.53 95 VAL H O 1
ATOM 5464 N N . LEU G 1 100 ? 39.989 2.254 -11.603 1.00 42.31 96 LEU H N 1
ATOM 5465 C CA . LEU G 1 100 ? 39.569 1.957 -12.968 1.00 43.99 96 LEU H CA 1
ATOM 5466 C C . LEU G 1 100 ? 40.685 1.331 -13.811 1.00 48.80 96 LEU H C 1
ATOM 5467 O O . LEU G 1 100 ? 40.434 0.416 -14.608 1.00 45.57 96 LEU H O 1
ATOM 5472 N N . GLU G 1 101 ? 41.916 1.802 -13.610 1.00 45.72 97 GLU H N 1
ATOM 5473 C CA . GLU G 1 101 ? 43.074 1.220 -14.291 1.00 50.09 97 GLU H CA 1
ATOM 5474 C C . GLU G 1 101 ? 43.248 -0.246 -13.854 1.00 54.19 97 GLU H C 1
ATOM 5475 O O . GLU G 1 101 ? 43.439 -1.137 -14.691 1.00 44.05 97 GLU H O 1
ATOM 5481 N N . GLN G 1 102 ? 43.174 -0.492 -12.543 1.00 45.96 98 GLN H N 1
ATOM 5482 C CA . GLN G 1 102 ? 43.284 -1.854 -12.010 1.00 53.34 98 GLN H CA 1
ATOM 5483 C C . GLN G 1 102 ? 42.199 -2.797 -12.547 1.00 47.57 98 GLN H C 1
ATOM 5484 O O . GLN G 1 102 ? 42.478 -3.928 -12.989 1.00 49.94 98 GLN H O 1
ATOM 5490 N N . ALA G 1 103 ? 40.963 -2.312 -12.512 1.00 48.91 99 ALA H N 1
ATOM 5491 C CA . ALA G 1 103 ? 39.813 -3.083 -12.959 1.00 49.89 99 ALA H CA 1
ATOM 5492 C C . ALA G 1 103 ? 39.952 -3.443 -14.418 1.00 47.04 99 ALA H C 1
ATOM 5493 O O . ALA G 1 103 ? 39.711 -4.583 -14.809 1.00 48.33 99 ALA H O 1
ATOM 5495 N N . LEU G 1 104 ? 40.309 -2.456 -15.230 1.00 42.03 100 LEU H N 1
ATOM 5496 C CA . LEU G 1 104 ? 40.462 -2.707 -16.655 1.00 52.30 100 LEU H CA 1
ATOM 5497 C C . LEU G 1 104 ? 41.620 -3.643 -16.943 1.00 43.78 100 LEU H C 1
ATOM 5498 O O . LEU G 1 104 ? 41.553 -4.423 -17.891 1.00 50.75 100 LEU H O 1
ATOM 5503 N N . GLU G 1 105 ? 42.674 -3.588 -16.131 1.00 47.94 101 GLU H N 1
ATOM 5504 C CA . GLU G 1 105 ? 43.776 -4.536 -16.318 1.00 51.57 101 GLU H CA 1
ATOM 5505 C C . GLU G 1 105 ? 43.269 -5.970 -16.083 1.00 57.19 101 GLU H C 1
ATOM 5506 O O . GLU G 1 105 ? 43.566 -6.891 -16.872 1.00 49.00 101 GLU H O 1
ATOM 5512 N N . CYS G 1 106 ? 42.518 -6.156 -14.991 1.00 46.33 102 CYS H N 1
ATOM 5513 C CA . CYS G 1 106 ? 41.932 -7.471 -14.684 1.00 47.65 102 CYS H CA 1
ATOM 5514 C C . CYS G 1 106 ? 40.965 -7.987 -15.741 1.00 47.81 102 CYS H C 1
ATOM 5515 O O . CYS G 1 106 ? 41.030 -9.153 -16.148 1.00 49.61 102 CYS H O 1
ATOM 5518 N N . ILE G 1 107 ? 40.048 -7.123 -16.158 1.00 42.71 103 ILE H N 1
ATOM 5519 C CA . ILE G 1 107 ? 39.052 -7.504 -17.146 1.00 41.26 103 ILE H CA 1
ATOM 5520 C C . ILE G 1 107 ? 39.715 -7.819 -18.482 1.00 52.60 103 ILE H C 1
ATOM 5521 O O . ILE G 1 107 ? 39.311 -8.761 -19.163 1.00 47.26 103 ILE H O 1
ATOM 5526 N N . ASP G 1 108 ? 40.737 -7.043 -18.847 1.00 40.91 104 ASP H N 1
ATOM 5527 C CA . ASP G 1 108 ? 41.499 -7.328 -20.062 1.00 46.89 104 ASP H CA 1
ATOM 5528 C C . ASP G 1 108 ? 42.178 -8.693 -19.999 1.00 49.07 104 ASP H C 1
ATOM 5529 O O . ASP G 1 108 ? 42.092 -9.489 -20.949 1.00 50.56 104 ASP H O 1
ATOM 5534 N N . SER G 1 109 ? 42.851 -8.970 -18.883 1.00 40.62 105 SER H N 1
ATOM 5535 C CA . SER G 1 109 ? 43.494 -10.274 -18.711 1.00 51.56 105 SER H CA 1
ATOM 5536 C C . SER G 1 109 ? 42.482 -11.430 -18.818 1.00 58.52 105 SER H C 1
ATOM 5537 O O . SER G 1 109 ? 42.713 -12.433 -19.526 1.00 50.22 105 SER H O 1
ATOM 5540 N N . THR G 1 110 ? 41.350 -11.268 -18.132 1.00 48.94 106 THR H N 1
ATOM 5541 C CA . THR G 1 110 ? 40.323 -12.305 -18.111 1.00 51.83 106 THR H CA 1
ATOM 5542 C C . THR G 1 110 ? 39.698 -12.529 -19.484 1.00 47.78 106 THR H C 1
ATOM 5543 O O . THR G 1 110 ? 39.476 -13.662 -19.891 1.00 48.55 106 THR H O 1
ATOM 5547 N N . VAL G 1 111 ? 39.451 -11.444 -20.207 1.00 46.70 107 VAL H N 1
ATOM 5548 C CA . VAL G 1 111 ? 38.855 -11.526 -21.535 1.00 48.25 107 VAL H CA 1
ATOM 5549 C C . VAL G 1 111 ? 39.845 -12.156 -22.514 1.00 57.25 107 VAL H C 1
ATOM 5550 O O . VAL G 1 111 ? 39.448 -12.880 -23.424 1.00 50.36 107 VAL H O 1
ATOM 5554 N N . LYS G 1 112 ? 41.133 -11.894 -22.324 1.00 51.22 108 LYS H N 1
ATOM 5555 C CA . LYS G 1 112 ? 42.134 -12.566 -23.152 1.00 60.13 108 LYS H CA 1
ATOM 5556 C C . LYS G 1 112 ? 42.124 -14.073 -22.902 1.00 63.62 108 LYS H C 1
ATOM 5557 O O . LYS G 1 112 ? 42.236 -14.867 -23.851 1.00 54.47 108 LYS H O 1
ATOM 5563 N N . GLN G 1 113 ? 41.996 -14.470 -21.635 1.00 55.63 109 GLN H N 1
ATOM 5564 C CA . GLN G 1 113 ? 41.833 -15.897 -21.343 1.00 60.53 109 GLN H CA 1
ATOM 5565 C C . GLN G 1 113 ? 40.554 -16.462 -21.968 1.00 61.56 109 GLN H C 1
ATOM 5566 O O . GLN G 1 113 ? 40.535 -17.585 -22.475 1.00 66.24 109 GLN H O 1
ATOM 5572 N N . TRP G 1 114 ? 39.491 -15.665 -21.925 1.00 62.25 110 TRP H N 1
ATOM 5573 C CA . TRP G 1 114 ? 38.199 -16.025 -22.500 1.00 61.19 110 TRP H CA 1
ATOM 5574 C C . TRP G 1 114 ? 38.344 -16.289 -23.988 1.00 67.81 110 TRP H C 1
ATOM 5575 O O . TRP G 1 114 ? 37.788 -17.249 -24.510 1.00 62.68 110 TRP H O 1
ATOM 5586 N N . MET G 1 115 ? 39.073 -15.407 -24.663 1.00 61.57 111 MET H N 1
ATOM 5587 C CA . MET G 1 115 ? 39.311 -15.511 -26.094 1.00 64.75 111 MET H CA 1
ATOM 5588 C C . MET G 1 115 ? 40.144 -16.740 -26.422 1.00 61.99 111 MET H C 1
ATOM 5589 O O . MET G 1 115 ? 39.853 -17.455 -27.376 1.00 62.03 111 MET H O 1
ATOM 5594 N N . ALA G 1 116 ? 41.181 -16.980 -25.626 1.00 56.87 112 ALA H N 1
ATOM 5595 C CA . ALA G 1 116 ? 42.030 -18.144 -25.840 1.00 60.89 112 ALA H CA 1
ATOM 5596 C C . ALA G 1 116 ? 41.238 -19.436 -25.681 1.00 75.08 112 ALA H C 1
ATOM 5597 O O . ALA G 1 116 ? 41.442 -20.399 -26.424 1.00 70.23 112 ALA H O 1
ATOM 5599 N N . THR G 1 117 ? 40.341 -19.452 -24.698 1.00 71.93 113 THR H N 1
ATOM 5600 C CA . THR G 1 117 ? 39.525 -20.628 -24.423 1.00 67.14 113 THR H CA 1
ATOM 5601 C C . THR G 1 117 ? 38.447 -20.831 -25.489 1.00 71.45 113 THR H C 1
ATOM 5602 O O . THR G 1 117 ? 38.182 -21.954 -25.911 1.00 77.12 113 THR H O 1
ATOM 5606 N N . SER G 1 118 ? 37.839 -19.735 -25.931 1.00 68.30 114 SER H N 1
ATOM 5607 C CA . SER G 1 118 ? 36.807 -19.788 -26.961 1.00 70.50 114 SER H CA 1
ATOM 5608 C C . SER G 1 118 ? 37.388 -20.122 -28.337 1.00 79.45 114 SER H C 1
ATOM 5609 O O . SER G 1 118 ? 36.687 -20.649 -29.203 1.00 84.68 114 SER H O 1
ATOM 5612 N N . ASP G 1 119 ? 38.670 -19.817 -28.530 1.00 75.90 115 ASP H N 1
ATOM 5613 C CA . ASP G 1 119 ? 39.370 -20.178 -29.761 1.00 79.48 115 ASP H CA 1
ATOM 5614 C C . ASP G 1 119 ? 39.818 -21.633 -29.682 1.00 81.65 115 ASP H C 1
ATOM 5615 O O . ASP G 1 119 ? 40.167 -22.246 -30.690 1.00 92.15 115 ASP H O 1
ATOM 5620 N N . SER G 1 120 ? 39.785 -22.185 -28.471 1.00 85.32 116 SER H N 1
ATOM 5621 C CA . SER G 1 120 ? 40.047 -23.603 -28.255 1.00 88.26 116 SER H CA 1
ATOM 5622 C C . SER G 1 120 ? 38.799 -24.372 -28.672 1.00 89.69 116 SER H C 1
ATOM 5623 O O . SER G 1 120 ? 38.707 -25.587 -28.480 1.00 91.50 116 SER H O 1
ATOM 5626 N N . MET G 1 121 ? 37.836 -23.629 -29.218 1.00 97.48 117 MET H N 1
ATOM 5627 C CA . MET G 1 121 ? 36.651 -24.181 -29.864 1.00 89.94 117 MET H CA 1
ATOM 5628 C C . MET G 1 121 ? 35.739 -24.925 -28.897 1.00 93.94 117 MET H C 1
ATOM 5629 O O . MET G 1 121 ? 34.552 -24.615 -28.795 1.00 91.94 117 MET H O 1
ATOM 5634 N N . ALA H 1 4 ? -31.021 11.167 30.042 1.00 69.92 0 ALA Q N 1
ATOM 5635 C CA . ALA H 1 4 ? -31.197 11.872 31.309 1.00 61.22 0 ALA Q CA 1
ATOM 5636 C C . ALA H 1 4 ? -31.137 10.918 32.500 1.00 55.47 0 ALA Q C 1
ATOM 5637 O O . ALA H 1 4 ? -30.506 11.222 33.514 1.00 59.99 0 ALA Q O 1
ATOM 5639 N N . MET H 1 5 ? -31.798 9.769 32.369 1.00 63.80 1 MET Q N 1
ATOM 5640 C CA . MET H 1 5 ? -31.815 8.758 33.425 1.00 62.63 1 MET Q CA 1
ATOM 5641 C C . MET H 1 5 ? -30.439 8.129 33.561 1.00 61.79 1 MET Q C 1
ATOM 5642 O O . MET H 1 5 ? -29.951 7.896 34.670 1.00 56.73 1 MET Q O 1
ATOM 5647 N N . ALA H 1 6 ? -29.817 7.859 32.419 1.00 62.69 2 ALA Q N 1
ATOM 5648 C CA . ALA H 1 6 ? -28.478 7.294 32.401 1.00 53.43 2 ALA Q CA 1
ATOM 5649 C C . ALA H 1 6 ? -27.485 8.255 33.040 1.00 54.83 2 ALA Q C 1
ATOM 5650 O O . ALA H 1 6 ? -26.667 7.847 33.860 1.00 59.65 2 ALA Q O 1
ATOM 5652 N N . TYR H 1 7 ? -27.582 9.533 32.684 1.00 57.79 3 TYR Q N 1
ATOM 5653 C CA . TYR H 1 7 ? -26.720 10.564 33.259 1.00 57.97 3 TYR Q CA 1
ATOM 5654 C C . TYR H 1 7 ? -26.846 10.570 34.782 1.00 60.62 3 TYR Q C 1
ATOM 5655 O O . TYR H 1 7 ? -25.843 10.631 35.503 1.00 53.93 3 TYR Q O 1
ATOM 5664 N N . ALA H 1 8 ? -28.085 10.519 35.260 1.00 55.64 4 ALA Q N 1
ATOM 5665 C CA . ALA H 1 8 ? -28.360 10.535 36.691 1.00 54.84 4 ALA Q CA 1
ATOM 5666 C C . ALA H 1 8 ? -27.799 9.302 37.398 1.00 50.56 4 ALA Q C 1
ATOM 5667 O O . ALA H 1 8 ? -27.194 9.411 38.464 1.00 52.11 4 ALA Q O 1
ATOM 5669 N N . ALA H 1 9 ? -28.006 8.135 36.798 1.00 46.10 5 ALA Q N 1
ATOM 5670 C CA . ALA H 1 9 ? -27.533 6.880 37.367 1.00 50.04 5 ALA Q CA 1
ATOM 5671 C C . ALA H 1 9 ? -26.006 6.820 37.436 1.00 56.13 5 ALA Q C 1
ATOM 5672 O O . ALA H 1 9 ? -25.435 6.444 38.469 1.00 51.01 5 ALA Q O 1
ATOM 5674 N N . VAL H 1 10 ? -25.347 7.198 36.341 1.00 52.21 6 VAL Q N 1
ATOM 5675 C CA . VAL H 1 10 ? -23.892 7.220 36.313 1.00 43.96 6 VAL Q CA 1
ATOM 5676 C C . VAL H 1 10 ? -23.360 8.232 37.321 1.00 47.87 6 VAL Q C 1
ATOM 5677 O O . VAL H 1 10 ? -22.374 7.970 38.012 1.00 52.04 6 VAL Q O 1
ATOM 5681 N N . THR H 1 11 ? -24.037 9.374 37.425 1.00 46.15 7 THR Q N 1
ATOM 5682 C CA . THR H 1 11 ? -23.668 10.402 38.399 1.00 53.52 7 THR Q CA 1
ATOM 5683 C C . THR H 1 11 ? -23.775 9.838 39.814 1.00 50.98 7 THR Q C 1
ATOM 5684 O O . THR H 1 11 ? -22.964 10.156 40.696 1.00 51.15 7 THR Q O 1
ATOM 5688 N N . SER H 1 12 ? -24.809 9.031 40.031 1.00 52.04 8 SER Q N 1
ATOM 5689 C CA . SER H 1 12 ? -25.015 8.370 41.312 1.00 57.60 8 SER Q CA 1
ATOM 5690 C C . SER H 1 12 ? -23.869 7.386 41.601 1.00 53.04 8 SER Q C 1
ATOM 5691 O O . SER H 1 12 ? -23.379 7.303 42.733 1.00 55.88 8 SER Q O 1
ATOM 5694 N N . LEU H 1 13 ? -23.422 6.669 40.571 1.00 51.94 9 LEU Q N 1
ATOM 5695 C CA . LEU H 1 13 ? -22.292 5.754 40.731 1.00 54.27 9 LEU Q CA 1
ATOM 5696 C C . LEU H 1 13 ? -21.015 6.522 41.072 1.00 51.97 9 LEU Q C 1
ATOM 5697 O O . LEU H 1 13 ? -20.210 6.070 41.884 1.00 55.66 9 LEU Q O 1
ATOM 5702 N N . MET H 1 14 ? -20.839 7.676 40.437 1.00 47.66 10 MET Q N 1
ATOM 5703 C CA . MET H 1 14 ? -19.704 8.560 40.692 1.00 48.53 10 MET Q CA 1
ATOM 5704 C C . MET H 1 14 ? -19.665 9.065 42.137 1.00 56.92 10 MET Q C 1
ATOM 5705 O O . MET H 1 14 ? -18.644 8.932 42.829 1.00 56.54 10 MET Q O 1
ATOM 5710 N N . ARG H 1 15 ? -20.780 9.643 42.589 1.00 53.35 11 ARG Q N 1
ATOM 5711 C CA . ARG H 1 15 ? -20.866 10.155 43.955 1.00 50.19 11 ARG Q CA 1
ATOM 5712 C C . ARG H 1 15 ? -20.634 9.010 44.945 1.00 51.71 11 ARG Q C 1
ATOM 5713 O O . ARG H 1 15 ? -19.965 9.185 45.973 1.00 56.66 11 ARG Q O 1
ATOM 5721 N N . THR H 1 16 ? -21.176 7.837 44.625 1.00 51.99 12 THR Q N 1
ATOM 5722 C CA . THR H 1 16 ? -20.984 6.664 45.468 1.00 54.49 12 THR Q CA 1
ATOM 5723 C C . THR H 1 16 ? -19.509 6.259 45.523 1.00 54.55 12 THR Q C 1
ATOM 5724 O O . THR H 1 16 ? -18.997 5.880 46.578 1.00 57.66 12 THR Q O 1
ATOM 5728 N N . ILE H 1 17 ? -18.826 6.351 44.386 1.00 56.79 13 ILE Q N 1
ATOM 5729 C CA . ILE H 1 17 ? -17.402 6.041 44.321 1.00 52.83 13 ILE Q CA 1
ATOM 5730 C C . ILE H 1 17 ? -16.605 6.998 45.211 1.00 57.86 13 ILE Q C 1
ATOM 5731 O O . ILE H 1 17 ? -15.720 6.568 45.959 1.00 57.58 13 ILE Q O 1
ATOM 5736 N N . HIS H 1 18 ? -16.920 8.289 45.144 1.00 54.15 14 HIS Q N 1
ATOM 5737 C CA . HIS H 1 18 ? -16.261 9.244 46.034 1.00 57.02 14 HIS Q CA 1
ATOM 5738 C C . HIS H 1 18 ? -16.528 8.931 47.517 1.00 59.29 14 HIS Q C 1
ATOM 5739 O O . HIS H 1 18 ? -15.615 9.021 48.355 1.00 65.39 14 HIS Q O 1
ATOM 5746 N N . GLN H 1 19 ? -17.765 8.550 47.838 1.00 58.47 15 GLN Q N 1
ATOM 5747 C CA . GLN H 1 19 ? -18.103 8.164 49.212 1.00 57.78 15 GLN Q CA 1
ATOM 5748 C C . GLN H 1 19 ? -17.292 6.953 49.682 1.00 61.46 15 GLN Q C 1
ATOM 5749 O O . GLN H 1 19 ? -16.798 6.915 50.818 1.00 60.53 15 GLN Q O 1
ATOM 5755 N N . SER H 1 20 ? -17.151 5.973 48.794 1.00 57.35 16 SER Q N 1
ATOM 5756 C CA . SER H 1 20 ? -16.342 4.795 49.068 1.00 59.45 16 SER Q CA 1
ATOM 5757 C C . SER H 1 20 ? -14.897 5.192 49.299 1.00 63.10 16 SER Q C 1
ATOM 5758 O O . SER H 1 20 ? -14.216 4.605 50.131 1.00 65.53 16 SER Q O 1
ATOM 5761 N N . MET H 1 21 ? -14.429 6.177 48.540 1.00 62.23 17 MET Q N 1
ATOM 5762 C CA . MET H 1 21 ? -13.069 6.671 48.708 1.00 64.69 17 MET Q CA 1
ATOM 5763 C C . MET H 1 21 ? -12.864 7.280 50.090 1.00 71.87 17 MET Q C 1
ATOM 5764 O O . MET H 1 21 ? -11.859 7.000 50.745 1.00 71.95 17 MET Q O 1
ATOM 5769 N N . GLU H 1 22 ? -13.800 8.119 50.534 1.00 67.21 18 GLU Q N 1
ATOM 5770 C CA . GLU H 1 22 ? -13.702 8.667 51.891 1.00 65.42 18 GLU Q CA 1
ATOM 5771 C C . GLU H 1 22 ? -13.765 7.589 52.973 1.00 71.99 18 GLU Q C 1
ATOM 5772 O O . GLU H 1 22 ? -13.067 7.677 53.985 1.00 76.27 18 GLU Q O 1
ATOM 5778 N N . LEU H 1 23 ? -14.605 6.580 52.772 1.00 65.59 19 LEU Q N 1
ATOM 5779 C CA . LEU H 1 23 ? -14.781 5.559 53.802 1.00 63.65 19 LEU Q CA 1
ATOM 5780 C C . LEU H 1 23 ? -13.610 4.571 53.872 1.00 67.12 19 LEU Q C 1
ATOM 5781 O O . LEU H 1 23 ? -13.192 4.174 54.961 1.00 74.18 19 LEU Q O 1
ATOM 5786 N N . THR H 1 24 ? -13.098 4.166 52.714 1.00 64.38 20 THR Q N 1
ATOM 5787 C CA . THR H 1 24 ? -12.117 3.086 52.633 1.00 62.13 20 THR Q CA 1
ATOM 5788 C C . THR H 1 24 ? -10.680 3.568 52.440 1.00 65.18 20 THR Q C 1
ATOM 5789 O O . THR H 1 24 ? -9.737 2.895 52.858 1.00 71.74 20 THR Q O 1
ATOM 5793 N N . GLY H 1 25 ? -10.513 4.724 51.804 1.00 66.25 21 GLY Q N 1
ATOM 5794 C CA . GLY H 1 25 ? -9.187 5.240 51.514 1.00 63.59 21 GLY Q CA 1
ATOM 5795 C C . GLY H 1 25 ? -8.612 4.687 50.221 1.00 70.00 21 GLY Q C 1
ATOM 5796 O O . GLY H 1 25 ? -7.503 5.050 49.818 1.00 71.29 21 GLY Q O 1
ATOM 5797 N N . CYS H 1 26 ? -9.358 3.794 49.578 1.00 67.13 22 CYS Q N 1
ATOM 5798 C CA . CYS H 1 26 ? -8.931 3.211 48.310 1.00 60.73 22 CYS Q CA 1
ATOM 5799 C C . CYS H 1 26 ? -8.825 4.288 47.233 1.00 65.22 22 CYS Q C 1
ATOM 5800 O O . CYS H 1 26 ? -9.539 5.292 47.271 1.00 69.06 22 CYS Q O 1
ATOM 5803 N N . ASP H 1 27 ? -7.929 4.081 46.274 1.00 64.17 23 ASP Q N 1
ATOM 5804 C CA . ASP H 1 27 ? -7.758 5.035 45.188 1.00 63.95 23 ASP Q CA 1
ATOM 5805 C C . ASP H 1 27 ? -8.664 4.671 44.018 1.00 68.35 23 ASP Q C 1
ATOM 5806 O O . ASP H 1 27 ? -8.301 3.856 43.166 1.00 63.11 23 ASP Q O 1
ATOM 5811 N N . LEU H 1 28 ? -9.850 5.269 43.987 1.00 66.22 24 LEU Q N 1
ATOM 5812 C CA . LEU H 1 28 ? -10.828 4.954 42.955 1.00 58.94 24 LEU Q CA 1
ATOM 5813 C C . LEU H 1 28 ? -10.972 6.105 41.962 1.00 59.37 24 LEU Q C 1
ATOM 5814 O O . LEU H 1 28 ? -11.773 6.028 41.031 1.00 62.11 24 LEU Q O 1
ATOM 5819 N N . GLN H 1 29 ? -10.187 7.161 42.152 1.00 62.66 25 GLN Q N 1
ATOM 5820 C CA . GLN H 1 29 ? -10.287 8.353 41.306 1.00 62.94 25 GLN Q CA 1
ATOM 5821 C C . GLN H 1 29 ? -10.176 8.114 39.787 1.00 58.19 25 GLN Q C 1
ATOM 5822 O O . GLN H 1 29 ? -10.867 8.777 39.021 1.00 63.93 25 GLN Q O 1
ATOM 5828 N N . PRO H 1 30 ? -9.302 7.189 39.341 1.00 62.84 26 PRO Q N 1
ATOM 5829 C CA . PRO H 1 30 ? -9.295 6.884 37.903 1.00 61.43 26 PRO Q CA 1
ATOM 5830 C C . PRO H 1 30 ? -10.631 6.348 37.388 1.00 57.96 26 PRO Q C 1
ATOM 5831 O O . PRO H 1 30 ? -11.039 6.680 36.271 1.00 57.15 26 PRO Q O 1
ATOM 5835 N N . PHE H 1 31 ? -11.288 5.518 38.193 1.00 59.19 27 PHE Q N 1
ATOM 5836 C CA . PHE H 1 31 ? -12.609 5.000 37.857 1.00 53.53 27 PHE Q CA 1
ATOM 5837 C C . PHE H 1 31 ? -13.606 6.142 37.743 1.00 50.93 27 PHE Q C 1
ATOM 5838 O O . PHE H 1 31 ? -14.410 6.193 36.810 1.00 50.21 27 PHE Q O 1
ATOM 5846 N N . TYR H 1 32 ? -13.538 7.053 38.710 1.00 51.93 28 TYR Q N 1
ATOM 5847 C CA . TYR H 1 32 ? -14.384 8.239 38.746 1.00 50.90 28 TYR Q CA 1
ATOM 5848 C C . TYR H 1 32 ? -14.196 9.040 37.465 1.00 60.77 28 TYR Q C 1
ATOM 5849 O O . TYR H 1 32 ? -15.170 9.461 36.838 1.00 58.79 28 TYR Q O 1
ATOM 5858 N N . GLU H 1 33 ? -12.938 9.247 37.086 1.00 55.63 29 GLU Q N 1
ATOM 5859 C CA . GLU H 1 33 ? -12.608 10.040 35.911 1.00 54.62 29 GLU Q CA 1
ATOM 5860 C C . GLU H 1 33 ? -13.093 9.388 34.632 1.00 52.45 29 GLU Q C 1
ATOM 5861 O O . GLU H 1 33 ? -13.674 10.058 33.773 1.00 55.30 29 GLU Q O 1
ATOM 5867 N N . LYS H 1 34 ? -12.892 8.077 34.528 1.00 47.24 30 LYS Q N 1
ATOM 5868 C CA . LYS H 1 34 ? -13.315 7.340 33.347 1.00 50.59 30 LYS Q CA 1
ATOM 5869 C C . LYS H 1 34 ? -14.829 7.389 33.219 1.00 50.16 30 LYS Q C 1
ATOM 5870 O O . LYS H 1 34 ? -15.362 7.492 32.107 1.00 48.94 30 LYS Q O 1
ATOM 5876 N N . LEU H 1 35 ? -15.508 7.330 34.367 1.00 53.56 31 LEU Q N 1
ATOM 5877 C CA . LEU H 1 35 ? -16.958 7.448 34.421 1.00 48.51 31 LEU Q CA 1
ATOM 5878 C C . LEU H 1 35 ? -17.471 8.815 34.011 1.00 48.57 31 LEU Q C 1
ATOM 5879 O O . LEU H 1 35 ? -18.437 8.911 33.268 1.00 49.97 31 LEU Q O 1
ATOM 5884 N N . LYS H 1 36 ? -16.833 9.866 34.516 1.00 50.15 32 LYS Q N 1
ATOM 5885 C CA . LYS H 1 36 ? -17.188 11.234 34.156 1.00 51.75 32 LYS Q CA 1
ATOM 5886 C C . LYS H 1 36 ? -17.058 11.410 32.651 1.00 53.82 32 LYS Q C 1
ATOM 5887 O O . LYS H 1 36 ? -17.967 11.929 31.972 1.00 54.56 32 LYS Q O 1
ATOM 5893 N N . SER H 1 37 ? -15.926 10.935 32.139 1.00 52.10 33 SER Q N 1
ATOM 5894 C CA . SER H 1 37 ? -15.613 11.029 30.723 1.00 48.61 33 SER Q CA 1
ATOM 5895 C C . SER H 1 37 ? -16.664 10.295 29.890 1.00 55.01 33 SER Q C 1
ATOM 5896 O O . SER H 1 37 ? -17.143 10.824 28.888 1.00 52.88 33 SER Q O 1
ATOM 5899 N N . LEU H 1 38 ? -17.053 9.099 30.329 1.00 50.97 34 LEU Q N 1
ATOM 5900 C CA . LEU H 1 38 ? -18.093 8.340 29.635 1.00 51.23 34 LEU Q CA 1
ATOM 5901 C C . LEU H 1 38 ? -19.463 9.020 29.720 1.00 55.33 34 LEU Q C 1
ATOM 5902 O O . LEU H 1 38 ? -20.243 8.987 28.763 1.00 52.16 34 LEU Q O 1
ATOM 5907 N N . ARG H 1 39 ? -19.738 9.637 30.867 1.00 52.10 35 ARG Q N 1
ATOM 5908 C CA . ARG H 1 39 ? -21.010 10.297 31.138 1.00 53.21 35 ARG Q CA 1
ATOM 5909 C C . ARG H 1 39 ? -21.197 11.488 30.220 1.00 58.60 35 ARG Q C 1
ATOM 5910 O O . ARG H 1 39 ? -22.324 11.819 29.851 1.00 54.69 35 ARG Q O 1
ATOM 5918 N N . ALA H 1 40 ? -20.093 12.147 29.877 1.00 51.69 36 ALA Q N 1
ATOM 5919 C CA . ALA H 1 40 ? -20.157 13.280 28.957 1.00 51.50 36 ALA Q CA 1
ATOM 5920 C C . ALA H 1 40 ? -20.909 12.942 27.661 1.00 50.84 36 ALA Q C 1
ATOM 5921 O O . ALA H 1 40 ? -21.592 13.791 27.096 1.00 61.97 36 ALA Q O 1
ATOM 5923 N N . ILE H 1 41 ? -20.782 11.702 27.203 1.00 53.38 37 ILE Q N 1
ATOM 5924 C CA . ILE H 1 41 ? -21.473 11.239 26.000 1.00 52.27 37 ILE Q CA 1
ATOM 5925 C C . ILE H 1 41 ? -22.994 11.287 26.133 1.00 65.78 37 ILE Q C 1
ATOM 5926 O O . ILE H 1 41 ? -23.697 11.759 25.237 1.00 67.55 37 ILE Q O 1
ATOM 5931 N N . LEU H 1 42 ? -23.483 10.799 27.268 1.00 63.13 38 LEU Q N 1
ATOM 5932 C CA . LEU H 1 42 ? -24.910 10.713 27.565 1.00 63.41 38 LEU Q CA 1
ATOM 5933 C C . LEU H 1 42 ? -25.598 12.078 27.563 1.00 70.80 38 LEU Q C 1
ATOM 5934 O O . LEU H 1 42 ? -26.750 12.211 27.142 1.00 76.07 38 LEU Q O 1
ATOM 5939 N N . GLU H 1 43 ? -24.876 13.084 28.043 1.00 64.23 39 GLU Q N 1
ATOM 5940 C CA . GLU H 1 43 ? -25.384 14.444 28.163 1.00 68.35 39 GLU Q CA 1
ATOM 5941 C C . GLU H 1 43 ? -25.713 15.066 26.806 1.00 78.42 39 GLU Q C 1
ATOM 5942 O O . GLU H 1 43 ? -24.929 15.841 26.253 1.00 82.79 39 GLU Q O 1
ATOM 5948 N N . GLU H 1 53 ? -35.552 5.408 20.291 1.00 72.30 49 GLU Q N 1
ATOM 5949 C CA . GLU H 1 53 ? -36.019 4.190 20.946 1.00 86.02 49 GLU Q CA 1
ATOM 5950 C C . GLU H 1 53 ? -34.881 3.184 21.114 1.00 82.17 49 GLU Q C 1
ATOM 5951 O O . GLU H 1 53 ? -34.768 2.524 22.150 1.00 90.22 49 GLU Q O 1
ATOM 5957 N N . GLY H 1 54 ? -34.044 3.068 20.088 1.00 83.99 50 GLY Q N 1
ATOM 5958 C CA . GLY H 1 54 ? -32.869 2.219 20.159 1.00 82.49 50 GLY Q CA 1
ATOM 5959 C C . GLY H 1 54 ? -31.906 2.738 21.209 1.00 79.22 50 GLY Q C 1
ATOM 5960 O O . GLY H 1 54 ? -31.248 1.968 21.909 1.00 77.06 50 GLY Q O 1
ATOM 5961 N N . LEU H 1 55 ? -31.831 4.062 21.311 1.00 67.27 51 LEU Q N 1
ATOM 5962 C CA . LEU H 1 55 ? -31.011 4.727 22.315 1.00 67.32 51 LEU Q CA 1
ATOM 5963 C C . LEU H 1 55 ? -31.582 4.486 23.710 1.00 74.00 51 LEU Q C 1
ATOM 5964 O O . LEU H 1 55 ? -30.840 4.343 24.687 1.00 74.05 51 LEU Q O 1
ATOM 5969 N N . THR H 1 56 ? -32.910 4.444 23.785 1.00 68.58 52 THR Q N 1
ATOM 5970 C CA . THR H 1 56 ? -33.628 4.250 25.041 1.00 69.12 52 THR Q CA 1
ATOM 5971 C C . THR H 1 56 ? -33.271 2.928 25.737 1.00 64.03 52 THR Q C 1
ATOM 5972 O O . THR H 1 56 ? -33.125 2.883 26.965 1.00 69.48 52 THR Q O 1
ATOM 5976 N N . ILE H 1 57 ? -33.096 1.868 24.950 1.00 61.94 53 ILE Q N 1
ATOM 5977 C CA . ILE H 1 57 ? -32.695 0.570 25.489 1.00 63.87 53 ILE Q CA 1
ATOM 5978 C C . ILE H 1 57 ? -31.329 0.672 26.160 1.00 68.29 53 ILE Q C 1
ATOM 5979 O O . ILE H 1 57 ? -31.124 0.185 27.279 1.00 71.95 53 ILE Q O 1
ATOM 5984 N N . LEU H 1 58 ? -30.404 1.326 25.463 1.00 62.55 54 LEU Q N 1
ATOM 5985 C CA . LEU H 1 58 ? -29.056 1.551 25.963 1.00 64.47 54 LEU Q CA 1
ATOM 5986 C C . LEU H 1 58 ? -29.110 2.364 27.255 1.00 60.55 54 LEU Q C 1
ATOM 5987 O O . LEU H 1 58 ? -28.357 2.097 28.202 1.00 64.08 54 LEU Q O 1
ATOM 5992 N N . GLU H 1 59 ? -30.023 3.333 27.299 1.00 61.36 55 GLU Q N 1
ATOM 5993 C CA . GLU H 1 59 ? -30.207 4.147 28.493 1.00 60.82 55 GLU Q CA 1
ATOM 5994 C C . GLU H 1 59 ? -30.640 3.280 29.666 1.00 60.03 55 GLU Q C 1
ATOM 5995 O O . GLU H 1 59 ? -30.115 3.412 30.778 1.00 65.93 55 GLU Q O 1
ATOM 6001 N N . VAL H 1 60 ? -31.571 2.368 29.395 1.00 60.70 56 VAL Q N 1
ATOM 6002 C CA . VAL H 1 60 ? -32.041 1.428 30.409 1.00 66.12 56 VAL Q CA 1
ATOM 6003 C C . VAL H 1 60 ? -30.907 0.555 30.945 1.00 64.81 56 VAL Q C 1
ATOM 6004 O O . VAL H 1 60 ? -30.740 0.422 32.166 1.00 63.38 56 VAL Q O 1
ATOM 6008 N N . GLU H 1 61 ? -30.121 -0.016 30.033 1.00 59.97 57 GLU Q N 1
ATOM 6009 C CA . GLU H 1 61 ? -28.988 -0.855 30.423 1.00 61.48 57 GLU Q CA 1
ATOM 6010 C C . GLU H 1 61 ? -27.970 -0.124 31.293 1.00 59.48 57 GLU Q C 1
ATOM 6011 O O . GLU H 1 61 ? -27.506 -0.656 32.308 1.00 63.31 57 GLU Q O 1
ATOM 6017 N N . ILE H 1 62 ? -27.608 1.088 30.880 1.00 58.14 58 ILE Q N 1
ATOM 6018 C CA . ILE H 1 62 ? -26.658 1.882 31.650 1.00 53.22 58 ILE Q CA 1
ATOM 6019 C C . ILE H 1 62 ? -27.228 2.165 33.038 1.00 61.15 58 ILE Q C 1
ATOM 6020 O O . ILE H 1 62 ? -26.522 2.045 34.045 1.00 60.70 58 ILE Q O 1
ATOM 6025 N N . VAL H 1 63 ? -28.508 2.526 33.087 1.00 53.47 59 VAL Q N 1
ATOM 6026 C CA . VAL H 1 63 ? -29.172 2.777 34.363 1.00 55.69 59 VAL Q CA 1
ATOM 6027 C C . VAL H 1 63 ? -29.046 1.571 35.299 1.00 53.64 59 VAL Q C 1
ATOM 6028 O O . VAL H 1 63 ? -28.579 1.697 36.443 1.00 58.18 59 VAL Q O 1
ATOM 6032 N N . GLU H 1 64 ? -29.403 0.399 34.781 1.00 57.67 60 GLU Q N 1
ATOM 6033 C CA . GLU H 1 64 ? -29.364 -0.835 35.560 1.00 57.32 60 GLU Q CA 1
ATOM 6034 C C . GLU H 1 64 ? -27.961 -1.189 36.063 1.00 59.67 60 GLU Q C 1
ATOM 6035 O O . GLU H 1 64 ? -27.761 -1.411 37.266 1.00 59.13 60 GLU Q O 1
ATOM 6041 N N . VAL H 1 65 ? -26.993 -1.219 35.146 1.00 55.56 61 VAL Q N 1
ATOM 6042 C CA . VAL H 1 65 ? -25.609 -1.538 35.502 1.00 52.35 61 VAL Q CA 1
ATOM 6043 C C . VAL H 1 65 ? -25.061 -0.559 36.547 1.00 49.21 61 VAL Q C 1
ATOM 6044 O O . VAL H 1 65 ? -2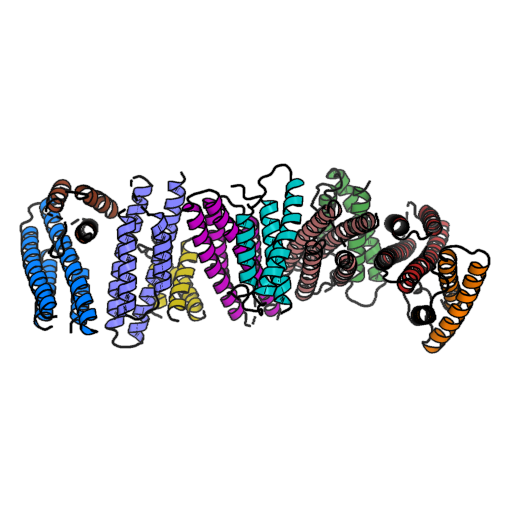4.402 -0.961 37.505 1.00 58.22 61 VAL Q O 1
ATOM 6048 N N . ALA H 1 66 ? -25.331 0.727 36.356 1.00 48.49 62 ALA Q N 1
ATOM 6049 C CA . ALA H 1 66 ? -24.853 1.744 37.285 1.00 46.80 62 ALA Q CA 1
ATOM 6050 C C . ALA H 1 66 ? -25.444 1.566 38.696 1.00 58.23 62 ALA Q C 1
ATOM 6051 O O . ALA H 1 66 ? -24.717 1.647 39.694 1.00 50.69 62 ALA Q O 1
ATOM 6053 N N . TYR H 1 67 ? -26.756 1.347 38.780 1.00 56.71 63 TYR Q N 1
ATOM 6054 C CA . TYR H 1 67 ? -27.400 1.151 40.088 1.00 56.75 63 TYR Q CA 1
ATOM 6055 C C . TYR H 1 67 ? -26.912 -0.121 40.800 1.00 53.63 63 TYR Q C 1
ATOM 6056 O O . TYR H 1 67 ? -26.588 -0.094 41.998 1.00 58.79 63 TYR Q O 1
ATOM 6065 N N . THR H 1 68 ? -26.825 -1.221 40.055 1.00 50.52 64 THR Q N 1
ATOM 6066 C CA . THR H 1 68 ? -26.308 -2.473 40.609 1.00 53.29 64 THR Q CA 1
ATOM 6067 C C . THR H 1 68 ? -24.870 -2.328 41.119 1.00 58.97 64 THR Q C 1
ATOM 6068 O O . THR H 1 68 ? -24.550 -2.718 42.252 1.00 59.61 64 THR Q O 1
ATOM 6072 N N . THR H 1 69 ? -24.011 -1.755 40.280 1.00 53.67 65 THR Q N 1
ATOM 6073 C CA . THR H 1 69 ? -22.616 -1.528 40.642 1.00 53.49 65 THR Q CA 1
ATOM 6074 C C . THR H 1 69 ? -22.529 -0.658 41.885 1.00 49.72 65 THR Q C 1
ATOM 6075 O O . THR H 1 69 ? -21.694 -0.880 42.761 1.00 51.45 65 THR Q O 1
ATOM 6079 N N . GLU H 1 70 ? -23.400 0.339 41.941 1.00 43.31 66 GLU Q N 1
ATOM 6080 C CA . GLU H 1 70 ? -23.480 1.236 43.083 1.00 51.28 66 GLU Q CA 1
ATOM 6081 C C . GLU H 1 70 ? -23.749 0.437 44.360 1.00 56.42 66 GLU Q C 1
ATOM 6082 O O . GLU H 1 70 ? -23.101 0.651 45.396 1.00 53.64 66 GLU Q O 1
ATOM 6088 N N . ASP H 1 71 ? -24.723 -0.468 44.286 1.00 53.35 67 ASP Q N 1
ATOM 6089 C CA . ASP H 1 71 ? -25.032 -1.322 45.431 1.00 54.79 67 ASP Q CA 1
ATOM 6090 C C . ASP H 1 71 ? -23.848 -2.189 45.847 1.00 59.08 67 ASP Q C 1
ATOM 6091 O O . ASP H 1 71 ? -23.559 -2.327 47.044 1.00 57.90 67 ASP Q O 1
ATOM 6096 N N . MET H 1 72 ? -23.166 -2.769 44.860 1.00 53.65 68 MET Q N 1
ATOM 6097 C CA . MET H 1 72 ? -22.014 -3.627 45.136 1.00 50.02 68 MET Q CA 1
ATOM 6098 C C . MET H 1 72 ? -20.864 -2.863 45.796 1.00 50.28 68 MET Q C 1
ATOM 6099 O O . MET H 1 72 ? -20.243 -3.356 46.740 1.00 52.67 68 MET Q O 1
ATOM 6104 N N . VAL H 1 73 ? -20.581 -1.665 45.294 1.00 51.09 69 VAL Q N 1
ATOM 6105 C CA . VAL H 1 73 ? -19.535 -0.823 45.861 1.00 48.29 69 VAL Q CA 1
ATOM 6106 C C . VAL H 1 73 ? -19.891 -0.377 47.283 1.00 53.98 69 VAL Q C 1
ATOM 6107 O O . VAL H 1 73 ? -19.046 -0.412 48.177 1.00 49.21 69 VAL Q O 1
ATOM 6111 N N . ASP H 1 74 ? -21.140 0.032 47.494 1.00 49.07 70 ASP Q N 1
ATOM 6112 C CA . ASP H 1 74 ? -21.585 0.386 48.840 1.00 50.63 70 ASP Q CA 1
ATOM 6113 C C . ASP H 1 74 ? -21.358 -0.785 49.794 1.00 45.43 70 ASP Q C 1
ATOM 6114 O O . ASP H 1 74 ? -20.727 -0.641 50.852 1.00 50.99 70 ASP Q O 1
ATOM 6119 N N . SER H 1 75 ? -21.820 -1.957 49.371 1.00 44.07 71 SER Q N 1
ATOM 6120 C CA . SER H 1 75 ? -21.773 -3.158 50.197 1.00 49.77 71 SER Q CA 1
ATOM 6121 C C . SER H 1 75 ? -20.344 -3.580 50.545 1.00 56.33 71 SER Q C 1
ATOM 6122 O O . SER H 1 75 ? -20.025 -3.864 51.710 1.00 52.33 71 SER Q O 1
ATOM 6125 N N . GLU H 1 76 ? -19.484 -3.608 49.530 1.00 51.09 72 GLU Q N 1
ATOM 6126 C CA . GLU H 1 76 ? -18.096 -4.004 49.720 1.00 49.45 72 GLU Q CA 1
ATOM 6127 C C . GLU H 1 76 ? -17.279 -2.966 50.488 1.00 46.90 72 GLU Q C 1
ATOM 6128 O O . GLU H 1 76 ? -16.345 -3.318 51.203 1.00 56.02 72 GLU Q O 1
ATOM 6134 N N . SER H 1 77 ? -17.626 -1.692 50.335 1.00 46.61 73 SER Q N 1
ATOM 6135 C CA . SER H 1 77 ? -16.995 -0.641 51.127 1.00 50.94 73 SER Q CA 1
ATOM 6136 C C . SER H 1 77 ? -17.343 -0.855 52.591 1.00 59.46 73 SER Q C 1
ATOM 6137 O O . SER H 1 77 ? -16.488 -0.706 53.481 1.00 56.73 73 SER Q O 1
ATOM 6140 N N . ARG H 1 78 ? -18.607 -1.202 52.835 1.00 54.45 74 ARG Q N 1
ATOM 6141 C CA . ARG H 1 78 ? -19.033 -1.558 54.180 1.00 57.79 74 ARG Q CA 1
ATOM 6142 C C . ARG H 1 78 ? -18.225 -2.750 54.685 1.00 60.84 74 ARG Q C 1
ATOM 6143 O O . ARG H 1 78 ? -17.858 -2.808 55.860 1.00 62.05 74 ARG Q O 1
ATOM 6151 N N . ASN H 1 79 ? -17.947 -3.698 53.796 1.00 57.76 75 ASN Q N 1
ATOM 6152 C CA . ASN H 1 79 ? -17.116 -4.837 54.170 1.00 56.82 75 ASN Q CA 1
ATOM 6153 C C . ASN H 1 79 ? -15.667 -4.450 54.503 1.00 55.50 75 ASN Q C 1
ATOM 6154 O O . ASN H 1 79 ? -15.054 -5.042 55.392 1.00 59.40 75 ASN Q O 1
ATOM 6159 N N . VAL H 1 80 ? -15.136 -3.441 53.811 1.00 58.89 76 VAL Q N 1
ATOM 6160 C CA . VAL H 1 80 ? -13.801 -2.917 54.110 1.00 57.33 76 VAL Q CA 1
ATOM 6161 C C . VAL H 1 80 ? -13.745 -2.241 55.473 1.00 62.15 76 VAL Q C 1
ATOM 6162 O O . VAL H 1 80 ? -12.825 -2.483 56.257 1.00 59.64 76 VAL Q O 1
ATOM 6166 N N . PHE H 1 81 ? -14.739 -1.403 55.754 1.00 59.83 77 PHE Q N 1
ATOM 6167 C CA . PHE H 1 81 ? -14.784 -0.691 57.027 1.00 57.61 77 PHE Q CA 1
ATOM 6168 C C . PHE H 1 81 ? -14.915 -1.658 58.201 1.00 56.24 77 PHE Q C 1
ATOM 6169 O O . PHE H 1 81 ? -14.270 -1.485 59.236 1.00 60.76 77 PHE Q O 1
ATOM 6177 N N . LEU H 1 82 ? -15.738 -2.685 58.013 1.00 55.49 78 LEU Q N 1
ATOM 6178 C CA . LEU H 1 82 ? -16.052 -3.658 59.057 1.00 58.41 78 LEU Q CA 1
ATOM 6179 C C . LEU H 1 82 ? -15.042 -4.800 59.120 1.00 62.75 78 LEU Q C 1
ATOM 6180 O O . LEU H 1 82 ? -15.197 -5.719 59.927 1.00 57.97 78 LEU Q O 1
ATOM 6185 N N . ALA H 1 83 ? -14.028 -4.754 58.258 1.00 62.78 79 ALA Q N 1
ATOM 6186 C CA . ALA H 1 83 ? -13.050 -5.835 58.167 1.00 60.07 79 ALA Q CA 1
ATOM 6187 C C . ALA H 1 83 ? -12.427 -6.135 59.527 1.00 61.00 79 ALA Q C 1
ATOM 6188 O O . ALA H 1 83 ? -11.944 -5.233 60.211 1.00 61.09 79 ALA Q O 1
ATOM 6190 N N . GLN H 1 84 ? -12.436 -7.409 59.909 1.00 59.56 80 GLN Q N 1
ATOM 6191 C CA . GLN H 1 84 ? -11.924 -7.816 61.209 1.00 67.18 80 GLN Q CA 1
ATOM 6192 C C . GLN H 1 84 ? -10.437 -8.086 61.081 1.00 67.47 80 GLN Q C 1
ATOM 6193 O O . GLN H 1 84 ? -9.713 -8.166 62.073 1.00 64.05 80 GLN Q O 1
ATOM 6199 N N . ASN H 1 85 ? -9.989 -8.220 59.839 1.00 64.35 81 ASN Q N 1
ATOM 6200 C CA . ASN H 1 85 ? -8.584 -8.454 59.553 1.00 56.78 81 ASN Q CA 1
ATOM 6201 C C . ASN H 1 85 ? -8.187 -8.007 58.153 1.00 65.98 81 ASN Q C 1
ATOM 6202 O O . ASN H 1 85 ? -9.029 -7.571 57.365 1.00 68.22 81 ASN Q O 1
ATOM 6207 N N . LEU H 1 86 ? -6.897 -8.122 57.857 1.00 61.98 82 LEU Q N 1
ATOM 6208 C CA . LEU H 1 86 ? -6.347 -7.724 56.569 1.00 61.10 82 LEU Q CA 1
ATOM 6209 C C . LEU H 1 86 ? -6.852 -8.633 55.452 1.00 61.34 82 LEU Q C 1
ATOM 6210 O O . LEU H 1 86 ? -7.036 -8.181 54.321 1.00 63.23 82 LEU Q O 1
ATOM 6215 N N . GLU H 1 87 ? -7.070 -9.910 55.764 1.00 60.40 83 GLU Q N 1
ATOM 6216 C CA . GLU H 1 87 ? -7.526 -10.856 54.749 1.00 61.67 83 GLU Q CA 1
ATOM 6217 C C . GLU H 1 87 ? -8.883 -10.371 54.249 1.00 64.25 83 GLU Q C 1
ATOM 6218 O O . GLU H 1 87 ? -9.088 -10.217 53.048 1.00 61.79 83 GLU Q O 1
ATOM 6224 N N . GLU H 1 88 ? -9.777 -10.063 55.186 1.00 59.42 84 GLU Q N 1
ATOM 6225 C CA . GLU H 1 88 ? -11.125 -9.594 54.867 1.00 54.44 84 GLU Q CA 1
ATOM 6226 C C . GLU H 1 88 ? -11.123 -8.249 54.142 1.00 54.94 84 GLU Q C 1
ATOM 6227 O O . GLU H 1 88 ? -11.866 -8.053 53.166 1.00 64.91 84 GLU Q O 1
ATOM 6233 N N . ARG H 1 89 ? -10.281 -7.334 54.612 1.00 51.13 85 ARG Q N 1
ATOM 6234 C CA . ARG H 1 89 ? -10.166 -6.028 53.987 1.00 54.56 85 ARG Q CA 1
ATOM 6235 C C . ARG H 1 89 ? -9.760 -6.165 52.535 1.00 63.69 85 ARG Q C 1
ATOM 6236 O O . ARG H 1 89 ? -10.383 -5.587 51.655 1.00 60.98 85 ARG Q O 1
ATOM 6244 N N . SER H 1 90 ? -8.708 -6.933 52.292 1.00 57.27 86 SER Q N 1
ATOM 6245 C CA . SER H 1 90 ? -8.225 -7.134 50.938 1.00 55.15 86 SER Q CA 1
ATOM 6246 C C . SER H 1 90 ? -9.251 -7.858 50.066 1.00 56.42 86 SER Q C 1
ATOM 6247 O O . SER H 1 90 ? -9.371 -7.544 48.882 1.00 62.55 86 SER Q O 1
ATOM 6250 N N . ARG H 1 91 ? -9.971 -8.829 50.631 1.00 53.71 87 ARG Q N 1
ATOM 6251 C CA . ARG H 1 91 ? -11.031 -9.505 49.877 1.00 57.01 87 ARG Q CA 1
ATOM 6252 C C . ARG H 1 91 ? -12.043 -8.478 49.370 1.00 63.58 87 ARG Q C 1
ATOM 6253 O O . ARG H 1 91 ? -12.386 -8.439 48.175 1.00 59.39 87 ARG Q O 1
ATOM 6261 N N . ALA H 1 92 ? -12.480 -7.618 50.285 1.00 58.31 88 ALA Q N 1
ATOM 6262 C CA . ALA H 1 92 ? -13.444 -6.571 49.957 1.00 57.63 88 ALA Q CA 1
ATOM 6263 C C . ALA H 1 92 ? -12.917 -5.527 48.963 1.00 54.97 88 ALA Q C 1
ATOM 6264 O O . ALA H 1 92 ? -13.633 -5.122 48.038 1.00 55.24 88 ALA Q O 1
ATOM 6266 N N . MET H 1 93 ? -11.678 -5.085 49.174 1.00 55.84 89 MET Q N 1
ATOM 6267 C CA . MET H 1 93 ? -11.012 -4.127 48.290 1.00 59.96 89 MET Q CA 1
ATOM 6268 C C . MET H 1 93 ? -10.911 -4.668 46.871 1.00 54.01 89 MET Q C 1
ATOM 6269 O O . MET H 1 93 ? -11.255 -3.982 45.900 1.00 57.61 89 MET Q O 1
ATOM 6274 N N . TRP H 1 94 ? -10.445 -5.910 46.771 1.00 56.75 90 TRP Q N 1
ATOM 6275 C CA . TRP H 1 94 ? -10.293 -6.595 45.495 1.00 56.36 90 TRP Q CA 1
ATOM 6276 C C . TRP H 1 94 ? -11.644 -6.644 44.827 1.00 58.11 90 TRP Q C 1
ATOM 6277 O O . TRP H 1 94 ? -11.765 -6.446 43.619 1.00 58.61 90 TRP Q O 1
ATOM 6288 N N . GLU H 1 95 ? -12.664 -6.918 45.628 1.00 55.00 91 GLU Q N 1
ATOM 6289 C CA . GLU H 1 95 ? -14.010 -6.982 45.096 1.00 56.97 91 GLU Q CA 1
ATOM 6290 C C . GLU H 1 95 ? -14.433 -5.622 44.507 1.00 53.91 91 GLU Q C 1
ATOM 6291 O O . GLU H 1 95 ? -15.102 -5.571 43.471 1.00 51.33 91 GLU Q O 1
ATOM 6297 N N . ILE H 1 96 ? -14.076 -4.532 45.188 1.00 51.23 92 ILE Q N 1
ATOM 6298 C CA . ILE H 1 96 ? -14.358 -3.177 44.691 1.00 50.76 92 ILE Q CA 1
ATOM 6299 C C . ILE H 1 96 ? -13.665 -2.867 43.357 1.00 56.83 92 ILE Q C 1
ATOM 6300 O O . ILE H 1 96 ? -14.304 -2.407 42.396 1.00 56.31 92 ILE Q O 1
ATOM 6305 N N . PHE H 1 97 ? -12.360 -3.1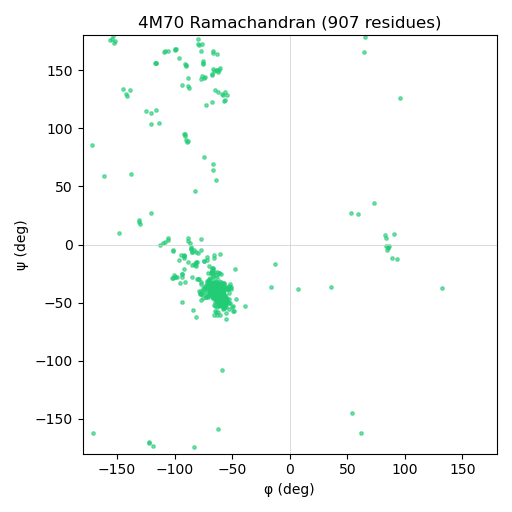24 43.304 1.00 52.32 93 PHE Q N 1
ATOM 6306 C CA . PHE H 1 97 ? -11.587 -2.900 42.084 1.00 52.76 93 PHE Q CA 1
ATOM 6307 C C . PHE H 1 97 ? -12.151 -3.718 40.934 1.00 49.03 93 PHE Q C 1
ATOM 6308 O O . PHE H 1 97 ? -12.367 -3.204 39.838 1.00 54.14 93 PHE Q O 1
ATOM 6316 N N . PHE H 1 98 ? -12.404 -4.992 41.201 1.00 49.41 94 PHE Q N 1
ATOM 6317 C CA . PHE H 1 98 ? -12.890 -5.906 40.179 1.00 52.39 94 PHE Q CA 1
ATOM 6318 C C . PHE H 1 98 ? -14.266 -5.515 39.650 1.00 54.63 94 PHE Q C 1
ATOM 6319 O O . PHE H 1 98 ? -14.493 -5.489 38.427 1.00 56.31 94 PHE Q O 1
ATOM 6327 N N . VAL H 1 99 ? -15.185 -5.214 40.566 1.00 53.96 95 VAL Q N 1
ATOM 6328 C CA . VAL H 1 99 ? -16.528 -4.841 40.149 1.00 49.51 95 VAL Q CA 1
ATOM 6329 C C . VAL H 1 99 ? -16.504 -3.540 39.357 1.00 48.80 95 VAL Q C 1
ATOM 6330 O O . VAL H 1 99 ? -17.212 -3.409 38.364 1.00 50.50 95 VAL Q O 1
ATOM 6334 N N . LEU H 1 100 ? -15.671 -2.593 39.775 1.00 47.00 96 LEU Q N 1
ATOM 6335 C CA . LEU H 1 100 ? -15.573 -1.338 39.046 1.00 50.23 96 LEU Q CA 1
ATOM 6336 C C . LEU H 1 100 ? -14.944 -1.527 37.656 1.00 51.93 96 LEU Q C 1
ATOM 6337 O O . LEU H 1 100 ? -15.317 -0.837 36.707 1.00 53.04 96 LEU Q O 1
ATOM 6342 N N . GLU H 1 101 ? -13.996 -2.456 37.543 1.00 50.60 97 GLU Q N 1
ATOM 6343 C CA . GLU H 1 101 ? -13.397 -2.785 36.251 1.00 55.52 97 GLU Q CA 1
ATOM 6344 C C . GLU H 1 101 ? -14.439 -3.353 35.292 1.00 59.13 97 GLU Q C 1
ATOM 6345 O O . GLU H 1 101 ? -14.566 -2.907 34.137 1.00 49.04 97 GLU Q O 1
ATOM 6351 N N . GLN H 1 102 ? -15.190 -4.334 35.786 1.00 46.51 98 GLN Q N 1
ATOM 6352 C CA . GLN H 1 102 ? -16.253 -4.951 35.001 1.00 52.10 98 GLN Q CA 1
ATOM 6353 C C . GLN H 1 102 ? -17.311 -3.928 34.589 1.00 49.34 98 GLN Q C 1
ATOM 6354 O O . GLN H 1 102 ? -17.759 -3.899 33.435 1.00 58.04 98 GLN Q O 1
ATOM 6360 N N . ALA H 1 103 ? -17.714 -3.101 35.549 1.00 52.06 99 ALA Q N 1
ATOM 6361 C CA . ALA H 1 103 ? -18.730 -2.080 35.327 1.00 51.14 99 ALA Q CA 1
ATOM 6362 C C . ALA H 1 103 ? -18.291 -1.075 34.269 1.00 51.72 99 ALA Q C 1
ATOM 6363 O O . ALA H 1 103 ? -19.055 -0.742 33.360 1.00 52.66 99 ALA Q O 1
ATOM 6365 N N . LEU H 1 104 ? -17.059 -0.591 34.392 1.00 48.83 100 LEU Q N 1
ATOM 6366 C CA . LEU H 1 104 ? -16.543 0.377 33.435 1.00 56.52 100 LEU Q CA 1
ATOM 6367 C C . LEU H 1 104 ? -16.430 -0.239 32.058 1.00 46.47 100 LEU Q C 1
ATOM 6368 O O . LEU H 1 104 ? -16.692 0.427 31.064 1.00 50.30 100 LEU Q O 1
ATOM 6373 N N . GLU H 1 105 ? -16.076 -1.518 31.997 1.00 51.09 101 GLU Q N 1
ATOM 6374 C CA . GLU H 1 105 ? -16.032 -2.195 30.707 1.00 54.78 101 GLU Q CA 1
ATOM 6375 C C . GLU H 1 105 ? -17.422 -2.273 30.046 1.00 59.09 101 GLU Q C 1
ATOM 6376 O O . GLU H 1 105 ? -17.575 -1.976 28.849 1.00 50.51 101 GLU Q O 1
ATOM 6382 N N . CYS H 1 106 ? -18.428 -2.668 30.826 1.00 52.82 102 CYS Q N 1
ATOM 6383 C CA . CYS H 1 106 ? -19.806 -2.755 30.329 1.00 49.78 102 CYS Q CA 1
ATOM 6384 C C . CYS H 1 106 ? -20.384 -1.427 29.860 1.00 49.57 102 CYS Q C 1
ATOM 6385 O O . CYS H 1 106 ? -21.030 -1.339 28.804 1.00 51.42 102 CYS Q O 1
ATOM 6388 N N . ILE H 1 107 ? -20.201 -0.408 30.690 1.00 47.57 103 ILE Q N 1
ATOM 6389 C CA . ILE H 1 107 ? -20.678 0.920 30.362 1.00 49.75 103 ILE Q CA 1
ATOM 6390 C C . ILE H 1 107 ? -19.930 1.480 29.156 1.00 51.86 103 ILE Q C 1
ATOM 6391 O O . ILE H 1 107 ? -20.526 2.143 28.325 1.00 55.52 103 ILE Q O 1
ATOM 6396 N N . ASP H 1 108 ? -18.630 1.216 29.061 1.00 49.51 104 ASP Q N 1
ATOM 6397 C CA . ASP H 1 108 ? -17.856 1.664 27.900 1.00 46.58 104 ASP Q CA 1
ATOM 6398 C C . ASP H 1 108 ? -18.381 1.038 26.610 1.00 55.12 104 ASP Q C 1
ATOM 6399 O O . ASP H 1 108 ? -18.579 1.729 25.603 1.00 55.17 104 ASP Q O 1
ATOM 6404 N N . SER H 1 109 ? -18.603 -0.273 26.643 1.00 57.14 105 SER Q N 1
ATOM 6405 C CA . SER H 1 109 ? -19.170 -0.972 25.494 1.00 57.34 105 SER Q CA 1
ATOM 6406 C C . SER H 1 109 ? -20.531 -0.382 25.102 1.00 58.87 105 SER Q C 1
ATOM 6407 O O . SER H 1 109 ? -20.805 -0.111 23.919 1.00 62.14 105 SER Q O 1
ATOM 6410 N N . THR H 1 110 ? -21.371 -0.166 26.110 1.00 57.14 106 THR Q N 1
ATOM 6411 C CA . THR H 1 110 ? -22.716 0.356 25.888 1.00 56.18 106 THR Q CA 1
ATOM 6412 C C . THR H 1 110 ? -22.710 1.790 25.342 1.00 60.28 106 THR Q C 1
ATOM 6413 O O . THR H 1 110 ? -23.547 2.154 24.518 1.00 61.59 106 THR Q O 1
ATOM 6417 N N . VAL H 1 111 ? -21.776 2.600 25.832 1.00 58.28 107 VAL Q N 1
ATOM 6418 C CA . VAL H 1 111 ? -21.622 3.990 25.412 1.00 55.08 107 VAL Q CA 1
ATOM 6419 C C . VAL H 1 111 ? -21.082 4.076 23.985 1.00 58.60 107 VAL Q C 1
ATOM 6420 O O . VAL H 1 111 ? -21.463 4.964 23.218 1.00 58.58 107 VAL Q O 1
ATOM 6424 N N . LYS H 1 112 ? -20.201 3.148 23.624 1.00 56.02 108 LYS Q N 1
ATOM 6425 C CA . LYS H 1 112 ? -19.747 3.074 22.240 1.00 60.81 108 LYS Q CA 1
ATOM 6426 C C . LYS H 1 112 ? -20.914 2.704 21.329 1.00 66.85 108 LYS Q C 1
ATOM 6427 O O . LYS H 1 112 ? -21.063 3.261 20.233 1.00 59.59 108 LYS Q O 1
ATOM 6433 N N . GLN H 1 113 ? -21.748 1.773 21.791 1.00 60.14 109 GLN Q N 1
ATOM 6434 C CA . GLN H 1 113 ? -22.968 1.436 21.055 1.00 62.67 109 GLN Q CA 1
ATOM 6435 C C . GLN H 1 113 ? -23.892 2.654 20.927 1.00 62.94 109 GLN Q C 1
ATOM 6436 O O . GLN H 1 113 ? -24.509 2.884 19.879 1.00 69.04 109 GLN Q O 1
ATOM 6442 N N . TRP H 1 114 ? -23.966 3.438 22.000 1.00 63.00 110 TRP Q N 1
ATOM 6443 C CA . TRP H 1 114 ? -24.743 4.671 22.015 1.00 60.38 110 TRP Q CA 1
ATOM 6444 C C . TRP H 1 114 ? -24.259 5.639 20.957 1.00 69.46 110 TRP Q C 1
ATOM 6445 O O . TRP H 1 114 ? -25.063 6.244 20.253 1.00 65.69 110 TRP Q O 1
ATOM 6456 N N . MET H 1 115 ? -22.943 5.796 20.870 1.00 63.31 111 MET Q N 1
ATOM 6457 C CA . MET H 1 115 ? -22.340 6.716 19.918 1.00 63.24 111 MET Q CA 1
ATOM 6458 C C . MET H 1 115 ? -22.574 6.264 18.479 1.00 63.12 111 MET Q C 1
ATOM 6459 O O . MET H 1 115 ? -22.959 7.063 17.618 1.00 68.55 111 MET Q O 1
ATOM 6464 N N . ALA H 1 116 ? -22.375 4.972 18.234 1.00 59.15 112 ALA Q N 1
ATOM 6465 C CA . ALA H 1 116 ? -22.566 4.422 16.897 1.00 65.81 112 ALA Q CA 1
ATOM 6466 C C . ALA H 1 116 ? -24.011 4.559 16.428 1.00 76.43 112 ALA Q C 1
ATOM 6467 O O . ALA H 1 116 ? -24.262 4.897 15.271 1.00 78.43 112 ALA Q O 1
ATOM 6469 N N . THR H 1 117 ? -24.958 4.308 17.328 1.00 73.48 113 THR Q N 1
ATOM 6470 C CA . THR H 1 117 ? -26.372 4.416 16.973 1.00 67.84 113 THR Q CA 1
ATOM 6471 C C . THR H 1 117 ? -26.807 5.876 16.834 1.00 74.82 113 THR Q C 1
ATOM 6472 O O . THR H 1 117 ? -27.631 6.207 15.979 1.00 78.93 113 THR Q O 1
ATOM 6476 N N . SER H 1 118 ? -26.249 6.746 17.673 1.00 72.03 114 SER Q N 1
ATOM 6477 C CA . SER H 1 118 ? -26.556 8.172 17.617 1.00 72.40 114 SER Q CA 1
ATOM 6478 C C . SER H 1 118 ? -26.010 8.754 16.319 1.00 78.27 114 SER Q C 1
ATOM 6479 O O . SER H 1 118 ? -26.479 9.788 15.841 1.00 78.92 114 SER Q O 1
ATOM 6482 N N . ASP H 1 119 ? -25.009 8.076 15.762 1.00 77.10 115 ASP Q N 1
ATOM 6483 C CA . ASP H 1 119 ? -24.445 8.439 14.468 1.00 80.43 115 ASP Q CA 1
ATOM 6484 C C . ASP H 1 119 ? -25.264 7.906 13.290 1.00 81.67 115 ASP Q C 1
ATOM 6485 O O . ASP H 1 119 ? -25.100 8.359 12.157 1.00 92.60 115 ASP Q O 1
ATOM 6490 N N . SER H 1 120 ? -26.143 6.946 13.560 1.00 84.34 116 SER Q N 1
ATOM 6491 C CA . SER H 1 120 ? -27.021 6.393 12.530 1.00 87.95 116 SER Q CA 1
ATOM 6492 C C . SER H 1 120 ? -28.492 6.653 12.830 1.00 85.92 116 SER Q C 1
ATOM 6493 O O . SER H 1 120 ? -28.922 7.800 12.917 1.00 90.15 116 SER Q O 1
ATOM 6496 N N . LYS I 2 13 ? -7.271 -18.537 46.204 1.00 95.43 27 LYS K N 1
ATOM 6497 C CA . LYS I 2 13 ? -7.770 -19.905 46.105 1.00 103.11 27 LYS K CA 1
ATOM 6498 C C . LYS I 2 13 ? -9.283 -19.901 45.911 1.00 99.49 27 LYS K C 1
ATOM 6499 O O . LYS I 2 13 ? -9.825 -20.708 45.154 1.00 95.65 27 LYS K O 1
ATOM 6505 N N . MET I 2 14 ? -9.955 -18.988 46.608 1.00 101.41 28 MET K N 1
ATOM 6506 C CA . MET I 2 14 ? -11.390 -18.786 46.443 1.00 106.00 28 MET K CA 1
ATOM 6507 C C . MET I 2 14 ? -11.598 -17.879 45.238 1.00 95.93 28 MET K C 1
ATOM 6508 O O . MET I 2 14 ? -12.701 -17.784 44.677 1.00 89.45 28 MET K O 1
ATOM 6513 N N . LEU I 2 15 ? -10.522 -17.205 44.846 1.00 101.88 29 LEU K N 1
ATOM 6514 C CA . LEU I 2 15 ? -10.543 -16.402 43.639 1.00 95.66 29 LEU K CA 1
ATOM 6515 C C . LEU I 2 15 ? -10.815 -17.295 42.440 1.00 94.94 29 LEU K C 1
ATOM 6516 O O . LEU I 2 15 ? -11.620 -16.954 41.574 1.00 94.71 29 LEU K O 1
ATOM 6521 N N . VAL I 2 16 ? -10.141 -18.441 42.401 1.00 90.29 30 VAL K N 1
ATOM 6522 C CA . VAL I 2 16 ? -10.401 -19.440 41.373 1.00 92.39 30 VAL K CA 1
ATOM 6523 C C . VAL I 2 16 ? -11.876 -19.837 41.397 1.00 97.82 30 VAL K C 1
ATOM 6524 O O . VAL I 2 16 ? -12.479 -20.061 40.345 1.00 92.48 30 VAL K O 1
ATOM 6528 N N . GLU I 2 17 ? -12.454 -19.901 42.596 1.00 97.28 31 GLU K N 1
ATOM 6529 C CA . GLU I 2 17 ? -13.875 -20.207 42.748 1.00 98.62 31 GLU K CA 1
ATOM 6530 C C . GLU I 2 17 ? -14.770 -19.178 42.055 1.00 95.74 31 GLU K C 1
ATOM 6531 O O . GLU I 2 17 ? -15.528 -19.528 41.140 1.00 96.10 31 GLU K O 1
ATOM 6537 N N . ARG I 2 18 ? -14.687 -17.916 42.474 1.00 94.96 32 ARG K N 1
ATOM 6538 C CA . ARG I 2 18 ? -15.545 -16.891 41.868 1.00 100.67 32 ARG K CA 1
ATOM 6539 C C . ARG I 2 18 ? -15.301 -16.760 40.363 1.00 97.58 32 ARG K C 1
ATOM 6540 O O . ARG I 2 18 ? -16.248 -16.689 39.564 1.00 95.82 32 ARG K O 1
ATOM 6548 N N . MET I 2 19 ? -14.027 -16.738 39.985 1.00 96.23 33 MET K N 1
ATOM 6549 C CA . MET I 2 19 ? -13.649 -16.639 38.584 1.00 96.70 33 MET K CA 1
ATOM 6550 C C . MET I 2 19 ? -14.252 -17.787 37.780 1.00 98.34 33 MET K C 1
ATOM 6551 O O . MET I 2 19 ? -14.666 -17.590 36.644 1.00 93.98 33 MET K O 1
ATOM 6556 N N . THR I 2 20 ? -14.321 -18.974 38.380 1.00 97.66 34 THR K N 1
ATOM 6557 C CA . THR I 2 20 ? -14.972 -20.119 37.739 1.00 101.24 34 THR K CA 1
ATOM 6558 C C . THR I 2 20 ? -16.477 -19.918 37.639 1.00 97.41 34 THR K C 1
ATOM 6559 O O . THR I 2 20 ? -17.109 -20.381 36.688 1.00 97.46 34 THR K O 1
ATOM 6563 N N . ASN I 2 21 ? -17.054 -19.248 38.632 1.00 94.20 35 ASN K N 1
ATOM 6564 C CA . ASN I 2 21 ? -18.487 -18.970 38.606 1.00 100.73 35 ASN K CA 1
ATOM 6565 C C . ASN I 2 21 ? -18.889 -18.022 37.475 1.00 98.21 35 ASN K C 1
ATOM 6566 O O . ASN I 2 21 ? -19.887 -18.251 36.791 1.00 97.66 35 ASN K O 1
ATOM 6571 N N . ASN I 2 22 ? -18.103 -16.965 37.281 1.00 105.86 36 ASN K N 1
ATOM 6572 C CA . ASN I 2 22 ? -18.456 -15.904 36.331 1.00 104.25 36 ASN K CA 1
ATOM 6573 C C . ASN I 2 22 ? -18.644 -16.331 34.865 1.00 94.92 36 ASN K C 1
ATOM 6574 O O . ASN I 2 22 ? -19.669 -16.021 34.257 1.00 90.99 36 ASN K O 1
ATOM 6579 N N . LEU I 2 23 ? -17.665 -17.032 34.298 1.00 96.87 37 LEU K N 1
ATOM 6580 C CA . LEU I 2 23 ? -17.766 -17.495 32.906 1.00 99.47 37 LEU K CA 1
ATOM 6581 C C . LEU I 2 23 ? -18.674 -18.713 32.724 1.00 98.37 37 LEU K C 1
ATOM 6582 O O . LEU I 2 23 ? -18.919 -19.150 31.597 1.00 95.39 37 LEU K O 1
ATOM 6587 N N . SER I 2 24 ? -19.166 -19.256 33.832 1.00 101.19 38 SER K N 1
ATOM 6588 C CA . SER I 2 24 ? -20.147 -20.332 33.786 1.00 98.61 38 SER K CA 1
ATOM 6589 C C . SER I 2 24 ? -21.552 -19.745 33.872 1.00 100.21 38 SER K C 1
ATOM 6590 O O . SER I 2 24 ? -22.422 -20.071 33.063 1.00 94.86 38 SER K O 1
ATOM 6593 N N . SER I 2 25 ? -21.762 -18.866 34.849 1.00 100.86 39 SER K N 1
ATOM 6594 C CA . SER I 2 25 ? -23.036 -18.170 35.000 1.00 101.35 39 SER K CA 1
ATOM 6595 C C . SER I 2 25 ? -22.871 -16.663 34.805 1.00 99.05 39 SER K C 1
ATOM 6596 O O . SER I 2 25 ? -22.193 -15.998 35.591 1.00 100.16 39 SER K O 1
ATOM 6599 N N . PRO I 2 26 ? -23.501 -16.123 33.749 1.00 95.46 40 PRO K N 1
ATOM 6600 C CA . PRO I 2 26 ? -23.402 -14.714 33.344 1.00 96.32 40 PRO K CA 1
ATOM 6601 C C . PRO I 2 26 ? -24.033 -13.723 34.324 1.00 95.96 40 PRO K C 1
ATOM 6602 O O . PRO I 2 26 ? -25.225 -13.812 34.622 1.00 97.87 40 PRO K O 1
ATOM 6606 N N . THR I 2 27 ? -23.227 -12.779 34.804 1.00 90.11 41 THR K N 1
ATOM 6607 C CA . THR I 2 27 ? -23.715 -11.697 35.650 1.00 86.06 41 THR K CA 1
ATOM 6608 C C . THR I 2 27 ? -24.278 -10.584 34.771 1.00 81.34 41 THR K C 1
ATOM 6609 O O . THR I 2 27 ? -24.362 -10.735 33.554 1.00 91.17 41 THR K O 1
ATOM 6613 N N . ILE I 2 28 ? -24.658 -9.468 35.389 1.00 82.80 42 ILE K N 1
ATOM 6614 C CA . ILE I 2 28 ? -25.099 -8.289 34.650 1.00 86.20 42 ILE K CA 1
ATOM 6615 C C . ILE I 2 28 ? -23.947 -7.775 33.794 1.00 80.46 42 ILE K C 1
ATOM 6616 O O . ILE I 2 28 ? -24.152 -7.251 32.697 1.00 84.13 42 ILE K O 1
ATOM 6621 N N . PHE I 2 29 ? -22.732 -7.942 34.303 1.00 76.54 43 PHE K N 1
ATOM 6622 C CA . PHE I 2 29 ? -21.542 -7.493 33.597 1.00 80.29 43 PHE K CA 1
ATOM 6623 C C . PHE I 2 29 ? -21.154 -8.434 32.452 1.00 82.54 43 PHE K C 1
ATOM 6624 O O . PHE I 2 29 ? -20.898 -7.997 31.333 1.00 75.77 43 PHE K O 1
ATOM 6632 N N . THR I 2 30 ? -21.131 -9.732 32.729 1.00 88.16 44 THR K N 1
ATOM 6633 C CA . THR I 2 30 ? -20.733 -10.713 31.725 1.00 71.27 44 THR K CA 1
ATOM 6634 C C . THR I 2 30 ? -21.907 -11.204 30.871 1.00 78.45 44 THR K C 1
ATOM 6635 O O . THR I 2 30 ? -21.755 -12.111 30.052 1.00 84.52 44 THR K O 1
ATOM 6639 N N . ARG I 2 31 ? -23.075 -10.601 31.076 1.00 89.67 45 ARG K N 1
ATOM 6640 C CA . ARG I 2 31 ? -24.196 -10.746 30.152 1.00 85.90 45 ARG K CA 1
ATOM 6641 C C . ARG I 2 31 ? -23.759 -10.173 28.804 1.00 90.67 45 ARG K C 1
ATOM 6642 O O . ARG I 2 31 ? -22.956 -9.238 28.772 1.00 86.95 45 ARG K O 1
ATOM 6650 N N . LYS I 2 32 ? -24.284 -10.739 27.715 1.00 90.61 46 LYS K N 1
ATOM 6651 C CA . LYS I 2 32 ? -23.799 -10.511 26.344 1.00 91.01 46 LYS K CA 1
ATOM 6652 C C . LYS I 2 32 ? -22.467 -11.215 26.107 1.00 83.50 46 LYS K C 1
ATOM 6653 O O . LYS I 2 32 ? -22.245 -12.323 26.598 1.00 89.39 46 LYS K O 1
ATOM 6659 N N . GLU I 2 39 ? -16.816 -26.365 32.169 1.00 108.65 53 GLU K N 1
ATOM 6660 C CA . GLU I 2 39 ? -15.576 -27.109 32.354 1.00 104.57 53 GLU K CA 1
ATOM 6661 C C . GLU I 2 39 ? -14.363 -26.247 32.019 1.00 108.06 53 GLU K C 1
ATOM 6662 O O . GLU I 2 39 ? -13.332 -26.325 32.688 1.00 108.38 53 GLU K O 1
ATOM 6668 N N . GLU I 2 40 ? -14.500 -25.423 30.982 1.00 113.19 54 GLU K N 1
ATOM 6669 C CA . GLU I 2 40 ? -13.462 -24.472 30.588 1.00 109.66 54 GLU K CA 1
ATOM 6670 C C . GLU I 2 40 ? -13.142 -23.551 31.763 1.00 103.19 54 GLU K C 1
ATOM 6671 O O . GLU I 2 40 ? -11.989 -23.119 31.966 1.00 102.04 54 GLU K O 1
ATOM 6677 N N . ALA I 2 41 ? -14.193 -23.280 32.533 1.00 101.46 55 ALA K N 1
ATOM 6678 C CA . ALA I 2 41 ? -14.152 -22.456 33.732 1.00 97.37 55 ALA K CA 1
ATOM 6679 C C . ALA I 2 41 ? -12.904 -22.654 34.586 1.00 101.36 55 ALA K C 1
ATOM 6680 O O . ALA I 2 41 ? -12.221 -21.690 34.920 1.00 96.69 55 ALA K O 1
ATOM 6682 N N . ALA I 2 42 ? -12.616 -23.906 34.931 1.00 101.21 56 ALA K N 1
ATOM 6683 C CA . ALA I 2 42 ? -11.535 -24.235 35.863 1.00 101.19 56 ALA K CA 1
ATOM 6684 C C . ALA I 2 42 ? -10.136 -23.903 35.341 1.00 98.96 56 ALA K C 1
ATOM 6685 O O . ALA I 2 42 ? -9.406 -23.120 35.962 1.00 96.67 56 ALA K O 1
ATOM 6687 N N . LYS I 2 43 ? -9.766 -24.520 34.220 1.00 98.12 57 LYS K N 1
ATOM 6688 C CA . LYS I 2 43 ? -8.487 -24.250 33.567 1.00 96.62 57 LYS K CA 1
ATOM 6689 C C . LYS I 2 43 ? -8.290 -22.753 33.396 1.00 95.48 57 LYS K C 1
ATOM 6690 O O . LYS I 2 43 ? -7.269 -22.190 33.830 1.00 95.24 57 LYS K O 1
ATOM 6696 N N . ASN I 2 44 ? -9.281 -22.114 32.771 1.00 97.22 58 ASN K N 1
ATOM 6697 C CA . ASN I 2 44 ? -9.239 -20.670 32.570 1.00 88.21 58 ASN K CA 1
ATOM 6698 C C . ASN I 2 44 ? -8.964 -19.923 33.873 1.00 89.07 58 ASN K C 1
ATOM 6699 O O . ASN I 2 44 ? -8.059 -19.096 33.939 1.00 79.89 58 ASN K O 1
ATOM 6704 N N . ALA I 2 45 ? -9.728 -20.252 34.912 1.00 86.58 59 ALA K N 1
ATOM 6705 C CA . ALA I 2 45 ? -9.617 -19.596 36.214 1.00 86.00 59 ALA K CA 1
ATOM 6706 C C . ALA I 2 45 ? -8.232 -19.717 36.840 1.00 82.94 59 ALA K C 1
ATOM 6707 O O . ALA I 2 45 ? -7.698 -18.740 37.367 1.00 83.96 59 ALA K O 1
ATOM 6709 N N . GLU I 2 46 ? -7.663 -20.919 36.797 1.00 91.89 60 GLU K N 1
ATOM 6710 C CA . GLU I 2 46 ? -6.323 -21.142 37.332 1.00 89.90 60 GLU K CA 1
ATOM 6711 C C . GLU I 2 46 ? -5.280 -20.347 36.560 1.00 79.97 60 GLU K C 1
ATOM 6712 O O . GLU I 2 46 ? -4.424 -19.689 37.158 1.00 74.64 60 GLU K O 1
ATOM 6718 N N . GLU I 2 47 ? -5.347 -20.417 35.231 1.00 89.68 61 GLU K N 1
ATOM 6719 C CA . GLU I 2 47 ? -4.413 -19.670 34.389 1.00 87.40 61 GLU K CA 1
ATOM 6720 C C . GLU I 2 47 ? -4.466 -18.174 34.688 1.00 82.05 61 GLU K C 1
ATOM 6721 O O . GLU I 2 47 ? -3.449 -17.548 34.999 1.00 67.64 61 GLU K O 1
ATOM 6727 N N . ILE I 2 48 ? -5.671 -17.620 34.601 1.00 80.63 62 ILE K N 1
ATOM 6728 C CA . ILE I 2 48 ? -5.924 -16.210 34.872 1.00 76.22 62 ILE K CA 1
ATOM 6729 C C . ILE I 2 48 ? -5.433 -15.795 36.259 1.00 80.63 62 ILE K C 1
ATOM 6730 O O . ILE I 2 48 ? -4.801 -14.751 36.410 1.00 72.98 62 ILE K O 1
ATOM 6735 N N . GLU I 2 49 ? -5.725 -16.620 37.262 1.00 79.71 63 GLU K N 1
ATOM 6736 C CA . GLU I 2 49 ? -5.311 -16.351 38.637 1.00 79.33 63 GLU K CA 1
ATOM 6737 C C . GLU I 2 49 ? -3.791 -16.306 38.751 1.00 76.81 63 GLU K C 1
ATOM 6738 O O . GLU I 2 49 ? -3.238 -15.383 39.353 1.00 69.55 63 GLU K O 1
ATOM 6744 N N . ASP I 2 50 ? -3.127 -17.312 38.183 1.00 81.00 64 ASP K N 1
ATOM 6745 C CA . ASP I 2 50 ? -1.669 -17.392 38.193 1.00 81.04 64 ASP K CA 1
ATOM 6746 C C . ASP I 2 50 ? -1.060 -16.160 37.537 1.00 76.71 64 ASP K C 1
ATOM 6747 O O . ASP I 2 50 ? -0.095 -15.579 38.036 1.00 81.56 64 ASP K O 1
ATOM 6752 N N . ALA I 2 51 ? -1.645 -15.765 36.415 1.00 76.43 65 ALA K N 1
ATOM 6753 C CA . ALA I 2 51 ? -1.162 -14.626 35.651 1.00 79.79 65 ALA K CA 1
ATOM 6754 C C . ALA I 2 51 ? -1.319 -13.310 36.408 1.00 75.36 65 ALA K C 1
ATOM 6755 O O . ALA I 2 51 ? -0.365 -12.542 36.544 1.00 71.64 65 ALA K O 1
ATOM 6757 N N . ALA I 2 52 ? -2.534 -13.057 36.886 1.00 81.94 66 ALA K N 1
ATOM 6758 C CA . ALA I 2 52 ? -2.843 -11.848 37.640 1.00 78.47 66 ALA K CA 1
ATOM 6759 C C . ALA I 2 52 ? -1.984 -11.748 38.895 1.00 79.08 66 ALA K C 1
ATOM 6760 O O . ALA I 2 52 ? -1.480 -10.673 39.226 1.00 72.79 66 ALA K O 1
ATOM 6762 N N . PHE I 2 53 ? -1.828 -12.875 39.586 1.00 82.21 67 PHE K N 1
ATOM 6763 C CA . PHE I 2 53 ? -0.958 -12.959 40.752 1.00 78.09 67 PHE K CA 1
ATOM 6764 C C . PHE I 2 53 ? 0.462 -12.563 40.374 1.00 78.13 67 PHE K C 1
ATOM 6765 O O . PHE I 2 53 ? 1.070 -11.704 41.016 1.00 69.14 67 PHE K O 1
ATOM 6773 N N . THR I 2 54 ? 0.981 -13.201 39.326 1.00 76.66 68 THR K N 1
ATOM 6774 C CA . THR I 2 54 ? 2.331 -12.927 38.837 1.00 80.29 68 THR K CA 1
ATOM 6775 C C . THR I 2 54 ? 2.529 -11.446 38.503 1.00 78.72 68 THR K C 1
ATOM 6776 O O . THR I 2 54 ? 3.531 -10.844 38.894 1.00 83.75 68 THR K O 1
ATOM 6780 N N . ILE I 2 55 ? 1.567 -10.869 37.786 1.00 72.00 69 ILE K N 1
ATOM 6781 C CA . ILE I 2 55 ? 1.626 -9.459 37.401 1.00 72.68 69 ILE K CA 1
ATOM 6782 C C . ILE I 2 55 ? 1.722 -8.546 38.621 1.00 80.45 69 ILE K C 1
ATOM 6783 O O . ILE I 2 55 ? 2.607 -7.695 38.706 1.00 74.18 69 ILE K O 1
ATOM 6788 N N . ALA I 2 71 ? -1.607 -3.572 43.134 1.00 63.44 85 ALA K N 1
ATOM 6789 C CA . ALA I 2 71 ? -1.489 -3.502 44.585 1.00 77.20 85 ALA K CA 1
ATOM 6790 C C . ALA I 2 71 ? -2.471 -2.488 45.162 1.00 80.06 85 ALA K C 1
ATOM 6791 O O . ALA I 2 71 ? -2.111 -1.328 45.374 1.00 81.05 85 ALA K O 1
ATOM 6793 N N . VAL I 2 72 ? -3.704 -2.914 45.425 1.00 66.55 86 VAL K N 1
ATOM 6794 C CA . VAL I 2 72 ? -4.153 -4.287 45.209 1.00 74.14 86 VAL K CA 1
ATOM 6795 C C . VAL I 2 72 ? -4.959 -4.329 43.909 1.00 57.20 86 VAL K C 1
ATOM 6796 O O . VAL I 2 72 ? -5.376 -5.396 43.446 1.00 56.93 86 VAL K O 1
ATOM 6800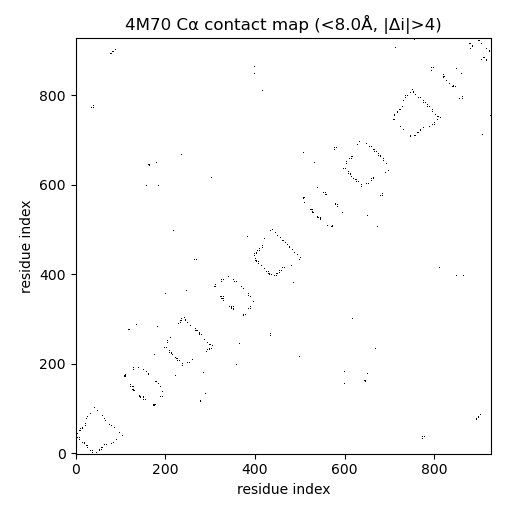 N N . GLN I 2 73 ? -5.159 -3.146 43.328 1.00 64.73 87 GLN K N 1
ATOM 6801 C CA . GLN I 2 73 ? -5.886 -2.972 42.069 1.00 67.57 87 GLN K CA 1
ATOM 6802 C C . GLN I 2 73 ? -5.468 -3.947 40.976 1.00 68.58 87 GLN K C 1
ATOM 6803 O O . GLN I 2 73 ? -6.314 -4.538 40.315 1.00 61.74 87 GLN K O 1
ATOM 6809 N N . LEU I 2 74 ? -4.157 -4.089 40.792 1.00 69.14 88 LEU K N 1
ATOM 6810 C CA . LEU I 2 74 ? -3.570 -4.865 39.696 1.00 59.33 88 LEU K CA 1
ATOM 6811 C C . LEU I 2 74 ? -4.151 -6.269 39.531 1.00 68.77 88 LEU K C 1
ATOM 6812 O O . LEU I 2 74 ? -4.575 -6.648 38.439 1.00 63.09 88 LEU K O 1
ATOM 6817 N N . TYR I 2 75 ? -4.155 -7.025 40.624 1.00 68.41 89 TYR K N 1
ATOM 6818 C CA . TYR I 2 75 ? -4.690 -8.384 40.679 1.00 63.01 89 TYR K CA 1
ATOM 6819 C C . TYR I 2 75 ? -6.089 -8.468 40.055 1.00 73.74 89 TYR K C 1
ATOM 6820 O O . TYR I 2 75 ? -6.327 -9.234 39.108 1.00 67.58 89 TYR K O 1
ATOM 6829 N N . ALA I 2 76 ? -7.005 -7.660 40.587 1.00 70.32 90 ALA K N 1
ATOM 6830 C CA . ALA I 2 76 ? -8.394 -7.634 40.131 1.00 67.47 90 ALA K CA 1
ATOM 6831 C C . ALA I 2 76 ? -8.528 -7.105 38.705 1.00 58.01 90 ALA K C 1
ATOM 6832 O O . ALA I 2 76 ? -9.329 -7.612 37.916 1.00 60.58 90 ALA K O 1
ATOM 6834 N N . ARG I 2 77 ? -7.750 -6.074 38.397 1.00 56.36 91 ARG K N 1
ATOM 6835 C CA . ARG I 2 77 ? -7.716 -5.475 37.070 1.00 67.65 91 ARG K CA 1
ATOM 6836 C C . ARG I 2 77 ? -7.408 -6.535 36.024 1.00 61.26 91 ARG K C 1
ATOM 6837 O O . ARG I 2 77 ? -8.207 -6.771 35.123 1.00 62.58 91 ARG K O 1
ATOM 6845 N N . GLU I 2 78 ? -6.259 -7.185 36.172 1.00 70.67 92 GLU K N 1
ATOM 6846 C CA . GLU I 2 78 ? -5.825 -8.233 35.255 1.00 64.06 92 GLU K CA 1
ATOM 6847 C C . GLU I 2 78 ? -6.811 -9.396 35.214 1.00 63.97 92 GLU K C 1
ATOM 6848 O O . GLU I 2 78 ? -7.069 -9.964 34.146 1.00 68.61 92 GLU K O 1
ATOM 6854 N N . CYS I 2 79 ? -7.354 -9.752 36.378 1.00 62.69 93 CYS K N 1
ATOM 6855 C CA . CYS I 2 79 ? -8.403 -10.768 36.438 1.00 59.04 93 CYS K CA 1
ATOM 6856 C C . CYS I 2 79 ? -9.541 -10.425 35.476 1.00 65.04 93 CYS K C 1
ATOM 6857 O O . CYS I 2 79 ? -9.897 -11.216 34.592 1.00 70.07 93 CYS K O 1
ATOM 6860 N N . SER I 2 80 ? -10.087 -9.225 35.646 1.00 68.98 94 SER K N 1
ATOM 6861 C CA . SER I 2 80 ? -11.165 -8.724 34.800 1.00 69.85 94 SER K CA 1
ATOM 6862 C C . SER I 2 80 ? -10.765 -8.683 33.323 1.00 58.53 94 SER K C 1
ATOM 6863 O O . SER I 2 80 ? -11.520 -9.133 32.469 1.00 54.80 94 SER K O 1
ATOM 6866 N N . LYS I 2 81 ? -9.581 -8.152 33.034 1.00 53.71 95 LYS K N 1
ATOM 6867 C CA . LYS I 2 81 ? -9.071 -8.079 31.658 1.00 64.79 95 LYS K CA 1
ATOM 6868 C C . LYS I 2 81 ? -9.051 -9.435 30.960 1.00 61.01 95 LYS K C 1
ATOM 6869 O O . LYS I 2 81 ? -9.540 -9.568 29.838 1.00 57.78 95 LYS K O 1
ATOM 6875 N N . LEU I 2 82 ? -8.503 -10.443 31.633 1.00 69.09 96 LEU K N 1
ATOM 6876 C CA . LEU I 2 82 ? -8.436 -11.788 31.064 1.00 63.33 96 LEU K CA 1
ATOM 6877 C C . LEU I 2 82 ? -9.805 -12.445 30.924 1.00 72.01 96 LEU K C 1
ATOM 6878 O O . LEU I 2 82 ? -10.074 -13.122 29.928 1.00 76.30 96 LEU K O 1
ATOM 6883 N N . ILE I 2 83 ? -10.659 -12.263 31.928 1.00 64.94 97 ILE K N 1
ATOM 6884 C CA . ILE I 2 83 ? -12.022 -12.779 31.845 1.00 68.56 97 ILE K CA 1
ATOM 6885 C C . ILE I 2 83 ? -12.696 -12.184 30.613 1.00 67.57 97 ILE K C 1
ATOM 6886 O O . ILE I 2 83 ? -13.326 -12.892 29.827 1.00 74.30 97 ILE K O 1
ATOM 6891 N N . LEU I 2 84 ? -12.532 -10.876 30.447 1.00 68.72 98 LEU K N 1
ATOM 6892 C CA . LEU I 2 84 ? -13.079 -10.150 29.311 1.00 67.69 98 LEU K CA 1
ATOM 6893 C C . LEU I 2 84 ? -12.537 -10.697 27.994 1.00 70.90 98 LEU K C 1
ATOM 6894 O O . LEU I 2 84 ? -13.291 -10.892 27.046 1.00 71.16 98 LEU K O 1
ATOM 6899 N N . GLU I 2 85 ? -11.235 -10.961 27.937 1.00 60.58 99 GLU K N 1
ATOM 6900 C CA . GLU I 2 85 ? -10.640 -11.497 26.713 1.00 71.25 99 GLU K CA 1
ATOM 6901 C C . GLU I 2 85 ? -11.127 -12.905 26.391 1.00 69.56 99 GLU K C 1
ATOM 6902 O O . GLU I 2 85 ? -11.187 -13.290 25.224 1.00 78.56 99 GLU K O 1
ATOM 6908 N N . ILE I 2 86 ? -11.479 -13.666 27.424 1.00 82.33 100 ILE K N 1
ATOM 6909 C CA . ILE I 2 86 ? -12.025 -15.007 27.231 1.00 71.84 100 ILE K CA 1
ATOM 6910 C C . ILE I 2 86 ? -13.480 -14.959 26.743 1.00 81.06 100 ILE K C 1
ATOM 6911 O O . ILE I 2 86 ? -13.851 -15.660 25.800 1.00 85.62 100 ILE K O 1
ATOM 6916 N N . LEU I 2 87 ? -14.293 -14.118 27.376 1.00 83.07 101 LEU K N 1
ATOM 6917 C CA . LEU I 2 87 ? -15.725 -14.051 27.080 1.00 81.52 101 LEU K CA 1
ATOM 6918 C C . LEU I 2 87 ? -16.058 -13.294 25.792 1.00 80.77 101 LEU K C 1
ATOM 6919 O O . LEU I 2 87 ? -17.037 -13.612 25.112 1.00 82.23 101 LEU K O 1
ATOM 6924 N N . LYS I 2 88 ? -15.248 -12.293 25.463 1.00 83.09 102 LYS K N 1
ATOM 6925 C CA . LYS I 2 88 ? -15.489 -11.467 24.280 1.00 93.09 102 LYS K CA 1
ATOM 6926 C C . LYS I 2 88 ? -15.207 -12.210 22.976 1.00 82.09 102 LYS K C 1
ATOM 6927 O O . LYS I 2 88 ? -15.552 -11.728 21.896 1.00 90.78 102 LYS K O 1
ATOM 6933 N N . LYS I 2 89 ? -14.591 -13.386 23.079 1.00 81.74 103 LYS K N 1
ATOM 6934 C CA . LYS I 2 89 ? -14.314 -14.208 21.904 1.00 87.20 103 LYS K CA 1
ATOM 6935 C C . LYS I 2 89 ? -15.604 -14.714 21.263 1.00 90.64 103 LYS K C 1
ATOM 6936 O O . LYS I 2 89 ? -16.706 -14.403 21.719 1.00 91.86 103 LYS K O 1
ATOM 6942 N N . UNK J 3 9 ? -53.379 -1.451 37.300 1.00 82.20 23 UNK R N 1
ATOM 6943 C CA . UNK J 3 9 ? -52.287 -2.406 37.151 1.00 90.91 23 UNK R CA 1
ATOM 6944 C C . UNK J 3 9 ? -50.946 -1.683 37.215 1.00 97.04 23 UNK R C 1
ATOM 6945 O O . UNK J 3 9 ? -50.371 -1.511 38.291 1.00 93.61 23 UNK R O 1
ATOM 6947 N N . UNK J 3 10 ? -50.446 -1.270 36.055 1.00 96.28 24 UNK R N 1
ATOM 6948 C CA . UNK J 3 10 ? -49.273 -0.408 35.995 1.00 92.64 24 UNK R CA 1
ATOM 6949 C C . UNK J 3 10 ? -49.735 1.036 36.153 1.00 96.03 24 UNK R C 1
ATOM 6950 O O . UNK J 3 10 ? -49.001 1.892 36.653 1.00 96.07 24 UNK R O 1
ATOM 6952 N N . UNK J 3 11 ? -50.970 1.290 35.728 1.00 93.35 25 UNK R N 1
ATOM 6953 C CA . UNK J 3 11 ? -51.586 2.608 35.837 1.00 95.55 25 UNK R CA 1
ATOM 6954 C C . UNK J 3 11 ? -51.750 3.035 37.296 1.00 101.68 25 UNK R C 1
ATOM 6955 O O . UNK J 3 11 ? -51.500 4.193 37.647 1.00 99.26 25 UNK R O 1
ATOM 6957 N N . UNK J 3 12 ? -52.176 2.097 38.137 1.00 99.68 26 UNK R N 1
ATOM 6958 C CA . UNK J 3 12 ? -52.316 2.348 39.568 1.00 98.43 26 UNK R CA 1
ATOM 6959 C C . UNK J 3 12 ? -50.991 2.792 40.182 1.00 99.38 26 UNK R C 1
ATOM 6960 O O . UNK J 3 12 ? -50.911 3.850 40.808 1.00 99.03 26 UNK R O 1
ATOM 6962 N N . UNK J 3 13 ? -49.959 1.971 39.999 1.00 96.79 27 UNK R N 1
ATOM 6963 C CA . UNK J 3 13 ? -48.610 2.289 40.462 1.00 97.46 27 UNK R CA 1
ATOM 6964 C C . UNK J 3 13 ? -48.149 3.642 39.928 1.00 96.98 27 UNK R C 1
ATOM 6965 O O . UNK J 3 13 ? -47.486 4.407 40.631 1.00 92.01 27 UNK R O 1
ATOM 6967 N N . UNK J 3 14 ? -48.506 3.930 38.680 1.00 97.50 28 UNK R N 1
ATOM 6968 C CA . UNK J 3 14 ? -48.207 5.225 38.080 1.00 99.75 28 UNK R CA 1
ATOM 6969 C C . UNK J 3 14 ? -48.888 6.361 38.845 1.00 98.31 28 UNK R C 1
ATOM 6970 O O . UNK J 3 14 ? -48.339 7.457 38.964 1.00 94.34 28 UNK R O 1
ATOM 6972 N N . UNK J 3 15 ? -50.084 6.091 39.364 1.00 101.24 29 UNK R N 1
ATOM 6973 C CA . UNK J 3 15 ? -50.829 7.085 40.136 1.00 96.90 29 UNK R CA 1
ATOM 6974 C C . UNK J 3 15 ? -50.292 7.260 41.560 1.00 101.23 29 UNK R C 1
ATOM 6975 O O . UNK J 3 15 ? -50.336 8.361 42.115 1.00 96.46 29 UNK R O 1
ATOM 6977 N N . UNK J 3 16 ? -49.807 6.172 42.155 1.00 100.29 30 UNK R N 1
ATOM 6978 C CA . UNK J 3 16 ? -49.199 6.234 43.481 1.00 98.95 30 UNK R CA 1
ATOM 6979 C C . UNK J 3 16 ? -47.872 6.980 43.410 1.00 102.81 30 UNK R C 1
ATOM 6980 O O . UNK J 3 16 ? -47.539 7.767 44.298 1.00 98.01 30 UNK R O 1
ATOM 6982 N N . UNK J 3 17 ? -47.118 6.720 42.344 1.00 99.85 31 UNK R N 1
ATOM 6983 C CA . UNK J 3 17 ? -45.862 7.415 42.094 1.00 94.58 31 UNK R CA 1
ATOM 6984 C C . UNK J 3 17 ? -46.133 8.882 41.785 1.00 99.01 31 UNK R C 1
ATOM 6985 O O . UNK J 3 17 ? -45.379 9.764 42.201 1.00 96.98 31 UNK R O 1
ATOM 6987 N N . UNK J 3 18 ? -47.217 9.136 41.057 1.00 95.77 32 UNK R N 1
ATOM 6988 C CA . UNK J 3 18 ? -47.645 10.499 40.752 1.00 98.81 32 UNK R CA 1
ATOM 6989 C C . UNK J 3 18 ? -47.934 11.281 42.031 1.00 99.01 32 UNK R C 1
ATOM 6990 O O . UNK J 3 18 ? -47.862 12.509 42.050 1.00 105.50 32 UNK R O 1
ATOM 6992 N N . UNK J 3 19 ? -48.266 10.557 43.096 1.00 103.25 33 UNK R N 1
ATOM 6993 C CA . UNK J 3 19 ? -48.524 11.162 44.397 1.00 98.06 33 UNK R CA 1
ATOM 6994 C C . UNK J 3 19 ? -47.242 11.280 45.213 1.00 96.22 33 UNK R C 1
ATOM 6995 O O . UNK J 3 19 ? -47.235 11.870 46.293 1.00 87.21 33 UNK R O 1
ATOM 6997 N N . SER J 3 24 ? -39.952 19.181 45.487 1.00 108.19 38 SER R N 1
ATOM 6998 C CA . SER J 3 24 ? -38.597 19.178 46.010 1.00 110.55 38 SER R CA 1
ATOM 6999 C C . SER J 3 24 ? -38.578 18.823 47.483 1.00 105.52 38 SER R C 1
ATOM 7000 O O . SER J 3 24 ? -39.307 19.419 48.276 1.00 106.74 38 SER R O 1
ATOM 7001 N N . SER J 3 25 ? -37.739 17.861 47.858 1.00 111.98 39 SER R N 1
ATOM 7002 C CA . SER J 3 25 ? -37.762 17.356 49.227 1.00 108.81 39 SER R CA 1
ATOM 7003 C C . SER J 3 25 ? -36.407 16.955 49.809 1.00 106.76 39 SER R C 1
ATOM 7004 O O . SER J 3 25 ? -35.608 16.266 49.167 1.00 100.99 39 SER R O 1
ATOM 7006 N N . PRO J 3 26 ? -36.174 17.398 51.041 1.00 99.40 40 PRO R N 1
ATOM 7007 C CA . PRO J 3 26 ? -35.068 16.933 51.856 1.00 96.35 40 PRO R CA 1
ATOM 7008 C C . PRO J 3 26 ? -35.641 16.329 53.124 1.00 102.97 40 PRO R C 1
ATOM 7009 O O . PRO J 3 26 ? -35.002 16.322 54.178 1.00 104.22 40 PRO R O 1
ATOM 7010 N N . THR J 3 27 ? -36.869 15.830 53.011 1.00 97.67 41 THR R N 1
ATOM 7011 C CA . THR J 3 27 ? -37.570 15.201 54.125 1.00 101.23 41 THR R CA 1
ATOM 7012 C C . THR J 3 27 ? -38.500 14.092 53.643 1.00 99.13 41 THR R C 1
ATOM 7013 O O . THR J 3 27 ? -39.307 13.573 54.418 1.00 103.65 41 THR R O 1
ATOM 7017 N N . ILE J 3 28 ? -38.394 13.736 52.365 1.00 90.55 42 ILE R N 1
ATOM 7018 C CA . ILE J 3 28 ? -39.204 12.648 51.820 1.00 93.12 42 ILE R CA 1
ATOM 7019 C C . ILE J 3 28 ? -38.862 11.339 52.537 1.00 90.80 42 ILE R C 1
ATOM 7020 O O . ILE J 3 28 ? -37.687 11.000 52.719 1.00 91.67 42 ILE R O 1
ATOM 7025 N N . PHE J 3 29 ? -39.905 10.640 52.973 1.00 98.88 43 PHE R N 1
ATOM 7026 C CA . PHE J 3 29 ? -39.772 9.434 53.783 1.00 87.41 43 PHE R CA 1
ATOM 7027 C C . PHE J 3 29 ? -38.915 9.664 55.026 1.00 80.12 43 PHE R C 1
ATOM 7028 O O . PHE J 3 29 ? -39.143 10.609 55.781 1.00 84.34 43 PHE R O 1
ATOM 7036 N N . SER J 3 37 ? -41.088 -14.269 38.240 1.00 104.69 51 SER R N 1
ATOM 7037 C CA . SER J 3 37 ? -42.219 -13.392 38.515 1.00 99.00 51 SER R CA 1
ATOM 7038 C C . SER J 3 37 ? -41.934 -12.476 39.703 1.00 94.29 51 SER R C 1
ATOM 7039 O O . SER J 3 37 ? -42.333 -11.310 39.713 1.00 93.51 51 SER R O 1
ATOM 7042 N N . LYS J 3 38 ? -41.230 -13.009 40.696 1.00 93.22 52 LYS R N 1
ATOM 7043 C CA . LYS J 3 38 ? -40.932 -12.274 41.920 1.00 96.08 52 LYS R CA 1
ATOM 7044 C C . LYS J 3 38 ? -39.783 -11.290 41.713 1.00 86.58 52 LYS R C 1
ATOM 7045 O O . LYS J 3 38 ? -39.815 -10.156 42.211 1.00 82.48 52 LYS R O 1
ATOM 7051 N N . GLU J 3 39 ? -38.774 -11.728 40.966 1.00 93.53 53 GLU R N 1
ATOM 7052 C CA . GLU J 3 39 ? -37.612 -10.894 40.688 1.00 91.16 53 GLU R CA 1
ATOM 7053 C C . GLU J 3 39 ? -37.981 -9.719 39.786 1.00 87.87 53 GLU R C 1
ATOM 7054 O O . GLU J 3 39 ? -37.419 -8.631 39.918 1.00 89.79 53 GLU R O 1
ATOM 7060 N N . GLU J 3 40 ? -38.930 -9.937 38.879 1.00 84.17 54 GLU R N 1
ATOM 7061 C CA . GLU J 3 40 ? -39.434 -8.854 38.039 1.00 86.27 54 GLU R CA 1
ATOM 7062 C C . GLU J 3 40 ? -40.051 -7.752 38.895 1.00 79.85 54 GLU R C 1
ATOM 7063 O O . GLU J 3 40 ? -39.746 -6.574 38.716 1.00 64.28 54 GLU R O 1
ATOM 7069 N N . ALA J 3 41 ? -40.917 -8.148 39.824 1.00 80.58 55 ALA R N 1
ATOM 7070 C CA . ALA J 3 41 ? -41.591 -7.206 40.712 1.00 80.50 55 ALA R CA 1
ATOM 7071 C C . ALA J 3 41 ? -40.599 -6.457 41.602 1.00 68.89 55 ALA R C 1
ATOM 7072 O O . ALA J 3 41 ? -40.650 -5.223 41.708 1.00 64.22 55 ALA R O 1
ATOM 7074 N N . ALA J 3 42 ? -39.703 -7.209 42.239 1.00 65.87 56 ALA R N 1
ATOM 7075 C CA . ALA J 3 42 ? -38.689 -6.619 43.111 1.00 63.28 56 ALA R CA 1
ATOM 7076 C C . ALA J 3 42 ? -37.805 -5.614 42.365 1.00 71.11 56 ALA R C 1
ATOM 7077 O O . ALA J 3 42 ? -37.610 -4.482 42.820 1.00 60.14 56 ALA R O 1
ATOM 7079 N N . LYS J 3 43 ? -37.273 -6.038 41.221 1.00 76.75 57 LYS R N 1
ATOM 7080 C CA . LYS J 3 43 ? -36.411 -5.192 40.397 1.00 73.72 57 LYS R CA 1
ATOM 7081 C C . LYS J 3 43 ? -37.138 -3.935 39.902 1.00 76.33 57 LYS R C 1
ATOM 7082 O O . LYS J 3 43 ? -36.615 -2.816 40.007 1.00 75.33 57 LYS R O 1
ATOM 7088 N N . ASN J 3 44 ? -38.346 -4.129 39.375 1.00 74.24 58 ASN R N 1
ATOM 7089 C CA . ASN J 3 44 ? -39.214 -3.029 38.958 1.00 67.55 58 ASN R CA 1
ATOM 7090 C C . ASN J 3 44 ? -39.322 -1.982 40.062 1.00 79.22 58 ASN R C 1
ATOM 7091 O O . ASN J 3 44 ? -38.992 -0.794 39.861 1.00 78.59 58 ASN R O 1
ATOM 7096 N N . ALA J 3 45 ? -39.764 -2.445 41.232 1.00 73.54 59 ALA R N 1
ATOM 7097 C CA . ALA J 3 45 ? -39.913 -1.585 42.401 1.00 75.71 59 ALA R CA 1
ATOM 7098 C C . ALA J 3 45 ? -38.623 -0.837 42.745 1.00 71.05 59 ALA R C 1
ATOM 7099 O O . ALA J 3 45 ? -38.642 0.384 42.943 1.00 77.65 59 ALA R O 1
ATOM 7101 N N . GLU J 3 46 ? -37.512 -1.567 42.820 1.00 63.73 60 GLU R N 1
ATOM 7102 C CA . GLU J 3 46 ? -36.216 -0.954 43.109 1.00 78.64 60 GLU R CA 1
ATOM 7103 C C . GLU J 3 46 ? -35.911 0.202 42.154 1.00 76.21 60 GLU R C 1
ATOM 7104 O O . GLU J 3 46 ? -35.516 1.297 42.583 1.00 79.06 60 GLU R O 1
ATOM 7110 N N . GLU J 3 47 ? -36.115 -0.038 40.861 1.00 72.22 61 GLU R N 1
ATOM 7111 C CA . GLU J 3 47 ? -35.830 0.986 39.856 1.00 80.69 61 GLU R CA 1
ATOM 7112 C C . GLU J 3 47 ? -36.703 2.241 39.998 1.00 79.66 61 GLU R C 1
ATOM 7113 O O . GLU J 3 47 ? -36.174 3.363 40.095 1.00 74.68 61 GLU R O 1
ATOM 7119 N N . ILE J 3 48 ? -38.026 2.068 40.026 1.00 75.14 62 ILE R N 1
ATOM 7120 C CA . ILE J 3 48 ? -38.897 3.243 40.187 1.00 84.77 62 ILE R CA 1
ATOM 7121 C C . ILE J 3 48 ? -38.588 4.001 41.489 1.00 78.84 62 ILE R C 1
ATOM 7122 O O . ILE J 3 48 ? -38.667 5.243 41.545 1.00 79.37 62 ILE R O 1
ATOM 7127 N N . GLU J 3 49 ? -38.200 3.250 42.518 1.00 79.05 63 GLU R N 1
ATOM 7128 C CA . GLU J 3 49 ? -37.704 3.855 43.751 1.00 76.32 63 GLU R CA 1
ATOM 7129 C C . GLU J 3 49 ? -36.534 4.797 43.472 1.00 84.23 63 GLU R C 1
ATOM 7130 O O . GLU J 3 49 ? -36.631 6.007 43.708 1.00 76.26 63 GLU R O 1
ATOM 7136 N N . ASP J 3 50 ? -35.435 4.229 42.971 1.00 73.81 64 ASP R N 1
ATOM 7137 C CA . ASP J 3 50 ? -34.209 4.994 42.719 1.00 84.38 64 ASP R CA 1
ATOM 7138 C C . ASP J 3 50 ? -34.458 6.241 41.864 1.00 79.27 64 ASP R C 1
ATOM 7139 O O . ASP J 3 50 ? -33.924 7.319 42.152 1.00 85.12 64 ASP R O 1
ATOM 7144 N N . ALA J 3 51 ? -35.289 6.098 40.834 1.00 78.36 65 ALA R N 1
ATOM 7145 C CA . ALA J 3 51 ? -35.609 7.228 39.959 1.00 81.02 65 ALA R CA 1
ATOM 7146 C C . ALA J 3 51 ? -36.361 8.339 40.698 1.00 86.96 65 ALA R C 1
ATOM 7147 O O . ALA J 3 51 ? -35.953 9.520 40.667 1.00 83.23 65 ALA R O 1
ATOM 7149 N N . ALA J 3 52 ? -37.457 7.956 41.357 1.00 84.10 66 ALA R N 1
ATOM 7150 C CA . ALA J 3 52 ? -38.225 8.901 42.165 1.00 79.90 66 ALA R CA 1
ATOM 7151 C C . ALA J 3 52 ? -37.299 9.642 43.129 1.00 77.25 66 ALA R C 1
ATOM 7152 O O . ALA J 3 52 ? -37.437 10.853 43.351 1.00 87.06 66 ALA R O 1
ATOM 7154 N N . PHE J 3 53 ? -36.329 8.909 43.669 1.00 84.38 67 PHE R N 1
ATOM 7155 C CA . PHE J 3 53 ? -35.367 9.483 44.601 1.00 83.58 67 PHE R CA 1
ATOM 7156 C C . PHE J 3 53 ? -34.357 10.452 43.985 1.00 91.68 67 PHE R C 1
ATOM 7157 O O . PHE J 3 53 ? -33.986 11.423 44.632 1.00 87.33 67 PHE R O 1
ATOM 7165 N N . THR J 3 54 ? -33.900 10.193 42.761 1.00 89.99 68 THR R N 1
ATOM 7166 C CA . THR J 3 54 ? -33.031 11.161 42.084 1.00 88.83 68 THR R CA 1
ATOM 7167 C C . THR J 3 54 ? -33.795 12.462 41.819 1.00 93.75 68 THR R C 1
ATOM 7168 O O . THR J 3 54 ? -33.313 13.571 42.139 1.00 100.44 68 THR R O 1
ATOM 7172 N N . ILE J 3 55 ? -34.992 12.317 41.247 1.00 94.58 69 ILE R N 1
ATOM 7173 C CA . ILE J 3 55 ? -35.834 13.483 40.965 1.00 93.55 69 ILE R CA 1
ATOM 7174 C C . ILE J 3 55 ? -36.070 14.314 42.222 1.00 101.70 69 ILE R C 1
ATOM 7175 O O . ILE J 3 55 ? -35.811 15.517 42.232 1.00 99.75 69 ILE R O 1
ATOM 7180 N N . ALA J 3 56 ? -36.557 13.671 43.281 1.00 93.58 70 ALA R N 1
ATOM 7181 C CA . ALA J 3 56 ? -36.768 14.366 44.548 1.00 94.87 70 ALA R CA 1
ATOM 7182 C C . ALA J 3 56 ? -35.461 14.950 45.098 1.00 96.55 70 ALA R C 1
ATOM 7183 O O . ALA J 3 56 ? -35.466 16.001 45.740 1.00 101.79 70 ALA R O 1
ATOM 7185 N N . ASN J 3 57 ? -34.347 14.270 44.834 1.00 95.39 71 ASN R N 1
ATOM 7186 C CA . ASN J 3 57 ? -33.030 14.725 45.285 1.00 101.68 71 ASN R CA 1
ATOM 7187 C C . ASN J 3 57 ? -32.562 16.003 44.608 1.00 102.80 71 ASN R C 1
ATOM 7188 O O . ASN J 3 57 ? -31.702 16.704 45.145 1.00 96.59 71 ASN R O 1
ATOM 7193 N N . GLN J 3 58 ? -33.117 16.307 43.433 1.00 101.59 72 GLN R N 1
ATOM 7194 C CA . GLN J 3 58 ? -32.829 17.592 42.772 1.00 102.76 72 GLN R CA 1
ATOM 7195 C C . GLN J 3 58 ? -32.939 18.814 43.705 1.00 106.41 72 GLN R C 1
ATOM 7196 O O . GLN J 3 58 ? -32.372 19.870 43.417 1.00 108.46 72 GLN R O 1
ATOM 7202 N N . HIS J 3 59 ? -33.675 18.665 44.807 1.00 108.24 73 HIS R N 1
ATOM 7203 C CA . HIS J 3 59 ? -33.837 19.719 45.808 1.00 104.68 73 HIS R CA 1
ATOM 7204 C C . HIS J 3 59 ? -32.491 20.117 46.408 1.00 105.34 73 HIS R C 1
ATOM 7205 O O . HIS J 3 59 ? -32.141 19.694 47.511 1.00 102.76 73 HIS R O 1
ATOM 7212 N N . UNK J 3 72 ? -45.973 14.722 39.353 1.00 111.00 86 UNK R N 1
ATOM 7213 C CA . UNK J 3 72 ? -46.408 14.185 38.078 1.00 110.03 86 UNK R CA 1
ATOM 7214 C C . UNK J 3 72 ? -45.370 14.362 36.987 1.00 112.10 86 UNK R C 1
ATOM 7215 O O . UNK J 3 72 ? -45.441 13.720 35.937 1.00 104.37 86 UNK R O 1
ATOM 7216 N N . UNK J 3 73 ? -44.406 15.244 37.233 1.00 109.73 87 UNK R N 1
ATOM 7217 C CA . UNK J 3 73 ? -43.301 15.453 36.304 1.00 115.34 87 UNK R CA 1
ATOM 7218 C C . UNK J 3 73 ? -42.341 14.266 36.340 1.00 114.94 87 UNK R C 1
ATOM 7219 O O . UNK J 3 73 ? -41.767 13.955 37.385 1.00 115.97 87 UNK R O 1
ATOM 7221 N N . UNK J 3 74 ? -42.179 13.612 35.191 1.00 114.83 88 UNK R N 1
ATOM 7222 C CA . UNK J 3 74 ? -41.374 12.393 35.064 1.00 110.48 88 UNK R CA 1
ATOM 7223 C C . UNK J 3 74 ? -41.869 11.256 35.966 1.00 106.73 88 UNK R C 1
ATOM 7224 O O . UNK J 3 74 ? -41.101 10.372 36.352 1.00 102.98 88 UNK R O 1
ATOM 7226 N N . UNK J 3 75 ? -43.161 11.279 36.283 1.00 106.61 89 UNK R N 1
ATOM 7227 C CA . UNK J 3 75 ? -43.770 10.258 37.135 1.00 104.40 89 UNK R CA 1
ATOM 7228 C C . UNK J 3 75 ? -44.167 9.019 36.334 1.00 103.00 89 UNK R C 1
ATOM 7229 O O . UNK J 3 75 ? -43.751 7.903 36.651 1.00 98.84 89 UNK R O 1
ATOM 7231 N N . UNK J 3 76 ? -44.984 9.219 35.304 1.00 106.82 90 UNK R N 1
ATOM 7232 C CA . UNK J 3 76 ? -45.341 8.139 34.391 1.00 102.59 90 UNK R CA 1
ATOM 7233 C C . UNK J 3 76 ? -44.125 7.756 33.558 1.00 95.39 90 UNK R C 1
ATOM 7234 O O . UNK J 3 76 ? -43.988 6.612 33.124 1.00 86.63 90 UNK R O 1
ATOM 7236 N N . UNK J 3 77 ? -43.246 8.730 33.341 1.00 93.79 91 UNK R N 1
ATOM 7237 C CA . UNK J 3 77 ? -41.995 8.499 32.631 1.00 98.23 91 UNK R CA 1
ATOM 7238 C C . UNK J 3 77 ? -41.124 7.490 33.378 1.00 94.33 91 UNK R C 1
ATOM 7239 O O . UNK J 3 77 ? -40.376 6.726 32.765 1.00 83.80 91 UNK R O 1
ATOM 7241 N N . UNK J 3 78 ? -41.237 7.489 34.704 1.00 94.53 92 UNK R N 1
ATOM 7242 C CA . UNK J 3 78 ? -40.429 6.616 35.550 1.00 83.80 92 UNK R CA 1
ATOM 7243 C C . UNK J 3 78 ? -40.880 5.156 35.492 1.00 87.98 92 UNK R C 1
ATOM 7244 O O . UNK J 3 78 ? -40.054 4.243 35.542 1.00 87.46 92 UNK R O 1
ATOM 7246 N N . UNK J 3 79 ? -42.188 4.938 35.394 1.00 88.99 93 UNK R N 1
ATOM 7247 C CA . UNK J 3 79 ? -42.733 3.584 35.357 1.00 88.86 93 UNK R CA 1
ATOM 7248 C C . UNK J 3 79 ? -42.310 2.844 34.092 1.00 78.94 93 UNK R C 1
ATOM 7249 O O . UNK J 3 79 ? -42.104 1.631 34.112 1.00 73.27 93 UNK R O 1
ATOM 7251 N N . UNK J 3 80 ? -42.175 3.588 32.997 1.00 89.69 94 UNK R N 1
ATOM 7252 C CA . UNK J 3 80 ? -41.837 3.016 31.695 1.00 85.08 94 UNK R CA 1
ATOM 7253 C C . UNK J 3 80 ? -40.468 2.336 31.677 1.00 80.65 94 UNK R C 1
ATOM 7254 O O . UNK J 3 80 ? -40.367 1.149 31.367 1.00 79.95 94 UNK R O 1
ATOM 7256 N N . UNK J 3 81 ? -39.422 3.093 31.996 1.00 80.64 95 UNK R N 1
ATOM 7257 C CA . UNK J 3 81 ? -38.071 2.541 32.059 1.00 83.46 95 UNK R CA 1
ATOM 7258 C C . UNK J 3 81 ? -38.006 1.397 33.067 1.00 80.39 95 UNK R C 1
ATOM 7259 O O . UNK J 3 81 ? -37.424 0.345 32.795 1.00 76.10 95 UNK R O 1
ATOM 7261 N N . UNK J 3 82 ? -38.615 1.619 34.229 1.00 88.79 96 UNK R N 1
ATOM 7262 C CA . UNK J 3 82 ? -38.710 0.601 35.271 1.00 88.64 96 UNK R CA 1
ATOM 7263 C C . UNK J 3 82 ? -39.366 -0.675 34.747 1.00 78.73 96 UNK R C 1
ATOM 7264 O O . UNK J 3 82 ? -38.855 -1.776 34.957 1.00 77.62 96 UNK R O 1
ATOM 7266 N N . UNK J 3 83 ? -40.501 -0.519 34.069 1.00 78.63 97 UNK R N 1
ATOM 7267 C CA . UNK J 3 83 ? -41.173 -1.646 33.431 1.00 83.36 97 UNK R CA 1
ATOM 7268 C C . UNK J 3 83 ? -40.270 -2.264 32.373 1.00 80.02 97 UNK R C 1
ATOM 7269 O O . UNK J 3 83 ? -40.161 -3.488 32.270 1.00 80.55 97 UNK R O 1
ATOM 7271 N N . UNK J 3 84 ? -39.625 -1.404 31.589 1.00 88.38 98 UNK R N 1
ATOM 7272 C CA . UNK J 3 84 ? -38.718 -1.843 30.537 1.00 82.36 98 UNK R CA 1
ATOM 7273 C C . UNK J 3 84 ? -37.527 -2.616 31.102 1.00 78.93 98 UNK R C 1
ATOM 7274 O O . UNK J 3 84 ? -37.134 -3.646 30.557 1.00 83.67 98 UNK R O 1
ATOM 7276 N N . UNK J 3 85 ? -36.967 -2.117 32.200 1.00 74.89 99 UNK R N 1
ATOM 7277 C CA . UNK J 3 85 ? -35.748 -2.684 32.779 1.00 76.95 99 UNK R CA 1
ATOM 7278 C C . UNK J 3 85 ? -35.941 -4.075 33.380 1.00 83.17 99 UNK R C 1
ATOM 7279 O O . UNK J 3 85 ? -35.033 -4.907 33.339 1.00 81.87 99 UNK R O 1
ATOM 7281 N N . UNK J 3 86 ? -37.120 -4.323 33.943 1.00 91.87 100 UNK R N 1
ATOM 7282 C CA . UNK J 3 86 ? -37.368 -5.562 34.678 1.00 86.13 100 UNK R CA 1
ATOM 7283 C C . UNK J 3 86 ? -37.933 -6.698 33.821 1.00 93.66 100 UNK R C 1
ATOM 7284 O O . UNK J 3 86 ? -37.656 -7.872 34.077 1.00 96.24 100 UNK R O 1
ATOM 7286 N N . UNK J 3 87 ? -38.726 -6.341 32.815 1.00 91.30 101 UNK R N 1
ATOM 7287 C CA . UNK J 3 87 ? -39.375 -7.320 31.944 1.00 88.24 101 UNK R CA 1
ATOM 7288 C C . UNK J 3 87 ? -38.386 -8.268 31.269 1.00 83.64 101 UNK R C 1
ATOM 7289 O O . UNK J 3 87 ? -38.746 -9.380 30.880 1.00 90.54 101 UNK R O 1
#

Radius of gyration: 39.71 Å; Cα contacts (8 Å, |Δi|>4): 1127; chains: 10; bounding box: 118×55×101 Å

B-factor: mean 61.74, std 14.53, range [35.88, 120.29]

Sequence (927 aa):
GAMAYAAVTSLMRTIHQSMELTGCDLQPFYEKLKSLRAILELTILEVEIVEVAYTTEDMVDSESRNVFLAQNLEERSRAMWEIFFVLEQALECIDSTVKQWMATSDSIKLWPPSENTRKMLVERMTNNLSSPTIFTRKYRSLSKEEAAKNAEEIEDAAFTIANQHYEKEPDGDGSSAVQLYARECSKLILEILKKAAGAMAYAAVTSLMRTIHQSMELTGCDLQPFYEKLKSLRAILEKEGLTILEVEIVEVAYTTEDMVDSESRNVFLAQNLEERSRAMWEIFFVLEQALECIDSTVKQWMATSDSIKLWPPSENTRKMLVERMTNNLSSPTIFTRKYRSLSKEEAAKNAEEIEDAAFTIANQHYEKEPDGDGSSAVQLYARECSKLILEILKKIAMAYAAVTSLMRTIHQSMELTGCDLQPFYEKLKSLRAILEKGLTILEVEIVEVAYTTEDMVDSESRNVFLAQNLEERSRAMWEIFFVLEQALECIDSTVKQWMATSDSAIKLWPPSENTRKMLVERMTNNLSSPTIFTRKYRSLSKEEAAKNAEEIEDAAFTIANQHYEKEPDGDGSSAVQLYARECSKLILEILKKIPAGAMAYAAVTSLMRTIHQSMELTGCDLQPFYEKLKSLRAILEHEGLTILEVEIVEVAYTTEDMVDSESRNVFLAQNLEERSRAMWEIFFVLEQALECIDSTVKQWMATSDSMAMAYAAVTSLMRTIHQSMELTGCDLQPFYEKLKSLRAILEEGLTILEVEIVEVAYTTEDMVDSESRNVFLAQNLEERSRAMWEIFFVLEQALECIDSTVKQWMATSDSKMLVERMTNNLSSPTIFTRKEEAAKNAEEIEDAAFTIAVQLYARECSKLILEILKKSSPTIFSKEEAAKNAEEIEDAAFTIANQH